Protein AF-A0A518BRF0-F1 (afdb_monomer)

Foldseek 3Di:
DDDDDDDDDDDDDPDDDDDPVVVVLVVVVCCVVCVQFDWDDDAPDDDDDDDDPLVNVVVVVVPDDDDDDDPVVLVVVVVVVVVVLVVQQVPVDWDDDPDDTWHFDAFPDQDPQATWTRTHPFKIKGKGRFCVPDDVLSSLLVSVQQVLCSQLCVAQAQWNGWTDGPGIIMTIGTDFPFFQVVDLVPDLDFPLRLLVLLLLVLRRQLSCCPGPQRKAQLPDDRRQWTATPVGGIHGHDSSQIDGAQDFAQAGDDDQLQFALQNVDGRRGDAQLRNLLSSLQVLLCSQQVAGLDNDDPDGRNSCCVPCNVVSLVCSLVSNCVSFVLDDPVLSVLSSVLSCQSNPNPSVSHDRHSVSSSVSSVVSSVVLVPDDPCSSCNRRVNPPPPCDLQNVLVLVLLCVQLQADDLFQFDVQVVLPDRDGLVLQDFWFKWWFQCVLVPVVDDDDPDPLVQRVADPPPTDDIDTQLQVVVVCCVPPHFQEAEEAEAPQQCLVSVLSVVQNCQSDPDACVSSVADRNEHEDEAECLPVLPDPDAQLVSRQVRCCVRVNCVNRVSNDHSSSVVDLVVARYEYEYEELLSNLDLVSSLVVLLSVVVNCVVRVNYGYYYYYYSQSCDPVSCVSSVNSVRHRYIYIFFDDLVSLLSNLLSLQLSVQVSVVHHSCPCVVLSVLVSVQCDQQDPPNNLVSVVQSRGNSSSVLQSSLCVVVVDQDLFLLQNLVSSLLSLQVVQVVPPDDDQRDDSVLLLLLLLQVLQLQLVDPPSQKDFLVRVVVCCVVVVGDRDPPQDDVHNSVSVVVSCVCCQVRRQQWHDSYSGIIGGNDNSNSLSSPLVNVVCVQCVVPVLDHDALVVCLVVLLCQLPLSNLSNVLSNLADYDPPVPPRDDSVVRNLSSLLSNLVHFLHDPPPPDDDPVSSLSSLQSNLVSQVVSCVSVVHDDLVSLVVLLVDDQPPDVRSVSSNLSSLVVCVVHPVVPCDPVSLVRQLVHPPPSSVVSSPDDPDPDPDDDDDDPDFQQPFDWFKDAWDKDWFFDPPDDQQRDDTDIFTGHIWIWGLWFAFLLSVVSVCVVPVDRAAPCCSPSLAPDRQFHDFNDFLVRVQSSQVNRVFGFFALLRLLCLQCVPHPEQGVQHPDPVSCVQAEAAQVHPVQGADGWPPHDDHPRNHGHLAASAWAFGPAARDSHCPQVVVCRNHSHHHDDPPGQKTKTAQHYNYHDRNRRTSSHIDIDGRGGGRRRYTHITIGGDDD

Structure (mmCIF, N/CA/C/O backbone):
data_AF-A0A518BRF0-F1
#
_entry.id   AF-A0A518BRF0-F1
#
loop_
_atom_site.group_PDB
_atom_site.id
_atom_site.type_symbol
_atom_site.label_atom_id
_atom_site.label_alt_id
_atom_site.label_comp_id
_atom_site.label_asym_id
_atom_site.label_entity_id
_atom_site.label_seq_id
_atom_site.pdbx_PDB_ins_code
_atom_site.Cartn_x
_atom_site.Cartn_y
_atom_site.Cartn_z
_atom_site.occupancy
_atom_site.B_iso_or_equiv
_atom_site.auth_seq_id
_atom_site.auth_comp_id
_atom_site.auth_asym_id
_atom_site.auth_atom_id
_atom_site.pdbx_PDB_model_num
ATOM 1 N N . MET A 1 1 ? -0.150 58.143 23.131 1.00 27.33 1 MET A N 1
ATOM 2 C CA . MET A 1 1 ? -0.705 57.928 24.489 1.00 27.33 1 MET A CA 1
ATOM 3 C C . MET A 1 1 ? -1.762 56.843 24.332 1.00 27.33 1 MET A C 1
ATOM 5 O O . MET A 1 1 ? -2.613 57.061 23.492 1.00 27.33 1 MET A O 1
ATOM 9 N N . THR A 1 2 ? -1.767 55.652 24.929 1.00 27.20 2 THR A N 1
ATOM 10 C CA . THR A 1 2 ? -0.980 54.938 25.958 1.00 27.20 2 THR A CA 1
ATOM 11 C C . THR A 1 2 ? -1.312 53.433 25.802 1.00 27.20 2 THR A C 1
ATOM 13 O O . THR A 1 2 ? -2.328 53.104 25.203 1.00 27.20 2 THR A O 1
ATOM 16 N N . LYS A 1 3 ? -0.432 52.550 26.299 1.00 34.50 3 LYS A N 1
ATOM 17 C CA . LYS A 1 3 ? -0.420 51.068 26.205 1.00 34.50 3 LYS A CA 1
ATOM 18 C C . LYS A 1 3 ? -1.584 50.318 26.899 1.00 34.50 3 LYS A C 1
ATOM 20 O O . LYS A 1 3 ? -2.077 50.806 27.909 1.00 34.50 3 LYS A O 1
ATOM 25 N N . GLY A 1 4 ? -1.806 49.068 26.455 1.00 26.31 4 GLY A N 1
ATOM 26 C CA . GLY A 1 4 ? -2.291 47.875 27.199 1.00 26.31 4 GLY A CA 1
ATOM 27 C C . GLY A 1 4 ? -2.538 46.712 26.207 1.00 26.31 4 GLY A C 1
ATOM 28 O O . GLY A 1 4 ? -3.300 46.921 25.274 1.00 26.31 4 GLY A O 1
ATOM 29 N N . THR A 1 5 ? -1.660 45.702 26.075 1.00 35.50 5 THR A N 1
ATOM 30 C CA . THR A 1 5 ? -1.704 44.332 26.670 1.00 35.50 5 THR A CA 1
ATOM 31 C C . THR A 1 5 ? -3.042 43.598 26.535 1.00 35.50 5 THR A C 1
ATOM 33 O O . THR A 1 5 ? -3.984 44.015 27.194 1.00 35.50 5 THR A O 1
ATOM 36 N N . ASP A 1 6 ? -3.090 42.527 25.722 1.00 26.38 6 ASP A N 1
ATOM 37 C CA . ASP A 1 6 ? -3.546 41.165 26.091 1.00 26.38 6 ASP A CA 1
ATOM 38 C C . ASP A 1 6 ? -3.378 40.154 24.924 1.00 26.38 6 ASP A C 1
ATOM 40 O O . ASP A 1 6 ? -3.003 40.538 23.818 1.00 26.38 6 ASP A O 1
ATOM 44 N N . GLN A 1 7 ? -3.500 38.868 25.269 1.00 29.22 7 GLN A N 1
ATOM 45 C CA . GLN A 1 7 ? -2.972 37.631 24.667 1.00 29.22 7 GLN A CA 1
ATOM 46 C C . GLN A 1 7 ? -3.822 37.008 23.525 1.00 29.22 7 GLN A C 1
ATOM 48 O O . GLN A 1 7 ? -4.872 37.537 23.188 1.00 29.22 7 GLN A O 1
ATOM 53 N N . GLU A 1 8 ? -3.359 35.830 23.054 1.00 27.55 8 GLU A N 1
ATOM 54 C CA . GLU A 1 8 ? -3.970 34.805 22.164 1.00 27.55 8 GLU A CA 1
ATOM 55 C C . GLU A 1 8 ? -3.624 34.963 20.662 1.00 27.55 8 GLU A C 1
ATOM 57 O O . GLU A 1 8 ? -3.762 36.036 20.095 1.00 27.55 8 GLU A O 1
ATOM 62 N N . GLY A 1 9 ? -3.068 33.990 19.927 1.00 28.09 9 GLY A N 1
ATOM 63 C CA . GLY A 1 9 ? -2.988 32.541 20.131 1.00 28.09 9 GLY A CA 1
ATOM 64 C C . GLY A 1 9 ? -3.926 31.774 19.189 1.00 28.09 9 GLY A C 1
ATOM 65 O O . GLY A 1 9 ? -4.620 30.888 19.664 1.00 28.09 9 GLY A O 1
ATOM 66 N N . ASP A 1 10 ? -3.986 32.114 17.893 1.00 24.77 10 ASP A N 1
ATOM 67 C CA . ASP A 1 10 ? -4.822 31.392 16.918 1.00 24.77 10 ASP A CA 1
ATOM 68 C C . ASP A 1 10 ? -4.105 30.104 16.469 1.00 24.77 10 ASP A C 1
ATOM 70 O O . ASP A 1 10 ? -3.231 30.117 15.602 1.00 24.77 10 ASP A O 1
ATOM 74 N N . ALA A 1 11 ? -4.483 28.989 17.097 1.00 28.25 11 ALA A N 1
ATOM 75 C CA . ALA A 1 11 ? -4.380 27.655 16.518 1.00 28.25 11 ALA A CA 1
ATOM 76 C C . ALA A 1 11 ? -5.379 27.539 15.350 1.00 28.25 11 ALA A C 1
ATOM 78 O O . ALA A 1 11 ? -6.515 28.008 15.456 1.00 28.25 11 ALA A O 1
ATOM 79 N N . GLU A 1 12 ? -4.986 26.911 14.240 1.00 30.19 12 GLU A N 1
ATOM 80 C CA . GLU A 1 12 ? -5.922 26.564 13.165 1.00 30.19 12 GLU A CA 1
ATOM 81 C C . GLU A 1 12 ? -6.895 25.472 13.647 1.00 30.19 12 GLU A C 1
ATOM 83 O O . GLU A 1 12 ? -6.606 24.277 13.614 1.00 30.19 12 GLU A O 1
ATOM 88 N N . GLU A 1 13 ? -8.070 25.889 14.119 1.00 27.25 13 GLU A N 1
ATOM 89 C CA . GLU A 1 13 ? -9.210 25.006 14.374 1.00 27.25 13 GLU A CA 1
ATOM 90 C C . GLU A 1 13 ? -9.812 24.475 13.054 1.00 27.25 13 GLU A C 1
ATOM 92 O O . GLU A 1 13 ? -10.137 25.267 12.158 1.00 27.25 13 GLU A O 1
ATOM 97 N N . PRO A 1 14 ? -10.097 23.164 12.932 1.00 30.14 14 PRO A N 1
ATOM 98 C CA . PRO A 1 14 ? -10.887 22.618 11.835 1.00 30.14 14 PRO A CA 1
ATOM 99 C C . PRO A 1 14 ? -12.373 22.903 12.096 1.00 30.14 14 PRO A C 1
ATOM 101 O O . PRO A 1 14 ? -13.123 22.029 12.520 1.00 30.14 14 PRO A O 1
ATOM 104 N N . GLY A 1 15 ? -12.806 24.149 11.894 1.00 30.83 15 GLY A N 1
ATOM 105 C CA . GLY A 1 15 ? -14.187 24.518 12.222 1.00 30.83 15 GLY A CA 1
ATOM 106 C C . GLY A 1 15 ? -14.668 25.919 11.856 1.00 30.83 15 GLY A C 1
ATOM 107 O O . GLY A 1 15 ? -15.851 26.200 12.046 1.00 30.83 15 GLY A O 1
ATOM 108 N N . ARG A 1 16 ? -13.837 26.817 11.304 1.00 32.75 16 ARG A N 1
ATOM 109 C CA . ARG A 1 16 ? -14.364 28.118 10.857 1.00 32.75 16 ARG A CA 1
ATOM 110 C C . ARG A 1 16 ? -15.291 27.915 9.652 1.00 32.75 16 ARG A C 1
ATOM 112 O O . ARG A 1 16 ? -14.845 27.529 8.572 1.00 32.75 16 ARG A O 1
ATOM 119 N N . ALA A 1 17 ? -16.581 28.208 9.849 1.00 38.59 17 ALA A N 1
ATOM 120 C CA . ALA A 1 17 ? -17.529 28.463 8.769 1.00 38.59 17 ALA A CA 1
ATOM 121 C C . ALA A 1 17 ? -16.858 29.371 7.730 1.00 38.59 17 ALA A C 1
ATOM 123 O O . ALA A 1 17 ? -16.147 30.305 8.112 1.00 38.59 17 ALA A O 1
ATOM 124 N N . LEU A 1 18 ? -17.048 29.064 6.440 1.00 36.03 18 LEU A N 1
ATOM 125 C CA . LEU A 1 18 ? -16.508 29.836 5.319 1.00 36.03 18 LEU A CA 1
ATOM 126 C C . LEU A 1 18 ? -16.595 31.331 5.637 1.00 36.03 18 LEU A C 1
ATOM 128 O O . LEU A 1 18 ? -17.690 31.887 5.735 1.00 36.03 18 LEU A O 1
ATOM 132 N N . SER A 1 19 ? -15.447 31.987 5.817 1.00 37.00 19 SER A N 1
ATOM 133 C CA . SER A 1 19 ? -15.447 33.441 5.886 1.00 37.00 19 SER A CA 1
ATOM 134 C C . SER A 1 19 ? -16.000 33.952 4.552 1.00 37.00 19 SER A C 1
ATOM 136 O O . SER A 1 19 ? -15.703 33.389 3.493 1.00 37.00 19 SER A O 1
ATOM 138 N N . ALA A 1 20 ? -16.819 35.007 4.593 1.00 35.19 20 ALA A N 1
ATOM 139 C CA . ALA A 1 20 ? -17.456 35.593 3.409 1.00 35.19 20 ALA A CA 1
ATOM 140 C C . ALA A 1 20 ? -16.531 35.726 2.163 1.00 35.19 20 ALA A C 1
ATOM 142 O O . ALA A 1 20 ? -17.027 35.526 1.054 1.00 35.19 20 ALA A O 1
ATOM 143 N N . PRO A 1 21 ? -15.206 35.985 2.292 1.00 35.38 21 PRO A N 1
ATOM 144 C CA . PRO A 1 21 ? -14.269 36.010 1.164 1.00 35.38 21 PRO A CA 1
ATOM 145 C C . PRO A 1 21 ? -14.135 34.695 0.374 1.00 35.38 21 PRO A C 1
ATOM 147 O O . PRO A 1 21 ? -14.236 34.725 -0.848 1.00 35.38 21 PRO A O 1
ATOM 150 N N . GLY A 1 22 ? -13.979 33.535 1.028 1.00 38.38 22 GLY A N 1
ATOM 151 C CA . GLY A 1 22 ? -13.739 32.262 0.320 1.00 38.38 22 GLY A CA 1
ATOM 152 C C . GLY A 1 22 ? -14.947 31.780 -0.495 1.00 38.38 22 GLY A C 1
ATOM 153 O O . GLY A 1 22 ? -14.805 31.131 -1.531 1.00 38.38 22 GLY A O 1
ATOM 154 N N . LEU A 1 23 ? -16.152 32.156 -0.059 1.00 41.41 23 LEU A N 1
ATOM 155 C CA . LEU A 1 23 ? -17.404 31.896 -0.769 1.00 41.41 23 LEU A CA 1
ATOM 156 C C . LEU A 1 23 ? -17.554 32.800 -2.010 1.00 41.41 23 LEU A C 1
ATOM 158 O O . LEU A 1 23 ? -18.009 32.348 -3.063 1.00 41.41 23 LEU A O 1
ATOM 162 N N . LEU A 1 24 ? -17.141 34.069 -1.901 1.00 43.09 24 LEU A N 1
ATOM 163 C CA . LEU A 1 24 ? -17.157 35.042 -2.998 1.00 43.09 24 LEU A CA 1
ATOM 164 C C . LEU A 1 24 ? -16.180 34.668 -4.119 1.00 43.09 24 LEU A C 1
ATOM 166 O O . LEU A 1 24 ? -16.481 34.921 -5.284 1.00 43.09 24 LEU A O 1
ATOM 170 N N . ASP A 1 25 ? -15.066 34.011 -3.800 1.00 45.97 25 ASP A N 1
ATOM 171 C CA . ASP A 1 25 ? -14.087 33.567 -4.795 1.00 45.97 25 ASP A CA 1
ATOM 172 C C . ASP A 1 25 ? -14.629 32.433 -5.684 1.00 45.97 25 ASP A C 1
ATOM 174 O O . ASP A 1 25 ? -14.468 32.469 -6.908 1.00 45.97 25 ASP A O 1
ATOM 178 N N . VAL A 1 26 ? -15.330 31.450 -5.099 1.00 45.53 26 VAL A N 1
ATOM 179 C CA . VAL A 1 26 ? -15.979 30.358 -5.855 1.00 45.53 26 VAL A CA 1
ATOM 180 C C . VAL A 1 26 ? -17.077 30.915 -6.765 1.00 45.53 26 VAL A C 1
ATOM 182 O O . VAL A 1 26 ? -17.177 30.553 -7.939 1.00 45.53 26 VAL A O 1
ATOM 185 N N . LEU A 1 27 ? -17.881 31.845 -6.247 1.00 44.94 27 LEU A N 1
ATOM 186 C CA . LEU A 1 27 ? -18.963 32.484 -6.994 1.00 44.94 27 LEU A CA 1
ATOM 187 C C . LEU A 1 27 ? -18.439 33.422 -8.096 1.00 44.94 27 LEU A C 1
ATOM 189 O O . LEU A 1 27 ? -18.964 33.424 -9.212 1.00 44.94 27 LEU A O 1
ATOM 193 N N . GLY A 1 28 ? -17.365 34.165 -7.822 1.00 48.50 28 GLY A N 1
ATOM 194 C CA . GLY A 1 28 ? -16.681 35.021 -8.791 1.00 48.50 28 GLY A CA 1
ATOM 195 C C . GLY A 1 28 ? -16.044 34.226 -9.930 1.00 48.50 28 GLY A C 1
ATOM 196 O O . GLY A 1 28 ? -16.094 34.651 -11.087 1.00 48.50 28 GLY A O 1
ATOM 197 N N . TRP A 1 29 ? -15.512 33.036 -9.640 1.00 48.91 29 TRP A N 1
ATOM 198 C CA . TRP A 1 29 ? -14.983 32.131 -10.659 1.00 48.91 29 TRP A CA 1
ATOM 199 C C . TRP A 1 29 ? -16.083 31.607 -11.598 1.00 48.91 29 TRP A C 1
ATOM 201 O O . TRP A 1 29 ? -15.895 31.647 -12.818 1.00 48.91 29 TRP A O 1
ATOM 211 N N . ILE A 1 30 ? -17.244 31.198 -11.062 1.00 46.19 30 ILE A N 1
ATOM 212 C CA . ILE A 1 30 ? -18.398 30.739 -11.862 1.00 46.19 30 ILE A CA 1
ATOM 213 C C . ILE A 1 30 ? -18.908 31.871 -12.764 1.00 46.19 30 ILE A C 1
ATOM 215 O O . ILE A 1 30 ? -19.097 31.661 -13.961 1.00 46.19 30 ILE A O 1
ATOM 219 N N . HIS A 1 31 ? -19.056 33.086 -12.224 1.00 47.38 31 HIS A N 1
ATOM 220 C CA . HIS A 1 31 ? -19.475 34.253 -13.007 1.00 47.38 31 HIS A CA 1
ATOM 221 C C . HIS A 1 31 ? -18.496 34.582 -14.146 1.00 47.38 31 HIS A C 1
ATOM 223 O O . HIS A 1 31 ? -18.908 34.898 -15.261 1.00 47.38 31 HIS A O 1
ATOM 229 N N . LYS A 1 32 ? -17.187 34.486 -13.875 1.00 44.91 32 LYS A N 1
ATOM 230 C CA . LYS A 1 32 ? -16.119 34.818 -14.828 1.00 44.91 32 LYS A CA 1
ATOM 231 C C . LYS A 1 32 ? -16.044 33.847 -16.009 1.00 44.91 32 LYS A C 1
ATOM 233 O O . LYS A 1 32 ? -15.735 34.278 -17.117 1.00 44.91 32 LYS A O 1
ATOM 238 N N . HIS A 1 33 ? -16.301 32.559 -15.785 1.00 43.31 33 HIS A N 1
ATOM 239 C CA . HIS A 1 33 ? -16.144 31.521 -16.813 1.00 43.31 33 HIS A CA 1
ATOM 240 C C . HIS A 1 33 ? -17.464 31.101 -17.469 1.00 43.31 33 HIS A C 1
ATOM 242 O O . HIS A 1 33 ? -17.439 30.439 -18.504 1.00 43.31 33 HIS A O 1
ATOM 248 N N . GLN A 1 34 ? -18.605 31.494 -16.900 1.00 43.12 34 GLN A N 1
ATOM 249 C CA . GLN A 1 34 ? -19.939 31.296 -17.466 1.00 43.12 34 GLN A CA 1
ATOM 250 C C . GLN A 1 34 ? -20.763 32.587 -17.283 1.00 43.12 34 GLN A C 1
ATOM 252 O O . GLN A 1 34 ? -21.649 32.642 -16.437 1.00 43.12 34 GLN A O 1
ATOM 257 N N . PRO A 1 35 ? -20.506 33.657 -18.056 1.00 39.62 35 PRO A N 1
ATOM 258 C CA . PRO A 1 35 ? -21.166 34.958 -17.871 1.00 39.62 35 PRO A CA 1
ATOM 259 C C . PRO A 1 35 ? -22.683 34.928 -18.130 1.00 39.62 35 PRO A C 1
ATOM 261 O O . PRO A 1 35 ? -23.415 35.814 -17.690 1.00 39.62 35 PRO A O 1
ATOM 264 N N . ASP A 1 36 ? -23.176 33.889 -18.810 1.00 34.88 36 ASP A N 1
ATOM 265 C CA . ASP A 1 36 ? -24.604 33.631 -18.977 1.00 34.88 36 ASP A CA 1
ATOM 266 C C . ASP A 1 36 ? -25.290 33.088 -17.716 1.00 34.88 36 ASP A C 1
ATOM 268 O O . ASP A 1 36 ? -26.521 33.110 -17.643 1.00 34.88 36 ASP A O 1
ATOM 272 N N . LEU A 1 37 ? -24.529 32.664 -16.704 1.00 36.19 37 LEU A N 1
ATOM 273 C CA . LEU A 1 37 ? -25.015 32.430 -15.351 1.00 36.19 37 LEU A CA 1
ATOM 274 C C . LEU A 1 37 ? -25.111 33.764 -14.600 1.00 36.19 37 LEU A C 1
ATOM 276 O O . LEU A 1 37 ? -24.129 34.303 -14.087 1.00 36.19 37 LEU A O 1
ATOM 280 N N . VAL A 1 38 ? -26.325 34.306 -14.517 1.00 33.59 38 VAL A N 1
ATOM 281 C CA . VAL A 1 38 ? -26.604 35.466 -13.664 1.00 33.59 38 VAL A CA 1
ATOM 282 C C . VAL A 1 38 ? -26.714 34.981 -12.219 1.00 33.59 38 VAL A C 1
ATOM 284 O O . VAL A 1 38 ? -27.715 34.372 -11.846 1.00 33.59 38 VAL A O 1
ATOM 287 N N . LEU A 1 39 ? -25.674 35.238 -11.426 1.00 35.78 39 LEU A N 1
ATOM 288 C CA . LEU A 1 39 ? -25.627 34.957 -9.993 1.00 35.78 39 LEU A CA 1
ATOM 289 C C . LEU A 1 39 ? -26.186 36.164 -9.226 1.00 35.78 39 LEU A C 1
ATOM 291 O O . LEU A 1 39 ? -25.548 37.211 -9.160 1.00 35.78 39 LEU A O 1
ATOM 295 N N . GLU A 1 40 ? -27.375 36.029 -8.641 1.00 39.50 40 GLU A N 1
ATOM 296 C CA . GLU A 1 40 ? -27.877 36.973 -7.634 1.00 39.50 40 GLU A CA 1
ATOM 297 C C . GLU A 1 40 ? -27.513 36.419 -6.245 1.00 39.50 40 GLU A C 1
ATOM 299 O O . GLU A 1 40 ? -27.917 35.313 -5.892 1.00 39.50 40 GLU A O 1
ATOM 304 N N . HIS A 1 41 ? -26.692 37.142 -5.477 1.00 40.28 41 HIS A N 1
ATOM 305 C CA . HIS A 1 41 ? -26.280 36.739 -4.128 1.00 40.28 41 HIS A CA 1
ATOM 306 C C . HIS A 1 41 ? -27.348 37.086 -3.089 1.00 40.28 41 HIS A C 1
ATOM 308 O O . HIS A 1 41 ? -27.747 38.242 -2.969 1.00 40.28 41 HIS A O 1
ATOM 314 N N . LEU A 1 42 ? -27.733 36.103 -2.276 1.00 37.94 42 LEU A N 1
ATOM 315 C CA . LEU A 1 42 ? -28.400 36.310 -0.993 1.00 37.94 42 LEU A CA 1
ATOM 316 C C . LEU A 1 42 ? -27.466 35.782 0.097 1.00 37.94 42 LEU A C 1
ATOM 318 O O . LEU A 1 42 ? -27.512 34.613 0.461 1.00 37.94 42 LEU A O 1
ATOM 322 N N . VAL A 1 43 ? -26.558 36.641 0.561 1.00 37.03 43 VAL A N 1
ATOM 323 C CA . VAL A 1 43 ? -25.741 36.366 1.748 1.00 37.03 43 VAL A CA 1
ATOM 324 C C . VAL A 1 43 ? -26.506 36.900 2.956 1.00 37.03 43 VAL A C 1
ATOM 326 O O . VAL A 1 43 ? -26.813 38.092 3.021 1.00 37.03 43 VAL A O 1
ATOM 329 N N . ALA A 1 44 ? -26.833 36.021 3.902 1.00 38.53 44 ALA A N 1
ATOM 330 C CA . ALA A 1 44 ? -27.367 36.412 5.200 1.00 38.53 44 ALA A CA 1
ATOM 331 C C . ALA A 1 44 ? -26.219 36.980 6.056 1.00 38.53 44 ALA A C 1
ATOM 333 O O . ALA A 1 44 ? -25.501 36.243 6.721 1.00 38.53 44 ALA A O 1
ATOM 334 N N . GLY A 1 45 ? -26.005 38.296 5.968 1.00 35.66 45 GLY A N 1
ATOM 335 C CA . GLY A 1 45 ? -25.006 39.037 6.746 1.00 35.66 45 GLY A CA 1
ATOM 336 C C . GLY A 1 45 ? -24.411 40.196 5.942 1.00 35.66 45 GLY A C 1
ATOM 337 O O . GLY A 1 45 ? -23.687 39.966 4.980 1.00 35.66 45 GLY A O 1
ATOM 338 N N . ASP A 1 46 ? -24.759 41.436 6.307 1.00 27.98 46 ASP A N 1
ATOM 339 C CA . ASP A 1 46 ? -24.447 42.702 5.608 1.00 27.98 46 ASP A CA 1
ATOM 340 C C . ASP A 1 46 ? -23.005 42.790 5.045 1.00 27.98 46 ASP A C 1
ATOM 342 O O . ASP A 1 46 ? -22.023 42.557 5.743 1.00 27.98 46 ASP A O 1
ATOM 346 N N . THR A 1 47 ? -22.793 43.202 3.787 1.00 28.83 47 THR A N 1
ATOM 347 C CA . THR A 1 47 ? -22.768 44.628 3.405 1.00 28.83 47 THR A CA 1
ATOM 348 C C . THR A 1 47 ? -22.952 44.826 1.879 1.00 28.83 47 THR A C 1
ATOM 350 O O . THR A 1 47 ? -22.000 44.767 1.114 1.00 28.83 47 THR A O 1
ATOM 353 N N . LYS A 1 48 ? -24.200 45.117 1.459 1.00 31.28 48 LYS A N 1
ATOM 354 C CA . LYS A 1 48 ? -24.692 45.688 0.165 1.00 31.28 48 LYS A CA 1
ATOM 355 C C . LYS A 1 48 ? -24.108 45.157 -1.172 1.00 31.28 48 LYS A C 1
ATOM 357 O O . LYS A 1 48 ? -22.975 45.469 -1.523 1.00 31.28 48 LYS A O 1
ATOM 362 N N . PRO A 1 49 ? -24.980 44.631 -2.060 1.00 29.20 49 PRO A N 1
ATOM 363 C CA . PRO A 1 49 ? -25.701 45.506 -3.002 1.00 29.20 49 PRO A CA 1
ATOM 364 C C . PRO A 1 49 ? -27.221 45.240 -3.061 1.00 29.20 49 PRO A C 1
ATOM 366 O O . PRO A 1 49 ? -27.673 44.120 -2.891 1.00 29.20 49 PRO A O 1
ATOM 369 N N . SER A 1 50 ? -27.995 46.318 -3.263 1.00 31.78 50 SER A N 1
ATOM 370 C CA . SER A 1 50 ? -29.462 46.403 -3.456 1.00 31.78 50 SER A CA 1
ATOM 371 C C . SER A 1 50 ? -30.321 45.257 -2.896 1.00 31.78 50 SER A C 1
ATOM 373 O O . SER A 1 50 ? -30.522 44.245 -3.559 1.00 31.78 50 SER A O 1
ATOM 375 N N . ARG A 1 51 ? -30.919 45.504 -1.719 1.00 33.34 51 ARG A N 1
ATOM 376 C CA . ARG A 1 51 ? -32.003 44.716 -1.108 1.00 33.34 51 ARG A CA 1
ATOM 377 C C . ARG A 1 51 ? -33.027 44.268 -2.154 1.00 33.34 51 ARG A C 1
ATOM 379 O O . ARG A 1 51 ? -33.907 45.040 -2.535 1.00 33.34 51 ARG A O 1
ATOM 386 N N . ILE A 1 52 ? -32.939 43.011 -2.551 1.00 36.75 52 ILE A N 1
ATOM 387 C CA . ILE A 1 52 ? -34.112 42.251 -2.934 1.00 36.75 52 ILE A CA 1
ATOM 388 C C . ILE A 1 52 ? -34.439 41.411 -1.706 1.00 36.75 52 ILE A C 1
ATOM 390 O O . ILE A 1 52 ? -33.654 40.562 -1.299 1.00 36.75 52 ILE A O 1
ATOM 394 N N . ASP A 1 53 ? -35.561 41.724 -1.073 1.00 40.34 53 ASP A N 1
ATOM 395 C CA . ASP A 1 53 ? -36.148 40.879 -0.040 1.00 40.34 53 ASP A CA 1
ATOM 396 C C . ASP A 1 53 ? -36.456 39.503 -0.672 1.00 40.34 53 ASP A C 1
ATOM 398 O O . ASP A 1 53 ? -37.194 39.470 -1.668 1.00 40.34 53 ASP A O 1
ATOM 402 N N . PRO A 1 54 ? -35.875 38.392 -0.168 1.00 39.12 54 PRO A N 1
ATOM 403 C CA . PRO A 1 54 ? -36.116 37.051 -0.697 1.00 39.12 54 PRO A CA 1
ATOM 404 C C . PRO A 1 54 ? -37.609 36.753 -0.854 1.00 39.12 54 PRO A C 1
ATOM 406 O O . PRO A 1 54 ? -38.010 36.199 -1.877 1.00 39.12 54 PRO A O 1
ATOM 409 N N . ALA A 1 55 ? -38.444 37.196 0.093 1.00 41.12 55 ALA A N 1
ATOM 410 C CA . ALA A 1 55 ? -39.891 37.016 0.038 1.00 41.12 55 ALA A CA 1
ATOM 411 C C . ALA A 1 55 ? -40.517 37.775 -1.150 1.00 41.12 55 ALA A C 1
ATOM 413 O O . ALA A 1 55 ? -41.184 37.172 -1.989 1.00 41.12 55 ALA A O 1
ATOM 414 N N . GLN A 1 56 ? -40.188 39.063 -1.327 1.00 42.16 56 GLN A N 1
ATOM 415 C CA . GLN A 1 56 ? -40.683 39.881 -2.453 1.00 42.16 56 GLN A CA 1
ATOM 416 C C . GLN A 1 56 ? -40.193 39.417 -3.833 1.00 42.16 56 GLN A C 1
ATOM 418 O O . GLN A 1 56 ? -40.713 39.857 -4.866 1.00 42.16 56 GLN A O 1
ATOM 423 N N . TRP A 1 57 ? -39.135 38.612 -3.881 1.00 43.69 57 TRP A N 1
ATOM 424 C CA . TRP A 1 57 ? -38.621 38.017 -5.109 1.00 43.69 57 TRP A CA 1
ATOM 425 C C . TRP A 1 57 ? -39.357 36.729 -5.473 1.00 43.69 57 TRP A C 1
ATOM 427 O O . TRP A 1 57 ? -39.719 36.549 -6.638 1.00 43.69 57 TRP A O 1
ATOM 437 N N . PHE A 1 58 ? -39.649 35.880 -4.483 1.00 45.88 58 PHE A N 1
ATOM 438 C CA . PHE A 1 58 ? -40.469 34.684 -4.682 1.00 45.88 58 PHE A CA 1
ATOM 439 C C . PHE A 1 58 ? -41.897 35.041 -5.136 1.00 45.88 58 PHE A C 1
ATOM 441 O O . PHE A 1 58 ? -42.382 34.446 -6.101 1.00 45.88 58 PHE A O 1
ATOM 448 N N . ASP A 1 59 ? -42.502 36.094 -4.579 1.00 44.72 59 ASP A N 1
ATOM 449 C CA . ASP A 1 59 ? -43.828 36.590 -4.997 1.00 44.72 59 ASP A CA 1
ATOM 450 C C . ASP A 1 59 ? -43.856 37.077 -6.463 1.00 44.72 59 ASP A C 1
ATOM 452 O O . ASP A 1 59 ? -44.852 36.944 -7.185 1.00 44.72 59 ASP A O 1
ATOM 456 N N . ARG A 1 60 ? -42.732 37.614 -6.962 1.00 44.94 60 ARG A N 1
ATOM 457 C CA . ARG A 1 60 ? -42.575 38.021 -8.372 1.00 44.94 60 ARG A CA 1
ATOM 458 C C . ARG A 1 60 ? -42.426 36.831 -9.326 1.00 44.94 60 ARG A C 1
ATOM 460 O O . ARG A 1 60 ? -42.782 36.939 -10.497 1.00 44.94 60 ARG A O 1
ATOM 467 N N . MET A 1 61 ? -41.906 35.704 -8.842 1.00 41.62 61 MET A N 1
ATOM 468 C CA . MET A 1 61 ? -41.735 34.461 -9.605 1.00 41.62 61 MET A CA 1
ATOM 469 C C . MET A 1 61 ? -43.054 33.699 -9.782 1.00 41.62 61 MET A C 1
ATOM 471 O O . MET A 1 61 ? -43.303 33.166 -10.865 1.00 41.62 61 MET A O 1
ATOM 475 N N . GLU A 1 62 ? -43.912 33.664 -8.758 1.00 42.09 62 GLU A N 1
ATOM 476 C CA . GLU A 1 62 ? -45.256 33.078 -8.876 1.00 42.09 62 GLU A CA 1
ATOM 477 C C . GLU A 1 62 ? -46.172 33.874 -9.815 1.00 42.09 62 GLU A C 1
ATOM 479 O O . GLU A 1 62 ? -47.013 33.291 -10.501 1.00 42.09 62 GLU A O 1
ATOM 484 N N . SER A 1 63 ? -45.983 35.194 -9.893 1.00 38.56 63 SER A N 1
ATOM 485 C CA . SER A 1 63 ? -46.825 36.104 -10.680 1.00 38.56 63 SER A CA 1
ATOM 486 C C . SER A 1 63 ? -46.390 36.290 -12.146 1.00 38.56 63 SER A C 1
ATOM 488 O O . SER A 1 63 ? -47.156 36.834 -12.947 1.00 38.56 63 SER A O 1
ATOM 490 N N . ALA A 1 64 ? -45.204 35.817 -12.553 1.00 41.03 64 ALA A N 1
ATOM 491 C CA . ALA A 1 64 ? -44.703 35.966 -13.923 1.00 41.03 64 ALA A CA 1
ATOM 492 C C . ALA A 1 64 ? -45.243 34.884 -14.888 1.00 41.03 64 ALA A C 1
ATOM 494 O O . ALA A 1 64 ? -45.011 33.686 -14.711 1.00 41.03 64 ALA A O 1
ATOM 495 N N . HIS A 1 65 ? -45.918 35.300 -15.970 1.00 39.50 65 HIS A N 1
ATOM 496 C CA . HIS A 1 65 ? -46.332 34.416 -17.071 1.00 39.50 65 HIS A CA 1
ATOM 497 C C . HIS A 1 65 ? -45.115 33.735 -17.730 1.00 39.50 65 HIS A C 1
ATOM 499 O O . HIS A 1 65 ? -44.222 34.399 -18.257 1.00 39.50 65 HIS A O 1
ATOM 505 N N . ARG A 1 66 ? -45.078 32.395 -17.705 1.00 40.56 66 ARG A N 1
ATOM 506 C CA . ARG A 1 66 ? -43.936 31.585 -18.165 1.00 40.56 66 ARG A CA 1
ATOM 507 C C . ARG A 1 66 ? -44.009 31.305 -19.683 1.00 40.56 66 ARG A C 1
ATOM 509 O O . ARG A 1 66 ? -45.005 30.734 -20.121 1.00 40.56 66 ARG A O 1
ATOM 516 N N . PRO A 1 67 ? -42.971 31.601 -20.493 1.00 38.84 67 PRO A N 1
ATOM 517 C CA . PRO A 1 67 ? -42.879 31.094 -21.868 1.00 38.84 67 PRO A CA 1
ATOM 518 C C . PRO A 1 67 ? -42.512 29.596 -21.891 1.00 38.84 67 PRO A C 1
ATOM 520 O O . PRO A 1 67 ? -41.844 29.115 -20.970 1.00 38.84 67 PRO A O 1
ATOM 523 N N . ALA A 1 68 ? -42.937 28.870 -22.936 1.00 37.59 68 ALA A N 1
ATOM 524 C CA . ALA A 1 68 ? -42.755 27.419 -23.112 1.00 37.59 68 ALA A CA 1
ATOM 525 C C . ALA A 1 68 ? -41.283 26.967 -22.984 1.00 37.59 68 ALA A C 1
ATOM 527 O O . ALA A 1 68 ? -40.368 27.682 -23.387 1.00 37.59 68 ALA A O 1
ATOM 528 N N . TRP A 1 69 ? -41.055 25.804 -22.366 1.00 40.81 69 TRP A N 1
ATOM 529 C CA . TRP A 1 69 ? -39.725 25.223 -22.140 1.00 40.81 69 TRP A CA 1
ATOM 530 C C . TRP A 1 69 ? -39.232 24.443 -23.360 1.00 40.81 69 TRP A C 1
ATOM 532 O O . TRP A 1 69 ? -40.016 23.723 -23.972 1.00 40.81 69 TRP A O 1
ATOM 542 N N . ASP A 1 70 ? -37.937 24.551 -23.656 1.00 45.62 70 ASP A N 1
ATOM 543 C CA . ASP A 1 70 ? -37.227 23.700 -24.610 1.00 45.62 70 ASP A CA 1
ATOM 544 C C . ASP A 1 70 ? -36.356 22.683 -23.835 1.00 45.62 70 ASP A C 1
ATOM 546 O O . ASP A 1 70 ? -35.332 23.071 -23.258 1.00 45.62 70 ASP A O 1
ATOM 550 N N . PRO A 1 71 ? -36.741 21.391 -23.796 1.00 40.31 71 PRO A N 1
ATOM 551 C CA . PRO A 1 71 ? -36.019 20.347 -23.068 1.00 40.31 71 PRO A CA 1
ATOM 552 C C . PRO A 1 71 ? -34.565 20.173 -23.513 1.00 40.31 71 PRO A C 1
ATOM 554 O O . PRO A 1 71 ? -33.721 19.771 -22.712 1.00 40.31 71 PRO A O 1
ATOM 557 N N . GLN A 1 72 ? -34.252 20.487 -24.775 1.00 43.41 72 GLN A N 1
ATOM 558 C CA . GLN A 1 72 ? -32.901 20.329 -25.311 1.00 43.41 72 GLN A CA 1
ATOM 559 C C . GLN A 1 72 ? -31.953 21.400 -24.764 1.00 43.41 72 GLN A C 1
ATOM 561 O O . GLN A 1 72 ? -30.796 21.099 -24.482 1.00 43.41 72 GLN A O 1
ATOM 566 N N . ARG A 1 73 ? -32.446 22.622 -24.519 1.00 41.34 73 ARG A N 1
ATOM 567 C CA . ARG A 1 73 ? -31.646 23.713 -23.935 1.00 41.34 73 ARG A CA 1
ATOM 568 C C . ARG A 1 73 ? -31.341 23.522 -22.451 1.00 41.34 73 ARG A C 1
ATOM 570 O O . ARG A 1 73 ? -30.211 23.778 -22.040 1.00 41.34 73 ARG A O 1
ATOM 577 N N . GLY A 1 74 ? -32.294 23.018 -21.664 1.00 40.06 74 GLY A N 1
ATOM 578 C CA . GLY A 1 74 ? -32.056 22.753 -20.238 1.00 40.06 74 GLY A CA 1
ATOM 579 C C . GLY A 1 74 ? -31.055 21.617 -20.023 1.00 40.06 74 GLY A C 1
ATOM 580 O O . GLY A 1 74 ? -30.150 21.723 -19.196 1.00 40.06 74 GLY A O 1
ATOM 581 N N . ARG A 1 75 ? -31.164 20.559 -20.837 1.00 44.94 75 ARG A N 1
ATOM 582 C CA . ARG A 1 75 ? -30.231 19.428 -20.824 1.00 44.94 75 ARG A CA 1
ATOM 583 C C . ARG A 1 75 ? -28.833 19.846 -21.284 1.00 44.94 75 ARG A C 1
ATOM 585 O O . ARG A 1 75 ? -27.872 19.553 -20.586 1.00 44.94 75 ARG A O 1
ATOM 592 N N . ALA A 1 76 ? -28.738 20.642 -22.351 1.00 45.16 76 ALA A N 1
ATOM 593 C CA . ALA A 1 76 ? -27.478 21.225 -22.808 1.00 45.16 76 ALA A CA 1
ATOM 594 C C . ALA A 1 76 ? -26.830 22.153 -21.765 1.00 45.16 76 ALA A C 1
ATOM 596 O O . ALA A 1 76 ? -25.612 22.156 -21.639 1.00 45.16 76 ALA A O 1
ATOM 597 N N . SER A 1 77 ? -27.609 22.908 -20.982 1.00 42.34 77 SER A N 1
ATOM 598 C CA . SER A 1 77 ? -27.064 23.775 -19.924 1.00 42.34 77 SER A CA 1
ATOM 599 C C . SER A 1 77 ? -26.485 22.971 -18.753 1.00 42.34 77 SER A C 1
ATOM 601 O O . SER A 1 77 ? -25.442 23.333 -18.213 1.00 42.34 77 SER A O 1
ATOM 603 N N . ILE A 1 78 ? -27.127 21.857 -18.381 1.00 43.66 78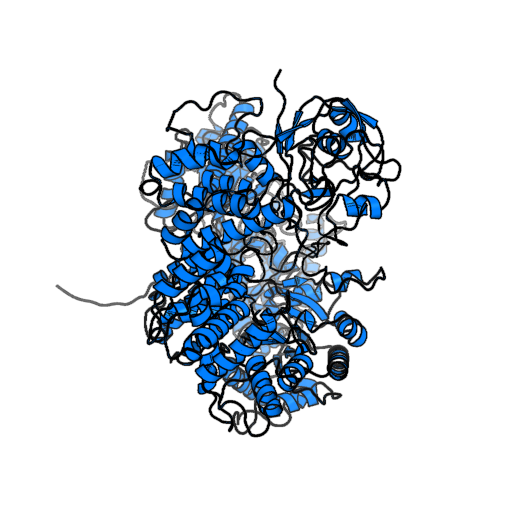 ILE A N 1
ATOM 604 C CA . ILE A 1 78 ? -26.628 20.938 -17.346 1.00 43.66 78 ILE A CA 1
ATOM 605 C C . ILE A 1 78 ? -25.425 20.150 -17.859 1.00 43.66 78 ILE A C 1
ATOM 607 O O . ILE A 1 78 ? -24.451 20.010 -17.133 1.00 43.66 78 ILE A O 1
ATOM 611 N N . GLU A 1 79 ? -25.451 19.684 -19.107 1.00 47.59 79 GLU A N 1
ATOM 612 C CA . GLU A 1 79 ? -24.321 19.002 -19.747 1.00 47.59 79 GLU A CA 1
ATOM 613 C C . GLU A 1 79 ? -23.130 19.945 -19.949 1.00 47.59 79 GLU A C 1
ATOM 615 O O . GLU A 1 79 ? -21.996 19.518 -19.766 1.00 47.59 79 GLU A O 1
ATOM 620 N N . ALA A 1 80 ? -23.366 21.228 -20.242 1.00 44.41 80 ALA A N 1
ATOM 621 C CA . ALA A 1 80 ? -22.330 22.256 -20.304 1.00 44.41 80 ALA A CA 1
ATOM 622 C C . ALA A 1 80 ? -21.743 22.564 -18.922 1.00 44.41 80 ALA A C 1
ATOM 624 O O . ALA A 1 80 ? -20.528 22.701 -18.801 1.00 44.41 80 ALA A O 1
ATOM 625 N N . LEU A 1 81 ? -22.571 22.617 -17.871 1.00 42.19 81 LEU A N 1
ATOM 626 C CA . LEU A 1 81 ? -22.092 22.739 -16.494 1.00 42.19 81 LEU A CA 1
ATOM 627 C C . LEU A 1 81 ? -21.290 21.492 -16.089 1.00 42.19 81 LEU A C 1
ATOM 629 O O . LEU A 1 81 ? -20.180 21.621 -15.598 1.00 42.19 81 LEU A O 1
ATOM 633 N N . ASP A 1 82 ? -21.791 20.289 -16.362 1.00 42.69 82 ASP A N 1
ATOM 634 C CA . ASP A 1 82 ? -21.132 19.004 -16.087 1.00 42.69 82 ASP A CA 1
ATOM 635 C C . ASP A 1 82 ? -19.815 18.861 -16.886 1.00 42.69 82 ASP A C 1
ATOM 637 O O . ASP A 1 82 ? -18.801 18.420 -16.352 1.00 42.69 82 ASP A O 1
ATOM 641 N N . ALA A 1 83 ? -19.772 19.320 -18.142 1.00 43.91 83 ALA A N 1
ATOM 642 C CA . ALA A 1 83 ? -18.563 19.379 -18.969 1.00 43.91 83 ALA A CA 1
ATOM 643 C C . ALA A 1 83 ? -17.558 20.437 -18.483 1.00 43.91 83 ALA A C 1
ATOM 645 O O . ALA A 1 83 ? -16.358 20.166 -18.461 1.00 43.91 83 ALA A O 1
ATOM 646 N N . ALA A 1 84 ? -18.021 21.609 -18.039 1.00 40.72 84 ALA A N 1
ATOM 647 C CA . ALA A 1 84 ? -17.170 22.636 -17.441 1.00 40.72 84 ALA A CA 1
ATOM 648 C C . ALA A 1 84 ? -16.586 22.170 -16.095 1.00 40.72 84 ALA A C 1
ATOM 650 O O . ALA A 1 84 ? -15.394 22.337 -15.851 1.00 40.72 84 ALA A O 1
ATOM 651 N N . LEU A 1 85 ? -17.389 21.514 -15.250 1.00 41.59 85 LEU A N 1
ATOM 652 C CA . LEU A 1 85 ? -16.952 20.938 -13.974 1.00 41.59 85 LEU A CA 1
ATOM 653 C C . LEU A 1 85 ? -15.952 19.783 -14.190 1.00 41.59 85 LEU A C 1
ATOM 655 O O . LEU A 1 85 ? -14.952 19.705 -13.476 1.00 41.59 85 LEU A O 1
ATOM 659 N N . ARG A 1 86 ? -16.159 18.938 -15.214 1.00 41.69 86 ARG A N 1
ATOM 660 C CA . ARG A 1 86 ? -15.196 17.903 -15.642 1.00 41.69 86 ARG A CA 1
ATOM 661 C C . ARG A 1 86 ? -13.897 18.493 -16.195 1.00 41.69 86 ARG A C 1
ATOM 663 O O . ARG A 1 86 ? -12.824 17.999 -15.866 1.00 41.69 86 ARG A O 1
ATOM 670 N N . SER A 1 87 ? -13.976 19.571 -16.976 1.00 39.31 87 SER A N 1
ATOM 671 C CA . SER A 1 87 ? -12.803 20.277 -17.511 1.00 39.31 87 SER A CA 1
ATOM 672 C C . SER A 1 87 ? -11.938 20.900 -16.405 1.00 39.31 87 SER A C 1
ATOM 674 O O . SER A 1 87 ? -10.713 20.873 -16.496 1.00 39.31 87 SER A O 1
ATOM 676 N N . VAL A 1 88 ? -12.547 21.396 -15.324 1.00 36.81 88 VAL A N 1
ATOM 677 C CA . VAL A 1 88 ? -11.823 21.918 -14.150 1.00 36.81 88 VAL A CA 1
ATOM 678 C C . VAL A 1 88 ? -11.174 20.801 -13.332 1.00 36.81 88 VAL A C 1
ATOM 680 O O . VAL A 1 88 ? -10.037 20.956 -12.889 1.00 36.81 88 VAL A O 1
ATOM 683 N N . ALA A 1 89 ? -11.864 19.668 -13.156 1.00 35.94 89 ALA A N 1
ATOM 684 C CA . ALA A 1 89 ? -11.319 18.497 -12.469 1.00 35.94 89 ALA A CA 1
ATOM 685 C C . ALA A 1 89 ? -10.124 17.878 -13.222 1.00 35.94 89 ALA A C 1
ATOM 687 O O . ALA A 1 89 ? -9.179 17.421 -12.584 1.00 35.94 89 ALA A O 1
ATOM 688 N N . ALA A 1 90 ? -10.143 17.917 -14.559 1.00 35.59 90 ALA A N 1
ATOM 689 C CA . ALA A 1 90 ? -9.077 17.394 -15.414 1.00 35.59 90 ALA A CA 1
ATOM 690 C C . ALA A 1 90 ? -7.838 18.309 -15.499 1.00 35.59 90 ALA A C 1
ATOM 692 O O . ALA A 1 90 ? -6.724 17.813 -15.613 1.00 35.59 90 ALA A O 1
ATOM 693 N N . ASN A 1 91 ? -8.006 19.634 -15.408 1.00 33.62 91 ASN A N 1
ATOM 694 C CA . ASN A 1 91 ? -6.918 20.592 -15.660 1.00 33.62 91 ASN A CA 1
ATOM 695 C C . ASN A 1 91 ? -6.175 21.083 -14.405 1.00 33.62 91 ASN A C 1
ATOM 697 O O . ASN A 1 91 ? -5.268 21.904 -14.523 1.00 33.62 91 ASN A O 1
ATOM 701 N N . GLY A 1 92 ? -6.557 20.642 -13.200 1.00 34.25 92 GLY A N 1
ATOM 702 C CA . GLY A 1 92 ? -5.790 20.882 -11.970 1.00 34.25 92 GLY A CA 1
ATOM 703 C C . GLY A 1 92 ? -5.536 22.349 -11.585 1.00 34.25 92 GLY A C 1
ATOM 704 O O . GLY A 1 92 ? -4.757 22.591 -10.664 1.00 34.25 92 GLY A O 1
ATOM 705 N N . GLN A 1 93 ? -6.170 23.335 -12.235 1.00 33.00 93 GLN A N 1
ATOM 706 C CA . GLN A 1 93 ? -5.978 24.746 -11.902 1.00 33.00 93 GLN A CA 1
ATOM 707 C C . GLN A 1 93 ? -6.518 25.026 -10.499 1.00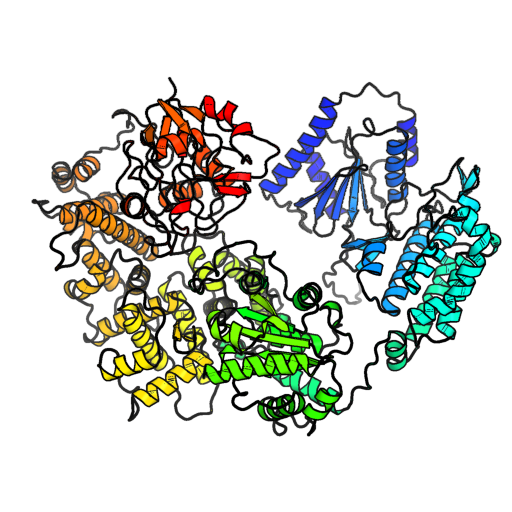 33.00 93 GLN A C 1
ATOM 709 O O . GLN A 1 93 ? -7.719 25.175 -10.279 1.00 33.00 93 GLN A O 1
ATOM 714 N N . ALA A 1 94 ? -5.599 25.100 -9.537 1.00 28.17 94 ALA A N 1
ATOM 715 C CA . ALA A 1 94 ? -5.865 25.667 -8.233 1.00 28.17 94 ALA A CA 1
ATOM 716 C C . ALA A 1 94 ? -6.326 27.117 -8.425 1.00 28.17 94 ALA A C 1
ATOM 718 O O . ALA A 1 94 ? -5.629 27.934 -9.030 1.00 28.17 94 ALA A O 1
ATOM 719 N N . MET A 1 95 ? -7.498 27.450 -7.888 1.00 32.78 95 MET A N 1
ATOM 720 C CA . MET A 1 95 ? -7.762 28.836 -7.542 1.00 32.78 95 MET A CA 1
ATOM 721 C C . MET A 1 95 ? -6.727 29.237 -6.490 1.00 32.78 95 MET A C 1
ATOM 723 O O . MET A 1 95 ? -6.690 28.644 -5.415 1.00 32.78 95 MET A O 1
ATOM 727 N N . ALA A 1 96 ? -5.908 30.240 -6.787 1.00 28.95 96 ALA A N 1
ATOM 728 C CA . ALA A 1 96 ? -5.203 30.984 -5.758 1.00 28.95 96 ALA A CA 1
ATOM 729 C C . ALA A 1 96 ? -5.993 32.264 -5.456 1.00 28.95 96 ALA A C 1
ATOM 731 O O . ALA A 1 96 ? -5.906 33.234 -6.212 1.00 28.95 96 ALA A O 1
ATOM 732 N N . PRO A 1 97 ? -6.750 32.287 -4.352 1.00 32.81 97 PRO A N 1
ATOM 733 C CA . PRO A 1 97 ? -6.922 33.474 -3.545 1.00 32.81 97 PRO A CA 1
ATOM 734 C C . PRO A 1 97 ? -6.313 33.233 -2.161 1.00 32.81 97 PRO A C 1
ATOM 736 O O . PRO A 1 97 ? -6.019 32.112 -1.753 1.00 32.81 97 PRO A O 1
ATOM 739 N N . SER A 1 98 ? -6.087 34.318 -1.440 1.00 30.05 98 SER A N 1
ATOM 740 C CA . SER A 1 98 ? -5.225 34.413 -0.265 1.00 30.05 98 SER A CA 1
ATOM 741 C C . SER A 1 98 ? -5.633 33.601 0.975 1.00 30.05 98 SER A C 1
ATOM 743 O O . SER A 1 98 ? -4.977 33.795 1.985 1.00 30.05 98 SER A O 1
ATOM 745 N N . ASN A 1 99 ? -6.645 32.717 0.938 1.00 35.56 99 ASN A N 1
ATOM 746 C CA . ASN A 1 99 ? -7.046 31.840 2.055 1.00 35.56 99 ASN A CA 1
ATOM 747 C C . ASN A 1 99 ? -7.898 30.622 1.587 1.00 35.56 99 ASN A C 1
ATOM 749 O O . ASN A 1 99 ? -9.107 30.754 1.401 1.00 35.56 99 ASN A O 1
ATOM 753 N N . GLY A 1 100 ? -7.298 29.425 1.473 1.00 35.34 100 GLY A N 1
ATOM 754 C CA . GLY A 1 100 ? -7.993 28.117 1.397 1.00 35.34 100 GLY A CA 1
ATOM 755 C C . GLY A 1 100 ? -8.306 27.559 -0.009 1.00 35.34 100 GLY A C 1
ATOM 756 O O . GLY A 1 100 ? -8.906 28.226 -0.846 1.00 35.34 100 GLY A O 1
ATOM 757 N N . THR A 1 101 ? -7.924 26.301 -0.278 1.00 33.47 101 THR A N 1
ATOM 758 C CA . THR A 1 101 ? -8.102 25.611 -1.576 1.00 33.47 101 THR A CA 1
ATOM 759 C C . THR A 1 101 ? -9.387 24.767 -1.631 1.00 33.47 101 THR A C 1
ATOM 761 O O . THR A 1 101 ? -9.565 23.831 -0.856 1.00 33.47 101 THR A O 1
ATOM 764 N N . TYR A 1 102 ? -10.263 25.019 -2.613 1.00 40.00 102 TYR A N 1
ATOM 765 C CA . TYR A 1 102 ? -11.471 24.217 -2.886 1.00 40.00 102 TYR A CA 1
ATOM 766 C C . TYR A 1 102 ? -11.351 23.520 -4.255 1.00 40.00 102 TYR A C 1
ATOM 768 O O . TYR A 1 102 ? -10.990 24.158 -5.243 1.00 40.00 102 TYR A O 1
ATOM 776 N N . ARG A 1 103 ? -11.631 22.208 -4.335 1.00 42.59 103 ARG A N 1
ATOM 777 C CA . ARG A 1 103 ? -11.602 21.413 -5.584 1.00 42.59 103 ARG A CA 1
ATOM 778 C C . ARG A 1 103 ? -12.887 20.602 -5.729 1.00 42.59 103 ARG A C 1
ATOM 780 O O . ARG A 1 103 ? -13.220 19.814 -4.848 1.00 42.59 103 ARG A O 1
ATOM 787 N N . LEU A 1 104 ? -13.546 20.731 -6.877 1.00 45.62 104 LEU A N 1
ATOM 788 C CA . LEU A 1 104 ? -14.646 19.866 -7.309 1.00 45.62 104 LEU A CA 1
ATOM 789 C C . LEU A 1 104 ? -14.114 18.443 -7.523 1.00 45.62 104 LEU A C 1
ATOM 791 O O . LEU A 1 104 ? -13.202 18.255 -8.322 1.00 45.62 104 LEU A O 1
ATOM 795 N N . ARG A 1 105 ? -14.622 17.460 -6.766 1.00 48.84 105 ARG A N 1
ATOM 796 C CA . ARG A 1 105 ? -14.026 16.111 -6.683 1.00 48.84 105 ARG A CA 1
ATOM 797 C C . ARG A 1 105 ? -14.801 15.039 -7.450 1.00 48.84 105 ARG A C 1
ATOM 799 O O . ARG A 1 105 ? -14.195 14.349 -8.255 1.00 48.84 105 ARG A O 1
ATOM 806 N N . GLN A 1 106 ? -16.103 14.861 -7.195 1.00 50.28 106 GLN A N 1
ATOM 807 C CA . GLN A 1 106 ? -16.909 13.797 -7.826 1.00 50.28 106 GLN A CA 1
ATOM 808 C C . GLN A 1 106 ? -18.421 13.995 -7.633 1.00 50.28 106 GLN A C 1
ATOM 810 O O . GLN A 1 106 ? -18.842 14.612 -6.655 1.00 50.28 106 GLN A O 1
ATOM 815 N N . VAL A 1 107 ? -19.252 13.415 -8.507 1.00 55.72 107 VAL A N 1
ATOM 816 C CA . VAL A 1 107 ? -20.703 13.276 -8.272 1.00 55.72 107 VAL A CA 1
ATOM 817 C C . VAL A 1 107 ? -20.921 12.195 -7.209 1.00 55.72 107 VAL A C 1
ATO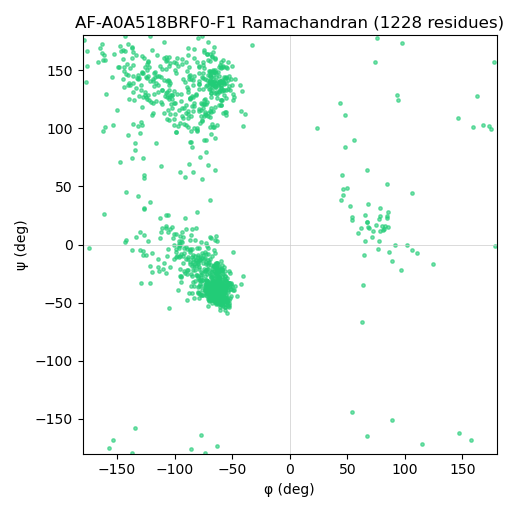M 819 O O . VAL A 1 107 ? -20.494 11.060 -7.387 1.00 55.72 107 VAL A O 1
ATOM 822 N N . LEU A 1 108 ? -21.558 12.550 -6.093 1.00 58.81 108 LEU A N 1
ATOM 823 C CA . LEU A 1 108 ? -21.782 11.662 -4.946 1.00 58.81 108 LEU A CA 1
ATOM 824 C C . LEU A 1 108 ? -23.091 10.870 -5.050 1.00 58.81 108 LEU A C 1
ATOM 826 O O . LEU A 1 108 ? -23.220 9.826 -4.422 1.00 58.81 108 LEU A O 1
ATOM 830 N N . GLY A 1 109 ? -24.056 11.351 -5.836 1.00 52.78 109 GLY A N 1
ATOM 831 C CA . GLY A 1 109 ? -25.311 10.643 -6.076 1.00 52.78 109 GLY A CA 1
ATOM 832 C C . GLY A 1 109 ? -26.278 11.426 -6.961 1.00 52.78 109 GLY A C 1
ATOM 833 O O . GLY A 1 109 ? -26.198 12.652 -7.054 1.00 52.78 109 GLY A O 1
ATOM 834 N N . ARG A 1 110 ? -27.200 10.709 -7.611 1.00 54.22 110 ARG A N 1
ATOM 835 C CA . ARG A 1 110 ? -28.320 11.266 -8.387 1.00 54.22 110 ARG A CA 1
ATOM 836 C C . ARG A 1 110 ? -29.623 10.672 -7.851 1.00 54.22 110 ARG A C 1
ATOM 838 O O . ARG A 1 110 ? -29.721 9.452 -7.744 1.00 54.22 110 ARG A O 1
ATOM 845 N N . GLY A 1 111 ? -30.592 11.511 -7.488 1.00 53.62 111 GLY A N 1
ATOM 846 C CA . GLY A 1 111 ? -31.884 11.082 -6.943 1.00 53.62 111 GLY A CA 1
ATOM 847 C C . GLY A 1 111 ? -33.042 11.964 -7.414 1.00 53.62 111 GLY A C 1
ATOM 848 O O . GLY A 1 111 ? -32.833 12.934 -8.134 1.00 53.62 111 GLY A O 1
ATOM 849 N N . GLY A 1 112 ? -34.268 11.651 -6.977 1.00 46.66 112 GLY A N 1
ATOM 850 C CA . GLY A 1 112 ? -35.490 12.362 -7.397 1.00 46.66 112 GLY A CA 1
ATOM 851 C C . GLY A 1 112 ? -35.585 13.839 -6.981 1.00 46.66 112 GLY A C 1
ATOM 852 O O . GLY A 1 112 ? -36.497 14.520 -7.426 1.00 46.66 112 GLY A O 1
ATOM 853 N N . GLN A 1 113 ? -34.650 14.320 -6.155 1.00 51.22 113 GLN A N 1
ATOM 854 C CA . GLN A 1 113 ? -34.522 15.714 -5.703 1.00 51.22 113 GLN A CA 1
ATOM 855 C C . GLN A 1 113 ? -33.267 16.415 -6.281 1.00 51.22 113 GLN A C 1
ATOM 857 O O . GLN A 1 113 ? -32.809 17.429 -5.750 1.00 51.22 113 GLN A O 1
ATOM 862 N N . GLY A 1 114 ? -32.623 15.828 -7.302 1.00 61.12 114 GLY A N 1
ATOM 863 C CA . GLY A 1 114 ? -31.453 16.399 -7.979 1.00 61.12 114 GLY A CA 1
ATOM 864 C C . GLY A 1 114 ? -30.134 15.620 -7.837 1.00 61.12 114 GLY A C 1
ATOM 865 O O . GLY A 1 114 ? -30.076 14.490 -7.345 1.00 61.12 114 GLY A O 1
ATOM 866 N N . THR A 1 115 ? -29.047 16.235 -8.313 1.00 62.44 115 THR A N 1
ATOM 867 C CA . THR A 1 115 ? -27.684 15.675 -8.377 1.00 62.44 115 THR A CA 1
ATOM 868 C C . THR A 1 115 ? -26.788 16.280 -7.298 1.00 62.44 115 THR A C 1
ATOM 870 O O . THR A 1 115 ? -26.637 17.493 -7.235 1.00 62.44 115 THR A O 1
ATOM 873 N N . VAL A 1 116 ? -26.134 15.457 -6.476 1.00 66.56 116 VAL A N 1
ATOM 874 C CA . VAL A 1 116 ? -25.226 15.910 -5.407 1.00 66.56 116 VAL A CA 1
ATOM 875 C C . VAL A 1 116 ? -23.770 15.741 -5.836 1.00 66.56 116 VAL A C 1
ATOM 877 O O . VAL A 1 116 ? -23.359 14.660 -6.251 1.00 66.56 116 VAL A O 1
ATOM 880 N N . ILE A 1 117 ? -22.969 16.797 -5.708 1.00 63.84 117 ILE A N 1
ATOM 881 C CA . ILE A 1 117 ? -21.574 16.873 -6.155 1.00 63.84 117 ILE A CA 1
ATOM 882 C C . ILE A 1 117 ? -20.677 17.228 -4.971 1.00 63.84 117 ILE A C 1
ATOM 884 O O . ILE A 1 117 ? -20.924 18.201 -4.276 1.00 63.84 117 ILE A O 1
ATOM 888 N N . GLY A 1 118 ? -19.610 16.474 -4.731 1.00 64.00 118 GLY A N 1
ATOM 889 C CA . GLY A 1 118 ? -18.598 16.825 -3.736 1.00 64.00 118 GLY A CA 1
ATOM 890 C C . GLY A 1 118 ? -17.713 17.964 -4.236 1.00 64.00 118 GLY A C 1
ATOM 891 O O . GLY A 1 118 ? -17.052 17.818 -5.266 1.00 64.00 118 GLY A O 1
ATOM 892 N N . VAL A 1 119 ? -17.676 19.080 -3.504 1.00 56.66 119 VAL A N 1
ATOM 893 C CA . VAL A 1 119 ? -16.940 20.298 -3.906 1.00 56.66 119 VAL A CA 1
ATOM 894 C C . VAL A 1 119 ? -15.770 20.646 -2.977 1.00 56.66 119 VAL A C 1
ATOM 896 O O . VAL A 1 119 ? -14.923 21.470 -3.310 1.00 56.66 119 VAL A O 1
ATOM 899 N N . HIS A 1 120 ? -15.715 19.997 -1.812 1.00 59.66 120 HIS A N 1
ATOM 900 C CA . HIS A 1 120 ? -14.648 20.052 -0.812 1.00 59.66 120 HIS A CA 1
ATOM 901 C C . HIS A 1 120 ? -14.773 18.804 0.089 1.00 59.66 120 HIS A C 1
ATOM 903 O O . HIS A 1 120 ? -15.871 18.245 0.169 1.00 59.66 120 HIS A O 1
ATOM 909 N N . PRO A 1 121 ? -13.729 18.347 0.811 1.00 57.91 121 PRO A N 1
ATOM 910 C CA . PRO A 1 121 ? -13.876 17.288 1.817 1.00 57.91 121 PRO A CA 1
ATOM 911 C C . PRO A 1 121 ? -15.050 17.493 2.788 1.00 57.91 121 PRO A C 1
ATOM 913 O O . PRO A 1 121 ? -15.723 16.525 3.128 1.00 57.91 121 PRO A O 1
ATOM 916 N N . ALA A 1 122 ? -15.332 18.748 3.148 1.00 56.09 122 ALA A N 1
ATOM 917 C CA . ALA A 1 122 ? -16.401 19.143 4.069 1.00 56.09 122 ALA A CA 1
ATOM 918 C C . ALA A 1 122 ? -17.704 19.643 3.402 1.00 56.09 122 ALA A C 1
ATOM 920 O O . ALA A 1 122 ? -18.665 19.907 4.113 1.00 56.09 122 ALA A O 1
ATOM 921 N N . TRP A 1 123 ? -17.778 19.776 2.068 1.00 63.44 123 TRP A N 1
ATOM 922 C CA . TRP A 1 123 ? -18.913 20.438 1.394 1.00 63.44 123 TRP A CA 1
ATOM 923 C C . TRP A 1 123 ? -19.408 19.689 0.155 1.00 63.44 123 TRP A C 1
ATOM 925 O O . TRP A 1 123 ? -18.620 19.139 -0.625 1.00 63.44 123 TRP A O 1
ATOM 935 N N . VAL A 1 124 ? -20.722 19.730 -0.064 1.00 71.12 124 VAL A N 1
ATOM 936 C CA . VAL A 1 124 ? -21.403 19.192 -1.246 1.00 71.12 124 VAL A CA 1
ATOM 937 C C . VAL A 1 124 ? -22.317 20.234 -1.883 1.00 71.12 124 VAL A C 1
ATOM 939 O O . VAL A 1 124 ? -22.907 21.068 -1.211 1.00 71.12 124 VAL A O 1
ATOM 942 N N . LEU A 1 125 ? -22.459 20.174 -3.199 1.00 67.75 125 LEU A N 1
ATOM 943 C CA . LEU A 1 125 ? -23.357 20.990 -3.997 1.00 67.75 125 LEU A CA 1
ATOM 944 C C . LEU A 1 125 ? -24.494 20.104 -4.516 1.00 67.75 125 LEU A C 1
ATOM 946 O O . LEU A 1 125 ? -24.258 19.216 -5.330 1.00 67.75 125 LEU A O 1
ATOM 950 N N . LYS A 1 126 ? -25.724 20.328 -4.056 1.00 70.38 126 LYS A N 1
ATOM 951 C CA . LYS A 1 126 ? -26.942 19.679 -4.560 1.00 70.38 126 LYS A CA 1
ATOM 952 C C . LYS A 1 126 ? -27.523 20.535 -5.687 1.00 70.38 126 LYS A C 1
ATOM 954 O O . LYS A 1 126 ? -28.115 21.577 -5.432 1.00 70.38 126 LYS A O 1
ATOM 959 N N . LEU A 1 127 ? -27.320 20.113 -6.930 1.00 64.69 127 LEU A N 1
ATOM 960 C CA . LEU A 1 127 ? -27.945 20.668 -8.128 1.00 64.69 127 LEU A CA 1
ATOM 961 C C . LEU A 1 127 ? -29.385 20.163 -8.232 1.00 64.69 127 LEU A C 1
ATOM 963 O O . LEU A 1 127 ? -29.610 18.969 -8.422 1.00 64.69 127 LEU A O 1
ATOM 967 N N . ILE A 1 128 ? -30.346 21.068 -8.144 1.00 62.25 128 ILE A N 1
ATOM 968 C CA . ILE A 1 128 ? -31.763 20.783 -8.343 1.00 62.25 128 ILE A CA 1
ATOM 969 C C . ILE A 1 128 ? -32.052 20.899 -9.845 1.00 62.25 128 ILE A C 1
ATOM 971 O O . ILE A 1 128 ? -31.711 21.906 -10.477 1.00 62.25 128 ILE A O 1
ATOM 975 N N . GLU A 1 129 ? -32.639 19.852 -10.429 1.00 55.50 129 GLU A N 1
ATOM 976 C CA . GLU A 1 129 ? -33.006 19.811 -11.851 1.00 55.50 129 GLU A CA 1
ATOM 977 C C . GLU A 1 129 ? -33.973 20.958 -12.221 1.00 55.50 129 GLU A C 1
ATOM 979 O O . GLU A 1 129 ? -34.625 21.536 -11.348 1.00 55.50 129 GLU A O 1
ATOM 984 N N . PRO A 1 130 ? -34.092 21.352 -13.505 1.00 54.56 130 PRO A N 1
ATOM 985 C CA . PRO A 1 130 ? -34.874 22.523 -13.876 1.00 54.56 130 PRO A CA 1
ATOM 986 C C . PRO A 1 130 ? -36.332 22.335 -13.442 1.00 54.56 130 PRO A C 1
ATOM 988 O O . PRO A 1 130 ? -36.990 21.392 -13.893 1.00 54.56 130 PRO A O 1
ATOM 991 N N . LEU A 1 131 ? -36.855 23.283 -12.646 1.00 46.69 131 LEU A N 1
ATOM 992 C CA . LEU A 1 131 ? -38.219 23.354 -12.069 1.00 46.69 131 LEU A CA 1
ATOM 993 C C . LEU A 1 131 ? -39.388 23.124 -13.061 1.00 46.69 131 LEU A C 1
ATOM 995 O O . LEU A 1 131 ? -40.551 23.131 -12.672 1.00 46.69 131 LEU A O 1
ATOM 999 N N . ARG A 1 132 ? -39.107 23.004 -14.364 1.00 47.47 132 ARG A N 1
ATOM 1000 C CA . ARG A 1 132 ? -40.069 22.762 -15.452 1.00 47.47 132 ARG A CA 1
ATOM 1001 C C . ARG A 1 132 ? -40.256 21.275 -15.786 1.00 47.47 132 ARG A C 1
ATOM 1003 O O . ARG A 1 132 ? -41.221 20.951 -16.469 1.00 47.47 132 ARG A O 1
ATOM 1010 N N . SER A 1 133 ? -39.349 20.408 -15.329 1.00 43.81 133 SER A N 1
ATOM 1011 C CA . SER A 1 133 ? -39.406 18.946 -15.505 1.00 43.81 133 SER A CA 1
ATOM 1012 C C . SER A 1 133 ? -40.024 18.212 -14.309 1.00 43.81 133 SER A C 1
ATOM 1014 O O . SER A 1 133 ? -40.539 17.106 -14.464 1.00 43.81 133 SER A O 1
ATOM 1016 N N . LEU A 1 134 ? -40.028 18.854 -13.139 1.00 45.75 134 LEU A N 1
ATOM 1017 C CA . LEU A 1 134 ? -40.648 18.356 -11.917 1.00 45.75 134 LEU A CA 1
ATOM 1018 C C . LEU A 1 134 ? -42.131 18.779 -11.856 1.00 45.75 134 LEU A C 1
ATOM 1020 O O . LEU A 1 134 ? -42.467 19.885 -12.295 1.00 45.75 134 LEU A O 1
ATOM 1024 N N . PRO A 1 135 ? -43.035 17.942 -11.309 1.00 47.62 135 PRO A N 1
ATOM 1025 C CA . PRO A 1 135 ? -44.395 18.348 -10.957 1.00 47.62 135 PRO A CA 1
ATOM 1026 C C . PRO A 1 135 ? -44.395 19.670 -10.179 1.00 47.62 135 PRO A C 1
ATOM 1028 O O . PRO A 1 135 ? -43.502 19.917 -9.363 1.00 47.62 135 PRO A O 1
ATOM 1031 N N . ARG A 1 136 ? -45.391 20.533 -10.428 1.00 47.12 136 ARG A N 1
ATOM 1032 C CA . ARG A 1 136 ? -45.473 21.885 -9.841 1.00 47.12 136 ARG A CA 1
ATOM 1033 C C . ARG A 1 136 ? -45.353 21.853 -8.315 1.00 47.12 136 ARG A C 1
ATOM 1035 O O . ARG A 1 136 ? -44.762 22.768 -7.753 1.00 47.12 136 ARG A O 1
ATOM 1042 N N . GLU A 1 137 ? -45.859 20.803 -7.668 1.00 48.59 137 GLU A N 1
ATOM 1043 C CA . GLU A 1 137 ? -45.770 20.632 -6.217 1.00 48.59 137 GLU A CA 1
ATOM 1044 C C . GLU A 1 137 ? -44.321 20.442 -5.723 1.00 48.59 137 GLU A C 1
ATOM 1046 O O . GLU A 1 137 ? -43.934 21.052 -4.729 1.00 48.59 137 GLU A O 1
ATOM 1051 N N . ILE A 1 138 ? -43.489 19.673 -6.438 1.00 49.06 138 ILE A N 1
ATOM 1052 C CA . ILE A 1 138 ? -42.084 19.412 -6.058 1.00 49.06 138 ILE A CA 1
ATOM 1053 C C . ILE A 1 138 ? -41.235 20.677 -6.233 1.00 49.06 138 ILE A C 1
ATOM 1055 O O . ILE A 1 138 ? -40.473 21.051 -5.345 1.00 49.06 138 ILE A O 1
ATOM 1059 N N . SER A 1 139 ? -41.450 21.404 -7.334 1.00 52.34 139 SER A N 1
ATOM 1060 C CA . SER A 1 139 ? -40.792 22.691 -7.596 1.00 52.34 139 SER A CA 1
ATOM 1061 C C . SER A 1 139 ? -41.085 23.745 -6.520 1.00 52.34 139 SER A C 1
ATOM 1063 O O . SER A 1 139 ? -40.250 24.621 -6.299 1.00 52.34 139 SER A O 1
ATOM 1065 N N . ILE A 1 140 ? -42.272 23.719 -5.908 1.00 57.06 140 ILE A N 1
ATOM 1066 C CA . ILE A 1 140 ? -42.646 24.648 -4.836 1.00 57.06 140 ILE A CA 1
ATOM 1067 C C . ILE A 1 140 ? -42.000 24.212 -3.517 1.00 57.06 140 ILE A C 1
ATOM 1069 O O . ILE A 1 140 ? -41.448 25.061 -2.823 1.00 57.06 140 ILE A O 1
ATOM 1073 N N . ALA A 1 141 ? -41.997 22.911 -3.209 1.00 55.88 141 ALA A N 1
ATOM 1074 C CA . ALA A 1 141 ? -41.393 22.365 -1.992 1.00 55.88 141 ALA A CA 1
ATOM 1075 C C . ALA A 1 141 ? -39.870 22.602 -1.917 1.00 55.88 141 ALA A C 1
ATOM 1077 O O . ALA A 1 141 ? -39.364 23.038 -0.887 1.00 55.88 141 ALA A O 1
ATOM 1078 N N . GLU A 1 142 ? -39.136 22.402 -3.013 1.00 57.16 142 GLU A N 1
ATOM 1079 C CA . GLU A 1 142 ? -37.678 22.620 -3.052 1.00 57.16 142 GLU A CA 1
ATOM 1080 C C . GLU A 1 142 ? -37.306 24.115 -3.037 1.00 57.16 142 GLU A C 1
ATOM 1082 O O . GLU A 1 142 ? -36.318 24.527 -2.424 1.00 57.16 142 GLU A O 1
ATOM 1087 N N . ALA A 1 143 ? -38.125 24.964 -3.670 1.00 56.69 143 ALA A N 1
ATOM 1088 C CA . ALA A 1 143 ? -37.979 26.418 -3.583 1.00 56.69 143 ALA A CA 1
ATOM 1089 C C . ALA A 1 143 ? -38.285 26.945 -2.170 1.00 56.69 143 ALA A C 1
ATOM 1091 O O . ALA A 1 143 ? -37.658 27.900 -1.706 1.00 56.69 143 ALA A O 1
ATOM 1092 N N . HIS A 1 144 ? -39.242 26.315 -1.489 1.00 67.38 144 HIS A N 1
ATOM 1093 C CA . HIS A 1 144 ? -39.590 26.586 -0.100 1.00 67.38 144 HIS A CA 1
ATOM 1094 C C . HIS A 1 144 ? -38.472 26.159 0.857 1.00 67.38 144 HIS A C 1
ATOM 1096 O O . HIS A 1 144 ? -38.069 26.967 1.690 1.00 67.38 144 HIS A O 1
ATOM 1102 N N . GLU A 1 145 ? -37.875 24.978 0.663 1.00 67.00 145 GLU A N 1
ATOM 1103 C CA . GLU A 1 145 ? -36.705 24.511 1.425 1.00 67.00 145 GLU A CA 1
ATOM 1104 C C . GLU A 1 145 ? -35.555 25.530 1.372 1.00 67.00 145 GLU A C 1
ATOM 1106 O O . GLU A 1 145 ? -35.040 25.948 2.410 1.00 67.00 145 GLU A O 1
ATOM 1111 N N . GLY A 1 146 ? -35.196 26.000 0.170 1.00 61.06 146 GLY A N 1
ATOM 1112 C CA . GLY A 1 146 ? -34.149 27.010 -0.003 1.00 61.06 146 GLY A CA 1
ATOM 1113 C C . GLY A 1 146 ? -34.475 28.350 0.671 1.00 61.06 146 GLY A C 1
ATOM 1114 O O . GLY A 1 146 ? -33.581 28.991 1.225 1.00 61.06 146 GLY A O 1
ATOM 1115 N N . ARG A 1 147 ? -35.748 28.771 0.665 1.00 62.56 147 ARG A N 1
ATOM 1116 C CA . ARG A 1 147 ? -36.207 30.006 1.324 1.00 62.56 147 ARG A CA 1
ATOM 1117 C C . ARG A 1 147 ? -36.111 29.905 2.843 1.00 62.56 147 ARG A C 1
ATOM 1119 O O . ARG A 1 147 ? -35.552 30.800 3.472 1.00 62.56 147 ARG A O 1
ATOM 1126 N N . VAL A 1 148 ? -36.651 28.828 3.413 1.00 67.50 148 VAL A N 1
ATOM 1127 C CA . VAL A 1 148 ? -36.654 28.593 4.861 1.00 67.50 148 VAL A CA 1
ATOM 1128 C C . VAL A 1 148 ? -35.224 28.516 5.372 1.00 67.50 148 VAL A C 1
ATOM 1130 O O . VAL A 1 148 ? -34.867 29.207 6.320 1.00 67.50 148 VAL A O 1
ATOM 1133 N N . ALA A 1 149 ? -34.387 27.732 4.699 1.00 63.62 149 ALA A N 1
ATOM 1134 C CA . ALA A 1 149 ? -33.019 27.497 5.115 1.00 63.62 149 ALA A CA 1
ATOM 1135 C C . ALA A 1 149 ? -32.129 28.757 5.020 1.00 63.62 149 ALA A C 1
ATOM 1137 O O . ALA A 1 149 ? -31.294 28.980 5.895 1.00 63.62 149 ALA A O 1
ATOM 1138 N N . ALA A 1 150 ? -32.357 29.642 4.040 1.00 58.53 150 ALA A N 1
ATOM 1139 C CA . ALA A 1 150 ? -31.687 30.947 3.973 1.00 58.53 150 ALA A CA 1
ATOM 1140 C C . ALA A 1 150 ? -32.070 31.890 5.135 1.00 58.53 150 ALA A C 1
ATOM 1142 O O . ALA A 1 150 ? -31.265 32.730 5.537 1.00 58.53 150 ALA A O 1
ATOM 1143 N N . GLY A 1 151 ? -33.281 31.749 5.685 1.00 58.00 151 GLY A N 1
ATOM 1144 C CA . GLY A 1 151 ? -33.773 32.533 6.823 1.00 58.00 151 GLY A CA 1
ATOM 1145 C C . GLY A 1 151 ? -33.268 32.067 8.196 1.00 58.00 151 GLY A C 1
ATOM 1146 O O . GLY A 1 151 ? -33.477 32.769 9.183 1.00 58.00 151 GLY A O 1
ATOM 1147 N N . VAL A 1 152 ? -32.599 30.908 8.277 1.00 62.72 152 VAL A N 1
ATOM 1148 C CA . VAL A 1 152 ? -32.163 30.272 9.539 1.00 62.72 152 VAL A CA 1
ATOM 1149 C C . VAL A 1 152 ? -30.667 29.943 9.574 1.00 62.72 152 VAL A C 1
ATOM 1151 O O . VAL A 1 152 ? -30.257 28.996 10.238 1.00 62.72 152 VAL A O 1
ATOM 1154 N N . ALA A 1 153 ? -29.832 30.733 8.894 1.00 54.69 153 ALA A N 1
ATOM 1155 C CA . ALA A 1 153 ? -28.388 30.493 8.765 1.00 54.69 153 ALA A CA 1
ATOM 1156 C C . ALA A 1 153 ? -27.617 30.376 10.105 1.00 54.69 153 ALA A C 1
ATOM 1158 O O . ALA A 1 153 ? -26.561 29.755 10.151 1.00 54.69 153 ALA A O 1
ATOM 1159 N N . GLU A 1 154 ? -28.140 30.931 11.205 1.00 56.44 154 GLU A N 1
ATOM 1160 C CA . GLU A 1 154 ? -27.550 30.817 12.555 1.00 56.44 154 GLU A CA 1
ATOM 1161 C C . GLU A 1 154 ? -27.965 29.534 13.312 1.00 56.44 154 GLU A C 1
ATOM 1163 O O . GLU A 1 154 ? -27.502 29.273 14.424 1.00 56.44 154 GLU A O 1
ATOM 1168 N N . VAL A 1 155 ? -28.849 28.718 12.736 1.00 64.88 155 VAL A N 1
ATOM 1169 C CA . VAL A 1 155 ? -29.319 27.450 13.312 1.00 64.88 155 VAL A CA 1
ATOM 1170 C C . VAL A 1 155 ? -28.394 26.308 12.878 1.00 64.88 155 VAL A C 1
ATOM 1172 O O . VAL A 1 155 ? -27.854 26.339 11.777 1.00 64.88 155 VAL A O 1
ATOM 1175 N N . LYS A 1 156 ? -28.229 25.264 13.714 1.00 69.44 156 LYS A N 1
ATOM 1176 C CA . LYS A 1 156 ? -27.486 24.019 13.400 1.00 69.44 156 LYS A CA 1
ATOM 1177 C C . LYS A 1 156 ? -28.160 23.216 12.260 1.00 69.44 156 LYS A C 1
ATOM 1179 O O . LYS A 1 156 ? -28.634 22.099 12.458 1.00 69.44 156 LYS A O 1
ATOM 1184 N N . THR A 1 157 ? -28.217 23.783 11.062 1.00 67.12 157 THR A N 1
ATOM 1185 C CA . THR A 1 157 ? -28.690 23.146 9.828 1.00 67.12 157 THR A CA 1
ATOM 1186 C C . THR A 1 157 ? -27.502 22.842 8.920 1.00 67.12 157 THR A C 1
ATOM 1188 O O . THR A 1 157 ? -26.422 23.407 9.080 1.00 67.12 157 THR A O 1
ATOM 1191 N N . SER A 1 158 ? -27.677 21.903 7.995 1.00 63.25 158 SER A N 1
ATOM 1192 C CA . SER A 1 158 ? -26.625 21.526 7.041 1.00 63.25 158 SER A CA 1
ATOM 1193 C C . SER A 1 158 ? -26.518 22.476 5.838 1.00 63.25 158 SER A C 1
ATOM 1195 O O . SER A 1 158 ? -25.522 22.426 5.114 1.00 63.25 158 SER A O 1
ATOM 1197 N N . LEU A 1 159 ? -27.502 23.352 5.597 1.00 57.94 159 LEU A N 1
ATOM 1198 C CA . LEU A 1 159 ? -27.499 24.246 4.437 1.00 57.94 159 LEU A CA 1
ATOM 1199 C C . LEU A 1 159 ? -26.771 25.558 4.738 1.00 57.94 159 LEU A C 1
ATOM 1201 O O . LEU A 1 159 ? -27.086 26.229 5.712 1.00 57.94 159 LEU A O 1
ATOM 1205 N N . ASN A 1 160 ? -25.855 25.954 3.850 1.00 54.84 160 ASN A N 1
ATOM 1206 C CA . ASN A 1 160 ? -25.089 27.191 4.008 1.00 54.84 160 ASN A CA 1
ATOM 1207 C C . ASN A 1 160 ? -25.289 28.213 2.870 1.00 54.84 160 ASN A C 1
ATOM 1209 O O . ASN A 1 160 ? -25.088 29.402 3.100 1.00 54.84 160 ASN A O 1
ATOM 1213 N N . LEU A 1 161 ? -25.698 27.809 1.655 1.00 55.31 161 LEU A N 1
ATOM 1214 C CA . LEU A 1 161 ? -25.935 28.756 0.549 1.00 55.31 161 LEU A CA 1
ATOM 1215 C C . LEU A 1 161 ? -26.950 28.242 -0.487 1.00 55.31 161 LEU A C 1
ATOM 1217 O O . LEU A 1 161 ? -26.927 27.068 -0.855 1.00 55.31 161 LEU A O 1
ATOM 1221 N N . VAL A 1 162 ? -27.761 29.154 -1.037 1.00 53.69 162 VAL A N 1
ATOM 1222 C CA . VAL A 1 162 ? -28.596 28.932 -2.232 1.00 53.69 162 VAL A CA 1
ATOM 1223 C C . VAL A 1 162 ? -27.995 29.682 -3.426 1.00 53.69 162 VAL A C 1
ATOM 1225 O O . VAL A 1 162 ? -27.748 30.884 -3.353 1.00 53.69 162 VAL A O 1
ATOM 1228 N N . VAL A 1 163 ? -27.772 28.984 -4.539 1.00 51.47 163 VAL A N 1
ATOM 1229 C CA . VAL A 1 163 ? -27.183 29.514 -5.777 1.00 51.47 163 VAL A CA 1
ATOM 1230 C C . VAL A 1 163 ? -28.190 29.394 -6.925 1.00 51.47 163 VAL A C 1
ATOM 1232 O O . VAL A 1 163 ? -28.745 28.323 -7.173 1.00 51.47 163 VAL A O 1
ATOM 1235 N N . ARG A 1 164 ? -28.418 30.497 -7.649 1.00 45.25 164 ARG A N 1
ATOM 1236 C CA . ARG A 1 164 ? -29.357 30.582 -8.780 1.00 45.25 164 ARG A CA 1
ATOM 1237 C C . ARG A 1 164 ? -28.623 30.617 -10.125 1.00 45.25 164 ARG A C 1
ATOM 1239 O O . ARG A 1 164 ? -27.724 31.431 -10.308 1.00 45.25 164 ARG A O 1
ATOM 1246 N N . GLY A 1 165 ? -29.072 29.801 -11.083 1.00 49.06 165 GLY A N 1
ATOM 1247 C CA . GLY A 1 165 ? -28.766 29.933 -12.515 1.00 49.06 165 GLY A CA 1
ATOM 1248 C C . GLY A 1 165 ? -29.983 30.395 -13.335 1.00 49.06 165 GLY A C 1
ATOM 1249 O O . GLY A 1 165 ? -31.098 30.490 -12.818 1.00 49.06 165 GLY A O 1
ATOM 1250 N N . LYS A 1 166 ? -29.804 30.662 -14.642 1.00 47.38 166 LYS A N 1
ATOM 1251 C CA . LYS A 1 166 ? -30.916 31.031 -15.551 1.00 47.38 166 LYS A CA 1
ATOM 1252 C C . LYS A 1 166 ? -31.999 29.937 -15.649 1.00 47.38 166 LYS A C 1
ATOM 1254 O O . LYS A 1 166 ? -33.163 30.278 -15.843 1.00 47.38 166 LYS A O 1
ATOM 1259 N N . GLU A 1 167 ? -31.633 28.659 -15.488 1.00 48.00 167 GLU A N 1
ATOM 1260 C CA . GLU A 1 167 ? -32.542 27.507 -15.655 1.00 48.00 167 GLU A CA 1
ATOM 1261 C C . GLU A 1 167 ? -32.468 26.442 -14.534 1.00 48.00 167 GLU A C 1
ATOM 1263 O O . GLU A 1 167 ? -33.118 25.407 -14.648 1.00 48.00 167 GLU A O 1
ATOM 1268 N N . TYR A 1 168 ? -31.722 26.665 -13.445 1.00 51.47 168 TYR A N 1
ATOM 1269 C CA . TYR A 1 168 ? -31.533 25.678 -12.367 1.00 51.47 168 TYR A CA 1
ATOM 1270 C C . TYR A 1 168 ? -31.248 26.328 -11.003 1.00 51.47 168 TYR A C 1
ATOM 1272 O O . TYR A 1 168 ? -30.886 27.507 -10.931 1.00 51.47 168 TYR A O 1
ATOM 1280 N N . PHE A 1 169 ? -31.386 25.539 -9.932 1.00 58.00 169 PHE A N 1
ATOM 1281 C CA . PHE A 1 169 ? -31.039 25.908 -8.555 1.00 58.00 169 PHE A CA 1
ATOM 1282 C C . PHE A 1 169 ? -29.945 24.983 -8.028 1.00 58.00 169 PHE A C 1
ATOM 1284 O O . PHE A 1 169 ? -29.889 23.812 -8.393 1.00 58.00 169 PHE A O 1
ATOM 1291 N N . ALA A 1 170 ? -29.070 25.494 -7.170 1.00 60.91 170 ALA A N 1
ATOM 1292 C CA . ALA A 1 170 ? -28.078 24.682 -6.486 1.00 60.91 170 ALA A CA 1
ATOM 1293 C C . ALA A 1 170 ? -27.991 25.062 -5.007 1.00 60.91 170 ALA A C 1
ATOM 1295 O O . ALA A 1 170 ? -28.026 26.237 -4.655 1.00 60.91 170 ALA A O 1
ATOM 1296 N N . LEU A 1 171 ? -27.867 24.062 -4.147 1.00 64.94 171 LEU A N 1
ATOM 1297 C CA . LEU A 1 171 ? -27.732 24.211 -2.705 1.00 64.94 171 LEU A CA 1
ATOM 1298 C C . LEU A 1 171 ? -26.323 23.784 -2.299 1.00 64.94 171 LEU A C 1
ATOM 1300 O O . LEU A 1 171 ? -25.926 22.654 -2.576 1.00 64.94 171 LEU A O 1
ATOM 1304 N N . LEU A 1 172 ? -25.559 24.666 -1.655 1.00 65.00 172 LEU A N 1
ATOM 1305 C CA . LEU A 1 172 ? -24.294 24.289 -1.027 1.00 65.00 172 LEU A CA 1
ATOM 1306 C C . LEU A 1 172 ? -24.584 23.830 0.404 1.00 65.00 172 LEU A C 1
ATOM 1308 O O . LEU A 1 172 ? -24.997 24.619 1.260 1.00 65.00 172 LEU A O 1
ATOM 1312 N N . VAL A 1 173 ? -24.381 22.541 0.637 1.00 70.62 173 VAL A N 1
ATOM 1313 C CA . VAL A 1 173 ? -24.697 21.835 1.876 1.00 70.62 173 VAL A CA 1
ATOM 1314 C C . VAL A 1 173 ? -23.400 21.308 2.482 1.00 70.62 173 VAL A C 1
ATOM 1316 O O . VAL A 1 173 ? -22.480 20.889 1.776 1.00 70.62 173 VAL A O 1
ATOM 1319 N N . GLU A 1 174 ? -23.307 21.321 3.801 1.00 71.50 174 GLU A N 1
ATOM 1320 C CA . GLU A 1 174 ? -22.238 20.649 4.525 1.00 71.50 174 GLU A CA 1
ATOM 1321 C C . GLU A 1 174 ? -22.292 19.138 4.258 1.00 71.50 174 GLU A C 1
ATOM 1323 O O . GLU A 1 174 ? -23.360 18.520 4.220 1.00 71.50 174 GLU A O 1
ATOM 1328 N N . ARG A 1 175 ? -21.132 18.516 4.038 1.00 75.69 175 ARG A N 1
ATOM 1329 C CA . ARG A 1 175 ? -21.065 17.078 3.786 1.00 75.69 175 ARG A CA 1
ATOM 1330 C C . ARG A 1 175 ? -21.292 16.320 5.092 1.00 75.69 175 ARG A C 1
ATOM 1332 O O . ARG A 1 175 ? -20.509 16.433 6.032 1.00 75.69 175 ARG A O 1
ATOM 1339 N N . LEU A 1 176 ? -22.323 15.482 5.111 1.00 76.94 176 LEU A N 1
ATOM 1340 C CA . LEU A 1 176 ? -22.621 14.611 6.244 1.00 76.94 176 LEU A CA 1
ATOM 1341 C C . LEU A 1 176 ? -21.796 13.319 6.167 1.00 76.94 176 LEU A C 1
ATOM 1343 O O . LEU A 1 176 ? -21.648 12.723 5.098 1.00 76.94 176 LEU A O 1
ATOM 1347 N N . ARG A 1 177 ? -21.262 12.897 7.314 1.00 78.75 177 ARG A N 1
ATOM 1348 C CA . ARG A 1 177 ? -20.540 11.637 7.511 1.00 78.75 177 ARG A CA 1
ATOM 1349 C C . ARG A 1 177 ? -21.505 10.457 7.634 1.00 78.75 177 ARG A C 1
ATOM 1351 O O . ARG A 1 177 ? -21.218 9.399 7.087 1.00 78.75 177 ARG A O 1
ATOM 1358 N N . ALA A 1 178 ? -22.609 10.630 8.362 1.00 79.81 178 ALA A N 1
ATOM 1359 C CA . ALA A 1 178 ? -23.616 9.593 8.594 1.00 79.81 178 ALA A CA 1
ATOM 1360 C C . ALA A 1 178 ? -24.954 10.192 9.061 1.00 79.81 178 ALA A C 1
ATOM 1362 O O . ALA A 1 178 ? -24.992 11.337 9.521 1.00 79.81 178 ALA A O 1
ATOM 1363 N N . LYS A 1 179 ? -26.047 9.423 8.976 1.00 85.56 179 LYS A N 1
ATOM 1364 C CA . LYS A 1 179 ? -27.357 9.812 9.525 1.00 85.56 179 LYS A CA 1
ATOM 1365 C C . LYS A 1 179 ? -27.541 9.263 10.936 1.00 85.56 179 LYS A C 1
ATOM 1367 O O . LYS A 1 179 ? -26.959 8.241 11.293 1.00 85.56 179 LYS A O 1
ATOM 1372 N N . LEU A 1 180 ? -28.387 9.921 11.730 1.00 86.50 180 LEU A N 1
ATOM 1373 C CA . LEU A 1 180 ? -28.708 9.482 13.089 1.00 86.50 180 LEU A CA 1
ATOM 1374 C C . LEU A 1 180 ? -29.311 8.071 13.081 1.00 86.50 180 LEU A C 1
ATOM 1376 O O . LEU A 1 180 ? -28.987 7.277 13.958 1.00 86.50 180 LEU A O 1
ATOM 1380 N N . ALA A 1 181 ? -30.122 7.757 12.064 1.00 80.44 181 ALA A N 1
ATOM 1381 C CA . ALA A 1 181 ? -30.697 6.430 11.882 1.00 80.44 181 ALA A CA 1
ATOM 1382 C C . ALA A 1 181 ? -29.642 5.325 11.720 1.00 80.44 181 ALA A C 1
ATOM 1384 O O . ALA A 1 181 ? -29.652 4.361 12.477 1.00 80.44 181 ALA A O 1
ATOM 1385 N N . ASP A 1 182 ? -28.692 5.515 10.805 1.00 79.94 182 ASP A N 1
ATOM 1386 C CA . ASP A 1 182 ? -27.661 4.515 10.504 1.00 79.94 182 ASP A CA 1
ATOM 1387 C C . ASP A 1 182 ? -26.727 4.312 11.713 1.00 79.94 182 ASP A C 1
ATOM 1389 O O . ASP A 1 182 ? -26.415 3.194 12.118 1.00 79.94 182 ASP A O 1
ATOM 1393 N N . ARG A 1 183 ? -26.341 5.411 12.375 1.00 73.75 183 ARG A N 1
ATOM 1394 C CA . ARG A 1 183 ? -25.394 5.381 13.502 1.00 73.75 183 ARG A CA 1
ATOM 1395 C C . ARG A 1 183 ? -25.956 4.698 14.746 1.00 73.75 183 ARG A C 1
ATOM 1397 O O . ARG A 1 183 ? -25.231 3.968 15.421 1.00 73.75 183 ARG A O 1
ATOM 1404 N N . LEU A 1 184 ? -27.229 4.942 15.062 1.00 68.25 184 LEU A N 1
ATOM 1405 C CA . LEU A 1 184 ? -27.882 4.340 16.225 1.00 68.25 184 LEU A CA 1
ATOM 1406 C C . LEU A 1 184 ? -28.136 2.848 16.061 1.00 68.25 184 LEU A C 1
ATOM 1408 O O . LEU A 1 184 ? -28.275 2.187 17.088 1.00 68.25 184 LEU A O 1
ATOM 1412 N N . ASP A 1 185 ? -28.173 2.314 14.840 1.00 61.03 185 ASP A N 1
ATOM 1413 C CA . ASP A 1 185 ? -28.376 0.886 14.570 1.00 61.03 185 ASP A CA 1
ATOM 1414 C C . ASP A 1 185 ? -27.039 0.132 14.400 1.00 61.03 185 ASP A C 1
ATOM 1416 O O . ASP A 1 185 ? -26.914 -1.002 14.867 1.00 61.03 185 ASP A O 1
ATOM 1420 N N . GLU A 1 186 ? -25.995 0.782 13.873 1.00 56.47 186 GLU A N 1
ATOM 1421 C CA . GLU A 1 186 ? -24.674 0.176 13.627 1.00 56.47 186 GLU A CA 1
ATOM 1422 C C . GLU A 1 186 ? -23.725 0.179 14.846 1.00 56.47 186 GLU A C 1
ATOM 1424 O O . GLU A 1 186 ? -22.884 -0.713 14.966 1.00 56.47 186 GLU A O 1
ATOM 1429 N N . GLU A 1 187 ? -23.854 1.122 15.793 1.00 55.16 187 GLU A N 1
ATOM 1430 C CA . GLU A 1 187 ? -22.888 1.291 16.895 1.00 55.16 187 GLU A CA 1
ATOM 1431 C C . GLU A 1 187 ? -23.468 1.110 18.307 1.00 55.16 187 GLU A C 1
ATOM 1433 O O . GLU A 1 187 ? -24.570 1.542 18.641 1.00 55.16 187 GLU A O 1
ATOM 1438 N N . GLY A 1 188 ? -22.681 0.503 19.202 1.00 61.38 188 GLY A N 1
ATOM 1439 C CA . GLY A 1 188 ? -23.004 0.339 20.624 1.00 61.38 188 GLY A CA 1
ATOM 1440 C C . GLY A 1 188 ? -22.820 1.614 21.456 1.00 61.38 188 GLY A C 1
ATOM 1441 O O . GLY A 1 188 ? -22.070 1.583 22.428 1.00 61.38 188 GLY A O 1
ATOM 1442 N N . TRP A 1 189 ? -23.479 2.723 21.095 1.00 75.12 189 TRP A N 1
ATOM 1443 C CA . TRP A 1 189 ? -23.316 4.014 21.783 1.00 75.12 189 TRP A CA 1
ATOM 1444 C C . TRP A 1 189 ? -23.548 3.929 23.291 1.00 75.12 189 TRP A C 1
ATOM 1446 O O . TRP A 1 189 ? -24.579 3.405 23.747 1.00 75.12 189 TRP A O 1
ATOM 1456 N N . SER A 1 190 ? -22.634 4.542 24.046 1.00 82.00 190 SER A N 1
ATOM 1457 C CA . SER A 1 190 ? -22.755 4.732 25.489 1.00 82.00 190 SER A CA 1
ATOM 1458 C C . SER A 1 190 ? -23.930 5.657 25.830 1.00 82.00 190 SER A C 1
ATOM 1460 O O . SER A 1 190 ? -24.415 6.431 24.996 1.00 82.00 190 SER A O 1
ATOM 1462 N N . LEU A 1 191 ? -24.399 5.609 27.082 1.00 85.88 191 LEU A N 1
ATOM 1463 C CA . LEU A 1 191 ? -25.447 6.523 27.547 1.00 85.88 191 LEU A CA 1
ATOM 1464 C C . LEU A 1 191 ? -25.020 7.997 27.416 1.00 85.88 191 LEU A C 1
ATOM 1466 O O . LEU A 1 191 ? -25.842 8.845 27.084 1.00 85.88 191 LEU A O 1
ATOM 1470 N N . GLU A 1 192 ? -23.736 8.305 27.608 1.00 86.94 192 GLU A N 1
ATOM 1471 C CA . GLU A 1 192 ? -23.232 9.676 27.478 1.00 86.94 192 GLU A CA 1
ATOM 1472 C C . GLU A 1 192 ? -23.283 10.181 26.036 1.00 86.94 192 GLU A C 1
ATOM 1474 O O . GLU A 1 192 ? -23.718 11.308 25.791 1.00 86.94 192 GLU A O 1
ATOM 1479 N N . GLN A 1 193 ? -22.891 9.337 25.078 1.00 85.44 193 GLN A N 1
ATOM 1480 C CA . GLN A 1 193 ? -22.958 9.663 23.654 1.00 85.44 193 GLN A CA 1
ATOM 1481 C C . GLN A 1 193 ? -24.408 9.896 23.220 1.00 85.44 193 GLN A C 1
ATOM 1483 O O . GLN A 1 193 ? -24.703 10.880 22.545 1.00 85.44 193 GLN A O 1
ATOM 1488 N N . ARG A 1 194 ? -25.340 9.058 23.691 1.00 89.56 194 ARG A N 1
ATOM 1489 C CA . ARG A 1 194 ? -26.779 9.208 23.424 1.00 89.56 194 ARG A CA 1
ATOM 1490 C C . ARG A 1 194 ? -27.361 10.491 24.007 1.00 89.56 194 ARG A C 1
ATOM 1492 O O . ARG A 1 194 ? -28.097 11.188 23.317 1.00 89.56 194 ARG A O 1
ATOM 1499 N N . LEU A 1 195 ? -27.026 10.823 25.254 1.00 91.94 195 LEU A N 1
ATOM 1500 C CA . LEU A 1 195 ? -27.489 12.060 25.891 1.00 91.94 195 LEU A CA 1
ATOM 1501 C C . LEU A 1 195 ? -26.875 13.297 25.234 1.00 91.94 195 LEU A C 1
ATOM 1503 O O . LEU A 1 195 ? -27.548 14.315 25.106 1.00 91.94 195 LEU A O 1
ATOM 1507 N N . THR A 1 196 ? -25.624 13.214 24.787 1.00 89.88 196 THR A N 1
ATOM 1508 C CA . THR A 1 196 ? -24.965 14.299 24.049 1.00 89.88 196 THR A CA 1
ATOM 1509 C C . THR A 1 196 ? -25.628 14.521 22.693 1.00 89.88 196 THR A C 1
ATOM 1511 O O . THR A 1 196 ? -26.034 15.646 22.411 1.00 89.88 196 THR A O 1
ATOM 1514 N N . ALA A 1 197 ? -25.865 13.453 21.925 1.00 89.69 197 ALA A N 1
ATOM 1515 C CA . ALA A 1 197 ? -26.613 13.532 20.674 1.00 89.69 197 ALA A CA 1
ATOM 1516 C C . ALA A 1 197 ? -28.020 14.111 20.892 1.00 89.69 197 ALA A C 1
ATOM 1518 O O . ALA A 1 197 ? -28.421 15.031 20.186 1.00 89.69 197 ALA A O 1
ATOM 1519 N N . LEU A 1 198 ? -28.755 13.647 21.911 1.00 94.25 198 LEU A N 1
ATOM 1520 C CA . LEU A 1 198 ? -30.090 14.166 22.219 1.00 94.25 198 LEU A CA 1
ATOM 1521 C C . LEU A 1 198 ? -30.072 15.664 22.570 1.00 94.25 198 LEU A C 1
ATOM 1523 O O . LEU A 1 198 ? -30.932 16.402 22.095 1.00 94.25 198 LEU A O 1
ATOM 1527 N N . VAL A 1 199 ? -29.092 16.133 23.355 1.00 94.25 199 VAL A N 1
ATOM 1528 C CA . VAL A 1 199 ? -28.917 17.570 23.644 1.00 94.25 199 VAL A CA 1
ATOM 1529 C C . VAL A 1 199 ? -28.716 18.359 22.354 1.00 94.25 199 VAL A C 1
ATOM 1531 O O . VAL A 1 199 ? -29.386 19.367 22.152 1.00 94.25 199 VAL A O 1
ATOM 1534 N N . GLU A 1 200 ? -27.824 17.906 21.476 1.00 91.69 200 GLU A N 1
ATOM 1535 C CA . GLU A 1 200 ? -27.501 18.623 20.241 1.00 91.69 200 GLU A CA 1
ATOM 1536 C C . GLU A 1 200 ? -28.667 18.654 19.249 1.00 91.69 200 GLU A C 1
ATOM 1538 O O . GLU A 1 200 ? -28.914 19.688 18.629 1.00 91.69 200 GLU A O 1
ATOM 1543 N N . VAL A 1 201 ? -29.429 17.561 19.151 1.00 92.94 201 VAL A N 1
ATOM 1544 C CA . VAL A 1 201 ? -30.651 17.486 18.336 1.00 92.94 201 VAL A CA 1
ATOM 1545 C C . VAL A 1 201 ? -31.698 18.478 18.838 1.00 92.94 201 VAL A C 1
ATOM 1547 O O . VAL A 1 201 ? -32.239 19.259 18.056 1.00 92.94 201 VAL A O 1
ATOM 1550 N N . VAL A 1 202 ? -31.967 18.492 20.147 1.00 94.81 202 VAL A N 1
ATOM 1551 C CA . VAL A 1 202 ? -32.947 19.413 20.744 1.00 94.81 202 VAL A CA 1
ATOM 1552 C C . VAL A 1 202 ? -32.472 20.867 20.622 1.00 94.81 202 VAL A C 1
ATOM 1554 O O . VAL A 1 202 ? -33.283 21.753 20.357 1.00 94.81 202 VAL A O 1
ATOM 1557 N N . GLU A 1 203 ? -31.166 21.130 20.740 1.00 90.62 203 GLU A N 1
ATOM 1558 C CA . GLU A 1 203 ? -30.573 22.449 20.472 1.00 90.62 203 GLU A CA 1
ATOM 1559 C C . GLU A 1 203 ? -30.779 22.908 19.028 1.00 90.62 203 GLU A C 1
ATOM 1561 O O . GLU A 1 203 ? -31.094 24.078 18.800 1.00 90.62 203 GLU A O 1
ATOM 1566 N N . ALA A 1 204 ? -30.621 22.008 18.057 1.00 87.75 204 ALA A N 1
ATOM 1567 C CA . ALA A 1 204 ? -30.812 22.337 16.652 1.00 87.75 204 ALA A CA 1
ATOM 1568 C C . ALA A 1 204 ? -32.276 22.708 16.356 1.00 87.75 204 ALA A C 1
ATOM 1570 O O . ALA A 1 204 ? -32.534 23.738 15.734 1.00 87.75 204 ALA A O 1
ATOM 1571 N N . VAL A 1 205 ? -33.237 21.938 16.881 1.00 91.94 205 VAL A N 1
ATOM 1572 C CA . VAL A 1 205 ? -34.678 22.231 16.730 1.00 91.94 205 VAL A CA 1
ATOM 1573 C C . VAL A 1 205 ? -35.070 23.505 17.477 1.00 91.94 205 VAL A C 1
ATOM 1575 O O . VAL A 1 205 ? -35.818 24.333 16.961 1.00 91.94 205 VAL A O 1
ATOM 1578 N N . GLN A 1 206 ? -34.507 23.734 18.666 1.00 90.12 206 GLN A N 1
ATOM 1579 C CA . GLN A 1 206 ? -34.682 24.998 19.376 1.00 90.12 206 GLN A CA 1
ATOM 1580 C C . GLN A 1 206 ? -34.242 26.195 18.526 1.00 90.12 206 GLN A C 1
ATOM 1582 O O . GLN A 1 206 ? -34.879 27.245 18.600 1.00 90.12 206 GLN A O 1
ATOM 1587 N N . GLY A 1 207 ? -33.153 26.069 17.765 1.00 84.94 207 GLY A N 1
ATOM 1588 C CA . GLY A 1 207 ? -32.710 27.129 16.867 1.00 84.94 207 GLY A CA 1
ATOM 1589 C C . GLY A 1 207 ? -33.787 27.501 15.845 1.00 84.94 207 GLY A C 1
ATOM 1590 O O . GLY A 1 207 ? -34.049 28.688 15.668 1.00 84.94 207 GLY A O 1
ATOM 1591 N N . LEU A 1 208 ? -34.486 26.515 15.265 1.00 86.50 208 LEU A N 1
ATOM 1592 C CA . LEU A 1 208 ? -35.623 26.761 14.366 1.00 86.50 208 LEU A CA 1
ATOM 1593 C C . LEU A 1 208 ? -36.772 27.477 15.084 1.00 86.50 208 LEU A C 1
ATOM 1595 O O . LEU A 1 208 ? -37.250 28.501 14.606 1.00 86.50 208 LEU A O 1
ATOM 1599 N N . HIS A 1 209 ? -37.148 27.016 16.278 1.00 90.75 209 HIS A N 1
ATOM 1600 C CA . HIS A 1 209 ? -38.239 27.623 17.052 1.00 90.75 209 HIS A CA 1
ATOM 1601 C C . HIS A 1 209 ? -37.926 29.052 17.531 1.00 90.75 209 HIS A C 1
ATOM 1603 O O . HIS A 1 209 ? -38.830 29.777 17.939 1.00 90.75 209 HIS A O 1
ATOM 1609 N N . ARG A 1 210 ? -36.648 29.445 17.558 1.00 85.50 210 ARG A N 1
ATOM 1610 C CA . ARG A 1 210 ? -36.194 30.792 17.932 1.00 85.50 210 ARG A CA 1
ATOM 1611 C C . ARG A 1 210 ? -35.959 31.706 16.736 1.00 85.50 210 ARG A C 1
ATOM 1613 O O . ARG A 1 210 ? -35.615 32.868 16.951 1.00 85.50 210 ARG A O 1
ATOM 1620 N N . SER A 1 211 ? -36.110 31.204 15.513 1.00 82.19 211 SER A N 1
ATOM 1621 C CA . SER A 1 211 ? -36.022 32.049 14.328 1.00 82.19 211 SER A CA 1
ATOM 1622 C C . SER A 1 211 ? -37.090 33.155 14.379 1.00 82.19 211 SER A C 1
ATOM 1624 O O . SER A 1 211 ? -38.105 32.994 15.066 1.00 82.19 211 SER A O 1
ATOM 1626 N N . PRO A 1 212 ? -36.894 34.280 13.665 1.00 76.38 212 PRO A N 1
ATOM 1627 C CA . PRO A 1 212 ? -37.861 35.380 13.644 1.00 76.38 212 PRO A CA 1
ATOM 1628 C C . PRO A 1 212 ? -39.290 34.942 13.289 1.00 76.38 212 PRO A C 1
ATOM 1630 O O . PRO A 1 212 ? -40.246 35.489 13.832 1.00 76.38 212 PRO A O 1
ATOM 1633 N N . ASP A 1 213 ? -39.415 33.920 12.438 1.00 77.50 213 ASP A N 1
ATOM 1634 C CA . ASP A 1 213 ? -40.690 33.383 11.955 1.00 77.50 213 ASP A CA 1
ATOM 1635 C C . ASP A 1 213 ? -41.194 32.166 12.758 1.00 77.50 213 ASP A C 1
ATOM 1637 O O . ASP A 1 213 ? -42.170 31.532 12.356 1.00 77.50 213 ASP A O 1
ATOM 1641 N N . GLN A 1 214 ? -40.528 31.820 13.871 1.00 87.06 214 GLN A N 1
ATOM 1642 C CA . GLN A 1 214 ? -40.842 30.682 14.747 1.00 87.06 214 GLN A CA 1
ATOM 1643 C C . GLN A 1 214 ? -41.126 29.396 13.951 1.00 87.06 214 GLN A C 1
ATOM 1645 O O . GLN A 1 214 ? -42.220 28.827 13.983 1.00 87.06 214 GLN A O 1
ATOM 1650 N N . LEU A 1 215 ? -40.132 28.966 13.179 1.00 89.44 215 LEU A N 1
ATOM 1651 C CA . LEU A 1 215 ? -40.281 27.858 12.239 1.00 89.44 215 LEU A CA 1
ATOM 1652 C C . LEU A 1 215 ? -40.392 26.511 12.963 1.00 89.44 215 LEU A C 1
ATOM 1654 O O . LEU A 1 215 ? -39.628 26.227 13.885 1.00 89.44 215 LEU A O 1
ATOM 1658 N N . CYS A 1 216 ? -41.313 25.676 12.488 1.00 91.81 216 CYS A N 1
ATOM 1659 C CA . CYS A 1 216 ? -41.489 24.276 12.868 1.00 91.81 216 CYS A CA 1
ATOM 1660 C C . CYS A 1 216 ? -41.088 23.402 11.674 1.00 91.81 216 CYS A C 1
ATOM 1662 O O . CYS A 1 216 ? -41.503 23.677 10.553 1.00 91.81 216 CYS A O 1
ATOM 1664 N N . HIS A 1 217 ? -40.295 22.360 11.887 1.00 92.50 217 HIS A N 1
ATOM 1665 C CA . HIS A 1 217 ? -39.780 21.463 10.855 1.00 92.50 217 HIS A CA 1
ATOM 1666 C C . HIS A 1 217 ? -40.848 20.501 10.309 1.00 92.50 217 HIS A C 1
ATOM 1668 O O . HIS A 1 217 ? -40.820 20.187 9.119 1.00 92.50 217 HIS A O 1
ATOM 1674 N N . LEU A 1 218 ? -41.768 20.013 11.150 1.00 92.75 218 LEU A N 1
ATOM 1675 C CA . LEU A 1 218 ? -42.943 19.182 10.813 1.00 92.75 218 LEU A CA 1
ATOM 1676 C C . LEU A 1 218 ? -42.680 17.779 10.232 1.00 92.75 218 LEU A C 1
ATOM 1678 O O . LEU A 1 218 ? -43.606 16.968 10.147 1.00 92.75 218 LEU A O 1
ATOM 1682 N N . ASP A 1 219 ? -41.428 17.467 9.902 1.00 92.88 219 ASP A N 1
ATOM 1683 C CA . ASP A 1 219 ? -40.946 16.154 9.453 1.00 92.88 219 ASP A CA 1
ATOM 1684 C C . ASP A 1 219 ? -39.674 15.728 10.212 1.00 92.88 219 ASP A C 1
ATOM 1686 O O . ASP A 1 219 ? -38.699 15.231 9.641 1.00 92.88 219 ASP A O 1
ATOM 1690 N N . LEU A 1 220 ? -39.647 15.967 11.528 1.00 93.38 220 LEU A N 1
ATOM 1691 C CA . LEU A 1 220 ? -38.535 15.532 12.369 1.00 93.38 220 LEU A CA 1
ATOM 1692 C C . LEU A 1 220 ? -38.552 14.017 12.526 1.00 93.38 220 LEU A C 1
ATOM 1694 O O . LEU A 1 220 ? -39.380 13.440 13.228 1.00 93.38 220 LEU A O 1
ATOM 1698 N N . LYS A 1 221 ? -37.564 13.380 11.910 1.00 91.50 221 LYS A N 1
ATOM 1699 C CA . LYS A 1 221 ? -37.281 11.959 12.058 1.00 91.50 221 LYS A CA 1
ATOM 1700 C C . LYS A 1 221 ? -35.775 11.727 12.012 1.00 91.50 221 LYS A C 1
ATOM 1702 O O . LYS A 1 221 ? -35.039 12.543 11.459 1.00 91.50 221 LYS A O 1
ATOM 1707 N N . PRO A 1 222 ? -35.284 10.598 12.527 1.00 90.06 222 PRO A N 1
ATOM 1708 C CA . PRO A 1 222 ? -33.850 10.341 12.574 1.00 90.06 222 PRO A CA 1
ATOM 1709 C C . PRO A 1 222 ? -33.165 10.255 11.206 1.00 90.06 222 PRO A C 1
ATOM 1711 O O . PRO A 1 222 ? -31.965 10.487 11.096 1.00 90.06 222 PRO A O 1
ATOM 1714 N N . ALA A 1 223 ? -33.924 9.955 10.151 1.00 85.94 223 ALA A N 1
ATOM 1715 C CA . ALA A 1 223 ? -33.431 9.987 8.780 1.00 85.94 223 ALA A CA 1
ATOM 171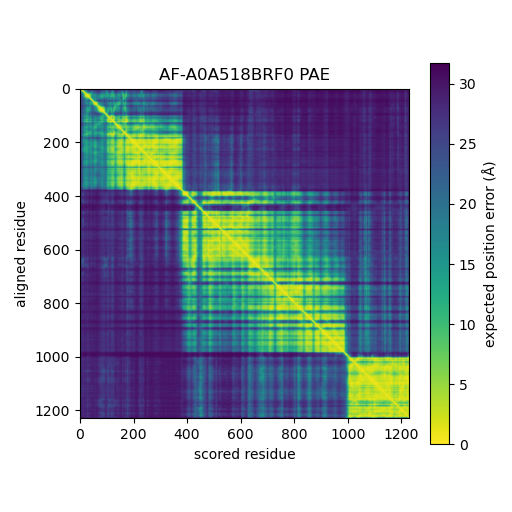6 C C . ALA A 1 223 ? -33.156 11.409 8.254 1.00 85.94 223 ALA A C 1
ATOM 1718 O O . ALA A 1 223 ? -32.471 11.505 7.243 1.00 85.94 223 ALA A O 1
ATOM 1719 N N . ASN A 1 224 ? -33.650 12.456 8.931 1.00 89.69 224 ASN A N 1
ATOM 1720 C CA . ASN A 1 224 ? -33.497 13.883 8.597 1.00 89.69 224 ASN A CA 1
ATOM 1721 C C . ASN A 1 224 ? -32.529 14.606 9.564 1.00 89.69 224 ASN A C 1
ATOM 1723 O O . ASN A 1 224 ? -32.468 15.833 9.630 1.00 89.69 224 ASN A O 1
ATOM 1727 N N . ILE A 1 225 ? -31.762 13.834 10.344 1.00 90.00 225 ILE A N 1
ATOM 1728 C CA . ILE A 1 225 ? -30.744 14.328 11.274 1.00 90.00 225 ILE A CA 1
ATOM 1729 C C . ILE A 1 225 ? -29.404 13.696 10.899 1.00 90.00 225 ILE A C 1
ATOM 1731 O O . ILE A 1 225 ? -29.287 12.471 10.814 1.00 90.00 225 ILE A O 1
ATOM 1735 N N . GLY A 1 226 ? -28.389 14.520 10.648 1.00 86.12 226 GLY A N 1
ATOM 1736 C CA . GLY A 1 226 ? -27.097 14.078 10.125 1.00 86.12 226 GLY A CA 1
ATOM 1737 C C . GLY A 1 226 ? -25.925 14.563 10.959 1.00 86.12 226 GLY A C 1
ATOM 1738 O O . GLY A 1 226 ? -25.980 15.654 11.517 1.00 86.12 226 GLY A O 1
ATOM 1739 N N . GLN A 1 227 ? -24.862 13.766 11.018 1.00 84.88 227 GLN A N 1
ATOM 1740 C CA . GLN A 1 227 ? -23.603 14.147 11.651 1.00 84.88 227 GLN A CA 1
ATOM 1741 C C . GLN A 1 227 ? -22.616 14.621 10.585 1.00 84.88 227 GLN A C 1
ATOM 1743 O O . GLN A 1 227 ? -22.410 13.918 9.591 1.00 84.88 227 GLN A O 1
ATOM 1748 N N . ASN A 1 228 ? -21.997 15.786 10.767 1.00 77.62 228 ASN A N 1
ATOM 1749 C CA . ASN A 1 228 ? -20.917 16.244 9.887 1.00 77.62 228 ASN A CA 1
ATOM 1750 C C . ASN A 1 228 ? -19.588 15.511 10.193 1.00 77.62 228 ASN A C 1
ATOM 1752 O O . ASN A 1 228 ? -19.507 14.655 11.077 1.00 77.62 228 ASN A O 1
ATOM 1756 N N . TYR A 1 229 ? -18.525 15.826 9.449 1.00 70.75 229 TYR A N 1
ATOM 1757 C CA . TYR A 1 229 ? -17.195 15.246 9.690 1.00 70.75 229 TYR A CA 1
ATOM 1758 C C . TYR A 1 229 ? -16.500 15.782 10.953 1.00 70.75 229 TYR A C 1
ATOM 1760 O O . TYR A 1 229 ? -15.579 15.126 11.434 1.00 70.75 229 TYR A O 1
ATOM 1768 N N . ALA A 1 230 ? -16.952 16.915 11.502 1.00 67.62 230 ALA A N 1
ATOM 1769 C CA . ALA A 1 230 ? -16.485 17.451 12.783 1.00 67.62 230 ALA A CA 1
ATOM 1770 C C . ALA A 1 230 ? -17.144 16.762 13.997 1.00 67.62 230 ALA A C 1
ATOM 1772 O O . ALA A 1 230 ? -16.636 16.856 15.108 1.00 67.62 230 ALA A O 1
ATOM 1773 N N . GLY A 1 231 ? -18.238 16.022 13.783 1.00 72.50 231 GLY A N 1
ATOM 1774 C CA . GLY A 1 231 ? -18.964 15.298 14.825 1.00 72.50 231 GLY A CA 1
ATOM 1775 C C . GLY A 1 231 ? -20.253 15.971 15.309 1.00 72.50 231 GLY A C 1
ATOM 1776 O O . GLY A 1 231 ? -20.946 15.369 16.126 1.00 72.50 231 GLY A O 1
ATOM 1777 N N . ASP A 1 232 ? -20.624 17.139 14.783 1.00 79.62 232 ASP A N 1
ATOM 1778 C CA . ASP A 1 232 ? -21.839 17.862 15.176 1.00 79.62 232 ASP A CA 1
ATOM 1779 C C . ASP A 1 232 ? -23.101 17.287 14.524 1.00 79.62 232 ASP A C 1
ATOM 1781 O O . ASP A 1 232 ? -23.117 16.999 13.320 1.00 79.62 232 ASP A O 1
ATOM 1785 N N . TRP A 1 233 ? -24.199 17.237 15.284 1.00 85.56 233 TRP A N 1
ATOM 1786 C CA . TRP A 1 233 ? -25.530 16.935 14.747 1.00 85.56 233 TRP A CA 1
ATOM 1787 C C . TRP A 1 233 ? -26.205 18.161 14.116 1.00 85.56 233 TRP A C 1
ATOM 1789 O O . TRP A 1 233 ? -26.310 19.229 14.727 1.00 85.56 233 TRP A O 1
ATOM 1799 N N . LYS A 1 234 ? -26.700 17.990 12.885 1.00 84.62 234 LYS A N 1
ATOM 1800 C CA . LYS A 1 234 ? -27.354 19.018 12.063 1.00 84.62 234 LYS A CA 1
ATOM 1801 C C . LYS A 1 234 ? -28.710 18.535 11.543 1.00 84.62 234 LYS A C 1
ATOM 1803 O O . LYS A 1 234 ? -28.882 17.354 11.234 1.00 84.62 234 LYS A O 1
ATOM 1808 N N . LEU A 1 235 ? -29.647 19.470 11.384 1.00 86.50 235 LEU A N 1
ATOM 1809 C CA . LEU A 1 235 ? -30.928 19.233 10.704 1.00 86.50 235 LEU A CA 1
ATOM 1810 C C . LEU A 1 235 ? -30.780 19.364 9.180 1.00 86.50 235 LEU A C 1
ATOM 1812 O O . LEU A 1 235 ? -30.009 20.199 8.687 1.00 86.50 235 LEU A O 1
ATOM 1816 N N . PHE A 1 236 ? -31.527 18.556 8.431 1.00 78.94 236 PHE A N 1
ATOM 1817 C CA . PHE A 1 236 ? -31.633 18.647 6.973 1.00 78.94 236 PHE A CA 1
ATOM 1818 C C . PHE A 1 236 ? -33.037 18.244 6.492 1.00 78.94 236 PHE A C 1
ATOM 1820 O O . PHE A 1 236 ? -33.787 17.663 7.264 1.00 78.94 236 PHE A O 1
ATOM 1827 N N . ASP A 1 237 ? -33.373 18.538 5.230 1.00 78.88 237 ASP A N 1
ATOM 1828 C CA . ASP A 1 237 ? -34.716 18.346 4.644 1.00 78.88 237 ASP A CA 1
ATOM 1829 C C . ASP A 1 237 ? -35.789 19.280 5.245 1.00 78.88 237 ASP A C 1
ATOM 1831 O O . ASP A 1 237 ? -36.754 18.869 5.889 1.00 78.88 237 ASP A O 1
ATOM 1835 N N . LEU A 1 238 ? -35.608 20.590 5.031 1.00 79.12 238 LEU A N 1
ATOM 1836 C CA . LEU A 1 238 ? -36.516 21.637 5.529 1.00 79.12 238 LEU A CA 1
ATOM 1837 C C . LEU A 1 238 ? -37.716 21.893 4.597 1.00 79.12 238 LEU A C 1
ATOM 1839 O O . LEU A 1 238 ? -38.425 22.884 4.762 1.00 79.12 238 LEU A O 1
ATOM 1843 N N . GLY A 1 239 ? -37.975 21.014 3.624 1.00 75.62 239 GLY A N 1
ATOM 1844 C CA . GLY A 1 239 ? -39.036 21.205 2.627 1.00 75.62 239 GLY A CA 1
ATOM 1845 C C . GLY A 1 239 ? -40.457 21.225 3.199 1.00 75.62 239 GLY A C 1
ATOM 1846 O O . GLY A 1 239 ? -41.359 21.767 2.566 1.00 75.62 239 GLY A O 1
ATOM 1847 N N . SER A 1 240 ? -40.660 20.683 4.404 1.00 83.25 240 SER A N 1
ATOM 1848 C CA . SER A 1 240 ? -41.956 20.691 5.105 1.00 83.25 240 SER A CA 1
ATOM 1849 C C . SER A 1 240 ? -42.064 21.769 6.186 1.00 83.25 240 SER A C 1
ATOM 1851 O O . SER A 1 240 ? -43.092 21.850 6.853 1.00 83.25 240 SER A O 1
ATOM 1853 N N . ALA A 1 241 ? -41.020 22.573 6.396 1.00 87.38 241 ALA A N 1
ATOM 1854 C CA . ALA A 1 241 ? -40.959 23.481 7.531 1.00 87.38 241 ALA A CA 1
ATOM 1855 C C . ALA A 1 241 ? -41.868 24.706 7.340 1.00 87.38 241 ALA A C 1
ATOM 1857 O O . ALA A 1 241 ? -41.845 25.334 6.287 1.00 87.38 241 ALA A O 1
ATOM 1858 N N . LEU A 1 242 ? -42.648 25.087 8.349 1.00 88.12 242 LEU A N 1
ATOM 1859 C CA . LEU A 1 242 ? -43.613 26.191 8.274 1.00 88.12 242 LEU A CA 1
ATOM 1860 C C . LEU A 1 242 ? -43.558 27.069 9.524 1.00 88.12 242 LEU A C 1
ATOM 1862 O O . LEU A 1 242 ? -43.184 26.612 10.603 1.00 88.12 242 LEU A O 1
ATOM 1866 N N . SER A 1 243 ? -43.952 28.333 9.389 1.00 87.44 243 SER A N 1
ATOM 1867 C CA . SER A 1 243 ? -44.039 29.269 10.513 1.00 87.44 243 SER A CA 1
ATOM 1868 C C . SER A 1 243 ? -45.168 28.884 11.464 1.00 87.44 243 SER A C 1
ATOM 1870 O O . SER A 1 243 ? -46.260 28.508 11.022 1.00 87.44 243 SER A O 1
ATOM 1872 N N . ALA A 1 244 ? -44.939 29.020 12.768 1.00 87.75 244 ALA A N 1
ATOM 1873 C CA . ALA A 1 244 ? -45.991 28.841 13.763 1.00 87.75 244 ALA A CA 1
ATOM 1874 C C . ALA A 1 244 ? -47.192 29.763 13.476 1.00 87.75 244 ALA A C 1
ATOM 1876 O O . ALA A 1 244 ? -47.034 30.925 13.104 1.00 87.75 244 ALA A O 1
ATOM 1877 N N . GLY A 1 245 ? -48.407 29.239 13.636 1.00 84.50 245 GLY A N 1
ATOM 1878 C CA . GLY A 1 245 ? -49.644 29.955 13.310 1.00 84.50 245 GLY A CA 1
ATOM 1879 C C . GLY A 1 245 ? -50.099 29.831 11.851 1.00 84.50 245 GLY A C 1
ATOM 1880 O O . GLY A 1 245 ? -51.208 30.265 11.538 1.00 84.50 245 GLY A O 1
ATOM 1881 N N . THR A 1 246 ? -49.302 29.217 10.968 1.00 85.62 246 THR A N 1
ATOM 1882 C CA . THR A 1 246 ? -49.715 28.925 9.583 1.00 85.62 246 THR A CA 1
ATOM 1883 C C . THR A 1 246 ? -50.806 27.855 9.582 1.00 85.62 246 THR A C 1
ATOM 1885 O O . THR A 1 246 ? -50.658 26.824 10.236 1.00 85.62 246 THR A O 1
ATOM 1888 N N . GLY A 1 247 ? -51.908 28.095 8.870 1.00 79.38 247 GLY A N 1
ATOM 1889 C CA . GLY A 1 247 ? -52.955 27.099 8.645 1.00 79.38 247 GLY A CA 1
ATOM 1890 C C . GLY A 1 247 ? -52.790 26.468 7.269 1.00 79.38 247 GLY A C 1
ATOM 1891 O O . GLY A 1 247 ? -52.835 27.181 6.272 1.00 79.38 247 GLY A O 1
ATOM 1892 N N . GLU A 1 248 ? -52.626 25.150 7.221 1.00 76.75 248 GLU A N 1
ATOM 1893 C CA . GLU A 1 248 ? -52.501 24.385 5.977 1.00 76.75 248 GLU A CA 1
ATOM 1894 C C . GLU A 1 248 ? -53.634 23.369 5.872 1.00 76.75 248 GLU A C 1
ATOM 1896 O O . GLU A 1 248 ? -53.980 22.716 6.859 1.00 76.75 248 GLU A O 1
ATOM 1901 N N . GLU A 1 249 ? -54.192 23.182 4.671 1.00 72.38 249 GLU A N 1
ATOM 1902 C CA . GLU A 1 249 ? -55.223 22.156 4.453 1.00 72.38 249 GLU A CA 1
ATOM 1903 C C . GLU A 1 249 ? -54.700 20.764 4.823 1.00 72.38 249 GLU A C 1
ATOM 1905 O O . GLU A 1 249 ? -55.454 19.947 5.349 1.00 72.38 249 GLU A O 1
ATOM 1910 N N . LYS A 1 250 ? -53.403 20.505 4.601 1.00 80.44 250 LYS A N 1
ATOM 1911 C CA . LYS A 1 250 ? -52.776 19.222 4.911 1.00 80.44 250 LYS A CA 1
ATOM 1912 C C . LYS A 1 250 ? -51.296 19.366 5.267 1.00 80.44 250 LYS A C 1
ATOM 1914 O O . LYS A 1 250 ? -50.478 19.683 4.411 1.00 80.44 250 LYS A O 1
ATOM 1919 N N . LEU A 1 251 ? -50.943 19.031 6.508 1.00 85.75 251 LEU A N 1
ATOM 1920 C CA . LEU A 1 251 ? -49.551 18.981 6.968 1.00 85.75 251 LEU A CA 1
ATOM 1921 C C . LEU A 1 251 ? -48.845 17.674 6.561 1.00 85.75 251 LEU A C 1
ATOM 1923 O O . LEU A 1 251 ? -49.490 16.642 6.331 1.00 85.75 251 LEU A O 1
ATOM 1927 N N . HIS A 1 252 ? -47.506 17.721 6.493 1.00 83.31 252 HIS A N 1
ATOM 1928 C CA . HIS A 1 252 ? -46.654 16.548 6.269 1.00 83.31 252 HIS A CA 1
ATOM 1929 C C . HIS A 1 252 ? -46.827 15.515 7.395 1.00 83.31 252 HIS A C 1
ATOM 1931 O O . HIS A 1 252 ? -47.042 15.882 8.552 1.00 83.31 252 HIS A O 1
ATOM 1937 N N . ARG A 1 253 ? -46.742 14.218 7.060 1.00 84.31 253 ARG A N 1
ATOM 1938 C CA . ARG A 1 253 ? -46.934 13.109 8.010 1.00 84.31 253 ARG A CA 1
ATOM 1939 C C . ARG A 1 253 ? -45.862 12.038 7.824 1.00 84.31 253 ARG A C 1
ATOM 1941 O O . ARG A 1 253 ? -45.764 11.439 6.756 1.00 84.31 253 ARG A O 1
ATOM 1948 N N . SER A 1 254 ? -45.159 11.732 8.906 1.00 85.56 254 SER A N 1
ATOM 1949 C CA . SER A 1 254 ? -44.191 10.647 9.027 1.00 85.56 254 SER A CA 1
ATOM 1950 C C . SER A 1 254 ? -44.651 9.667 10.101 1.00 85.56 254 SER A C 1
ATOM 1952 O O . SER A 1 254 ? -44.714 9.991 11.291 1.00 85.56 254 SER A O 1
ATOM 1954 N N . ALA A 1 255 ? -44.992 8.448 9.674 1.00 83.62 255 ALA A N 1
ATOM 1955 C CA . ALA A 1 255 ? -45.425 7.387 10.576 1.00 83.62 255 ALA A CA 1
ATOM 1956 C C . ALA A 1 255 ? -44.351 7.116 11.643 1.00 83.62 255 ALA A C 1
ATOM 1958 O O . ALA A 1 255 ? -43.166 7.009 11.333 1.00 83.62 255 ALA A O 1
ATOM 1959 N N . GLY A 1 256 ? -44.773 7.025 12.904 1.00 87.00 256 GLY A N 1
ATOM 1960 C CA . GLY A 1 256 ? -43.885 6.823 14.051 1.00 87.00 256 GLY A CA 1
ATOM 1961 C C . GLY A 1 256 ? -43.331 8.093 14.699 1.00 87.00 256 GLY A C 1
ATOM 1962 O O . GLY A 1 256 ? -42.841 7.996 15.823 1.00 87.00 256 GLY A O 1
ATOM 1963 N N . PHE A 1 257 ? -43.438 9.255 14.044 1.00 93.25 257 PHE A N 1
ATOM 1964 C CA . PHE A 1 257 ? -42.860 10.511 14.540 1.00 93.25 257 PHE A CA 1
ATOM 1965 C C . PHE A 1 257 ? -43.853 11.681 14.577 1.00 93.25 257 PHE A C 1
ATOM 1967 O O . PHE A 1 257 ? -43.780 12.486 15.497 1.00 93.25 257 PHE A O 1
ATOM 1974 N N . SER A 1 258 ? -44.812 11.766 13.646 1.00 93.81 258 SER A N 1
ATOM 1975 C CA . SER A 1 258 ? -45.761 12.890 13.596 1.00 93.81 258 SER A CA 1
ATOM 1976 C C . SER A 1 258 ? -46.741 12.926 14.769 1.00 93.81 258 SER A C 1
ATOM 1978 O O . SER A 1 258 ? -47.234 11.887 15.216 1.00 93.81 258 SER A O 1
ATOM 1980 N N . ALA A 1 259 ? -47.065 14.138 15.216 1.00 93.94 259 ALA A N 1
ATOM 1981 C CA . ALA A 1 259 ? -48.042 14.413 16.262 1.00 93.94 259 ALA A CA 1
ATOM 1982 C C . ALA A 1 259 ? -49.485 14.122 15.794 1.00 93.94 259 ALA A C 1
ATOM 1984 O O . ALA A 1 259 ? -49.781 14.295 14.609 1.00 93.94 259 ALA A O 1
ATOM 1985 N N . PRO A 1 260 ? -50.407 13.719 16.693 1.00 91.38 260 PRO A N 1
ATOM 1986 C CA . PRO A 1 260 ? -51.787 13.378 16.330 1.00 91.38 260 PRO A CA 1
ATOM 1987 C C . PRO A 1 260 ? -52.538 14.529 15.646 1.00 91.38 260 PRO A C 1
ATOM 1989 O O . PRO A 1 260 ? -53.300 14.307 14.712 1.00 91.38 260 PRO A O 1
ATOM 1992 N N . GLU A 1 261 ? -52.295 15.773 16.054 1.00 89.69 261 GLU A N 1
ATOM 1993 C CA . GLU A 1 261 ? -52.938 16.945 15.462 1.00 89.69 261 GLU A CA 1
ATOM 1994 C C . GLU A 1 261 ? -52.503 17.234 14.014 1.00 89.69 261 GLU A C 1
ATOM 1996 O O . GLU A 1 261 ? -53.241 17.906 13.300 1.00 89.69 261 GLU A O 1
ATOM 2001 N N . GLN A 1 262 ? -51.374 16.686 13.538 1.00 90.31 262 GLN A N 1
ATOM 2002 C CA . GLN A 1 262 ? -50.972 16.792 12.124 1.00 90.31 262 GLN A CA 1
ATOM 2003 C C . GLN A 1 262 ? -51.885 15.975 11.191 1.00 90.31 262 GLN A C 1
ATOM 2005 O O . GLN A 1 262 ? -51.817 16.122 9.969 1.00 90.31 262 GLN A O 1
ATOM 2010 N N . GLU A 1 263 ? -52.728 15.092 11.740 1.00 85.06 263 GLU A N 1
ATOM 2011 C CA . GLU A 1 263 ? -53.720 14.342 10.967 1.00 85.06 263 GLU A CA 1
ATOM 2012 C C . GLU A 1 263 ? -54.949 15.184 10.600 1.00 85.06 263 GLU A C 1
ATOM 2014 O O . GLU A 1 263 ? -55.626 14.871 9.619 1.00 85.06 263 GLU A O 1
ATOM 2019 N N . ILE A 1 264 ? -55.219 16.240 11.372 1.00 84.38 264 ILE A N 1
ATOM 2020 C CA . ILE A 1 264 ? -56.407 17.080 11.237 1.00 84.38 264 ILE A CA 1
ATOM 2021 C C . ILE A 1 264 ? -56.225 18.015 10.038 1.00 84.38 264 ILE A C 1
ATOM 2023 O O . ILE A 1 264 ? -55.291 18.815 9.995 1.00 84.38 264 ILE A O 1
ATOM 2027 N N . ASP A 1 265 ? -57.138 17.935 9.072 1.00 79.56 265 ASP A N 1
ATOM 2028 C CA . ASP A 1 265 ? -57.142 18.850 7.931 1.00 79.56 265 ASP A CA 1
ATOM 2029 C C . ASP A 1 265 ? -57.422 20.287 8.415 1.00 79.56 265 ASP A C 1
ATOM 2031 O O . ASP A 1 265 ? -58.361 20.528 9.180 1.00 79.56 265 ASP A O 1
ATOM 2035 N N . GLY A 1 266 ? -56.593 21.248 7.996 1.00 80.00 266 GLY A N 1
ATOM 2036 C CA . GLY A 1 266 ? -56.660 22.633 8.478 1.00 80.00 266 GLY A CA 1
ATOM 2037 C C . GLY A 1 266 ? -55.966 22.888 9.823 1.00 80.00 266 GLY A C 1
ATOM 2038 O O . GLY A 1 266 ? -56.214 23.928 10.439 1.00 80.00 266 GLY A O 1
ATOM 2039 N N . ALA A 1 267 ? -55.139 21.958 10.316 1.00 85.94 267 ALA A N 1
ATOM 2040 C CA . ALA A 1 267 ? -54.376 22.152 11.547 1.00 85.94 267 ALA A CA 1
ATOM 2041 C C . ALA A 1 267 ? -53.477 23.399 11.478 1.00 85.94 267 ALA A C 1
ATOM 2043 O O . ALA A 1 267 ? -52.810 23.666 10.476 1.00 85.94 267 ALA A O 1
ATOM 2044 N N . ILE A 1 268 ? -53.445 24.148 12.581 1.00 90.69 268 ILE A N 1
ATOM 2045 C CA . ILE A 1 268 ? -52.555 25.297 12.748 1.00 90.69 268 ILE A CA 1
ATOM 2046 C C . ILE A 1 268 ? -51.199 24.781 13.222 1.00 90.69 268 ILE A C 1
ATOM 2048 O O . ILE A 1 268 ? -51.127 24.070 14.225 1.00 90.69 268 ILE A O 1
ATOM 2052 N N . VAL A 1 269 ? -50.137 25.158 12.515 1.00 92.44 269 VAL A N 1
ATOM 2053 C CA . VAL A 1 269 ? -48.755 24.802 12.845 1.00 92.44 269 VAL A CA 1
ATOM 2054 C C . VAL A 1 269 ? -48.396 25.320 14.238 1.00 92.44 269 VAL A C 1
ATOM 2056 O O . VAL A 1 269 ? -48.504 26.518 14.513 1.00 92.44 269 VAL A O 1
ATOM 2059 N N . ASP A 1 270 ? -47.943 24.417 15.107 1.00 93.38 270 ASP A N 1
ATOM 2060 C CA . ASP A 1 270 ? -47.548 24.708 16.487 1.00 93.38 270 ASP A CA 1
ATOM 2061 C C . ASP A 1 270 ? -46.198 24.023 16.801 1.00 93.38 270 ASP A C 1
ATOM 2063 O O . ASP A 1 270 ? -46.044 22.834 16.497 1.00 93.38 270 ASP A O 1
ATOM 2067 N N . PRO A 1 271 ? -45.230 24.708 17.447 1.00 95.06 271 PRO A N 1
ATOM 2068 C CA . PRO A 1 271 ? -43.945 24.121 17.850 1.00 95.06 271 PRO A CA 1
ATOM 2069 C C . PRO A 1 271 ? -44.055 22.828 18.673 1.00 95.06 271 PRO A C 1
ATOM 2071 O O . PRO A 1 271 ? -43.128 22.016 18.712 1.00 95.06 271 PRO A O 1
ATOM 2074 N N . ARG A 1 272 ? -45.192 22.598 19.336 1.00 96.38 272 ARG A N 1
ATOM 2075 C CA . ARG A 1 272 ? -45.489 21.373 20.090 1.00 96.38 272 ARG A CA 1
ATOM 2076 C C . ARG A 1 272 ? -45.612 20.132 19.202 1.00 96.38 272 ARG A C 1
ATOM 2078 O O . ARG A 1 272 ? -45.510 19.017 19.723 1.00 96.38 272 ARG A O 1
ATOM 2085 N N . MET A 1 273 ? -45.818 20.293 17.895 1.00 96.75 273 MET A N 1
ATOM 2086 C CA . MET A 1 273 ? -45.793 19.195 16.920 1.00 96.75 273 MET A CA 1
ATOM 2087 C C . MET A 1 273 ? -44.367 18.637 16.761 1.00 96.75 273 MET A C 1
ATOM 2089 O O . MET A 1 273 ? -44.153 17.425 16.836 1.00 96.75 273 MET A O 1
ATOM 2093 N N . ASP A 1 274 ? -43.369 19.518 16.662 1.00 96.50 274 ASP A N 1
ATOM 2094 C CA . ASP A 1 274 ? -41.952 19.137 16.640 1.00 96.50 274 ASP A CA 1
ATOM 2095 C C . ASP A 1 274 ? -41.501 18.555 17.986 1.00 96.50 274 ASP A C 1
ATOM 2097 O O . ASP A 1 274 ? -40.733 17.596 18.024 1.00 96.50 274 ASP A O 1
ATOM 2101 N N . VAL A 1 275 ? -42.019 19.076 19.104 1.00 97.31 275 VAL A N 1
ATOM 2102 C CA . VAL A 1 275 ? -41.754 18.526 20.448 1.00 97.31 275 VAL A CA 1
ATOM 2103 C C . VAL A 1 275 ? -42.249 17.083 20.580 1.00 97.31 275 VAL A C 1
ATOM 2105 O O . VAL A 1 275 ? -41.563 16.262 21.187 1.00 97.31 275 VAL A O 1
ATOM 2108 N N . PHE A 1 276 ? -43.398 16.739 19.992 1.00 97.44 276 PHE A N 1
ATOM 2109 C CA . PHE A 1 276 ? -43.860 15.348 19.964 1.00 97.44 276 PHE A CA 1
ATOM 2110 C C . PHE A 1 276 ? -42.891 14.452 19.190 1.00 97.44 276 PHE A C 1
ATOM 2112 O O . PHE A 1 276 ? -42.495 13.395 19.687 1.00 97.44 276 PHE A O 1
ATOM 2119 N N . SER A 1 277 ? -42.440 14.923 18.025 1.00 97.12 277 SER A N 1
ATOM 2120 C CA . SER A 1 277 ? -41.443 14.228 17.207 1.00 97.12 277 SER A CA 1
ATOM 2121 C C . SER A 1 277 ? -40.123 14.037 17.970 1.00 97.12 277 SER A C 1
ATOM 2123 O O . SER A 1 277 ? -39.559 12.942 17.977 1.00 97.12 277 SER A O 1
ATOM 2125 N N . LEU A 1 278 ? -39.667 15.057 18.708 1.00 97.31 278 LEU A N 1
ATOM 2126 C CA . LEU A 1 278 ? -38.513 14.970 19.612 1.00 97.31 278 LEU A CA 1
ATOM 2127 C C . LEU A 1 278 ? -38.725 13.956 20.743 1.00 97.31 278 LEU A C 1
ATOM 2129 O O . LEU A 1 278 ? -37.778 13.271 21.119 1.00 97.31 278 LEU A O 1
ATOM 2133 N N . GLY A 1 279 ? -39.945 13.818 21.266 1.00 96.75 279 GLY A N 1
ATOM 2134 C CA . GLY A 1 279 ? -40.294 12.783 22.241 1.00 96.75 279 GLY A CA 1
ATOM 2135 C C . GLY A 1 279 ? -40.133 11.367 21.678 1.00 96.75 279 GLY A C 1
ATOM 2136 O O . GLY A 1 279 ? -39.532 10.509 22.328 1.00 96.75 279 GLY A O 1
ATOM 2137 N N . ALA A 1 280 ? -40.589 11.136 20.444 1.00 95.50 280 ALA A N 1
ATOM 2138 C CA . ALA A 1 280 ? -40.404 9.866 19.739 1.00 95.50 280 ALA A CA 1
ATOM 2139 C C . ALA A 1 280 ? -38.920 9.585 19.415 1.00 95.50 280 ALA A C 1
ATOM 2141 O O . ALA A 1 280 ? -38.444 8.462 19.597 1.00 95.50 280 ALA A O 1
ATOM 2142 N N . ILE A 1 281 ? -38.157 10.607 19.009 1.00 95.62 281 ILE A N 1
ATOM 2143 C CA . ILE A 1 281 ? -36.707 10.503 18.768 1.00 95.62 281 ILE A CA 1
ATOM 2144 C C . ILE A 1 281 ? -35.950 10.219 20.074 1.00 95.62 281 ILE A C 1
ATOM 2146 O O . ILE A 1 281 ? -35.077 9.354 20.096 1.00 95.62 281 ILE A O 1
ATOM 2150 N N . ALA A 1 282 ? -36.300 10.887 21.176 1.00 96.12 282 ALA A N 1
ATOM 2151 C CA . ALA A 1 282 ? -35.707 10.649 22.491 1.00 96.12 282 ALA A CA 1
ATOM 2152 C C . ALA A 1 282 ? -35.973 9.220 22.981 1.00 96.12 282 ALA A C 1
ATOM 2154 O O . ALA A 1 282 ? -35.054 8.560 23.473 1.00 96.12 282 ALA A O 1
ATOM 2155 N N . TYR A 1 283 ? -37.197 8.711 22.781 1.00 95.00 283 TYR A N 1
ATOM 2156 C CA . TYR A 1 283 ? -37.524 7.308 23.039 1.00 95.00 283 TYR A CA 1
ATOM 2157 C C . TYR A 1 283 ? -36.568 6.385 22.280 1.00 95.00 283 TYR A C 1
ATOM 2159 O O . TYR A 1 283 ? -35.990 5.466 22.867 1.00 95.00 283 TYR A O 1
ATOM 2167 N N . TRP A 1 284 ? -36.361 6.653 20.988 1.00 91.75 284 TRP A N 1
ATOM 2168 C CA . TRP A 1 284 ? -35.518 5.820 20.140 1.00 91.75 284 TRP A CA 1
ATOM 2169 C C . TRP A 1 284 ? -34.040 5.871 20.529 1.00 91.75 284 TRP A C 1
ATOM 2171 O O . TRP A 1 284 ? -33.432 4.822 20.729 1.00 91.75 284 TRP A O 1
ATOM 2181 N N . ILE A 1 285 ? -33.480 7.067 20.733 1.00 92.38 285 ILE A N 1
ATOM 2182 C CA . ILE A 1 285 ? -32.086 7.264 21.164 1.00 92.38 285 ILE A CA 1
ATOM 2183 C C . ILE A 1 285 ? -31.805 6.507 22.469 1.00 92.38 285 ILE A C 1
ATOM 2185 O O . ILE A 1 285 ? -30.772 5.844 22.608 1.00 92.38 285 ILE A O 1
ATOM 2189 N N . LEU A 1 286 ? -32.722 6.573 23.437 1.00 92.31 286 LEU A N 1
ATOM 2190 C CA . LEU A 1 286 ? -32.518 5.982 24.760 1.00 92.31 286 LEU A CA 1
ATOM 2191 C C . LEU A 1 286 ? -32.744 4.463 24.774 1.00 92.31 286 LEU A C 1
ATOM 2193 O O . LEU A 1 286 ? -32.065 3.760 25.516 1.00 92.31 286 LEU A O 1
ATOM 2197 N N . THR A 1 287 ? -33.622 3.919 23.930 1.00 89.38 287 THR A N 1
ATOM 2198 C CA . THR A 1 287 ? -33.990 2.486 23.982 1.00 89.38 287 THR A CA 1
ATOM 2199 C C . THR A 1 287 ? -33.456 1.643 22.820 1.00 89.38 287 THR A C 1
ATOM 2201 O O . THR A 1 287 ? -33.456 0.417 22.917 1.00 89.38 287 THR A O 1
ATOM 2204 N N . ARG A 1 288 ? -33.002 2.272 21.725 1.00 85.56 288 ARG A N 1
ATOM 2205 C CA . ARG A 1 288 ? -32.793 1.665 20.388 1.00 85.56 288 ARG A CA 1
ATOM 2206 C C . ARG A 1 288 ? -34.030 0.955 19.829 1.00 85.56 288 ARG A C 1
ATOM 2208 O O . ARG A 1 288 ? -33.922 0.079 18.979 1.00 85.56 288 ARG A O 1
ATOM 2215 N N . ARG A 1 289 ? -35.224 1.290 20.317 1.00 86.81 289 ARG A N 1
ATOM 2216 C CA . ARG A 1 289 ? -36.491 0.743 19.823 1.00 86.81 289 ARG A CA 1
ATOM 2217 C C . ARG A 1 289 ? -37.350 1.856 19.268 1.00 86.81 289 ARG A C 1
ATOM 2219 O O . ARG A 1 289 ? -37.452 2.917 19.878 1.00 86.81 289 ARG A O 1
ATOM 2226 N N . SER A 1 290 ? -37.969 1.611 18.118 1.00 86.38 290 SER A N 1
ATOM 2227 C CA . SER A 1 290 ? -38.888 2.581 17.532 1.00 86.38 290 SER A CA 1
ATOM 2228 C C . SER A 1 290 ? -40.013 2.906 18.519 1.00 86.38 290 SER A C 1
ATOM 2230 O O . SER A 1 290 ? -40.535 2.013 19.200 1.00 86.38 290 SER A O 1
ATOM 2232 N N . PHE A 1 291 ? -40.384 4.185 18.605 1.00 89.50 291 PHE A N 1
ATOM 2233 C CA . PHE A 1 291 ? -41.506 4.631 19.427 1.00 89.50 291 PHE A CA 1
ATOM 2234 C C . PHE A 1 291 ? -42.795 3.921 18.995 1.00 89.50 291 PHE A C 1
ATOM 2236 O O . PHE A 1 291 ? -43.463 3.289 19.815 1.00 89.50 291 PHE A O 1
ATOM 2243 N N . TRP A 1 292 ? -43.063 3.915 17.688 1.00 91.12 292 TRP A N 1
ATOM 2244 C CA . TRP A 1 292 ? -44.093 3.089 17.070 1.00 91.12 292 TRP A CA 1
ATOM 2245 C C . TRP A 1 292 ? -43.497 1.746 16.614 1.00 91.12 292 TRP A C 1
ATOM 2247 O O . TRP A 1 292 ? -42.614 1.740 15.754 1.00 91.12 292 TRP A O 1
ATOM 2257 N N . PRO A 1 293 ? -43.947 0.602 17.155 1.00 81.88 293 PRO A N 1
ATOM 2258 C CA . PRO A 1 293 ? -43.337 -0.699 16.871 1.00 81.88 293 PRO A CA 1
ATOM 2259 C C . PRO A 1 293 ? -43.622 -1.254 15.459 1.00 81.88 293 PRO A C 1
ATOM 2261 O O . PRO A 1 293 ? -43.011 -2.253 15.089 1.00 81.88 293 PRO A O 1
ATOM 2264 N N . GLY A 1 294 ? -44.506 -0.622 14.672 1.00 73.81 294 GLY A N 1
ATOM 2265 C CA . GLY A 1 294 ? -45.005 -1.160 13.396 1.00 73.81 294 GLY A CA 1
ATOM 2266 C C . GLY A 1 294 ? -46.007 -2.315 13.585 1.00 73.81 294 GLY A C 1
ATOM 2267 O O . GLY A 1 294 ? -46.028 -2.948 14.640 1.00 73.81 294 GLY A O 1
ATOM 2268 N N . GLY A 1 295 ? -46.875 -2.578 12.596 1.00 65.75 295 GLY A N 1
ATOM 2269 C CA . GLY A 1 295 ? -47.890 -3.648 12.664 1.00 65.75 295 GLY A CA 1
ATOM 2270 C C . GLY A 1 295 ? -49.093 -3.455 11.727 1.00 65.75 295 GLY A C 1
ATOM 2271 O O . GLY A 1 295 ? -49.054 -2.586 10.858 1.00 65.75 295 GLY A O 1
ATOM 2272 N N . ASP A 1 296 ? -50.146 -4.265 11.924 1.00 56.06 296 ASP A N 1
ATOM 2273 C CA . ASP A 1 296 ? -51.406 -4.234 11.148 1.00 56.06 296 ASP A CA 1
ATOM 2274 C C . ASP A 1 296 ? -52.247 -2.961 11.400 1.00 56.06 296 ASP A C 1
ATOM 2276 O O . ASP A 1 296 ? -53.039 -2.559 10.545 1.00 56.06 296 ASP A O 1
ATOM 2280 N N . ASP A 1 297 ? -52.060 -2.304 12.550 1.00 62.78 297 ASP A N 1
ATOM 2281 C CA . ASP A 1 297 ? -52.762 -1.070 12.921 1.00 62.78 297 ASP A CA 1
ATOM 2282 C C . ASP A 1 297 ? -52.152 0.163 12.231 1.00 62.78 297 ASP A C 1
ATOM 2284 O O . ASP A 1 297 ? -50.928 0.346 12.193 1.00 62.78 297 ASP A O 1
ATOM 2288 N N . ARG A 1 298 ? -52.996 1.085 11.744 1.00 81.06 298 ARG A N 1
ATOM 2289 C CA . ARG A 1 298 ? -52.516 2.366 11.197 1.00 81.06 298 ARG A CA 1
ATOM 2290 C C . ARG A 1 298 ? -51.959 3.242 12.326 1.00 81.06 298 ARG A C 1
ATOM 2292 O O . ARG A 1 298 ? -52.543 3.318 13.401 1.00 81.06 298 ARG A O 1
ATOM 2299 N N . TYR A 1 299 ? -50.850 3.948 12.078 1.00 87.38 299 TYR A N 1
ATOM 2300 C CA . TYR A 1 299 ? -50.105 4.728 13.089 1.00 87.38 299 TYR A CA 1
ATOM 2301 C C . TYR A 1 299 ? -50.984 5.606 14.007 1.00 87.38 299 TYR A C 1
ATOM 2303 O O . TYR A 1 299 ? -50.808 5.586 15.224 1.00 87.38 299 TYR A O 1
ATOM 2311 N N . PHE A 1 300 ? -51.962 6.331 13.458 1.00 84.94 300 PHE A N 1
ATOM 2312 C CA . PHE A 1 300 ? -52.843 7.197 14.251 1.00 84.94 300 PHE A CA 1
ATOM 2313 C C . PHE A 1 300 ? -53.930 6.440 15.033 1.00 84.94 300 PHE A C 1
ATOM 2315 O O . PHE A 1 300 ? -54.289 6.851 16.135 1.00 84.94 300 PHE A O 1
ATOM 2322 N N . GLU A 1 301 ? -54.403 5.296 14.532 1.00 86.25 301 GLU A N 1
ATOM 2323 C CA . GLU A 1 301 ? -55.293 4.400 15.288 1.00 86.25 301 GLU A CA 1
ATOM 2324 C C . GLU A 1 301 ? -54.538 3.803 16.488 1.00 86.25 301 GLU A C 1
ATOM 2326 O O . GLU A 1 301 ? -55.047 3.782 17.611 1.00 86.25 301 GLU A O 1
ATOM 2331 N N . TRP A 1 302 ? -53.270 3.429 16.279 1.00 91.94 302 TRP A N 1
ATOM 2332 C CA . TRP A 1 302 ? -52.375 2.980 17.344 1.00 91.94 302 TRP A CA 1
ATOM 2333 C C . TRP A 1 302 ? -52.132 4.063 18.405 1.00 91.94 302 TRP A C 1
ATOM 2335 O O . TRP A 1 302 ? -52.117 3.752 19.600 1.00 91.94 302 TRP A O 1
ATOM 2345 N N . LEU A 1 303 ? -52.002 5.337 18.003 1.00 89.50 303 LEU A N 1
ATOM 2346 C CA . LEU A 1 303 ? -51.865 6.443 18.956 1.00 89.50 303 LEU A CA 1
ATOM 2347 C C . LEU A 1 303 ? -53.057 6.515 19.923 1.00 89.50 303 LEU A C 1
ATOM 2349 O O . LEU A 1 303 ? -52.859 6.785 21.102 1.00 89.50 303 LEU A O 1
ATOM 2353 N N . GLN A 1 304 ? -54.276 6.218 19.468 1.00 84.69 304 GLN A N 1
ATOM 2354 C CA . GLN A 1 304 ? -55.472 6.246 20.321 1.00 84.69 304 GLN A CA 1
ATOM 2355 C C . GLN A 1 304 ? -55.602 5.012 21.231 1.00 84.69 304 GLN A C 1
ATOM 2357 O O . GLN A 1 304 ? -56.163 5.111 22.321 1.00 84.69 304 GLN A O 1
ATOM 2362 N N . GLY A 1 305 ? -55.102 3.849 20.798 1.00 83.94 305 GLY A N 1
ATOM 2363 C CA . GLY A 1 305 ? -55.288 2.576 21.509 1.00 83.94 305 GLY A CA 1
ATOM 2364 C C . GLY A 1 305 ? -54.130 2.146 22.416 1.00 83.94 305 GLY A C 1
ATOM 2365 O O . GLY A 1 305 ? -54.363 1.618 23.503 1.00 83.94 305 GLY A O 1
ATOM 2366 N N . SER A 1 306 ? -52.881 2.355 21.990 1.00 89.75 306 SER A N 1
ATOM 2367 C CA . SER A 1 306 ? -51.702 1.697 22.588 1.00 89.75 306 SER A CA 1
ATOM 2368 C C . SER A 1 306 ? -50.557 2.645 22.964 1.00 89.75 306 SER A C 1
ATOM 2370 O O . SER A 1 306 ? -49.597 2.217 23.608 1.00 89.75 306 SER A O 1
ATOM 2372 N N . HIS A 1 307 ? -50.657 3.939 22.645 1.00 93.00 307 HIS A N 1
ATOM 2373 C CA . HIS A 1 307 ? -49.664 4.962 23.012 1.00 93.00 307 HIS A CA 1
ATOM 2374 C C . HIS A 1 307 ? -49.371 5.019 24.518 1.00 93.00 307 HIS A C 1
ATOM 2376 O O . HIS A 1 307 ? -48.211 4.966 24.934 1.00 93.00 307 HIS A O 1
ATOM 2382 N N . ALA A 1 308 ? -50.418 5.060 25.348 1.00 90.75 308 ALA A N 1
ATOM 2383 C CA . ALA A 1 308 ? -50.270 5.154 26.800 1.00 90.75 308 ALA A CA 1
ATOM 2384 C C . ALA A 1 308 ? -49.550 3.927 27.385 1.00 90.75 308 ALA A C 1
ATOM 2386 O O . ALA A 1 308 ? -48.713 4.067 28.280 1.00 90.75 308 ALA A O 1
ATOM 2387 N N . GLN A 1 309 ? -49.824 2.737 26.839 1.00 90.69 309 GLN A N 1
ATOM 2388 C CA . GLN A 1 309 ? -49.113 1.511 27.194 1.00 90.69 309 GLN A CA 1
ATOM 2389 C C . GLN A 1 309 ? -47.636 1.595 26.785 1.00 90.69 309 GLN A C 1
ATOM 2391 O O . GLN A 1 309 ? -46.764 1.295 27.599 1.00 90.69 309 GLN A O 1
ATOM 2396 N N . ARG A 1 310 ? -47.337 2.071 25.568 1.00 92.31 310 ARG A N 1
ATOM 2397 C CA . ARG A 1 310 ? -45.961 2.215 25.066 1.00 92.31 310 ARG A CA 1
ATOM 2398 C C . ARG A 1 310 ? -45.112 3.142 25.938 1.00 92.31 310 ARG A C 1
ATOM 2400 O O . ARG A 1 310 ? -43.963 2.820 26.243 1.00 92.31 310 ARG A O 1
ATOM 2407 N N . LEU A 1 311 ? -45.685 4.260 26.388 1.00 92.56 311 LEU A N 1
ATOM 2408 C CA . LEU A 1 311 ? -45.050 5.142 27.371 1.00 92.56 311 LEU A CA 1
ATOM 2409 C C . LEU A 1 311 ? -44.952 4.484 28.757 1.00 92.56 311 LEU A C 1
ATOM 2411 O O . LEU A 1 311 ? -43.975 4.697 29.467 1.00 92.56 311 LEU A O 1
ATOM 2415 N N . GLY A 1 312 ? -45.936 3.670 29.153 1.00 90.69 312 GLY A N 1
ATOM 2416 C CA . GLY A 1 312 ? -45.913 2.799 30.341 1.00 90.69 312 GLY A CA 1
ATOM 2417 C C . GLY A 1 312 ? -44.696 1.873 30.413 1.00 90.69 312 GLY A C 1
ATOM 2418 O O . GLY A 1 312 ? -44.117 1.676 31.478 1.00 90.69 312 GLY A O 1
ATOM 2419 N N . GLU A 1 313 ? -44.281 1.336 29.270 1.00 91.81 313 GLU A N 1
ATOM 2420 C CA . GLU A 1 313 ? -43.182 0.374 29.165 1.00 91.81 313 GLU A CA 1
ATOM 2421 C C . GLU A 1 313 ? -41.794 1.032 29.107 1.00 91.81 313 GLU A C 1
ATOM 2423 O O . GLU A 1 313 ? -40.789 0.352 29.335 1.00 91.81 313 GLU A O 1
ATOM 2428 N N . PHE A 1 314 ? -41.720 2.342 28.845 1.00 93.69 314 PHE A N 1
ATOM 2429 C CA . PHE A 1 314 ? -40.472 3.061 28.573 1.00 93.69 314 PHE A CA 1
ATOM 2430 C C . PHE A 1 314 ? -39.415 2.887 29.670 1.00 93.69 314 PHE A C 1
ATOM 2432 O O . PHE A 1 314 ? -38.282 2.515 29.375 1.00 93.69 314 PHE A O 1
ATOM 2439 N N . GLY A 1 315 ? -39.777 3.065 30.944 1.00 90.38 315 GLY A N 1
ATOM 2440 C CA . GLY A 1 315 ? -38.831 2.904 32.050 1.00 90.38 315 GLY A CA 1
ATOM 2441 C C . GLY A 1 315 ? -38.260 1.482 32.154 1.00 90.38 315 GLY A C 1
ATOM 2442 O O . GLY A 1 315 ? -37.103 1.293 32.535 1.00 90.38 315 GLY A O 1
ATOM 2443 N N . ALA A 1 316 ? -39.036 0.458 31.781 1.00 88.38 316 ALA A N 1
ATOM 2444 C CA . ALA A 1 316 ? -38.540 -0.914 31.694 1.00 88.38 316 ALA A CA 1
ATOM 2445 C C . ALA A 1 316 ? -37.638 -1.114 30.465 1.00 88.38 316 ALA A C 1
ATOM 2447 O O . ALA A 1 316 ? -36.637 -1.820 30.562 1.00 88.38 316 ALA A O 1
ATOM 2448 N N . GLU A 1 317 ? -37.949 -0.484 29.327 1.00 90.12 317 GLU A N 1
ATOM 2449 C CA . GLU A 1 317 ? -37.092 -0.517 28.135 1.00 90.12 317 GLU A CA 1
ATOM 2450 C C . GLU A 1 317 ? -35.739 0.166 28.387 1.00 90.12 317 GLU A C 1
ATOM 2452 O O . GLU A 1 317 ? -34.704 -0.398 28.037 1.00 90.12 317 GLU A O 1
ATOM 2457 N N . CYS A 1 318 ? -35.723 1.307 29.082 1.00 88.25 318 CYS A N 1
ATOM 2458 C CA . CYS A 1 318 ? -34.499 1.992 29.503 1.00 88.25 318 CYS A CA 1
ATOM 2459 C C . CYS A 1 318 ? -33.621 1.105 30.389 1.00 88.25 318 CYS A C 1
ATOM 2461 O O . CYS A 1 318 ? -32.421 1.014 30.159 1.00 88.25 318 CYS A O 1
ATOM 2463 N N . ARG A 1 319 ? -34.209 0.391 31.358 1.00 86.88 319 ARG A N 1
ATOM 2464 C CA . ARG A 1 319 ? -33.463 -0.564 32.197 1.00 86.88 319 ARG A CA 1
ATOM 2465 C C . ARG A 1 319 ? -32.979 -1.788 31.418 1.00 86.88 319 ARG A C 1
ATOM 2467 O O . ARG A 1 319 ? -31.975 -2.376 31.789 1.00 86.88 319 ARG A O 1
ATOM 2474 N N . ARG A 1 320 ? -33.647 -2.181 30.329 1.00 82.81 320 ARG A N 1
ATOM 2475 C CA . ARG A 1 320 ? -33.120 -3.224 29.427 1.00 82.81 320 ARG A CA 1
ATOM 2476 C C . ARG A 1 320 ? -31.942 -2.712 28.601 1.00 82.81 320 ARG A C 1
ATOM 2478 O O . ARG A 1 320 ? -30.986 -3.454 28.412 1.00 82.81 320 ARG A O 1
ATOM 2485 N N . ALA A 1 321 ? -32.015 -1.472 28.118 1.00 79.94 321 ALA A N 1
ATOM 2486 C CA . ALA A 1 321 ? -30.929 -0.837 27.375 1.00 79.94 321 ALA A CA 1
ATOM 2487 C C . ALA A 1 321 ? -29.714 -0.536 28.273 1.00 79.94 321 ALA A C 1
ATOM 2489 O O . ALA A 1 321 ? -28.578 -0.666 27.826 1.00 79.94 321 ALA A O 1
ATOM 2490 N N . PHE A 1 322 ? -29.956 -0.193 29.542 1.00 83.81 322 PHE A N 1
ATOM 2491 C CA . PHE A 1 322 ? -28.945 0.150 30.542 1.00 83.81 322 PHE A CA 1
ATOM 2492 C C . PHE A 1 322 ? -29.250 -0.560 31.875 1.00 83.81 322 PHE A C 1
ATOM 2494 O O . PHE A 1 322 ? -29.907 0.018 32.740 1.00 83.81 322 PHE A O 1
ATOM 2501 N N . PRO A 1 323 ? -28.783 -1.805 32.081 1.00 75.94 323 PRO A N 1
ATOM 2502 C CA . PRO A 1 323 ? -29.145 -2.623 33.248 1.00 75.94 323 PRO A CA 1
ATOM 2503 C C . PRO A 1 323 ? -28.888 -1.982 34.616 1.00 75.94 323 PRO A C 1
ATOM 2505 O O . PRO A 1 323 ? -29.641 -2.232 35.554 1.00 75.94 323 PRO A O 1
ATOM 2508 N N . ASN A 1 324 ? -27.861 -1.134 34.723 1.00 80.38 324 ASN A N 1
ATOM 2509 C CA . ASN A 1 324 ? -27.466 -0.488 35.979 1.00 80.38 324 ASN A CA 1
ATOM 2510 C C . ASN A 1 324 ? -27.813 1.008 36.025 1.00 80.38 324 ASN A C 1
ATOM 2512 O O . ASN A 1 324 ? -27.257 1.736 36.844 1.00 80.38 324 ASN A O 1
ATOM 2516 N N . VAL A 1 325 ? -28.688 1.497 35.138 1.00 85.31 325 VAL A N 1
ATOM 2517 C CA . VAL A 1 325 ? -29.137 2.896 35.172 1.00 85.31 325 VAL A CA 1
ATOM 2518 C C . VAL A 1 325 ? -29.812 3.218 36.506 1.00 85.31 325 VAL A C 1
ATOM 2520 O O . VAL A 1 325 ? -30.623 2.444 37.019 1.00 85.31 325 VAL A O 1
ATOM 2523 N N . THR A 1 326 ? -29.479 4.372 37.084 1.00 87.69 326 THR A N 1
ATOM 2524 C CA . THR A 1 326 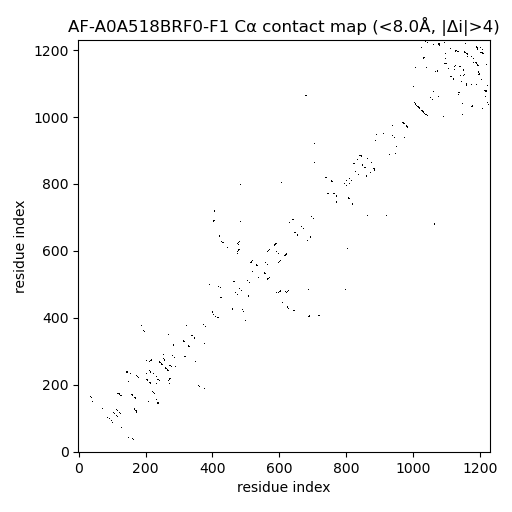? -30.062 4.796 38.358 1.00 87.69 326 THR A CA 1
ATOM 2525 C C . THR A 1 326 ? -31.540 5.142 38.187 1.00 87.69 326 THR A C 1
ATOM 2527 O O . THR A 1 326 ? -31.965 5.631 37.138 1.00 87.69 326 THR A O 1
ATOM 2530 N N . THR A 1 327 ? -32.339 4.933 39.235 1.00 88.31 327 THR A N 1
ATOM 2531 C CA . THR A 1 327 ? -33.767 5.286 39.217 1.00 88.31 327 THR A CA 1
ATOM 2532 C C . THR A 1 327 ? -33.978 6.765 38.894 1.00 88.31 327 THR A C 1
ATOM 2534 O O . THR A 1 327 ? -34.812 7.075 38.059 1.00 88.31 327 THR A O 1
ATOM 2537 N N . ALA A 1 328 ? -33.152 7.663 39.445 1.00 89.00 328 ALA A N 1
ATOM 2538 C CA . ALA A 1 328 ? -33.240 9.099 39.175 1.00 89.00 328 ALA A CA 1
ATOM 2539 C C . ALA A 1 328 ? -33.055 9.454 37.686 1.00 89.00 328 ALA A C 1
ATOM 2541 O O . ALA A 1 328 ? -33.741 10.336 37.173 1.00 89.00 328 ALA A O 1
ATOM 2542 N N . LEU A 1 329 ? -32.158 8.757 36.976 1.00 92.50 329 LEU A N 1
ATOM 2543 C CA . LEU A 1 329 ? -31.984 8.942 35.534 1.00 92.50 329 LEU A CA 1
ATOM 2544 C C . LEU A 1 329 ? -33.182 8.407 34.748 1.00 92.50 329 LEU A C 1
ATOM 2546 O O . LEU A 1 329 ? -33.660 9.088 33.847 1.00 92.50 329 LEU A O 1
ATOM 2550 N N . VAL A 1 330 ? -33.695 7.226 35.108 1.00 93.62 330 VAL A N 1
ATOM 2551 C CA . VAL A 1 330 ? -34.892 6.661 34.462 1.00 93.62 330 VAL A CA 1
ATOM 2552 C C . VAL A 1 330 ? -36.100 7.567 34.658 1.00 93.62 330 VAL A C 1
ATOM 2554 O O . VAL A 1 330 ? -36.790 7.847 33.685 1.00 93.62 330 VAL A O 1
ATOM 2557 N N . ASP A 1 331 ? -36.319 8.068 35.873 1.00 93.50 331 ASP A N 1
ATOM 2558 C CA . ASP A 1 331 ? -37.425 8.972 36.193 1.00 93.50 331 ASP A CA 1
ATOM 2559 C C . ASP A 1 331 ? -37.308 10.283 35.401 1.00 93.50 331 ASP A C 1
ATOM 2561 O O . ASP A 1 331 ? -38.301 10.790 34.875 1.00 93.50 331 ASP A O 1
ATOM 2565 N N . SER A 1 332 ? -36.085 10.805 35.250 1.00 95.12 332 SER A N 1
ATOM 2566 C CA . SER A 1 332 ? -35.808 11.986 34.428 1.00 95.12 332 SER A CA 1
ATOM 2567 C C . SER A 1 332 ? -36.110 11.732 32.946 1.00 95.12 332 SER A C 1
ATOM 2569 O O . SER A 1 332 ? -36.859 12.490 32.327 1.00 95.12 332 SER A O 1
ATOM 2571 N N . PHE A 1 333 ? -35.620 10.623 32.379 1.00 96.06 333 PHE A N 1
ATOM 2572 C CA . PHE A 1 333 ? -35.906 10.243 30.991 1.00 96.06 333 PHE A CA 1
ATOM 2573 C C . PHE A 1 333 ? -37.405 10.041 30.758 1.00 96.06 333 PHE A C 1
ATOM 2575 O O . PHE A 1 333 ? -37.944 10.475 29.741 1.00 96.06 333 PHE A O 1
ATOM 2582 N N . GLU A 1 334 ? -38.081 9.378 31.694 1.00 95.06 334 GLU A N 1
ATOM 2583 C CA . GLU A 1 334 ? -39.502 9.072 31.602 1.00 95.06 334 GLU A CA 1
ATOM 2584 C C . GLU A 1 334 ? -40.348 10.344 31.681 1.00 95.06 334 GLU A C 1
ATOM 2586 O O . GLU A 1 334 ? -41.270 10.504 30.883 1.00 95.06 334 GLU A O 1
ATOM 2591 N N . SER A 1 335 ? -39.989 11.283 32.561 1.00 94.88 335 SER A N 1
ATOM 2592 C CA . SER A 1 335 ? -40.604 12.612 32.623 1.00 94.88 335 SER A CA 1
ATOM 2593 C C . SER A 1 335 ? -40.490 13.350 31.284 1.00 94.88 335 SER A C 1
ATOM 2595 O O . SER A 1 335 ? -41.502 13.804 30.742 1.00 94.88 335 SER A O 1
ATOM 2597 N N . ILE A 1 336 ? -39.284 13.392 30.703 1.00 96.75 336 ILE A N 1
ATOM 2598 C CA . ILE A 1 336 ? -39.014 14.067 29.425 1.00 96.75 336 ILE A CA 1
ATOM 2599 C C . ILE A 1 336 ? -39.843 13.450 28.295 1.00 96.75 336 ILE A C 1
ATOM 2601 O O . ILE A 1 336 ? -40.575 14.159 27.604 1.00 96.75 336 ILE A O 1
ATOM 2605 N N . VAL A 1 337 ? -39.759 12.128 28.112 1.00 97.12 337 VAL A N 1
ATOM 2606 C CA . VAL A 1 337 ? -40.415 11.433 26.994 1.00 97.12 337 VAL A CA 1
ATOM 2607 C C . VAL A 1 337 ? -41.936 11.459 27.136 1.00 97.12 337 VAL A C 1
ATOM 2609 O O . VAL A 1 337 ? -42.625 11.736 26.155 1.00 97.12 337 VAL A O 1
ATOM 2612 N N . ARG A 1 338 ? -42.485 11.245 28.342 1.00 95.31 338 ARG A N 1
ATOM 2613 C CA . ARG A 1 338 ? -43.941 11.310 28.571 1.00 95.31 338 ARG A CA 1
ATOM 2614 C C . ARG A 1 338 ? -44.503 12.697 28.305 1.00 95.31 338 ARG A C 1
ATOM 2616 O O . ARG A 1 338 ? -45.578 12.810 27.720 1.00 95.31 338 ARG A O 1
ATOM 2623 N N . ARG A 1 339 ? -43.795 13.740 28.743 1.00 96.31 339 ARG A N 1
ATOM 2624 C CA . ARG A 1 339 ? -44.230 15.120 28.544 1.00 96.31 339 ARG A CA 1
ATOM 2625 C C . ARG A 1 339 ? -44.124 15.521 27.078 1.00 96.31 339 ARG A C 1
ATOM 2627 O O . ARG A 1 339 ? -45.086 16.048 26.534 1.00 96.31 339 ARG A O 1
ATOM 2634 N N . ALA A 1 340 ? -43.000 15.234 26.421 1.00 96.88 340 ALA A N 1
ATOM 2635 C CA . ALA A 1 340 ? -42.790 15.574 25.016 1.00 96.88 340 ALA A CA 1
ATOM 2636 C C . ALA A 1 340 ? -43.761 14.830 24.082 1.00 96.88 340 ALA A C 1
ATOM 2638 O O . ALA A 1 340 ? -44.397 15.458 23.242 1.00 96.88 340 ALA A O 1
ATOM 2639 N N . ALA A 1 341 ? -43.953 13.523 24.278 1.00 95.38 341 ALA A N 1
ATOM 2640 C CA . ALA A 1 341 ? -44.813 12.684 23.443 1.00 95.38 341 ALA A CA 1
ATOM 2641 C C . ALA A 1 341 ? -46.272 12.585 23.943 1.00 95.38 341 ALA A C 1
ATOM 2643 O O . ALA A 1 341 ? -46.954 11.612 23.633 1.00 95.38 341 ALA A O 1
ATOM 2644 N N . SER A 1 342 ? -46.777 13.541 24.732 1.00 94.50 342 SER A N 1
ATOM 2645 C CA . SER A 1 342 ? -48.177 13.550 25.203 1.00 94.50 342 SER A CA 1
ATOM 2646 C C . SER A 1 342 ? -49.172 13.670 24.036 1.00 94.50 342 SER A C 1
ATOM 2648 O O . SER A 1 342 ? -48.944 14.452 23.120 1.00 94.50 342 SER A O 1
ATOM 2650 N N . LEU A 1 343 ? -50.308 12.960 24.053 1.00 93.19 343 LEU A N 1
ATOM 2651 C CA . LEU A 1 343 ? -51.360 13.181 23.041 1.00 93.19 343 LEU A CA 1
ATOM 2652 C C . LEU A 1 343 ? -52.056 14.534 23.224 1.00 93.19 343 LEU A C 1
ATOM 2654 O O . LEU A 1 343 ? -52.406 15.173 22.238 1.00 93.19 343 LEU A O 1
ATOM 2658 N N . ASP A 1 344 ? -52.197 14.996 24.469 1.00 90.94 344 ASP A N 1
ATOM 2659 C CA . ASP A 1 344 ? -52.629 16.361 24.759 1.00 90.94 344 ASP A CA 1
ATOM 2660 C C . ASP A 1 344 ? -51.472 17.324 24.477 1.00 90.94 344 ASP A C 1
ATOM 2662 O O . ASP A 1 344 ? -50.470 17.330 25.205 1.00 90.94 344 ASP A O 1
ATOM 2666 N N . SER A 1 345 ? -51.612 18.135 23.425 1.00 90.06 345 SER A N 1
ATOM 2667 C CA . SER A 1 345 ? -50.643 19.176 23.078 1.00 90.06 345 SER A CA 1
ATOM 2668 C C . SER A 1 345 ? -50.517 20.215 24.198 1.00 90.06 345 SER A C 1
ATOM 2670 O O . SER A 1 345 ? -49.432 20.761 24.401 1.00 90.06 345 SER A O 1
ATOM 2672 N N . GLY A 1 346 ? -51.573 20.437 24.993 1.00 88.31 346 GLY A N 1
ATOM 2673 C CA . GLY A 1 346 ? -51.589 21.290 26.183 1.00 88.31 346 GLY A CA 1
ATOM 2674 C C . GLY A 1 346 ? -50.533 20.904 27.222 1.00 88.31 346 GLY A C 1
ATOM 2675 O O . GLY A 1 346 ? -49.886 21.786 27.791 1.00 88.31 346 GLY A O 1
ATOM 2676 N N . GLY A 1 347 ? -50.329 19.598 27.411 1.00 87.31 347 GLY A N 1
ATOM 2677 C CA . GLY A 1 347 ? -49.376 19.014 28.355 1.00 87.31 347 GLY A CA 1
ATOM 2678 C C . GLY A 1 347 ? -47.924 18.921 27.869 1.00 87.31 347 GLY A C 1
ATOM 2679 O O . GLY A 1 347 ? -47.046 18.619 28.680 1.00 87.31 347 GLY A O 1
ATOM 2680 N N . ARG A 1 348 ? -47.641 19.182 26.583 1.00 97.12 348 ARG A N 1
ATOM 2681 C CA . ARG A 1 348 ? -46.272 19.134 26.032 1.00 97.12 348 ARG A CA 1
ATOM 2682 C C . ARG A 1 348 ? -45.425 20.331 26.462 1.00 97.12 348 ARG A C 1
ATOM 2684 O O . ARG A 1 348 ? -45.928 21.341 26.956 1.00 97.12 348 ARG A O 1
ATOM 2691 N N . TYR A 1 349 ? -44.112 20.229 26.259 1.00 96.81 349 TYR A N 1
ATOM 2692 C CA . TYR A 1 349 ? -43.240 21.403 26.315 1.00 96.81 349 TYR A CA 1
ATOM 2693 C C . TYR A 1 349 ? -43.698 22.427 25.262 1.00 96.81 349 TYR A C 1
ATOM 2695 O O . TYR A 1 349 ? -43.917 22.026 24.119 1.00 96.81 349 TYR A O 1
ATOM 2703 N N . PRO A 1 350 ? -43.846 23.722 25.607 1.00 93.44 350 PRO A N 1
ATOM 2704 C CA . PRO A 1 350 ? -44.275 24.736 24.644 1.00 93.44 350 PRO A CA 1
ATOM 2705 C C . PRO A 1 350 ? -43.339 24.849 23.438 1.00 93.44 350 PRO A C 1
ATOM 2707 O O . PRO A 1 350 ? -43.802 25.083 22.328 1.00 93.44 350 PRO A O 1
ATOM 2710 N N . THR A 1 351 ? -42.033 24.668 23.647 1.00 94.00 351 THR A N 1
ATOM 2711 C CA . THR A 1 351 ? -41.014 24.660 22.594 1.00 94.00 351 THR A CA 1
ATOM 2712 C C . THR A 1 351 ? -39.892 23.662 22.908 1.00 94.00 351 THR A C 1
ATOM 2714 O O . THR A 1 351 ? -39.730 23.219 24.047 1.00 94.00 351 THR A O 1
ATOM 2717 N N . ALA A 1 352 ? -39.036 23.365 21.922 1.00 94.12 352 ALA A N 1
ATOM 2718 C CA . ALA A 1 352 ? -37.810 22.593 22.136 1.00 94.12 352 ALA A CA 1
ATOM 2719 C C . ALA A 1 352 ? -36.856 23.245 23.157 1.00 94.12 352 ALA A C 1
ATOM 2721 O O . ALA A 1 352 ? -36.105 22.536 23.822 1.00 94.12 352 ALA A O 1
ATOM 2722 N N . ARG A 1 353 ? -36.921 24.575 23.359 1.00 92.00 353 ARG A N 1
ATOM 2723 C CA . ARG A 1 353 ? -36.140 25.248 24.410 1.00 92.00 353 ARG A CA 1
ATOM 2724 C C . ARG A 1 353 ? -36.498 24.736 25.797 1.00 92.00 353 ARG A C 1
ATOM 2726 O O . ARG A 1 353 ? -35.602 24.505 26.605 1.00 92.00 353 ARG A O 1
ATOM 2733 N N . ASP A 1 354 ? -37.791 24.583 26.052 1.00 92.69 354 ASP A N 1
ATOM 2734 C CA . ASP A 1 354 ? -38.302 24.169 27.355 1.00 92.69 354 ASP A CA 1
ATOM 2735 C C . ASP A 1 354 ? -37.975 22.694 27.628 1.00 92.69 354 ASP A C 1
ATOM 2737 O O . ASP A 1 354 ? -37.724 22.316 28.767 1.00 92.69 354 ASP A O 1
ATOM 2741 N N . MET A 1 355 ? -37.914 21.869 26.576 1.00 96.06 355 MET A N 1
ATOM 2742 C CA . MET A 1 355 ? -37.427 20.488 26.660 1.00 96.06 355 MET A CA 1
ATOM 2743 C C . MET A 1 355 ? -35.909 20.425 26.892 1.00 96.06 355 MET A C 1
ATOM 2745 O O . MET A 1 355 ? -35.429 19.539 27.599 1.00 96.06 355 MET A O 1
ATOM 2749 N N . LEU A 1 356 ? -35.141 21.357 26.313 1.00 94.31 356 LEU A N 1
ATOM 2750 C CA . LEU A 1 356 ? -33.681 21.326 26.367 1.00 94.31 356 LEU A CA 1
ATOM 2751 C C . LEU A 1 356 ? -33.136 21.396 27.795 1.00 94.31 356 LEU A C 1
ATOM 2753 O O . LEU A 1 356 ? -32.133 20.747 28.087 1.00 94.31 356 LEU A O 1
ATOM 2757 N N . ASP A 1 357 ? -33.763 22.183 28.671 1.00 90.69 357 ASP A N 1
ATOM 2758 C CA . ASP A 1 357 ? -33.312 22.316 30.059 1.00 90.69 357 ASP A CA 1
ATOM 2759 C C . ASP A 1 357 ? -33.412 20.984 30.815 1.00 90.69 357 ASP A C 1
ATOM 2761 O O . ASP A 1 357 ? -32.447 20.586 31.471 1.00 90.69 357 ASP A O 1
ATOM 2765 N N . ASP A 1 358 ? -34.502 20.236 30.632 1.00 94.12 358 ASP A N 1
ATOM 2766 C CA . ASP A 1 358 ? -34.680 18.922 31.259 1.00 94.12 358 ASP A CA 1
ATOM 2767 C C . ASP A 1 358 ? -33.721 17.876 30.662 1.00 94.12 358 ASP A C 1
ATOM 2769 O O . ASP A 1 358 ? -33.121 17.089 31.394 1.00 94.12 358 ASP A O 1
ATOM 2773 N N . VAL A 1 359 ? -33.486 17.902 29.344 1.00 94.88 359 VAL A N 1
ATOM 2774 C CA . VAL A 1 359 ? -32.509 17.011 28.686 1.00 94.88 359 VAL A CA 1
ATOM 2775 C C . VAL A 1 359 ? -31.077 17.310 29.157 1.00 94.88 359 VAL A C 1
ATOM 2777 O O . VAL A 1 359 ? -30.312 16.387 29.454 1.00 94.88 359 VAL A O 1
ATOM 2780 N N . LYS A 1 360 ? -30.703 18.592 29.281 1.00 93.44 360 LYS A N 1
ATOM 2781 C CA . LYS A 1 360 ? -29.404 19.005 29.839 1.00 93.44 360 LYS A CA 1
ATOM 2782 C C . LYS A 1 360 ? -29.271 18.587 31.298 1.00 93.44 360 LYS A C 1
ATOM 2784 O O . LYS A 1 360 ? -28.207 18.104 31.681 1.00 93.44 360 LYS A O 1
ATOM 2789 N N . HIS A 1 361 ? -30.339 18.717 32.082 1.00 92.44 361 HIS A N 1
ATOM 2790 C CA . HIS A 1 361 ? -30.369 18.249 33.461 1.00 92.44 361 HIS A CA 1
ATOM 2791 C C . HIS A 1 361 ? -30.175 16.732 33.547 1.00 92.44 361 HIS A C 1
ATOM 2793 O O . HIS A 1 361 ? -29.361 16.275 34.341 1.00 92.44 361 HIS A O 1
ATOM 2799 N N . ALA A 1 362 ? -30.828 15.943 32.691 1.00 92.25 362 ALA A N 1
ATOM 2800 C CA . ALA A 1 362 ? -30.645 14.493 32.649 1.00 92.25 362 ALA A CA 1
ATOM 2801 C C . ALA A 1 362 ? -29.199 14.088 32.297 1.00 92.25 362 ALA A C 1
ATOM 2803 O O . ALA A 1 362 ? -28.642 13.169 32.901 1.00 92.25 362 ALA A O 1
ATOM 2804 N N . ARG A 1 363 ? -28.551 14.809 31.371 1.00 94.25 363 ARG A N 1
ATOM 2805 C CA . ARG A 1 363 ? -27.119 14.629 31.076 1.00 94.25 363 ARG A CA 1
ATOM 2806 C C . ARG A 1 363 ? -26.235 14.988 32.268 1.00 94.25 363 ARG A C 1
ATOM 2808 O O . ARG A 1 363 ? -25.277 14.274 32.550 1.00 94.25 363 ARG A O 1
ATOM 2815 N N . GLU A 1 364 ? -26.555 16.060 32.981 1.00 91.25 364 GLU A N 1
ATOM 2816 C CA . GLU A 1 364 ? -25.805 16.462 34.172 1.00 91.25 364 GLU A CA 1
ATOM 2817 C C . GLU A 1 364 ? -25.987 15.472 35.332 1.00 91.25 364 GLU A C 1
ATOM 2819 O O . GLU A 1 364 ? -25.018 15.095 35.986 1.00 91.25 364 GLU A O 1
ATOM 2824 N N . LEU A 1 365 ? -27.197 14.942 35.531 1.00 89.94 365 LEU A N 1
ATOM 2825 C CA . LEU A 1 365 ? -27.448 13.856 36.483 1.00 89.94 365 LEU A CA 1
ATOM 2826 C C . LEU A 1 365 ? -26.561 12.638 36.197 1.00 89.94 365 LEU A C 1
ATOM 2828 O O . LEU A 1 365 ? -26.070 12.014 37.129 1.00 89.94 365 LEU A O 1
ATOM 2832 N N . PHE A 1 366 ? -26.301 12.322 34.926 1.00 89.94 366 PHE A N 1
ATOM 2833 C CA . PHE A 1 366 ? -25.357 11.265 34.564 1.00 89.94 366 PHE A CA 1
ATOM 2834 C C . PHE A 1 366 ? -23.903 11.671 34.864 1.00 89.94 366 PHE A C 1
ATOM 2836 O O . PHE A 1 366 ? -23.140 10.880 35.417 1.00 89.94 366 PHE A O 1
ATOM 2843 N N . ARG A 1 367 ? -23.519 12.916 34.560 1.00 86.00 367 ARG A N 1
ATOM 2844 C CA . ARG A 1 367 ? -22.159 13.435 34.796 1.00 86.00 367 ARG A CA 1
ATOM 2845 C C . ARG A 1 367 ? -21.785 13.581 36.269 1.00 86.00 367 ARG A C 1
ATOM 2847 O O . ARG A 1 367 ? -20.609 13.473 36.598 1.00 86.00 367 ARG A O 1
ATOM 2854 N N . THR A 1 368 ? -22.764 13.781 37.145 1.00 86.44 368 THR A N 1
ATOM 2855 C CA . THR A 1 368 ? -22.545 13.858 38.599 1.00 86.44 368 THR A CA 1
ATOM 2856 C C . THR A 1 368 ? -22.361 12.493 39.271 1.00 86.44 368 THR A C 1
ATOM 2858 O O . THR A 1 368 ? -21.902 12.443 40.412 1.00 86.44 368 THR A O 1
ATOM 2861 N N . LEU A 1 369 ? -22.663 11.386 38.580 1.00 80.38 369 LEU A N 1
ATOM 2862 C CA . LEU A 1 369 ? -22.313 10.043 39.046 1.00 80.38 369 LEU A CA 1
ATOM 2863 C C . LEU A 1 369 ? -20.788 9.889 39.146 1.00 80.38 369 LEU A C 1
ATOM 2865 O O . LEU A 1 369 ? -20.038 10.455 38.350 1.00 80.38 369 LEU A O 1
ATOM 2869 N N . SER A 1 370 ? -20.308 9.081 40.093 1.00 73.88 370 SER A N 1
ATOM 2870 C CA . SER A 1 370 ? -18.887 8.730 40.136 1.00 73.88 370 SER A CA 1
ATOM 2871 C C . SER A 1 370 ? -18.472 8.009 38.849 1.00 73.88 370 SER A C 1
ATOM 2873 O O . SER A 1 370 ? -19.280 7.328 38.216 1.00 73.88 370 SER A O 1
ATOM 2875 N N . ARG A 1 371 ? -17.185 8.080 38.477 1.00 66.12 371 ARG A N 1
ATOM 2876 C CA . ARG A 1 371 ? -16.665 7.345 37.306 1.00 66.12 371 ARG A CA 1
ATOM 2877 C C . ARG A 1 371 ? -17.021 5.855 37.352 1.00 66.12 371 ARG A C 1
ATOM 2879 O O . ARG A 1 371 ? -17.294 5.262 36.317 1.00 66.12 371 ARG A O 1
ATOM 2886 N N . THR A 1 372 ? -17.041 5.244 38.535 1.00 57.00 372 THR A N 1
ATOM 2887 C CA . THR A 1 372 ? -17.425 3.836 38.711 1.00 57.00 372 THR A CA 1
ATOM 2888 C C . THR A 1 372 ? -18.899 3.603 38.380 1.00 57.00 372 THR A C 1
ATOM 2890 O O . THR A 1 372 ? -19.223 2.660 37.665 1.00 57.00 372 THR A O 1
ATOM 2893 N N . GLU A 1 373 ? -19.791 4.472 38.853 1.00 69.00 373 GLU A N 1
ATOM 2894 C CA . GLU A 1 373 ? -21.227 4.397 38.564 1.00 69.00 373 GLU A CA 1
ATOM 2895 C C . GLU A 1 373 ? -21.519 4.679 37.085 1.00 69.00 373 GLU A C 1
ATOM 2897 O O . GLU A 1 373 ? -22.310 3.965 36.479 1.00 69.00 373 GLU A O 1
ATOM 2902 N N . GLN A 1 374 ? -20.834 5.644 36.463 1.00 72.88 374 GLN A N 1
ATOM 2903 C CA . GLN A 1 374 ? -20.955 5.919 35.024 1.00 72.88 374 GLN A CA 1
ATOM 2904 C C . GLN A 1 374 ? -20.592 4.691 34.183 1.00 72.88 374 GLN A C 1
ATOM 2906 O O . GLN A 1 374 ? -21.351 4.309 33.291 1.00 72.88 374 GLN A O 1
ATOM 2911 N N . HIS A 1 375 ? -19.479 4.029 34.507 1.00 63.56 375 HIS A N 1
ATOM 2912 C CA . HIS A 1 375 ? -19.065 2.792 33.848 1.00 63.56 375 HIS A CA 1
ATOM 2913 C C . HIS A 1 375 ? -20.079 1.657 34.069 1.00 63.56 375 HIS A C 1
ATOM 2915 O O . HIS A 1 375 ? -20.495 1.013 33.104 1.00 63.56 375 HIS A O 1
ATOM 2921 N N . GLN A 1 376 ? -20.566 1.466 35.301 1.00 64.88 376 GLN A N 1
ATOM 2922 C CA . GLN A 1 376 ? -21.601 0.470 35.606 1.00 64.88 376 GLN A CA 1
ATOM 2923 C C . GLN A 1 376 ? -22.884 0.706 34.799 1.00 64.88 376 GLN A C 1
ATOM 2925 O O . GLN A 1 376 ? -23.394 -0.236 34.188 1.00 64.88 376 GLN A O 1
ATOM 2930 N N . VAL A 1 377 ? -23.384 1.947 34.758 1.00 70.56 377 VAL A N 1
ATOM 2931 C CA . VAL A 1 377 ? -24.582 2.358 34.000 1.00 70.56 377 VAL A CA 1
ATOM 2932 C C . VAL A 1 377 ? -24.414 2.091 32.503 1.00 70.56 377 VAL A C 1
ATOM 2934 O O . VAL A 1 377 ? -25.353 1.646 31.846 1.00 70.56 377 VAL A O 1
ATOM 2937 N N . GLN A 1 378 ? -23.210 2.301 31.969 1.00 64.94 378 GLN A N 1
ATOM 2938 C CA . GLN A 1 378 ? -22.870 2.030 30.571 1.00 64.94 378 GLN A CA 1
ATOM 2939 C C . GLN A 1 378 ? -22.657 0.534 30.263 1.00 64.94 378 GLN A C 1
ATOM 2941 O O . GLN A 1 378 ? -22.314 0.193 29.134 1.00 64.94 378 GLN A O 1
ATOM 2946 N N . GLY A 1 379 ? -22.834 -0.369 31.237 1.00 51.94 379 GLY A N 1
ATOM 2947 C CA . GLY A 1 379 ? -22.553 -1.801 31.075 1.00 51.94 379 GLY A CA 1
ATOM 2948 C C . GLY A 1 379 ? -21.057 -2.129 30.998 1.00 51.94 379 GLY A C 1
ATOM 2949 O O . GLY A 1 379 ? -20.690 -3.281 30.776 1.00 51.94 379 GLY A O 1
ATOM 2950 N N . ARG A 1 380 ? -20.190 -1.134 31.222 1.00 45.38 380 ARG A N 1
ATOM 2951 C CA . ARG A 1 380 ? -18.741 -1.279 31.322 1.00 45.38 380 ARG A CA 1
ATOM 2952 C C . ARG A 1 380 ? -18.423 -1.654 32.768 1.00 45.38 380 ARG A C 1
ATOM 2954 O O . ARG A 1 380 ? -18.192 -0.799 33.615 1.00 45.38 380 ARG A O 1
ATOM 2961 N N . LEU A 1 381 ? -18.415 -2.942 33.097 1.00 38.53 381 LEU A N 1
ATOM 2962 C CA . LEU A 1 381 ? -17.620 -3.378 34.244 1.00 38.53 381 LEU A CA 1
ATOM 2963 C C . LEU A 1 381 ? -16.157 -3.114 33.874 1.00 38.53 381 LEU A C 1
ATOM 2965 O O . LEU A 1 381 ? -15.520 -3.963 33.270 1.00 38.53 381 LEU A O 1
ATOM 2969 N N . ALA A 1 382 ? -15.618 -1.943 34.210 1.00 40.94 382 ALA A N 1
ATOM 2970 C CA . ALA A 1 382 ? -14.200 -1.880 34.513 1.00 40.94 382 ALA A CA 1
ATOM 2971 C C . ALA A 1 382 ? -14.068 -2.545 35.891 1.00 40.94 382 ALA A C 1
ATOM 2973 O O . ALA A 1 382 ? -14.597 -2.002 36.870 1.00 40.94 382 ALA A O 1
ATOM 2974 N N . PRO A 1 383 ? -13.423 -3.722 36.015 1.00 43.62 383 PRO A N 1
ATOM 2975 C CA . PRO A 1 383 ? -12.924 -4.132 37.318 1.00 43.62 383 PRO A CA 1
ATOM 2976 C C . PRO A 1 383 ? -12.094 -2.955 37.828 1.00 43.62 383 PRO A C 1
ATOM 2978 O O . PRO A 1 383 ? -11.323 -2.392 37.049 1.00 43.62 383 PRO A O 1
ATOM 2981 N N . SER A 1 384 ? -12.277 -2.543 39.084 1.00 49.44 384 SER A N 1
ATOM 2982 C CA . SER A 1 384 ? -11.430 -1.520 39.704 1.00 49.44 384 SER A CA 1
ATOM 2983 C C . SER A 1 384 ? -9.976 -1.797 39.322 1.00 49.44 384 SER A C 1
ATOM 2985 O O . SER A 1 384 ? -9.479 -2.871 39.668 1.00 49.44 384 SER A O 1
ATOM 2987 N N . GLU A 1 385 ? -9.330 -0.904 38.561 1.00 59.47 385 GLU A N 1
ATOM 2988 C CA . GLU A 1 385 ? -7.946 -1.123 38.135 1.00 59.47 385 GLU A CA 1
ATOM 2989 C C . GLU A 1 385 ? -7.101 -1.364 39.385 1.00 59.47 385 GLU A C 1
ATOM 2991 O O . GLU A 1 385 ? -6.918 -0.463 40.215 1.00 59.47 385 GLU A O 1
ATOM 2996 N N . THR A 1 386 ? -6.624 -2.598 39.536 1.00 71.88 386 THR A N 1
ATOM 2997 C CA . THR A 1 386 ? -5.735 -2.981 40.624 1.00 71.88 386 THR A CA 1
ATOM 2998 C C . THR A 1 386 ? -4.452 -2.159 40.500 1.00 71.88 386 THR A C 1
ATOM 3000 O O . THR A 1 386 ? -4.062 -1.734 39.406 1.00 71.88 386 THR A O 1
ATOM 3003 N N . ASP A 1 387 ? -3.769 -1.916 41.621 1.00 75.69 387 ASP A N 1
ATOM 3004 C CA . ASP A 1 387 ? -2.461 -1.247 41.588 1.00 75.69 387 ASP A CA 1
ATOM 3005 C C . ASP A 1 387 ? -1.482 -2.008 40.673 1.00 75.69 387 ASP A C 1
ATOM 3007 O O . ASP A 1 387 ? -0.623 -1.393 40.039 1.00 75.69 387 ASP A O 1
ATOM 3011 N N . SER A 1 388 ? -1.694 -3.321 40.522 1.00 82.06 388 SER A N 1
ATOM 3012 C CA . SER A 1 388 ? -0.986 -4.204 39.602 1.00 82.06 388 SER A CA 1
ATOM 3013 C C . SER A 1 388 ? -1.118 -3.791 38.132 1.00 82.06 388 SER A C 1
ATOM 3015 O O . SER A 1 388 ? -0.108 -3.605 37.451 1.00 82.06 388 SER A O 1
ATOM 3017 N N . ILE A 1 389 ? -2.346 -3.587 37.639 1.00 84.62 389 ILE A N 1
ATOM 3018 C CA . ILE A 1 389 ? -2.613 -3.165 36.254 1.00 84.62 389 ILE A CA 1
ATOM 3019 C C . ILE A 1 389 ? -2.063 -1.754 36.017 1.00 84.62 389 ILE A C 1
ATOM 3021 O O . ILE A 1 389 ? -1.418 -1.505 34.998 1.00 84.62 389 ILE A O 1
ATOM 3025 N N . ARG A 1 390 ? -2.208 -0.842 36.989 1.00 84.69 390 ARG A N 1
ATOM 3026 C CA . ARG A 1 390 ? -1.595 0.502 36.921 1.00 84.69 390 ARG A CA 1
ATOM 3027 C C . ARG A 1 390 ? -0.062 0.460 36.908 1.00 84.69 390 ARG A C 1
ATOM 3029 O O . ARG A 1 390 ? 0.570 1.341 36.319 1.00 84.69 390 ARG A O 1
ATOM 3036 N N . GLY A 1 391 ? 0.548 -0.522 37.570 1.00 84.38 391 GLY A N 1
ATOM 3037 C CA . GLY A 1 391 ? 1.983 -0.806 37.488 1.00 84.38 391 GLY A CA 1
ATOM 3038 C C . GLY A 1 391 ? 2.389 -1.250 36.084 1.00 84.38 391 GLY A C 1
ATOM 3039 O O . GLY A 1 391 ? 3.294 -0.661 35.494 1.00 84.38 391 GLY A O 1
ATOM 3040 N N . TYR A 1 392 ? 1.649 -2.204 35.514 1.00 89.81 392 TYR A N 1
ATOM 3041 C CA . TYR A 1 392 ? 1.851 -2.692 34.150 1.00 89.81 392 TYR A CA 1
ATOM 3042 C C . TYR A 1 392 ? 1.745 -1.591 33.091 1.00 89.81 392 TYR A C 1
ATOM 3044 O O . TYR A 1 392 ? 2.692 -1.417 32.325 1.00 89.81 392 TYR A O 1
ATOM 3052 N N . ARG A 1 393 ? 0.645 -0.816 33.070 1.00 89.12 393 ARG A N 1
ATOM 3053 C CA . ARG A 1 393 ? 0.426 0.249 32.068 1.00 89.12 393 ARG A CA 1
ATOM 3054 C C . ARG A 1 393 ? 1.616 1.209 32.021 1.00 89.12 393 ARG A C 1
ATOM 3056 O O . ARG A 1 393 ? 2.167 1.446 30.951 1.00 89.12 393 ARG A O 1
ATOM 3063 N N . ARG A 1 394 ? 2.078 1.670 33.191 1.00 85.81 394 ARG A N 1
ATOM 3064 C CA . ARG A 1 394 ? 3.238 2.569 33.313 1.00 85.81 394 ARG A CA 1
ATOM 3065 C C . ARG A 1 394 ? 4.534 1.933 32.815 1.00 85.81 394 ARG A C 1
ATOM 3067 O O . ARG A 1 394 ? 5.286 2.589 32.102 1.00 85.81 394 ARG A O 1
ATOM 3074 N N . SER A 1 395 ? 4.805 0.675 33.166 1.00 89.00 395 SER A N 1
ATOM 3075 C CA . SER A 1 395 ? 6.005 -0.040 32.700 1.00 89.00 395 SER A CA 1
ATOM 3076 C C . SER A 1 395 ? 5.999 -0.266 31.192 1.00 89.00 395 SER A C 1
ATOM 3078 O O . SER A 1 395 ? 7.007 -0.021 30.533 1.00 89.00 395 SER A O 1
ATOM 3080 N N . ALA A 1 396 ? 4.864 -0.701 30.641 1.00 88.06 396 ALA A N 1
ATOM 3081 C CA . ALA A 1 396 ? 4.704 -0.946 29.215 1.00 88.06 396 ALA A CA 1
ATOM 3082 C C . ALA A 1 396 ? 4.817 0.358 28.412 1.00 88.06 396 ALA A C 1
ATOM 3084 O O . ALA A 1 396 ? 5.585 0.409 27.455 1.00 88.06 396 ALA A O 1
ATOM 3085 N N . GLN A 1 397 ? 4.158 1.438 28.845 1.00 86.19 397 GLN A N 1
ATOM 3086 C CA . GLN A 1 397 ? 4.334 2.767 28.252 1.00 86.19 397 GLN A CA 1
ATOM 3087 C C . GLN A 1 397 ? 5.799 3.215 28.323 1.00 86.19 397 GLN A C 1
ATOM 3089 O O . GLN A 1 397 ? 6.376 3.579 27.306 1.00 86.19 397 GLN A O 1
ATOM 3094 N N . ALA A 1 398 ? 6.453 3.108 29.484 1.00 83.62 398 ALA A N 1
ATOM 3095 C CA . ALA A 1 398 ? 7.856 3.500 29.628 1.00 83.62 398 ALA A CA 1
ATOM 3096 C C . ALA A 1 398 ? 8.810 2.690 28.731 1.00 83.62 398 ALA A C 1
ATOM 3098 O O . ALA A 1 398 ? 9.821 3.222 28.272 1.00 83.62 398 ALA A O 1
ATOM 3099 N N . LYS A 1 399 ? 8.508 1.409 28.482 1.00 84.44 399 LYS A N 1
ATOM 3100 C CA . LYS A 1 399 ? 9.324 0.544 27.626 1.00 84.44 399 LYS A CA 1
ATOM 3101 C C . LYS A 1 399 ? 9.090 0.788 26.135 1.00 84.44 399 LYS A C 1
ATOM 3103 O O . LYS A 1 399 ? 10.062 0.832 25.382 1.00 84.44 399 LYS A O 1
ATOM 3108 N N . TYR A 1 400 ? 7.829 0.884 25.719 1.00 84.94 400 TYR A N 1
ATOM 3109 C CA . TYR A 1 400 ? 7.432 0.790 24.312 1.00 84.94 400 TYR A CA 1
ATOM 3110 C C . TYR A 1 400 ? 7.030 2.129 23.680 1.00 84.94 400 TYR A C 1
ATOM 3112 O O . TYR A 1 400 ? 6.905 2.175 22.462 1.00 84.94 400 TYR A O 1
ATOM 3120 N N . ALA A 1 401 ? 6.868 3.217 24.453 1.00 74.31 401 ALA A N 1
ATOM 3121 C CA . ALA A 1 401 ? 6.441 4.529 23.933 1.00 74.31 401 ALA A CA 1
ATOM 3122 C C . ALA A 1 401 ? 7.375 5.121 22.870 1.00 74.31 401 ALA A C 1
ATOM 3124 O O . ALA A 1 401 ? 6.982 6.000 22.105 1.00 74.31 401 ALA A O 1
ATOM 3125 N N . GLN A 1 402 ? 8.618 4.649 22.843 1.00 67.88 402 GLN A N 1
ATOM 3126 C CA . GLN A 1 402 ? 9.670 5.181 21.997 1.00 67.88 402 GLN A CA 1
ATOM 3127 C C . GLN A 1 402 ? 9.881 4.250 20.814 1.00 67.88 402 GLN A C 1
ATOM 3129 O O . GLN A 1 402 ? 10.221 3.074 20.982 1.00 67.88 402 GLN A O 1
ATOM 3134 N N . LEU A 1 403 ? 9.696 4.793 19.612 1.00 61.19 403 LEU A N 1
ATOM 3135 C CA . LEU A 1 403 ? 9.999 4.077 18.386 1.00 61.19 403 LEU A CA 1
ATOM 3136 C C . LEU A 1 403 ? 11.514 3.857 18.303 1.00 61.19 403 LEU A C 1
ATOM 3138 O O . LEU A 1 403 ? 12.284 4.803 18.163 1.00 61.19 403 LEU A O 1
ATOM 3142 N N . ARG A 1 404 ? 11.942 2.595 18.354 1.00 55.06 404 ARG A N 1
ATOM 3143 C CA . ARG A 1 404 ? 13.291 2.216 17.929 1.00 55.06 404 ARG A CA 1
ATOM 3144 C C . ARG A 1 404 ? 13.265 2.045 16.419 1.00 55.06 404 ARG A C 1
ATOM 3146 O O . ARG A 1 404 ? 12.790 1.025 15.923 1.00 55.06 404 ARG A O 1
ATOM 3153 N N . LEU A 1 405 ? 13.734 3.053 15.695 1.00 51.78 405 LEU A N 1
ATOM 3154 C CA . LEU A 1 405 ? 14.015 2.932 14.267 1.00 51.78 405 LEU A CA 1
ATOM 3155 C C . LEU A 1 405 ? 15.275 2.078 14.102 1.00 51.78 405 LEU A C 1
ATOM 3157 O O . LEU A 1 405 ? 16.367 2.612 13.959 1.00 51.78 405 LEU A O 1
ATOM 3161 N N . LEU A 1 406 ? 15.102 0.756 14.202 1.00 45.38 406 LEU A N 1
ATOM 3162 C CA . LEU A 1 406 ? 16.174 -0.228 14.046 1.00 45.38 406 LEU A CA 1
ATOM 3163 C C . LEU A 1 406 ? 16.982 0.074 12.776 1.00 45.38 406 LEU A C 1
ATOM 3165 O O . LEU A 1 406 ? 16.416 0.201 11.690 1.00 45.38 406 LEU A O 1
ATOM 3169 N N . GLY A 1 407 ? 18.296 0.185 12.938 1.00 44.00 407 GLY A N 1
ATOM 3170 C CA . GLY A 1 407 ? 19.250 0.481 11.882 1.00 44.00 407 GLY A CA 1
ATOM 3171 C C . GLY A 1 407 ? 19.447 1.966 11.577 1.00 44.00 407 GLY A C 1
ATOM 3172 O O . GLY A 1 407 ? 19.977 2.262 10.522 1.00 44.00 407 GLY A O 1
ATOM 3173 N N . ILE A 1 408 ? 19.032 2.937 12.400 1.00 44.91 408 ILE A N 1
ATOM 3174 C CA . ILE A 1 408 ? 19.236 4.354 12.052 1.00 44.91 408 ILE A CA 1
ATOM 3175 C C . ILE A 1 408 ? 19.836 5.178 13.213 1.00 44.91 408 ILE A C 1
ATOM 3177 O O . ILE A 1 408 ? 19.111 5.638 14.098 1.00 44.91 408 ILE A O 1
ATOM 3181 N N . PRO A 1 409 ? 21.149 5.489 13.189 1.00 40.38 409 PRO A N 1
ATOM 3182 C CA . PRO A 1 409 ? 21.880 6.079 14.318 1.00 40.38 409 PRO A CA 1
ATOM 3183 C C . PRO A 1 409 ? 21.329 7.436 14.786 1.00 40.38 409 PRO A C 1
ATOM 3185 O O . PRO A 1 409 ? 21.195 7.658 15.987 1.00 40.38 409 PRO A O 1
ATOM 3188 N N . ARG A 1 410 ? 20.958 8.343 13.869 1.00 46.69 410 ARG A N 1
ATOM 3189 C CA . ARG A 1 410 ? 20.535 9.711 14.234 1.00 46.69 410 ARG A CA 1
ATOM 3190 C C . ARG A 1 410 ? 19.070 9.841 14.640 1.00 46.69 410 ARG A C 1
ATOM 3192 O O . ARG A 1 410 ? 18.708 10.853 15.225 1.00 46.69 410 ARG A O 1
ATOM 3199 N N . ALA A 1 411 ? 18.246 8.821 14.400 1.00 42.19 411 ALA A N 1
ATOM 3200 C CA . ALA A 1 411 ? 16.893 8.770 14.952 1.00 42.19 411 ALA A CA 1
ATOM 3201 C C . ALA A 1 411 ? 16.911 8.615 16.483 1.00 42.19 411 ALA A C 1
ATOM 3203 O O . ALA A 1 411 ? 16.037 9.125 17.176 1.00 42.19 411 ALA A O 1
ATOM 3204 N N . ASN A 1 412 ? 17.938 7.936 17.006 1.00 40.41 412 ASN A N 1
ATOM 3205 C CA . ASN A 1 412 ? 18.158 7.735 18.437 1.00 40.41 412 ASN A CA 1
ATOM 3206 C C . ASN A 1 412 ? 19.013 8.844 19.091 1.00 40.41 412 ASN A C 1
ATOM 3208 O O . ASN A 1 412 ? 19.063 8.913 20.320 1.00 40.41 412 ASN A O 1
ATOM 3212 N N . GLU A 1 413 ? 19.667 9.703 18.297 1.00 41.78 413 GLU A N 1
ATOM 3213 C CA . GLU A 1 413 ? 20.354 10.929 18.752 1.00 41.78 413 GLU A CA 1
ATOM 3214 C C . GLU A 1 413 ? 19.427 12.151 18.822 1.00 41.78 413 GLU A C 1
ATOM 3216 O O . GLU A 1 413 ? 19.859 13.198 19.303 1.00 41.78 413 GLU A O 1
ATOM 3221 N N . LEU A 1 414 ? 18.164 12.020 18.392 1.00 45.59 414 LEU A N 1
ATOM 3222 C CA . LEU A 1 414 ? 17.134 13.005 18.708 1.00 45.59 414 LEU A CA 1
ATOM 3223 C C . LEU A 1 414 ? 17.043 13.117 20.243 1.00 45.59 414 LEU A C 1
ATOM 3225 O O . LEU A 1 414 ? 16.682 12.171 20.950 1.00 45.59 414 LEU A O 1
ATOM 3229 N N . THR A 1 415 ? 17.431 14.274 20.766 1.00 40.44 415 THR A N 1
ATOM 3230 C CA . THR A 1 415 ? 17.285 14.691 22.168 1.00 40.44 415 THR A CA 1
ATOM 3231 C C . THR A 1 415 ? 15.853 14.500 22.687 1.00 40.44 415 THR A C 1
ATOM 3233 O O . THR A 1 415 ? 15.648 14.120 23.842 1.00 40.44 415 THR A O 1
ATOM 3236 N N . VAL A 1 416 ? 14.867 14.726 21.822 1.00 42.44 416 VAL A N 1
ATOM 3237 C CA . VAL A 1 416 ? 13.448 14.430 21.976 1.00 42.44 416 VAL A CA 1
ATOM 3238 C C . VAL A 1 416 ? 13.200 13.077 21.328 1.00 42.44 416 VAL A C 1
ATOM 3240 O O . VAL A 1 416 ? 13.148 12.950 20.111 1.00 42.44 416 VAL A O 1
ATOM 3243 N N . ARG A 1 417 ? 13.030 12.042 22.149 1.00 52.41 417 ARG A N 1
ATOM 3244 C CA . ARG A 1 417 ? 12.622 10.724 21.656 1.00 52.41 417 ARG A CA 1
ATOM 3245 C C . ARG A 1 417 ? 11.172 10.825 21.168 1.00 52.41 417 ARG A C 1
ATOM 3247 O O . ARG A 1 417 ? 10.302 10.989 22.027 1.00 52.41 417 ARG A O 1
ATOM 3254 N N . PRO A 1 418 ? 10.892 10.751 19.854 1.00 56.22 418 PRO A N 1
ATOM 3255 C CA . PRO A 1 418 ? 9.535 10.922 19.360 1.00 56.22 418 PRO A CA 1
ATOM 3256 C C . PRO A 1 418 ? 8.624 9.830 19.899 1.00 56.22 418 PRO A C 1
ATOM 3258 O O . PRO A 1 418 ? 9.007 8.653 19.955 1.00 56.22 418 PRO A O 1
ATOM 3261 N N . ALA A 1 419 ? 7.411 10.219 20.289 1.00 65.94 419 ALA A N 1
ATOM 3262 C CA . ALA A 1 419 ? 6.391 9.243 20.609 1.00 65.94 419 ALA A CA 1
ATOM 3263 C C . ALA A 1 419 ? 6.070 8.455 19.335 1.00 65.94 419 ALA A C 1
ATOM 3265 O O . ALA A 1 419 ? 5.970 9.018 18.245 1.00 65.94 419 ALA A O 1
ATOM 3266 N N . LEU A 1 420 ? 5.898 7.139 19.463 1.00 70.62 420 LEU A N 1
ATOM 3267 C CA . LEU A 1 420 ? 5.512 6.285 18.336 1.00 70.62 420 LEU A CA 1
ATOM 3268 C C . LEU A 1 420 ? 4.270 6.821 17.594 1.00 70.62 420 LEU A C 1
ATOM 3270 O O . LEU A 1 420 ? 4.181 6.708 16.374 1.00 70.62 420 LEU A O 1
ATOM 3274 N N . GLU A 1 421 ? 3.342 7.431 18.328 1.00 69.50 421 GLU A N 1
ATOM 3275 C CA . GLU A 1 421 ? 2.106 8.028 17.811 1.00 69.50 421 GLU A CA 1
ATOM 3276 C C . GLU A 1 421 ? 2.356 9.203 16.850 1.00 69.50 421 GLU A C 1
ATOM 3278 O O . GLU A 1 421 ? 1.613 9.366 15.886 1.00 69.50 421 GLU A O 1
ATOM 3283 N N . ASP A 1 422 ? 3.440 9.963 17.040 1.00 67.00 422 ASP A N 1
ATOM 3284 C CA . ASP A 1 422 ? 3.797 11.095 16.173 1.00 67.00 422 ASP A CA 1
ATOM 3285 C C . ASP A 1 422 ? 4.343 10.657 14.814 1.00 67.00 422 ASP A C 1
ATOM 3287 O O . ASP A 1 422 ? 4.324 11.419 13.846 1.00 67.00 422 ASP A O 1
ATOM 3291 N N . PHE A 1 423 ? 4.859 9.432 14.751 1.00 69.12 423 PHE A N 1
ATOM 3292 C CA . PHE A 1 423 ? 5.557 8.904 13.588 1.00 69.12 423 PHE A CA 1
ATOM 3293 C C . PHE A 1 423 ? 4.742 7.851 12.834 1.00 69.12 423 PHE A C 1
ATOM 3295 O O . PHE A 1 423 ? 4.939 7.638 11.637 1.00 69.12 423 PHE A O 1
ATOM 3302 N N . TYR A 1 424 ? 3.816 7.183 13.522 1.00 78.56 424 TYR A N 1
ATOM 3303 C CA . TYR A 1 424 ? 3.058 6.084 12.953 1.00 78.56 424 TYR A CA 1
ATOM 3304 C C . TYR A 1 424 ? 2.195 6.535 11.770 1.00 78.56 424 TYR A C 1
ATOM 3306 O O . TYR A 1 424 ? 1.356 7.432 11.863 1.00 78.56 424 TYR A O 1
ATOM 3314 N N . VAL A 1 425 ? 2.369 5.842 10.646 1.00 81.38 425 VAL A N 1
ATOM 3315 C CA . VAL A 1 425 ? 1.477 5.940 9.496 1.00 81.38 425 VAL A CA 1
ATOM 3316 C C . VAL A 1 425 ? 0.618 4.679 9.466 1.00 81.38 425 VAL A C 1
ATOM 3318 O O . VAL A 1 425 ? 1.177 3.577 9.467 1.00 81.38 425 VAL A O 1
ATOM 3321 N N . PRO A 1 426 ? -0.725 4.805 9.436 1.00 82.12 426 PRO A N 1
ATOM 3322 C CA . PRO A 1 426 ? -1.611 3.656 9.327 1.00 82.12 426 PRO A CA 1
ATOM 3323 C C . PRO A 1 426 ? -1.184 2.744 8.181 1.00 82.12 426 PRO A C 1
ATOM 3325 O O . PRO A 1 426 ? -0.856 3.222 7.095 1.00 82.12 426 PRO A O 1
ATOM 3328 N N . LEU A 1 427 ? -1.202 1.433 8.404 1.00 85.69 427 LEU A N 1
ATOM 3329 C CA . LEU A 1 427 ? -0.919 0.446 7.363 1.00 85.69 427 LEU A CA 1
ATOM 3330 C C . LEU A 1 427 ? -2.226 -0.073 6.760 1.00 85.69 427 LEU A C 1
ATOM 3332 O O . LEU A 1 427 ? -3.281 -0.067 7.404 1.00 85.69 427 LEU A O 1
ATOM 3336 N N . THR A 1 428 ? -2.140 -0.521 5.514 1.00 86.94 428 THR A N 1
ATOM 3337 C CA . THR A 1 428 ? -3.224 -1.198 4.804 1.00 86.94 428 THR A CA 1
ATOM 3338 C C . THR A 1 428 ? -2.910 -2.674 4.662 1.00 86.94 428 THR A C 1
ATOM 3340 O O . THR A 1 428 ? -1.748 -3.084 4.622 1.00 86.94 428 THR A O 1
ATOM 3343 N N . ALA A 1 429 ? -3.963 -3.478 4.606 1.00 87.12 429 ALA A N 1
ATOM 3344 C CA . ALA A 1 429 ? -3.862 -4.900 4.352 1.00 87.12 429 ALA A CA 1
ATOM 3345 C C . ALA A 1 429 ? -4.936 -5.351 3.367 1.00 87.12 429 ALA A C 1
ATOM 3347 O O . ALA A 1 429 ? -5.961 -4.693 3.182 1.00 87.12 429 ALA A O 1
ATOM 3348 N N . ARG A 1 430 ? -4.711 -6.503 2.746 1.00 84.31 430 ARG A N 1
ATOM 3349 C CA . ARG A 1 430 ? -5.710 -7.228 1.963 1.00 84.31 430 ARG A CA 1
ATOM 3350 C C . ARG A 1 430 ? -6.006 -8.561 2.638 1.00 84.31 430 ARG A C 1
ATOM 3352 O O . ARG A 1 430 ? -5.093 -9.147 3.218 1.00 84.31 430 ARG A O 1
ATOM 3359 N N . PRO A 1 431 ? -7.254 -9.056 2.590 1.00 79.62 431 PRO A N 1
ATOM 3360 C CA . PRO A 1 431 ? -7.536 -10.418 3.021 1.00 79.62 431 PRO A CA 1
ATOM 3361 C C . PRO A 1 431 ? -6.691 -11.395 2.199 1.00 79.62 431 PRO A C 1
ATOM 3363 O O . PRO A 1 431 ? -6.654 -11.270 0.974 1.00 79.62 431 PRO A O 1
ATOM 3366 N N . ASP A 1 432 ? -6.032 -12.348 2.853 1.00 68.06 432 ASP A N 1
ATOM 3367 C CA . ASP A 1 432 ? -5.301 -13.397 2.142 1.00 68.06 432 ASP A CA 1
ATOM 3368 C C . ASP A 1 432 ? -6.318 -14.415 1.595 1.00 68.06 432 ASP A C 1
ATOM 3370 O O . ASP A 1 432 ? -6.991 -15.115 2.356 1.00 68.06 432 ASP A O 1
ATOM 3374 N N . VAL A 1 433 ? -6.534 -14.406 0.275 1.00 47.31 433 VAL A N 1
ATOM 3375 C CA . VAL A 1 433 ? -7.598 -15.195 -0.373 1.00 47.31 433 VAL A CA 1
ATOM 3376 C C . VAL A 1 433 ? -7.182 -16.637 -0.637 1.00 47.31 433 VAL A C 1
ATOM 3378 O O . VAL A 1 433 ? -8.057 -17.496 -0.699 1.00 47.31 433 VAL A O 1
ATOM 3381 N N . GLU A 1 434 ? -5.885 -16.954 -0.634 1.00 44.59 434 GLU A N 1
ATOM 3382 C CA . GLU A 1 434 ? -5.424 -18.351 -0.645 1.00 44.59 434 GLU A CA 1
ATOM 3383 C C . GLU A 1 434 ? -6.014 -19.160 0.516 1.00 44.59 434 GLU A C 1
ATOM 3385 O O . GLU A 1 434 ? -6.585 -20.229 0.302 1.00 44.59 434 GLU A O 1
ATOM 3390 N N . ALA A 1 435 ? -5.981 -18.591 1.725 1.00 38.50 435 ALA A N 1
ATOM 3391 C CA . ALA A 1 435 ? -6.528 -19.190 2.945 1.00 38.50 435 ALA A CA 1
ATOM 3392 C C . ALA A 1 435 ? -8.065 -19.363 2.910 1.00 38.50 435 ALA A C 1
ATOM 3394 O O . ALA A 1 435 ? -8.646 -20.121 3.688 1.00 38.50 435 ALA A O 1
ATOM 3395 N N . LEU A 1 436 ? -8.761 -18.650 2.015 1.00 35.62 436 LEU A N 1
ATOM 3396 C CA . LEU A 1 436 ? -10.218 -18.731 1.841 1.00 35.62 436 LEU A CA 1
ATOM 3397 C C . LEU A 1 436 ? -10.633 -19.720 0.743 1.00 35.62 436 LEU A C 1
ATOM 3399 O O . LEU A 1 436 ? -11.731 -20.277 0.816 1.00 35.62 436 LEU A O 1
ATOM 3403 N N . VAL A 1 437 ? -9.769 -19.956 -0.248 1.00 34.34 437 VAL A N 1
ATOM 3404 C CA . VAL A 1 437 ? -10.056 -20.787 -1.428 1.00 34.34 437 VAL A CA 1
ATOM 3405 C C . VAL A 1 437 ? -9.837 -22.286 -1.161 1.00 34.34 437 VAL A C 1
ATOM 3407 O O . VAL A 1 437 ? -10.502 -23.121 -1.776 1.00 34.34 437 VAL A O 1
ATOM 3410 N N . GLU A 1 438 ? -9.037 -22.677 -0.162 1.00 34.38 438 GLU A N 1
ATOM 3411 C CA . GLU A 1 438 ? -8.799 -24.099 0.165 1.00 34.38 438 GLU A CA 1
ATOM 3412 C C . GLU A 1 438 ? -10.005 -24.864 0.762 1.00 34.38 438 GLU A C 1
ATOM 3414 O O . GLU A 1 438 ? -9.905 -26.056 1.063 1.00 34.38 438 GLU A O 1
ATOM 3419 N N . ARG A 1 439 ? -11.207 -24.264 0.825 1.00 30.31 439 ARG A N 1
ATOM 3420 C CA . ARG A 1 439 ? -12.460 -25.031 1.006 1.00 30.31 439 ARG A CA 1
ATOM 3421 C C . ARG A 1 439 ? -12.899 -25.821 -0.236 1.00 30.31 439 ARG A C 1
ATOM 3423 O O . ARG A 1 439 ? -13.894 -26.541 -0.163 1.00 30.31 439 ARG A O 1
ATOM 3430 N N . GLY A 1 440 ? -12.136 -25.789 -1.328 1.00 31.05 440 GLY A N 1
ATOM 3431 C CA . GLY A 1 440 ? -12.262 -26.786 -2.385 1.00 31.05 440 GLY A CA 1
ATOM 3432 C C . GLY A 1 440 ? -11.387 -26.514 -3.599 1.00 31.05 440 GLY A C 1
ATOM 3433 O O . GLY A 1 440 ? -11.791 -25.746 -4.456 1.00 31.05 440 GLY A O 1
ATOM 3434 N N . VAL A 1 441 ? -10.233 -27.188 -3.680 1.00 26.14 441 VAL A N 1
ATOM 3435 C CA . VAL A 1 441 ? -9.608 -27.828 -4.866 1.00 26.14 441 VAL A CA 1
ATOM 3436 C C . VAL A 1 441 ? -8.127 -28.083 -4.541 1.00 26.14 441 VAL A C 1
ATOM 3438 O O . VAL A 1 441 ? -7.406 -27.210 -4.078 1.00 26.14 441 VAL A O 1
ATOM 3441 N N . ARG A 1 442 ? -7.689 -29.331 -4.739 1.00 26.23 442 ARG A N 1
ATOM 3442 C CA . ARG A 1 442 ? -6.333 -29.827 -4.457 1.00 26.23 442 ARG A CA 1
ATOM 3443 C C . ARG A 1 442 ? -5.353 -29.411 -5.559 1.00 26.23 442 ARG A C 1
ATOM 3445 O O . ARG A 1 442 ? -5.659 -29.639 -6.726 1.00 26.23 442 ARG A O 1
ATOM 3452 N N . GLY A 1 443 ? -4.137 -28.991 -5.200 1.00 25.98 443 GLY A N 1
ATOM 3453 C CA . GLY A 1 443 ? -3.006 -28.981 -6.138 1.00 25.98 443 GLY A CA 1
ATOM 3454 C C . GLY A 1 443 ? -1.774 -28.214 -5.658 1.00 25.98 443 GLY A C 1
ATOM 3455 O O . GLY A 1 443 ? -1.723 -26.995 -5.745 1.00 25.98 443 GLY A O 1
ATOM 3456 N N . ALA A 1 444 ? -0.756 -28.943 -5.201 1.00 24.67 444 ALA A N 1
ATOM 3457 C CA . ALA A 1 444 ? 0.525 -28.424 -4.728 1.00 24.67 444 ALA A CA 1
ATOM 3458 C C . ALA A 1 444 ? 1.407 -27.914 -5.886 1.00 24.67 444 ALA A C 1
ATOM 3460 O O . ALA A 1 444 ? 2.178 -28.678 -6.459 1.00 24.67 444 ALA A O 1
ATOM 3461 N N . ALA A 1 445 ? 1.284 -26.633 -6.243 1.00 24.64 445 ALA A N 1
ATOM 3462 C CA . ALA A 1 445 ? 2.258 -25.919 -7.085 1.00 24.64 445 ALA A CA 1
ATOM 3463 C C . ALA A 1 445 ? 2.147 -24.381 -6.974 1.00 24.64 445 ALA A C 1
ATOM 3465 O O . ALA A 1 445 ? 2.479 -23.681 -7.933 1.00 24.64 445 ALA A O 1
ATOM 3466 N N . MET A 1 446 ? 1.652 -23.835 -5.850 1.00 26.98 446 MET A N 1
ATOM 3467 C CA . MET A 1 446 ? 1.186 -22.438 -5.822 1.00 26.98 446 MET A CA 1
ATOM 3468 C C . MET A 1 446 ? 1.814 -21.476 -4.808 1.00 26.98 446 MET A C 1
ATOM 3470 O O . MET A 1 446 ? 1.541 -20.285 -4.887 1.00 26.98 446 MET A O 1
ATOM 3474 N N . GLY A 1 447 ? 2.809 -21.899 -4.024 1.00 26.81 447 GLY A N 1
ATOM 3475 C CA . GLY A 1 447 ? 3.527 -21.019 -3.081 1.00 26.81 447 GLY A CA 1
ATOM 3476 C C . GLY A 1 447 ? 4.425 -19.922 -3.692 1.00 26.81 447 GLY A C 1
ATOM 3477 O O . GLY A 1 447 ? 5.141 -19.240 -2.967 1.00 26.81 447 GLY A O 1
ATOM 3478 N N . ARG A 1 448 ? 4.440 -19.735 -5.022 1.00 25.34 448 ARG A N 1
ATOM 3479 C CA . ARG A 1 448 ? 5.154 -18.624 -5.697 1.00 25.34 448 ARG A CA 1
ATOM 3480 C C . ARG A 1 448 ? 4.297 -17.801 -6.668 1.00 25.34 448 ARG A C 1
ATOM 3482 O O . ARG A 1 448 ? 4.753 -16.755 -7.117 1.00 25.34 448 ARG A O 1
ATOM 3489 N N . LYS A 1 449 ? 3.068 -18.229 -6.983 1.00 28.22 449 LYS A N 1
ATOM 3490 C CA . LYS A 1 449 ? 2.217 -17.587 -8.009 1.00 28.22 449 LYS A CA 1
ATOM 3491 C C . LYS A 1 449 ? 1.170 -16.610 -7.452 1.00 28.22 449 LYS A C 1
ATOM 3493 O O . LYS A 1 449 ? 0.590 -15.861 -8.230 1.00 28.22 449 LYS A O 1
ATOM 3498 N N . LEU A 1 450 ? 0.956 -16.563 -6.138 1.00 29.92 450 LEU A N 1
ATOM 3499 C CA . LEU A 1 450 ? -0.209 -15.889 -5.545 1.00 29.92 450 LEU A CA 1
ATOM 3500 C C . LEU A 1 450 ? 0.065 -14.544 -4.856 1.00 29.92 450 LEU A C 1
ATOM 3502 O O . LEU A 1 450 ? -0.879 -13.825 -4.548 1.00 29.92 450 LEU A O 1
ATOM 3506 N N . ALA A 1 451 ? 1.322 -14.094 -4.765 1.00 28.08 451 ALA A N 1
ATOM 3507 C CA . ALA A 1 451 ? 1.622 -12.709 -4.364 1.00 28.08 451 ALA A CA 1
ATOM 3508 C C . ALA A 1 451 ? 1.168 -11.662 -5.410 1.00 28.08 451 ALA A C 1
ATOM 3510 O O . ALA A 1 451 ? 1.215 -10.461 -5.162 1.00 28.08 451 ALA A O 1
ATOM 3511 N N . THR A 1 452 ? 0.757 -12.102 -6.604 1.00 27.62 452 THR A N 1
ATOM 3512 C CA . THR A 1 452 ? 0.609 -11.239 -7.787 1.00 27.62 452 THR A CA 1
ATOM 3513 C C . THR A 1 452 ? -0.582 -11.573 -8.689 1.00 27.62 452 THR A C 1
ATOM 3515 O O . THR A 1 452 ? -0.792 -10.902 -9.701 1.00 27.62 452 THR A O 1
ATOM 3518 N N . SER A 1 453 ? -1.404 -12.560 -8.331 1.00 26.33 453 SER A N 1
ATOM 3519 C CA . SER A 1 453 ? -2.657 -12.842 -9.028 1.00 26.33 453 SER A CA 1
ATOM 3520 C C . SER A 1 453 ? -3.825 -12.264 -8.233 1.00 26.33 453 SER A C 1
ATOM 3522 O O . SER A 1 453 ? -4.205 -12.802 -7.196 1.00 26.33 453 SER A O 1
ATOM 3524 N N . ALA A 1 454 ? -4.425 -11.182 -8.731 1.00 29.77 454 ALA A N 1
ATOM 3525 C CA . ALA A 1 454 ? -5.743 -10.736 -8.294 1.00 29.77 454 ALA A CA 1
ATOM 3526 C C . ALA A 1 454 ? -6.823 -11.701 -8.809 1.00 29.77 454 ALA A C 1
ATOM 3528 O O . ALA A 1 454 ? -7.622 -11.374 -9.682 1.00 29.77 454 ALA A O 1
ATOM 3529 N N . VAL A 1 455 ? -6.824 -12.916 -8.273 1.00 30.31 455 VAL A N 1
ATOM 3530 C CA . VAL A 1 455 ? -7.995 -13.784 -8.297 1.00 30.31 455 VAL A CA 1
ATOM 3531 C C . VAL A 1 455 ? -8.778 -13.430 -7.035 1.00 30.31 455 VAL A C 1
ATOM 3533 O O . VAL A 1 455 ? -8.359 -13.760 -5.933 1.00 30.31 455 VAL A O 1
ATOM 3536 N N . GLU A 1 456 ? -9.836 -12.633 -7.209 1.00 34.31 456 GLU A N 1
ATOM 3537 C CA . GLU A 1 456 ? -10.890 -12.327 -6.219 1.00 34.31 456 GLU A CA 1
ATOM 3538 C C . GLU A 1 456 ? -10.419 -12.000 -4.780 1.00 34.31 456 GLU A C 1
ATOM 3540 O O . GLU A 1 456 ? -11.064 -12.332 -3.786 1.00 34.31 456 GLU A O 1
ATOM 3545 N N . GLY A 1 457 ? -9.300 -11.277 -4.672 1.00 34.84 457 GLY A N 1
ATOM 3546 C CA . GLY A 1 457 ? -8.766 -10.682 -3.445 1.00 34.84 457 GLY A CA 1
ATOM 3547 C C . GLY A 1 457 ? -9.582 -9.483 -2.975 1.00 34.84 457 GLY A C 1
ATOM 3548 O O . GLY A 1 457 ? -9.553 -8.457 -3.645 1.00 34.84 457 GLY A O 1
ATOM 3549 N N . GLY A 1 458 ? -10.293 -9.575 -1.846 1.00 48.66 458 GLY A N 1
ATOM 3550 C CA . GLY A 1 458 ? -11.114 -8.474 -1.315 1.00 48.66 458 GLY A CA 1
ATOM 3551 C C . GLY A 1 458 ? -10.384 -7.121 -1.219 1.00 48.66 458 GLY A C 1
ATOM 3552 O O . GLY A 1 458 ? -9.164 -7.063 -1.069 1.00 48.66 458 GLY A O 1
ATOM 3553 N N . GLU A 1 459 ? -11.150 -6.029 -1.289 1.00 60.91 459 GLU A N 1
ATOM 3554 C CA . GLU A 1 459 ? -10.641 -4.652 -1.292 1.00 60.91 459 GLU A CA 1
ATOM 3555 C C . GLU A 1 459 ? -9.692 -4.381 -0.108 1.00 60.91 459 GLU A C 1
ATOM 3557 O O . GLU A 1 459 ? -9.968 -4.797 1.031 1.00 60.91 459 GLU A O 1
ATOM 3562 N N . ALA A 1 460 ? -8.572 -3.698 -0.392 1.00 73.50 460 ALA A N 1
ATOM 3563 C CA . ALA A 1 460 ? -7.608 -3.282 0.624 1.00 73.50 460 ALA A CA 1
ATOM 3564 C C . ALA A 1 460 ? -8.306 -2.451 1.703 1.00 73.50 460 ALA A C 1
ATOM 3566 O O . ALA A 1 460 ? -9.214 -1.675 1.413 1.00 73.50 460 ALA A O 1
ATOM 3567 N N . PHE A 1 461 ? -7.887 -2.619 2.950 1.00 80.56 461 PHE A N 1
ATOM 3568 C CA . PHE A 1 461 ? -8.529 -1.979 4.086 1.00 80.56 461 PHE A CA 1
ATOM 3569 C C . PHE A 1 461 ? -7.510 -1.462 5.088 1.00 80.56 461 PHE A C 1
ATOM 3571 O O . PHE A 1 461 ? -6.412 -2.003 5.228 1.00 80.56 461 PHE A O 1
ATOM 3578 N N . ASP A 1 462 ? -7.897 -0.411 5.803 1.00 83.88 462 ASP A N 1
ATOM 3579 C CA . ASP A 1 462 ? -7.117 0.115 6.913 1.00 83.88 462 ASP A CA 1
ATOM 3580 C C . ASP A 1 462 ? -7.141 -0.848 8.090 1.00 83.88 462 ASP A C 1
ATOM 3582 O O . ASP A 1 462 ? -8.215 -1.284 8.516 1.00 83.88 462 ASP A O 1
ATOM 3586 N N . LEU A 1 463 ? -5.972 -1.113 8.679 1.00 85.19 463 LEU A N 1
ATOM 3587 C CA . LEU A 1 463 ? -5.861 -1.991 9.848 1.00 85.19 463 LEU A CA 1
ATOM 3588 C C . LEU A 1 463 ? -6.680 -1.515 11.057 1.00 85.19 463 LEU A C 1
ATOM 3590 O O . LEU A 1 463 ? -7.017 -2.321 11.916 1.00 85.19 463 LEU A O 1
ATOM 3594 N N . VAL A 1 464 ? -7.097 -0.247 11.101 1.00 79.38 464 VAL A N 1
ATOM 3595 C CA . VAL A 1 464 ? -8.078 0.252 12.086 1.00 79.38 464 VAL A CA 1
ATOM 3596 C C . VAL A 1 464 ? -9.402 -0.531 12.044 1.00 79.38 464 VAL A C 1
ATOM 3598 O O . VAL A 1 464 ? -10.092 -0.650 13.050 1.00 79.38 464 VAL A O 1
ATOM 3601 N N . THR A 1 465 ? -9.752 -1.102 10.888 1.00 81.00 465 THR A N 1
ATOM 3602 C CA . THR A 1 465 ? -10.962 -1.918 10.693 1.00 81.00 465 THR A CA 1
ATOM 3603 C C . THR A 1 465 ? -10.717 -3.421 10.864 1.00 81.00 465 THR A C 1
ATOM 3605 O O . THR A 1 465 ? -11.644 -4.212 10.685 1.00 81.00 465 THR A O 1
ATOM 3608 N N . LEU A 1 466 ? -9.495 -3.835 11.229 1.00 84.62 466 LEU A N 1
ATOM 3609 C CA . LEU A 1 466 ? -9.065 -5.236 11.254 1.00 84.62 466 LEU A CA 1
ATOM 3610 C C . LEU A 1 466 ? -9.983 -6.127 12.095 1.00 84.62 466 LEU A C 1
ATOM 3612 O O . LEU A 1 466 ? -10.440 -7.159 11.606 1.00 84.62 466 LEU A O 1
ATOM 3616 N N . PHE A 1 467 ? -10.290 -5.734 13.335 1.00 81.75 467 PHE A N 1
ATOM 3617 C CA . PHE A 1 467 ? -11.120 -6.565 14.212 1.00 81.75 467 PHE A CA 1
ATOM 3618 C C . PHE A 1 467 ? -12.592 -6.571 13.806 1.00 81.75 467 PHE A C 1
ATOM 3620 O O . PHE A 1 467 ? -13.243 -7.602 13.957 1.00 81.75 467 PHE A O 1
ATOM 3627 N N . ARG A 1 468 ? -13.107 -5.479 13.221 1.00 78.56 468 ARG A N 1
ATOM 3628 C CA . ARG A 1 468 ? -14.461 -5.470 12.642 1.00 78.56 468 ARG A CA 1
ATOM 3629 C C . ARG A 1 468 ? -14.557 -6.475 11.497 1.00 78.56 468 ARG A C 1
ATOM 3631 O O . ARG A 1 468 ? -15.430 -7.337 11.511 1.00 78.56 468 ARG A O 1
ATOM 3638 N N . ARG A 1 469 ? -13.575 -6.471 10.588 1.00 77.12 469 ARG A N 1
ATOM 3639 C CA . ARG A 1 469 ? -13.502 -7.450 9.492 1.00 77.12 469 ARG A CA 1
ATOM 3640 C C . ARG A 1 469 ? -13.310 -8.887 9.984 1.00 77.12 469 ARG A C 1
ATOM 3642 O O . ARG A 1 469 ? -13.910 -9.808 9.430 1.00 77.12 469 ARG A O 1
ATOM 3649 N N . ALA A 1 470 ? -12.512 -9.094 11.033 1.00 77.00 470 ALA A N 1
ATOM 3650 C CA . ALA A 1 470 ? -12.345 -10.407 11.657 1.00 77.00 470 ALA A CA 1
ATOM 3651 C C . ALA A 1 470 ? -13.655 -10.923 12.290 1.00 77.00 470 ALA A C 1
ATOM 3653 O O . ALA A 1 470 ? -13.956 -12.117 12.198 1.00 77.00 470 ALA A O 1
ATOM 3654 N N . ALA A 1 471 ? -14.457 -10.028 12.879 1.00 71.44 471 ALA A N 1
ATOM 3655 C CA . ALA A 1 471 ? -15.759 -10.354 13.454 1.00 71.44 471 ALA A CA 1
ATOM 3656 C C . ALA A 1 471 ? -16.808 -10.693 12.378 1.00 71.44 471 ALA A C 1
ATOM 3658 O O . ALA A 1 471 ? -17.495 -11.708 12.499 1.00 71.44 471 ALA A O 1
ATOM 3659 N N . GLU A 1 472 ? -16.886 -9.900 11.302 1.00 70.06 472 GLU A N 1
ATOM 3660 C CA . GLU A 1 472 ? -17.811 -10.102 10.172 1.00 70.06 472 GLU A CA 1
ATOM 3661 C C . GLU A 1 472 ? -17.592 -11.449 9.461 1.00 70.06 472 GLU A C 1
ATOM 3663 O O . GLU A 1 472 ? -18.545 -12.111 9.047 1.00 70.06 472 GLU A O 1
ATOM 3668 N N . ARG A 1 473 ? -16.337 -11.907 9.351 1.00 63.06 473 ARG A N 1
ATOM 3669 C CA . ARG A 1 473 ? -15.971 -13.164 8.674 1.00 63.06 473 ARG A CA 1
ATOM 3670 C C . ARG A 1 473 ? -15.954 -14.376 9.608 1.00 63.06 473 ARG A C 1
ATOM 3672 O O . ARG A 1 473 ? -14.958 -15.095 9.708 1.00 63.06 473 ARG A O 1
ATOM 3679 N N . GLY A 1 474 ? -17.093 -14.639 10.243 1.00 56.28 474 GLY A N 1
ATOM 3680 C CA . GLY A 1 474 ? -17.333 -15.885 10.977 1.00 56.28 474 GLY A CA 1
ATOM 3681 C C . GLY A 1 474 ? -16.829 -15.893 12.421 1.00 56.28 474 GLY A C 1
ATOM 3682 O O . GLY A 1 474 ? -16.507 -16.963 12.930 1.00 56.28 474 GLY A O 1
ATOM 3683 N N . GLY A 1 475 ? -16.756 -14.729 13.078 1.00 63.44 475 GLY A N 1
ATOM 3684 C CA . GLY A 1 475 ? -16.477 -14.644 14.516 1.00 63.44 475 GLY A CA 1
ATOM 3685 C C . GLY A 1 475 ? -15.059 -15.063 14.912 1.00 63.44 475 GLY A C 1
ATOM 3686 O O . GLY A 1 475 ? -14.874 -15.661 15.973 1.00 63.44 475 GLY A O 1
ATOM 3687 N N . ARG A 1 476 ? -14.061 -14.778 14.063 1.00 79.00 476 ARG A N 1
ATOM 3688 C CA . ARG A 1 476 ? -12.651 -15.085 14.353 1.00 79.00 476 ARG A CA 1
ATOM 3689 C C . ARG A 1 476 ? -12.209 -14.372 15.633 1.00 79.00 476 ARG A C 1
ATOM 3691 O O . ARG A 1 476 ? -12.594 -13.231 15.889 1.00 79.00 476 ARG A O 1
ATOM 3698 N N . ARG A 1 477 ? -11.385 -15.041 16.442 1.00 78.88 477 ARG A N 1
ATOM 3699 C CA . ARG A 1 477 ? -10.903 -14.517 17.732 1.00 78.88 477 ARG A CA 1
ATOM 3700 C C . ARG A 1 477 ? -9.700 -13.593 17.589 1.00 78.88 477 ARG A C 1
ATOM 3702 O O . ARG A 1 477 ? -9.388 -12.850 18.519 1.00 78.88 477 ARG A O 1
ATOM 3709 N N . GLY A 1 478 ? -9.032 -13.625 16.444 1.00 84.25 478 GLY A N 1
ATOM 3710 C CA . GLY A 1 478 ? -7.875 -12.787 16.191 1.00 84.25 478 GLY A CA 1
ATOM 3711 C C . GLY A 1 478 ? -7.595 -12.543 14.719 1.00 84.25 478 GLY A C 1
ATOM 3712 O O . GLY A 1 478 ? -8.361 -12.960 13.850 1.00 84.25 478 GLY A O 1
ATOM 3713 N N . ALA A 1 479 ? -6.481 -11.871 14.446 1.00 90.75 479 ALA A N 1
ATOM 3714 C CA . ALA A 1 479 ? -5.981 -11.626 13.100 1.00 90.75 479 ALA A CA 1
ATOM 3715 C C . ALA A 1 479 ? -4.504 -12.019 12.969 1.00 90.75 479 ALA A C 1
ATOM 3717 O O . ALA A 1 479 ? -3.709 -11.755 13.869 1.00 90.75 479 ALA A O 1
ATOM 3718 N N . LEU A 1 480 ? -4.146 -12.665 11.863 1.00 92.00 480 LEU A N 1
ATOM 3719 C CA . LEU A 1 480 ? -2.766 -12.983 11.508 1.00 92.00 480 LEU A CA 1
ATOM 3720 C C . LEU A 1 480 ? -2.324 -12.012 10.413 1.00 92.00 480 LEU A C 1
ATOM 3722 O O . LEU A 1 480 ? -2.848 -12.051 9.301 1.00 92.00 480 LEU A O 1
ATOM 3726 N N . LEU A 1 481 ? -1.380 -11.133 10.741 1.00 92.19 481 LEU A N 1
ATOM 3727 C CA . LEU A 1 481 ? -0.829 -10.137 9.832 1.00 92.19 481 LEU A CA 1
ATOM 3728 C C . LEU A 1 481 ? 0.432 -10.677 9.159 1.00 92.19 481 LEU A C 1
ATOM 3730 O O . LEU A 1 481 ? 1.481 -10.826 9.794 1.00 92.19 481 LEU A O 1
ATOM 3734 N N . LEU A 1 482 ? 0.325 -10.938 7.860 1.00 86.38 482 LEU A N 1
ATOM 3735 C CA . LEU A 1 482 ? 1.434 -11.336 7.008 1.00 86.38 482 LEU A CA 1
ATOM 3736 C C . LEU A 1 482 ? 2.081 -10.105 6.380 1.00 86.38 482 LEU A C 1
ATOM 3738 O O . LEU A 1 482 ? 1.400 -9.182 5.950 1.00 86.38 482 LEU A O 1
ATOM 3742 N N . GLY A 1 483 ? 3.403 -10.071 6.293 1.00 76.75 483 GLY A N 1
ATOM 3743 C CA . GLY A 1 483 ? 4.082 -9.004 5.562 1.00 76.75 483 GLY A CA 1
ATOM 3744 C C . GLY A 1 483 ? 5.583 -9.199 5.511 1.00 76.75 483 GLY A C 1
ATOM 3745 O O . GLY A 1 483 ? 6.169 -9.801 6.413 1.00 76.75 483 GLY A O 1
ATOM 3746 N N . ASP A 1 484 ? 6.219 -8.661 4.483 1.00 69.00 484 ASP A N 1
ATOM 3747 C CA . ASP A 1 484 ? 7.665 -8.765 4.306 1.00 69.00 484 ASP A CA 1
ATOM 3748 C C . ASP A 1 484 ? 8.456 -8.008 5.396 1.00 69.00 484 ASP A C 1
ATOM 3750 O O . ASP A 1 484 ? 7.883 -7.243 6.195 1.00 69.00 484 ASP A O 1
ATOM 3754 N N . PRO A 1 485 ? 9.770 -8.265 5.525 1.00 67.69 485 PRO A N 1
ATOM 3755 C CA . PRO A 1 485 ? 10.645 -7.490 6.401 1.00 67.69 485 PRO A CA 1
ATOM 3756 C C . PRO A 1 485 ? 10.518 -5.978 6.151 1.00 67.69 485 PRO A C 1
ATOM 3758 O O . PRO A 1 485 ? 10.327 -5.536 5.024 1.00 67.69 485 PRO A O 1
ATOM 3761 N N . GLY A 1 486 ? 10.580 -5.172 7.214 1.00 70.44 486 GLY A N 1
ATOM 3762 C CA . GLY A 1 486 ? 10.507 -3.708 7.102 1.00 70.44 486 GLY A CA 1
ATOM 3763 C C . GLY A 1 486 ? 9.111 -3.113 6.856 1.00 70.44 486 GLY A C 1
ATOM 3764 O O . GLY A 1 486 ? 8.976 -1.895 6.906 1.00 70.44 486 GLY A O 1
ATOM 3765 N N . MET A 1 487 ? 8.059 -3.928 6.680 1.00 76.62 487 MET A N 1
ATOM 3766 C CA . MET A 1 487 ? 6.673 -3.461 6.450 1.00 76.62 487 MET A CA 1
ATOM 3767 C C . MET A 1 487 ? 5.983 -2.818 7.671 1.00 76.62 487 MET A C 1
ATOM 3769 O O . MET A 1 487 ? 4.848 -2.371 7.565 1.00 76.62 487 MET A O 1
ATOM 3773 N N . GLY A 1 488 ? 6.629 -2.780 8.843 1.00 79.62 488 GLY A N 1
ATOM 3774 C CA . GLY A 1 488 ? 6.075 -2.135 10.043 1.00 79.62 488 GLY A CA 1
ATOM 3775 C C . GLY A 1 488 ? 5.119 -2.995 10.884 1.00 79.62 488 GLY A C 1
ATOM 3776 O O . GLY A 1 488 ? 4.328 -2.443 11.643 1.00 79.62 488 GLY A O 1
ATOM 3777 N N . LYS A 1 489 ? 5.190 -4.334 10.789 1.00 86.38 489 LYS A N 1
ATOM 3778 C CA . LYS A 1 489 ? 4.370 -5.279 11.584 1.00 86.38 489 LYS A CA 1
ATOM 3779 C C . LYS A 1 489 ? 4.482 -5.028 13.097 1.00 86.38 489 LYS A C 1
ATOM 3781 O O . LYS A 1 489 ? 3.489 -4.686 13.735 1.00 86.38 489 LYS A O 1
ATOM 3786 N N . THR A 1 490 ? 5.695 -5.113 13.643 1.00 84.88 490 THR A N 1
ATOM 3787 C CA . THR A 1 490 ? 5.985 -4.832 15.058 1.00 84.88 490 THR A CA 1
ATOM 3788 C C . THR A 1 490 ? 5.587 -3.408 15.435 1.00 84.88 490 THR A C 1
ATOM 3790 O O . THR A 1 490 ? 4.929 -3.194 16.447 1.00 84.88 490 THR A O 1
ATOM 3793 N N . THR A 1 491 ? 5.908 -2.427 14.584 1.00 84.00 491 THR A N 1
ATOM 3794 C CA . THR A 1 491 ? 5.540 -1.016 14.779 1.00 84.00 491 THR A CA 1
ATOM 3795 C C . THR A 1 491 ? 4.030 -0.834 14.924 1.00 84.00 491 THR A C 1
ATOM 3797 O O . THR A 1 491 ? 3.584 -0.095 15.796 1.00 84.00 491 THR A O 1
ATOM 3800 N N . HIS A 1 492 ? 3.234 -1.537 14.116 1.00 88.44 492 HIS A N 1
ATOM 3801 C CA . HIS A 1 492 ? 1.780 -1.512 14.215 1.00 88.44 492 HIS A CA 1
ATOM 3802 C C . HIS A 1 492 ? 1.270 -2.150 15.514 1.00 88.44 492 HIS A C 1
ATOM 3804 O O . HIS A 1 492 ? 0.400 -1.569 16.161 1.00 88.44 492 HIS A O 1
ATOM 3810 N N . LEU A 1 493 ? 1.821 -3.296 15.937 1.00 91.38 493 LEU A N 1
ATOM 3811 C CA . LEU A 1 493 ? 1.449 -3.905 17.221 1.00 91.38 493 LEU A CA 1
ATOM 3812 C C . LEU A 1 493 ? 1.787 -2.992 18.403 1.00 91.38 493 LEU A C 1
ATOM 3814 O O . LEU A 1 493 ? 0.959 -2.811 19.291 1.00 91.38 493 LEU A O 1
ATOM 3818 N N . LEU A 1 494 ? 2.971 -2.379 18.406 1.00 89.75 494 LEU A N 1
ATOM 3819 C CA . LEU A 1 494 ? 3.366 -1.439 19.455 1.00 89.75 494 LEU A CA 1
ATOM 3820 C C . LEU A 1 494 ? 2.506 -0.171 19.438 1.00 89.75 494 LEU A C 1
ATOM 3822 O O . LEU A 1 494 ? 2.147 0.328 20.500 1.00 89.75 494 LEU A O 1
ATOM 3826 N N . HIS A 1 495 ? 2.112 0.317 18.260 1.00 88.06 495 HIS A N 1
ATOM 3827 C CA . HIS A 1 495 ? 1.167 1.427 18.162 1.00 88.06 495 HIS A CA 1
ATOM 3828 C C . HIS A 1 495 ? -0.186 1.043 18.770 1.00 88.06 495 HIS A C 1
ATOM 3830 O O . HIS A 1 495 ? -0.712 1.783 19.594 1.00 88.06 495 HIS A O 1
ATOM 3836 N N . LEU A 1 496 ? -0.735 -0.128 18.421 1.00 88.75 496 LEU A N 1
ATOM 3837 C CA . LEU A 1 496 ? -1.976 -0.635 19.019 1.00 88.75 496 LEU A CA 1
ATOM 3838 C C . LEU A 1 496 ? -1.865 -0.774 20.543 1.00 88.75 496 LEU A C 1
ATOM 3840 O O . LEU A 1 496 ? -2.790 -0.388 21.254 1.00 88.75 496 LEU A O 1
ATOM 3844 N N . LEU A 1 497 ? -0.737 -1.295 21.041 1.00 92.25 497 LEU A N 1
ATOM 3845 C CA . LEU A 1 497 ? -0.448 -1.401 22.469 1.00 92.25 497 LEU A CA 1
ATOM 3846 C C . LEU A 1 497 ? -0.532 -0.029 23.143 1.00 92.25 497 LEU A C 1
ATOM 3848 O O . LEU A 1 497 ? -1.294 0.131 24.089 1.00 92.25 497 LEU A O 1
ATOM 3852 N N . LEU A 1 498 ? 0.235 0.955 22.671 1.00 89.19 498 LEU A N 1
ATOM 3853 C CA . LEU A 1 498 ? 0.299 2.279 23.294 1.00 89.19 498 LEU A CA 1
ATOM 3854 C C . LEU A 1 498 ? -1.028 3.024 23.206 1.00 89.19 498 LEU A C 1
ATOM 3856 O O . LEU A 1 498 ? -1.482 3.553 24.217 1.00 89.19 498 LEU A O 1
ATOM 3860 N N . TRP A 1 499 ? -1.675 2.975 22.043 1.00 86.25 499 TRP A N 1
ATOM 3861 C CA . TRP A 1 499 ? -2.961 3.617 21.811 1.00 86.25 499 TRP A CA 1
ATOM 3862 C C . TRP A 1 499 ? -4.018 3.109 22.804 1.00 86.25 499 TRP A C 1
ATOM 3864 O O . TRP A 1 499 ? -4.710 3.908 23.431 1.00 86.25 499 TRP A O 1
ATOM 3874 N N . LEU A 1 500 ? -4.077 1.791 23.041 1.00 87.69 500 LEU A N 1
ATOM 3875 C CA . LEU A 1 500 ? -4.982 1.161 24.017 1.00 87.69 500 LEU A CA 1
ATOM 3876 C C . LEU A 1 500 ? -4.536 1.333 25.486 1.00 87.69 500 LEU A C 1
ATOM 3878 O O . LEU A 1 500 ? -5.356 1.258 26.404 1.00 87.69 500 LEU A O 1
ATOM 3882 N N . LEU A 1 501 ? -3.239 1.540 25.735 1.00 87.44 501 LEU A N 1
ATOM 3883 C CA . LEU A 1 501 ? -2.722 1.921 27.055 1.00 87.44 501 LEU A CA 1
ATOM 3884 C C . LEU A 1 501 ? -2.932 3.416 27.362 1.00 87.44 501 LEU A C 1
ATOM 3886 O O . LEU A 1 501 ? -2.799 3.814 28.524 1.00 87.44 501 LEU A O 1
ATOM 3890 N N . GLY A 1 502 ? -3.270 4.233 26.364 1.00 80.62 502 GLY A N 1
ATOM 3891 C CA . GLY A 1 502 ? -3.753 5.604 26.527 1.00 80.62 502 GLY A CA 1
ATOM 3892 C C . GLY A 1 502 ? -5.221 5.675 26.964 1.00 80.62 502 GLY A C 1
ATOM 3893 O O . GLY A 1 502 ? -5.797 4.685 27.417 1.00 80.62 502 GLY A O 1
ATOM 3894 N N . ASP A 1 503 ? -5.821 6.857 26.810 1.00 71.94 503 ASP A N 1
ATOM 3895 C CA . ASP A 1 503 ? -7.230 7.138 27.145 1.00 71.94 503 ASP A CA 1
ATOM 3896 C C . ASP A 1 503 ? -8.192 6.889 25.961 1.00 71.94 503 ASP A C 1
ATOM 3898 O O . ASP A 1 503 ? -9.346 7.318 25.983 1.00 71.94 503 ASP A O 1
ATOM 3902 N N . ASN A 1 504 ? -7.725 6.212 24.908 1.00 77.81 504 ASN A N 1
ATOM 3903 C CA . ASN A 1 504 ? -8.523 5.940 23.715 1.00 77.81 504 ASN A CA 1
ATOM 3904 C C . ASN A 1 504 ? -9.553 4.819 23.951 1.00 77.81 504 ASN A C 1
ATOM 3906 O O . ASN A 1 504 ? -9.290 3.877 24.700 1.00 77.81 504 ASN A O 1
ATOM 3910 N N . ASP A 1 505 ? -10.714 4.887 23.287 1.00 77.62 505 ASP A N 1
ATOM 3911 C CA . ASP A 1 505 ? -11.796 3.908 23.459 1.00 77.62 505 ASP A CA 1
ATOM 3912 C C . ASP A 1 505 ? -11.573 2.666 22.567 1.00 77.62 505 ASP A C 1
ATOM 3914 O O . ASP A 1 505 ? -11.668 2.763 21.341 1.00 77.62 505 ASP A O 1
ATOM 3918 N N . PRO A 1 506 ? -11.343 1.461 23.129 1.00 81.12 506 PRO A N 1
ATOM 3919 C CA . PRO A 1 506 ? -11.113 0.254 22.331 1.00 81.12 506 PRO A CA 1
ATOM 3920 C C . PRO A 1 506 ? -12.258 -0.104 21.373 1.00 81.12 506 PRO A C 1
ATOM 3922 O O . PRO A 1 506 ? -12.046 -0.823 20.389 1.00 81.12 506 PRO A O 1
ATOM 3925 N N . THR A 1 507 ? -13.472 0.390 21.636 1.00 79.69 507 THR A N 1
ATOM 3926 C CA . THR A 1 507 ? -14.632 0.152 20.772 1.00 79.69 507 THR A CA 1
ATOM 3927 C C . THR A 1 507 ? -14.487 0.800 19.395 1.00 79.69 507 THR A C 1
ATOM 3929 O O . THR A 1 507 ? -15.028 0.259 18.428 1.00 79.69 507 THR A O 1
ATOM 3932 N N . ASP A 1 508 ? -13.655 1.839 19.251 1.00 77.19 508 ASP A N 1
ATOM 3933 C CA . ASP A 1 508 ? -13.325 2.426 17.946 1.00 77.19 508 ASP A CA 1
ATOM 3934 C C . ASP A 1 508 ? -12.623 1.413 17.029 1.00 77.19 508 ASP A C 1
ATOM 3936 O O . ASP A 1 508 ? -12.774 1.462 15.808 1.00 77.19 508 ASP A O 1
ATOM 3940 N N . LEU A 1 509 ? -11.910 0.436 17.596 1.00 79.38 509 LEU A N 1
ATOM 3941 C CA . LEU A 1 509 ? -11.281 -0.660 16.853 1.00 79.38 509 LEU A CA 1
ATOM 3942 C C . LEU A 1 509 ? -12.196 -1.883 16.700 1.00 79.38 509 LEU A C 1
ATOM 3944 O O . LEU A 1 509 ? -11.809 -2.853 16.056 1.00 79.38 509 LEU A O 1
ATOM 3948 N N . GLY A 1 510 ? -13.410 -1.861 17.260 1.00 78.19 510 GLY A N 1
ATOM 3949 C CA . GLY A 1 510 ? -14.298 -3.025 17.335 1.00 78.19 510 GLY A CA 1
ATOM 3950 C C . GLY A 1 510 ? -13.906 -4.031 18.425 1.00 78.19 510 GLY A C 1
ATOM 3951 O O . GLY A 1 510 ? -14.266 -5.205 18.334 1.00 78.19 510 GLY A O 1
ATOM 3952 N N . LEU A 1 511 ? -13.150 -3.598 19.439 1.00 84.00 511 LEU A N 1
ATOM 3953 C CA . LEU A 1 511 ? -12.765 -4.416 20.591 1.00 84.00 511 LEU A CA 1
ATOM 3954 C C . LEU A 1 511 ? -13.689 -4.163 21.801 1.00 84.00 511 LEU A C 1
ATOM 3956 O O . LEU A 1 511 ? -14.355 -3.129 21.861 1.00 84.00 511 LEU A O 1
ATOM 3960 N N . PRO A 1 512 ? -13.739 -5.083 22.787 1.00 81.00 512 PRO A N 1
ATOM 3961 C CA . PRO A 1 512 ? -14.440 -4.842 24.049 1.00 81.00 512 PRO A CA 1
ATOM 3962 C C . PRO A 1 512 ? -13.902 -3.602 24.774 1.00 81.00 512 PRO A C 1
ATOM 3964 O O . PRO A 1 512 ? -12.693 -3.391 24.826 1.00 81.00 512 PRO A O 1
ATOM 3967 N N . SER A 1 513 ? -14.785 -2.805 25.379 1.00 77.44 513 SER A N 1
ATOM 3968 C CA . SER A 1 513 ? -14.420 -1.536 26.035 1.00 77.44 513 SER A CA 1
ATOM 3969 C C . SER A 1 513 ? -13.466 -1.685 27.224 1.00 77.44 513 SER A C 1
ATOM 3971 O O . SER A 1 513 ? -12.820 -0.722 27.613 1.00 77.44 513 SER A O 1
ATOM 3973 N N . ASP A 1 514 ? -13.411 -2.865 27.842 1.00 78.69 514 ASP A N 1
ATOM 3974 C CA . ASP A 1 514 ? -12.535 -3.184 28.971 1.00 78.69 514 ASP A CA 1
ATOM 3975 C C . ASP A 1 514 ? -11.302 -4.002 28.545 1.00 78.69 514 ASP A C 1
ATOM 3977 O O . ASP A 1 514 ? -10.632 -4.597 29.395 1.00 78.69 514 ASP A O 1
ATOM 3981 N N . VAL A 1 515 ? -10.989 -4.070 27.247 1.00 87.44 515 VAL A N 1
ATOM 3982 C CA . VAL A 1 515 ? -9.845 -4.848 26.766 1.00 87.44 515 VAL A CA 1
ATOM 3983 C C . VAL A 1 515 ? -8.524 -4.261 27.276 1.00 87.44 515 VAL A C 1
ATOM 3985 O O . VAL A 1 515 ? -8.309 -3.051 27.230 1.00 87.44 515 VAL A O 1
ATOM 3988 N N . LEU A 1 516 ? -7.618 -5.118 27.754 1.00 90.88 516 LEU A N 1
ATOM 3989 C CA . LEU A 1 516 ? -6.259 -4.715 28.133 1.00 90.88 516 LEU A CA 1
ATOM 3990 C C . LEU A 1 516 ? -5.248 -5.313 27.142 1.00 90.88 516 LEU A C 1
ATOM 3992 O O . LEU A 1 516 ? -5.197 -6.540 27.016 1.00 90.88 516 LEU A O 1
ATOM 3996 N N . PRO A 1 517 ? -4.444 -4.501 26.435 1.00 94.56 517 PRO A N 1
ATOM 3997 C CA . PRO A 1 517 ? -3.443 -5.016 25.511 1.00 94.56 517 PRO A CA 1
ATOM 3998 C C . PRO A 1 517 ? -2.224 -5.573 26.257 1.00 94.56 517 PRO A C 1
ATOM 4000 O O . PRO A 1 517 ? -1.796 -5.012 27.264 1.00 94.56 517 PRO A O 1
ATOM 4003 N N . VAL A 1 518 ? -1.644 -6.656 25.738 1.00 93.88 518 VAL A N 1
ATOM 4004 C CA . VAL A 1 518 ? -0.380 -7.241 26.205 1.00 93.88 518 VAL A CA 1
ATOM 4005 C C . VAL A 1 518 ? 0.491 -7.620 25.013 1.00 93.88 518 VAL A C 1
ATOM 4007 O O . VAL A 1 518 ? 0.017 -8.255 24.076 1.00 93.88 518 VAL A O 1
ATOM 4010 N N . PHE A 1 519 ? 1.761 -7.219 25.034 1.00 93.88 519 PHE A N 1
ATOM 4011 C CA . PHE A 1 519 ? 2.722 -7.494 23.963 1.00 93.88 519 PHE A CA 1
ATOM 4012 C C . PHE A 1 519 ? 3.633 -8.664 24.323 1.00 93.88 519 PHE A C 1
ATOM 4014 O O . PHE A 1 519 ? 4.173 -8.699 25.428 1.00 93.88 519 PHE A O 1
ATOM 4021 N N . VAL A 1 520 ? 3.786 -9.606 23.392 1.00 91.19 520 VAL A N 1
ATOM 4022 C CA . VAL A 1 520 ? 4.484 -10.880 23.578 1.00 91.19 520 VAL A CA 1
ATOM 4023 C C . VAL A 1 520 ? 5.377 -11.159 22.358 1.00 91.19 520 VAL A C 1
ATOM 4025 O O . VAL A 1 520 ? 4.869 -11.574 21.314 1.00 91.19 520 VAL A O 1
ATOM 4028 N N . PRO A 1 521 ? 6.703 -10.969 22.462 1.00 87.50 521 PRO A N 1
ATOM 4029 C CA . PRO A 1 521 ? 7.646 -11.432 21.444 1.00 87.50 521 PRO A CA 1
ATOM 4030 C C . PRO A 1 521 ? 7.713 -12.965 21.406 1.00 87.50 521 PRO A C 1
ATOM 4032 O O . PRO A 1 521 ? 7.903 -13.612 22.437 1.00 87.50 521 PRO A O 1
ATOM 4035 N N . LEU A 1 522 ? 7.600 -13.563 20.219 1.00 84.38 522 LEU A N 1
ATOM 4036 C CA . LEU A 1 522 ? 7.593 -15.020 20.044 1.00 84.38 522 LEU A CA 1
ATOM 4037 C C . LEU A 1 522 ? 8.989 -15.643 19.910 1.00 84.38 522 LEU A C 1
ATOM 4039 O O . LEU A 1 522 ? 9.125 -16.849 20.114 1.00 84.38 522 LEU A O 1
ATOM 4043 N N . LYS A 1 523 ? 10.032 -14.855 19.622 1.00 72.31 523 LYS A N 1
ATOM 4044 C CA . LYS A 1 523 ? 11.419 -15.346 19.485 1.00 72.31 523 LYS A CA 1
ATOM 4045 C C . LYS A 1 523 ? 11.936 -16.124 20.700 1.00 72.31 523 LYS A C 1
ATOM 4047 O O . LYS A 1 523 ? 12.692 -17.077 20.541 1.00 72.31 523 LYS A O 1
ATOM 4052 N N . ASP A 1 524 ? 11.472 -15.761 21.895 1.00 64.06 524 ASP A N 1
ATOM 4053 C CA . ASP A 1 524 ? 11.887 -16.364 23.166 1.00 64.06 524 ASP A CA 1
ATOM 4054 C C . ASP A 1 524 ? 10.918 -17.467 23.639 1.00 64.06 524 ASP A C 1
ATOM 4056 O O . ASP A 1 524 ? 11.140 -18.115 24.663 1.00 64.06 524 ASP A O 1
ATOM 4060 N N . CYS A 1 525 ? 9.861 -17.754 22.869 1.00 66.94 525 CYS A N 1
ATOM 4061 C CA . CYS A 1 525 ? 8.848 -18.768 23.185 1.00 66.94 525 CYS A CA 1
ATOM 4062 C C . CYS A 1 525 ? 9.295 -20.205 22.838 1.00 66.94 525 CYS A C 1
ATOM 4064 O O . CYS A 1 525 ? 8.479 -21.090 22.587 1.00 66.94 525 CYS A O 1
ATOM 4066 N N . ALA A 1 526 ? 10.603 -20.477 22.860 1.00 53.16 526 ALA A N 1
ATOM 4067 C CA . ALA A 1 526 ? 11.196 -21.756 22.462 1.00 53.16 526 ALA A CA 1
ATOM 4068 C C . ALA A 1 526 ? 10.706 -22.976 23.288 1.00 53.16 526 ALA A C 1
ATOM 4070 O O . ALA A 1 526 ? 10.905 -24.128 22.901 1.00 53.16 526 ALA A O 1
ATOM 4071 N N . HIS A 1 527 ? 10.046 -22.766 24.427 1.00 52.50 527 HIS A N 1
ATOM 4072 C CA . HIS A 1 527 ? 9.674 -23.844 25.351 1.00 52.50 527 HIS A CA 1
ATOM 4073 C C . HIS A 1 527 ? 8.185 -23.880 25.725 1.00 52.50 527 HIS A C 1
ATOM 4075 O O . HIS A 1 527 ? 7.797 -24.640 26.612 1.00 52.50 527 HIS A O 1
ATOM 4081 N N . THR A 1 528 ? 7.330 -23.076 25.090 1.00 53.72 528 THR A N 1
ATOM 4082 C CA . THR A 1 528 ? 5.963 -22.866 25.582 1.00 53.72 528 THR A CA 1
ATOM 4083 C C . THR A 1 528 ? 4.981 -23.934 25.093 1.00 53.72 528 THR A C 1
ATOM 4085 O O . THR A 1 528 ? 4.410 -23.843 24.012 1.00 53.72 528 THR A O 1
ATOM 4088 N N . THR A 1 529 ? 4.730 -24.929 25.947 1.00 54.91 529 THR A N 1
ATOM 4089 C CA . THR A 1 529 ? 3.513 -25.770 25.948 1.00 54.91 529 THR A CA 1
ATOM 4090 C C . THR A 1 529 ? 2.578 -25.400 27.111 1.00 54.91 529 THR A C 1
ATOM 4092 O O . THR A 1 529 ? 1.855 -26.250 27.627 1.00 54.91 529 THR A O 1
ATOM 4095 N N . GLN A 1 530 ? 2.657 -24.161 27.600 1.00 68.19 530 GLN A N 1
ATOM 4096 C CA . GLN A 1 530 ? 2.009 -23.705 28.834 1.00 68.19 530 GLN A CA 1
ATOM 4097 C C . GLN A 1 530 ? 0.812 -22.781 28.554 1.00 68.19 530 GLN A C 1
ATOM 4099 O O . GLN A 1 530 ? 0.673 -22.261 27.451 1.00 68.19 530 GLN A O 1
ATOM 4104 N N . GLY A 1 531 ? -0.083 -22.594 29.528 1.00 83.81 531 GLY A N 1
ATOM 4105 C CA . GLY A 1 531 ? -1.276 -21.753 29.360 1.00 83.81 531 GLY A CA 1
ATOM 4106 C C . GLY A 1 531 ? -0.956 -20.252 29.293 1.00 83.81 531 GLY A C 1
ATOM 4107 O O . GLY A 1 531 ? 0.174 -19.830 29.537 1.00 83.81 531 GLY A O 1
ATOM 4108 N N . LEU A 1 532 ? -1.972 -19.422 29.020 1.00 87.62 532 LEU A N 1
ATOM 4109 C CA . LEU A 1 532 ? -1.828 -17.960 28.890 1.00 87.62 532 LEU A CA 1
ATOM 4110 C C . LEU A 1 532 ? -1.167 -17.304 30.117 1.00 87.62 532 LEU A C 1
ATOM 4112 O O . LEU A 1 532 ? -0.393 -16.367 29.968 1.00 87.62 532 LEU A O 1
ATOM 4116 N N . SER A 1 533 ? -1.444 -17.814 31.321 1.00 89.38 533 SER A N 1
ATOM 4117 C CA . SER A 1 533 ? -0.830 -17.340 32.568 1.00 89.38 533 SER A CA 1
ATOM 4118 C C . SER A 1 533 ? 0.695 -17.413 32.520 1.00 89.38 533 SER A C 1
ATOM 4120 O O . SER A 1 533 ? 1.365 -16.410 32.743 1.00 89.38 533 SER A O 1
ATOM 4122 N N . ASP A 1 534 ? 1.240 -18.588 32.209 1.00 85.75 534 ASP A N 1
ATOM 4123 C CA . ASP A 1 534 ? 2.683 -18.817 32.261 1.00 85.75 534 ASP A CA 1
ATOM 4124 C C . ASP A 1 534 ? 3.408 -18.067 31.142 1.00 85.75 534 ASP A C 1
ATOM 4126 O O . ASP A 1 534 ? 4.487 -17.521 31.367 1.00 85.75 534 ASP A O 1
ATOM 4130 N N . LEU A 1 535 ? 2.779 -17.967 29.962 1.00 87.12 535 LEU A N 1
ATOM 4131 C CA . LEU A 1 535 ? 3.272 -17.127 28.873 1.00 87.12 535 LEU A CA 1
ATOM 4132 C C . LEU A 1 535 ? 3.495 -15.693 29.354 1.00 87.12 535 LEU A C 1
ATOM 4134 O O . LEU A 1 535 ? 4.588 -15.158 29.199 1.00 87.12 535 LEU A O 1
ATOM 4138 N N . LEU A 1 536 ? 2.476 -15.088 29.967 1.00 89.50 536 LEU A N 1
ATOM 4139 C CA . LEU A 1 536 ? 2.558 -13.708 30.432 1.00 89.50 536 LEU A CA 1
ATOM 4140 C C . LEU A 1 536 ? 3.594 -13.536 31.547 1.00 89.50 536 LEU A C 1
ATOM 4142 O O . LEU A 1 536 ? 4.297 -12.532 31.549 1.00 89.50 536 LEU A O 1
ATOM 4146 N N . GLU A 1 537 ? 3.746 -14.505 32.455 1.00 88.25 537 GLU A N 1
ATOM 4147 C CA . GLU A 1 537 ? 4.796 -14.449 33.485 1.00 88.25 537 GLU A CA 1
ATOM 4148 C C . GLU A 1 537 ? 6.199 -14.468 32.870 1.00 88.25 537 GLU A C 1
ATOM 4150 O O . GLU A 1 537 ? 7.041 -13.638 33.221 1.00 88.25 537 GLU A O 1
ATOM 4155 N N . VAL A 1 538 ? 6.451 -15.371 31.918 1.00 85.25 538 VAL A N 1
ATOM 4156 C CA . VAL A 1 538 ? 7.740 -15.446 31.216 1.00 85.25 538 VAL A CA 1
ATOM 4157 C C . VAL A 1 538 ? 7.988 -14.166 30.424 1.00 85.25 538 VAL A C 1
ATOM 4159 O O . VAL A 1 538 ? 9.083 -13.603 30.491 1.00 85.25 538 VAL A O 1
ATOM 4162 N N . THR A 1 539 ? 6.974 -13.661 29.719 1.00 87.12 539 THR A N 1
ATOM 4163 C CA . THR A 1 539 ? 7.072 -12.401 28.983 1.00 87.12 539 THR A CA 1
ATOM 4164 C C . THR A 1 539 ? 7.374 -11.240 29.921 1.00 87.12 539 THR A C 1
ATOM 4166 O O . THR A 1 539 ? 8.297 -10.485 29.658 1.00 87.12 539 THR A O 1
ATOM 4169 N N . PHE A 1 540 ? 6.674 -11.079 31.042 1.00 89.12 540 PHE A N 1
ATOM 4170 C CA . PHE A 1 540 ? 6.947 -9.965 31.953 1.00 89.12 540 PHE A CA 1
ATOM 4171 C C . PHE A 1 540 ? 8.312 -10.088 32.630 1.00 89.12 540 PHE A C 1
ATOM 4173 O O . PHE A 1 540 ? 8.998 -9.080 32.767 1.00 89.12 540 PHE A O 1
ATOM 4180 N N . ALA A 1 541 ? 8.755 -11.297 32.976 1.00 84.94 541 ALA A N 1
ATOM 4181 C CA . ALA A 1 541 ? 10.080 -11.516 33.548 1.00 84.94 541 ALA A CA 1
ATOM 4182 C C . ALA A 1 541 ? 11.225 -11.193 32.572 1.00 84.94 541 ALA A C 1
ATOM 4184 O O . ALA A 1 541 ? 12.288 -10.759 33.008 1.00 84.94 541 ALA A O 1
ATOM 4185 N N . THR A 1 542 ? 11.020 -11.397 31.269 1.00 82.44 542 THR A N 1
ATOM 4186 C CA . THR A 1 542 ? 12.029 -11.145 30.223 1.00 82.44 542 THR A CA 1
ATOM 4187 C C . THR A 1 542 ? 11.960 -9.715 29.696 1.00 82.44 542 THR A C 1
ATOM 4189 O O . THR A 1 542 ? 12.967 -9.013 29.615 1.00 82.44 542 THR A O 1
ATOM 4192 N N . GLU A 1 543 ? 10.756 -9.249 29.380 1.00 84.31 543 GLU A N 1
ATOM 4193 C CA . GLU A 1 543 ? 10.525 -7.970 28.732 1.00 84.31 543 GLU A CA 1
ATOM 4194 C C . GLU A 1 543 ? 10.435 -6.808 29.732 1.00 84.31 543 GLU A C 1
ATOM 4196 O O . GLU A 1 543 ? 10.892 -5.703 29.432 1.00 84.31 543 GLU A O 1
ATOM 4201 N N . LEU A 1 544 ? 9.865 -7.023 30.914 1.00 86.31 544 LEU A N 1
ATOM 4202 C CA . LEU A 1 544 ? 9.642 -5.990 31.929 1.00 86.31 544 LEU A CA 1
ATOM 4203 C C . LEU A 1 544 ? 10.243 -6.416 33.280 1.00 86.31 544 LEU A C 1
ATOM 4205 O O . LEU A 1 544 ? 9.520 -6.472 34.279 1.00 86.31 544 LEU A O 1
ATOM 4209 N N . PRO A 1 545 ? 11.554 -6.721 33.339 1.00 84.56 545 PRO A N 1
ATOM 4210 C CA . PRO A 1 545 ? 12.150 -7.312 34.525 1.00 84.56 545 PRO A CA 1
ATOM 4211 C C . PRO A 1 545 ? 12.098 -6.330 35.705 1.00 84.56 545 PRO A C 1
ATOM 4213 O O . PRO A 1 545 ? 12.260 -5.115 35.550 1.00 84.56 545 PRO A O 1
ATOM 4216 N N . ALA A 1 546 ? 11.827 -6.861 36.899 1.00 79.81 546 ALA A N 1
ATOM 4217 C CA . ALA A 1 546 ? 11.523 -6.064 38.090 1.00 79.81 546 ALA A CA 1
ATOM 4218 C C . ALA A 1 546 ? 12.694 -5.182 38.568 1.00 79.81 546 ALA A C 1
ATOM 4220 O O . ALA A 1 546 ? 12.475 -4.182 39.246 1.00 79.81 546 ALA A O 1
ATOM 4221 N N . ASP A 1 547 ? 13.932 -5.522 38.202 1.00 82.56 547 ASP A N 1
ATOM 4222 C CA . ASP A 1 547 ? 15.127 -4.712 38.464 1.00 82.56 547 ASP A CA 1
ATOM 4223 C C . ASP A 1 547 ? 15.112 -3.384 37.689 1.00 82.56 547 ASP A C 1
ATOM 4225 O O . ASP A 1 547 ? 15.554 -2.356 38.203 1.00 82.56 547 ASP A O 1
ATOM 4229 N N . ARG A 1 548 ? 14.559 -3.390 36.471 1.00 80.12 548 ARG A N 1
ATOM 4230 C CA . ARG A 1 548 ? 14.411 -2.210 35.610 1.00 80.12 548 ARG A CA 1
ATOM 4231 C C . ARG A 1 548 ? 13.044 -1.537 35.753 1.00 80.12 548 ARG A C 1
ATOM 4233 O O . ARG A 1 548 ? 12.941 -0.329 35.540 1.00 80.12 548 ARG A O 1
ATOM 4240 N N . PHE A 1 549 ? 12.010 -2.295 36.117 1.00 84.56 549 PHE A N 1
ATOM 4241 C CA . PHE A 1 549 ? 10.627 -1.832 36.267 1.00 84.56 549 PHE A CA 1
ATOM 4242 C C . PHE A 1 549 ? 10.061 -2.221 37.648 1.00 84.56 549 PHE A C 1
ATOM 4244 O O . PHE A 1 549 ? 9.232 -3.127 37.746 1.00 84.56 549 PHE A O 1
ATOM 4251 N N . PRO A 1 550 ? 10.471 -1.539 38.734 1.00 77.31 550 PRO A N 1
ATOM 4252 C CA . PRO A 1 550 ? 10.154 -1.929 40.117 1.00 77.31 550 PRO A CA 1
ATOM 4253 C C . PRO A 1 550 ? 8.657 -1.902 40.470 1.00 77.31 550 PRO A C 1
ATOM 4255 O O . PRO A 1 550 ? 8.239 -2.478 41.470 1.00 77.31 550 PRO A O 1
ATOM 4258 N N . GLN A 1 551 ? 7.837 -1.238 39.659 1.00 77.38 551 GLN A N 1
ATOM 4259 C CA . GLN A 1 551 ? 6.380 -1.197 39.770 1.00 77.38 551 GLN A CA 1
ATOM 4260 C C . GLN A 1 551 ? 5.671 -2.448 39.215 1.00 77.38 551 GLN A C 1
ATOM 4262 O O . GLN A 1 551 ? 4.443 -2.511 39.276 1.00 77.38 551 GLN A O 1
ATOM 4267 N N . MET A 1 552 ? 6.404 -3.411 38.641 1.00 82.25 552 MET A N 1
ATOM 4268 C CA . MET A 1 552 ? 5.846 -4.673 38.147 1.00 82.25 552 MET A CA 1
ATOM 4269 C C . MET A 1 552 ? 5.591 -5.645 39.310 1.00 82.25 552 MET A C 1
ATOM 4271 O O . MET A 1 552 ? 6.541 -6.052 39.981 1.00 82.25 552 MET A O 1
ATOM 4275 N N . PRO A 1 553 ? 4.335 -6.041 39.575 1.00 76.94 553 PRO A N 1
ATOM 4276 C CA . PRO A 1 553 ? 4.030 -6.989 40.640 1.00 76.94 553 PRO A CA 1
ATOM 4277 C C . PRO A 1 553 ? 4.321 -8.432 40.200 1.00 76.94 553 PRO A C 1
ATOM 4279 O O . PRO A 1 553 ? 4.134 -8.799 39.040 1.00 76.94 553 PRO A O 1
ATOM 4282 N N . ALA A 1 554 ? 4.735 -9.273 41.148 1.00 81.38 554 ALA A N 1
ATOM 4283 C CA . ALA A 1 554 ? 4.856 -10.712 40.922 1.00 81.38 554 ALA A CA 1
ATOM 4284 C C . ALA A 1 554 ? 3.467 -11.357 40.764 1.00 81.38 554 ALA A C 1
ATOM 4286 O O . ALA A 1 554 ? 2.537 -10.998 41.489 1.00 81.38 554 ALA A O 1
ATOM 4287 N N . GLY A 1 555 ? 3.325 -12.336 39.863 1.00 84.56 555 GLY A N 1
ATOM 4288 C CA . GLY A 1 555 ? 2.051 -13.033 39.653 1.00 84.56 555 GLY A CA 1
ATOM 4289 C C . GLY A 1 555 ? 1.051 -12.275 38.768 1.00 84.56 555 GLY A C 1
ATOM 4290 O O . GLY A 1 555 ? -0.133 -12.630 38.739 1.00 84.56 555 GLY A O 1
ATOM 4291 N N . LEU A 1 556 ? 1.496 -11.214 38.080 1.00 87.75 556 LEU A N 1
ATOM 4292 C CA . LEU A 1 556 ? 0.655 -10.406 37.196 1.00 87.75 556 LEU A CA 1
ATOM 4293 C C . LEU A 1 556 ? 0.092 -11.220 36.027 1.00 87.75 556 LEU A C 1
ATOM 4295 O O . LEU A 1 556 ? -1.061 -11.026 35.653 1.00 87.75 556 LEU A O 1
ATOM 4299 N N . GLY A 1 557 ? 0.878 -12.124 35.443 1.00 87.62 557 GLY A N 1
ATOM 4300 C CA . GLY A 1 557 ? 0.429 -12.980 34.347 1.00 87.62 557 GLY A CA 1
ATOM 4301 C C . GLY A 1 557 ? -0.756 -13.849 34.767 1.00 87.62 557 GLY A C 1
ATOM 4302 O O . GLY A 1 557 ? -1.770 -13.898 34.068 1.00 87.62 557 GLY A O 1
ATOM 4303 N N . ALA A 1 558 ? -0.692 -14.429 35.968 1.00 87.06 558 ALA A N 1
ATOM 4304 C CA . ALA A 1 558 ? -1.799 -15.188 36.552 1.00 87.06 558 ALA A CA 1
ATOM 4305 C C . ALA A 1 558 ? -3.016 -14.318 36.925 1.00 87.06 558 ALA A C 1
ATOM 4307 O O . ALA A 1 558 ? -4.163 -14.774 36.862 1.00 87.06 558 ALA A O 1
ATOM 4308 N N . GLU A 1 559 ? -2.801 -13.068 37.345 1.00 88.38 559 GLU A N 1
ATOM 4309 C CA . GLU A 1 559 ? -3.876 -12.090 37.559 1.00 88.38 559 GLU A CA 1
ATOM 4310 C C . GLU A 1 559 ? -4.596 -11.761 36.241 1.00 88.38 559 GLU A C 1
ATOM 4312 O O . GLU A 1 559 ? -5.819 -11.900 36.157 1.00 88.38 559 GLU A O 1
ATOM 4317 N N . LEU A 1 560 ? -3.846 -11.405 35.195 1.00 89.06 560 LEU A N 1
ATOM 4318 C CA . LEU A 1 560 ? -4.389 -11.014 33.894 1.00 89.06 560 LEU A CA 1
ATOM 4319 C C . LEU A 1 560 ? -5.063 -12.179 33.160 1.00 89.06 560 LEU A C 1
ATOM 4321 O O . LEU A 1 560 ? -6.141 -11.999 32.595 1.00 89.06 560 LEU A O 1
ATOM 4325 N N . ALA A 1 561 ? -4.491 -13.383 33.214 1.00 86.44 561 ALA A N 1
ATOM 4326 C CA . ALA A 1 561 ? -5.105 -14.567 32.616 1.00 86.44 561 ALA A CA 1
ATOM 4327 C C . ALA A 1 561 ? -6.468 -14.898 33.254 1.00 86.44 561 ALA A C 1
ATOM 4329 O O . ALA A 1 561 ? -7.403 -15.262 32.547 1.00 86.44 561 ALA A O 1
ATOM 4330 N N . ARG A 1 562 ? -6.620 -14.715 34.578 1.00 83.94 562 ARG A N 1
ATOM 4331 C CA . ARG A 1 562 ? -7.915 -14.885 35.269 1.00 83.94 562 ARG A CA 1
ATOM 4332 C C . ARG A 1 562 ? -8.903 -13.762 34.975 1.00 83.94 562 ARG A C 1
ATOM 4334 O O . ARG A 1 562 ? -10.102 -14.021 34.937 1.00 83.94 562 ARG A O 1
ATOM 4341 N N . ARG A 1 563 ? -8.411 -12.532 34.795 1.00 85.62 563 ARG A N 1
ATOM 4342 C CA . ARG A 1 563 ? -9.233 -11.377 34.408 1.00 85.62 563 ARG A CA 1
ATOM 4343 C C . ARG A 1 563 ? -9.916 -11.613 33.058 1.00 85.62 563 ARG A C 1
ATOM 4345 O O . ARG A 1 563 ? -11.087 -11.277 32.913 1.00 85.62 563 ARG A O 1
ATOM 4352 N N . GLY A 1 564 ? -9.196 -12.181 32.089 1.00 84.25 564 GLY A N 1
ATOM 4353 C CA . GLY A 1 564 ? -9.669 -12.285 30.709 1.00 84.25 564 GLY A CA 1
ATOM 4354 C C . GLY A 1 564 ? -9.786 -10.913 30.032 1.00 84.25 564 GLY A C 1
ATOM 4355 O O . GLY A 1 564 ? -9.229 -9.921 30.517 1.00 84.25 564 GLY A O 1
ATOM 4356 N N . ASN A 1 565 ? -10.493 -10.857 28.896 1.00 88.62 565 ASN A N 1
ATOM 4357 C CA . ASN A 1 565 ? -10.636 -9.645 28.072 1.00 88.62 565 ASN A CA 1
ATOM 4358 C C . ASN A 1 565 ? -9.274 -8.984 27.785 1.00 88.62 565 ASN A C 1
ATOM 4360 O O . ASN A 1 565 ? -9.078 -7.788 28.001 1.00 88.62 565 ASN A O 1
ATOM 4364 N N . LEU A 1 566 ? -8.298 -9.785 27.352 1.00 92.88 566 LEU A N 1
ATOM 4365 C CA . LEU A 1 566 ? -6.988 -9.292 26.930 1.00 92.88 566 LEU A CA 1
ATOM 4366 C C . LEU A 1 566 ? -6.929 -9.182 25.407 1.00 92.88 566 LEU A C 1
ATOM 4368 O O . LEU A 1 566 ? -7.514 -10.013 24.712 1.00 92.88 566 LEU A O 1
ATOM 4372 N N . LEU A 1 567 ? -6.181 -8.206 24.897 1.00 94.75 567 LEU A N 1
ATOM 4373 C CA . LEU A 1 567 ? -5.704 -8.205 23.517 1.00 94.75 567 LEU A CA 1
ATOM 4374 C C . LEU A 1 567 ? -4.244 -8.663 23.511 1.00 94.75 567 LEU A C 1
ATOM 4376 O O . LEU A 1 567 ? -3.351 -7.897 23.858 1.00 94.75 567 LEU A O 1
ATOM 4380 N N . VAL A 1 568 ? -4.002 -9.912 23.126 1.00 94.69 568 VAL A N 1
ATOM 4381 C CA . VAL A 1 568 ? -2.661 -10.504 23.107 1.00 94.69 568 VAL A CA 1
ATOM 4382 C C . VAL A 1 568 ? -2.012 -10.257 21.744 1.00 94.69 568 VAL A C 1
ATOM 4384 O O . VAL A 1 568 ? -2.469 -10.771 20.722 1.00 94.69 568 VAL A O 1
ATOM 4387 N N . LEU A 1 569 ? -0.956 -9.447 21.735 1.00 95.56 569 LEU A N 1
ATOM 4388 C CA . LEU A 1 569 ? -0.196 -9.032 20.558 1.00 95.56 569 LEU A CA 1
ATOM 4389 C C . LEU A 1 569 ? 1.067 -9.900 20.456 1.00 95.56 569 LEU A C 1
ATOM 4391 O O . LEU A 1 569 ? 2.058 -9.645 21.137 1.00 95.56 569 LEU A O 1
ATOM 4395 N N . LEU A 1 570 ? 0.995 -10.949 19.643 1.00 93.94 570 LEU A N 1
ATOM 4396 C CA . LEU A 1 570 ? 2.030 -11.959 19.438 1.00 93.94 570 LEU A CA 1
ATOM 4397 C C . LEU A 1 570 ? 2.918 -11.550 18.255 1.00 93.94 570 LEU A C 1
ATOM 4399 O O . LEU A 1 570 ? 2.478 -11.592 17.105 1.00 93.94 570 LEU A O 1
ATOM 4403 N N . ASP A 1 571 ? 4.160 -11.154 18.519 1.00 91.38 571 ASP A N 1
ATOM 4404 C CA . ASP A 1 571 ? 5.053 -10.641 17.477 1.00 91.38 571 ASP A CA 1
ATOM 4405 C C . ASP A 1 571 ? 6.108 -11.665 17.048 1.00 91.38 571 ASP A C 1
ATOM 4407 O O . ASP A 1 571 ? 6.824 -12.205 17.888 1.00 91.38 571 ASP A O 1
ATOM 4411 N N . GLY A 1 572 ? 6.222 -11.909 15.740 1.00 86.06 572 GLY A N 1
ATOM 4412 C CA . GLY A 1 572 ? 7.353 -12.623 15.147 1.00 86.06 572 GLY A CA 1
ATOM 4413 C C . GLY A 1 572 ? 7.240 -14.147 15.159 1.00 86.06 572 GLY A C 1
ATOM 4414 O O . GLY A 1 572 ? 8.173 -14.832 15.571 1.00 86.06 572 GLY A O 1
ATOM 4415 N N . LEU A 1 573 ? 6.135 -14.727 14.669 1.00 85.94 573 LEU A N 1
ATOM 4416 C CA . LEU A 1 573 ? 6.020 -16.194 14.554 1.00 85.94 573 LEU A CA 1
ATOM 4417 C C . LEU A 1 573 ? 7.120 -16.795 13.658 1.00 85.94 573 LEU A C 1
ATOM 4419 O O . LEU A 1 573 ? 7.578 -17.914 13.882 1.00 85.94 573 LEU A O 1
ATOM 4423 N N . ASP A 1 574 ? 7.566 -16.050 12.648 1.00 75.69 574 ASP A N 1
ATOM 4424 C CA . ASP A 1 574 ? 8.678 -16.434 11.775 1.00 75.69 574 ASP A CA 1
ATOM 4425 C C . ASP A 1 574 ? 10.058 -16.392 12.453 1.00 75.69 574 ASP A C 1
ATOM 4427 O O . ASP A 1 574 ? 10.989 -17.012 11.939 1.00 75.69 574 ASP A O 1
ATOM 4431 N N . GLU A 1 575 ? 10.193 -15.728 13.606 1.00 75.31 575 GLU A N 1
ATOM 4432 C CA . GLU A 1 575 ? 11.456 -15.632 14.353 1.00 75.31 575 GLU A CA 1
ATOM 4433 C C . GLU A 1 575 ? 11.797 -16.934 15.096 1.00 75.31 575 GLU A C 1
ATOM 4435 O O . GLU A 1 575 ? 12.954 -17.167 15.453 1.00 75.31 575 GLU A O 1
ATOM 4440 N N . VAL A 1 576 ? 10.825 -17.842 15.256 1.00 75.88 576 VAL A N 1
ATOM 4441 C CA . VAL A 1 576 ? 11.074 -19.210 15.729 1.00 75.88 576 VAL A CA 1
ATOM 4442 C C . VAL A 1 576 ? 11.834 -19.967 14.639 1.00 75.88 576 VAL A C 1
ATOM 4444 O O . VAL A 1 576 ? 11.256 -20.376 13.627 1.00 75.88 576 VAL A O 1
ATOM 4447 N N . ARG A 1 577 ? 13.153 -20.106 14.818 1.00 65.25 577 ARG A N 1
ATOM 4448 C CA . ARG A 1 577 ? 14.076 -20.632 13.794 1.00 65.25 577 ARG A CA 1
ATOM 4449 C C . ARG A 1 577 ? 13.798 -22.095 13.436 1.00 65.25 577 ARG A C 1
ATOM 4451 O O . ARG A 1 577 ? 13.828 -22.432 12.255 1.00 65.25 577 ARG A O 1
ATOM 4458 N N . ASP A 1 578 ? 13.514 -22.948 14.423 1.00 71.75 578 ASP A N 1
ATOM 4459 C CA . ASP A 1 578 ? 13.241 -24.367 14.175 1.00 71.75 578 ASP A CA 1
ATOM 4460 C C . ASP A 1 578 ? 11.833 -24.570 13.568 1.00 71.75 578 ASP A C 1
ATOM 4462 O O . ASP A 1 578 ? 10.839 -24.138 14.158 1.00 71.75 578 ASP A O 1
ATOM 4466 N N . PRO A 1 579 ? 11.705 -25.225 12.399 1.00 72.12 579 PRO A N 1
ATOM 4467 C CA . PRO A 1 579 ? 10.423 -25.393 11.710 1.00 72.12 579 PRO A CA 1
ATOM 4468 C C . PRO A 1 579 ? 9.386 -26.194 12.500 1.00 72.12 579 PRO A C 1
ATOM 4470 O O . PRO A 1 579 ? 8.200 -25.859 12.497 1.00 72.12 579 PRO A O 1
ATOM 4473 N N . VAL A 1 580 ? 9.825 -27.257 13.176 1.00 80.31 580 VAL A N 1
ATOM 4474 C CA . VAL A 1 580 ? 8.949 -28.162 13.932 1.00 80.31 580 VAL A CA 1
ATOM 4475 C C . VAL A 1 580 ? 8.436 -27.452 15.179 1.00 80.31 580 VAL A C 1
ATOM 4477 O O . VAL A 1 580 ? 7.252 -27.519 15.515 1.00 80.31 580 VAL A O 1
ATOM 4480 N N . GLN A 1 581 ? 9.317 -26.707 15.833 1.00 80.94 581 GLN A N 1
ATOM 4481 C CA . GLN A 1 581 ? 9.000 -25.835 16.946 1.00 80.94 581 GLN A CA 1
ATOM 4482 C C . GLN A 1 581 ? 8.068 -24.706 16.515 1.00 80.94 581 GLN A C 1
ATOM 4484 O O . GLN A 1 581 ? 7.086 -24.456 17.201 1.00 80.94 581 GLN A O 1
ATOM 4489 N N . ARG A 1 582 ? 8.289 -24.072 15.358 1.00 84.31 582 ARG A N 1
ATOM 4490 C CA . ARG A 1 582 ? 7.389 -23.040 14.821 1.00 84.31 582 ARG A CA 1
ATOM 4491 C C . ARG A 1 582 ? 5.987 -23.588 14.575 1.00 84.31 582 ARG A C 1
ATOM 4493 O O . ARG A 1 582 ? 5.009 -22.932 14.921 1.00 84.31 582 ARG A O 1
ATOM 4500 N N . GLN A 1 583 ? 5.873 -24.803 14.038 1.00 86.00 583 GLN A N 1
ATOM 4501 C CA . GLN A 1 583 ? 4.587 -25.497 13.912 1.00 86.00 583 GLN A CA 1
ATOM 4502 C C . GLN A 1 583 ? 3.952 -25.767 15.280 1.00 86.00 583 GLN A C 1
ATOM 4504 O O . GLN A 1 583 ? 2.749 -25.573 15.446 1.00 86.00 583 GLN A O 1
ATOM 4509 N N . ALA A 1 584 ? 4.745 -26.187 16.270 1.00 85.62 584 ALA A N 1
ATOM 4510 C CA . ALA A 1 584 ? 4.267 -26.393 17.633 1.00 85.62 584 ALA A CA 1
ATOM 4511 C C . ALA A 1 584 ? 3.772 -25.086 18.276 1.00 85.62 584 ALA A C 1
ATOM 4513 O O . ALA A 1 584 ? 2.688 -25.082 18.851 1.00 85.62 584 ALA A O 1
ATOM 4514 N N . VAL A 1 585 ? 4.504 -23.982 18.107 1.00 87.56 585 VAL A N 1
ATOM 4515 C CA . VAL A 1 585 ? 4.111 -22.639 18.556 1.00 87.56 585 VAL A CA 1
ATOM 4516 C C . VAL A 1 585 ? 2.840 -22.188 17.835 1.00 87.56 585 VAL A C 1
ATOM 4518 O O . VAL A 1 585 ? 1.918 -21.715 18.485 1.00 87.56 585 VAL A O 1
ATOM 4521 N N . GLY A 1 586 ? 2.729 -22.406 16.522 1.00 89.62 586 GLY A N 1
ATOM 4522 C CA . GLY A 1 586 ? 1.514 -22.109 15.762 1.00 89.62 586 GLY A CA 1
ATOM 4523 C C . GLY A 1 586 ? 0.287 -22.867 16.283 1.00 89.62 586 GLY A C 1
ATOM 4524 O O . GLY A 1 586 ? -0.740 -22.250 16.548 1.00 89.62 586 GLY A O 1
ATOM 4525 N N . ARG A 1 587 ? 0.403 -24.187 16.505 1.00 89.12 587 ARG A N 1
ATOM 4526 C CA . ARG A 1 587 ? -0.663 -25.001 17.129 1.00 89.12 587 ARG A CA 1
ATOM 4527 C C . ARG A 1 587 ? -1.031 -24.495 18.516 1.00 89.12 587 ARG A C 1
ATOM 4529 O O . ARG A 1 587 ? -2.202 -24.445 18.877 1.00 89.12 587 ARG A O 1
ATOM 4536 N N . TRP A 1 588 ? -0.022 -24.140 19.297 1.00 89.06 588 TRP A N 1
ATOM 4537 C CA . TRP A 1 588 ? -0.204 -23.639 20.646 1.00 89.06 588 TRP A CA 1
ATOM 4538 C C . TRP A 1 588 ? -0.914 -22.279 20.669 1.00 89.06 588 TRP A C 1
ATOM 4540 O O . TRP A 1 588 ? -1.818 -22.101 21.476 1.00 89.06 588 TRP A O 1
ATOM 4550 N N . ILE A 1 589 ? -0.604 -21.362 19.747 1.00 91.06 589 ILE A N 1
ATOM 4551 C CA . ILE A 1 589 ? -1.327 -20.089 19.589 1.00 91.06 589 ILE A CA 1
ATOM 4552 C C . ILE A 1 589 ? -2.805 -20.338 19.255 1.00 91.06 589 ILE A C 1
ATOM 4554 O O . ILE A 1 589 ? -3.680 -19.692 19.834 1.00 91.06 589 ILE A O 1
ATOM 4558 N N . THR A 1 590 ? -3.096 -21.293 18.367 1.00 90.44 590 THR A N 1
ATOM 4559 C CA . THR A 1 590 ? -4.475 -21.705 18.059 1.00 90.44 590 THR A CA 1
ATOM 4560 C C . THR A 1 590 ? -5.192 -22.215 19.313 1.00 90.44 590 THR A C 1
ATOM 4562 O O . THR A 1 590 ? -6.274 -21.725 19.632 1.00 90.44 590 THR A O 1
ATOM 4565 N N . GLY A 1 591 ? -4.559 -23.114 20.078 1.00 89.62 591 GLY A N 1
ATOM 4566 C CA . GLY A 1 591 ? -5.109 -23.632 21.337 1.00 89.62 591 GLY A CA 1
ATOM 4567 C C . GLY A 1 591 ? -5.309 -22.548 22.403 1.00 89.62 591 GLY A C 1
ATOM 4568 O O . GLY A 1 591 ? -6.355 -22.486 23.039 1.00 89.62 591 GLY A O 1
ATOM 4569 N N . LEU A 1 592 ? -4.366 -21.611 22.540 1.00 88.94 592 LEU A N 1
ATOM 4570 C CA . LEU A 1 592 ? -4.511 -20.461 23.435 1.00 88.94 592 LEU A CA 1
ATOM 4571 C C . LEU A 1 592 ? -5.734 -19.612 23.086 1.00 88.94 592 LEU A C 1
ATOM 4573 O O . LEU A 1 592 ? -6.450 -19.177 23.992 1.00 88.94 592 LEU A O 1
ATOM 4577 N N . ALA A 1 593 ? -5.972 -19.365 21.797 1.00 89.62 593 ALA A N 1
ATOM 4578 C CA . ALA A 1 593 ? -7.137 -18.613 21.352 1.00 89.62 593 ALA A CA 1
ATOM 4579 C C . ALA A 1 593 ? -8.448 -19.359 21.646 1.00 89.62 593 ALA A C 1
ATOM 4581 O O . ALA A 1 593 ? -9.442 -18.729 22.013 1.00 89.62 593 ALA A O 1
ATOM 4582 N N . GLU A 1 594 ? -8.449 -20.687 21.535 1.00 88.69 594 GLU A N 1
ATOM 4583 C CA . GLU A 1 594 ? -9.594 -21.540 21.868 1.00 88.69 594 GLU A CA 1
ATOM 4584 C C . GLU A 1 594 ? -9.908 -21.539 23.368 1.00 88.69 594 GLU A C 1
ATOM 4586 O O . GLU A 1 594 ? -11.062 -21.312 23.748 1.00 88.69 594 GLU A O 1
ATOM 4591 N N . ASP A 1 595 ? -8.882 -21.706 24.205 1.00 88.38 595 ASP A N 1
ATOM 4592 C CA . ASP A 1 595 ? -9.007 -21.819 25.660 1.00 88.38 595 ASP A CA 1
ATOM 4593 C C . ASP A 1 595 ? -9.369 -20.487 26.341 1.00 88.38 595 ASP A C 1
ATOM 4595 O O . ASP A 1 595 ? -9.976 -20.469 27.412 1.00 88.38 595 ASP A O 1
ATOM 4599 N N . ASN A 1 596 ? -9.033 -19.347 25.725 1.00 87.56 596 ASN A N 1
ATOM 4600 C CA . ASN A 1 596 ? -9.200 -18.016 26.319 1.00 87.56 596 ASN A CA 1
ATOM 4601 C C . ASN A 1 596 ? -10.272 -17.213 25.586 1.00 87.56 596 ASN A C 1
ATOM 4603 O O . ASN A 1 596 ? -10.004 -16.206 24.929 1.00 87.56 596 ASN A O 1
ATOM 4607 N N . ALA A 1 597 ? -11.521 -17.663 25.712 1.00 83.75 597 ALA A N 1
ATOM 4608 C CA . ALA A 1 597 ? -12.597 -17.217 24.837 1.00 83.75 597 ALA A CA 1
ATOM 4609 C C . ALA A 1 597 ? -12.940 -15.711 24.900 1.00 83.75 597 ALA A C 1
ATOM 4611 O O . ALA A 1 597 ? -13.489 -15.149 23.944 1.00 83.75 597 ALA A O 1
ATOM 4612 N N . THR A 1 598 ? -12.636 -15.072 26.027 1.00 85.19 598 THR A N 1
ATOM 4613 C CA . THR A 1 598 ? -12.842 -13.639 26.270 1.00 85.19 598 THR A CA 1
ATOM 4614 C C . THR A 1 598 ? -11.725 -12.777 25.673 1.00 85.19 598 THR A C 1
ATOM 4616 O O . THR A 1 598 ? -11.921 -11.588 25.445 1.00 85.19 598 THR A O 1
ATOM 4619 N N . CYS A 1 599 ? -10.569 -13.365 25.363 1.00 90.56 599 CYS A N 1
ATOM 4620 C CA . CYS A 1 599 ? -9.428 -12.658 24.797 1.00 90.56 599 CYS A CA 1
ATOM 4621 C C . CYS A 1 599 ? -9.542 -12.496 23.270 1.00 90.56 599 CYS A C 1
ATOM 4623 O O . CYS A 1 599 ? -10.298 -13.191 22.577 1.00 90.56 599 CYS A O 1
ATOM 4625 N N . ARG A 1 600 ? -8.777 -11.540 22.745 1.00 92.25 600 ARG A N 1
ATOM 4626 C CA . ARG A 1 600 ? -8.544 -11.300 21.320 1.00 92.25 600 ARG A CA 1
ATOM 4627 C C . ARG A 1 600 ? -7.056 -11.382 21.034 1.00 92.25 600 ARG A C 1
ATOM 4629 O O . ARG A 1 600 ? -6.244 -11.130 21.918 1.00 92.25 600 ARG A O 1
ATOM 4636 N N . PHE A 1 601 ? -6.707 -11.740 19.806 1.00 93.12 601 PHE A N 1
ATOM 4637 C CA . PHE A 1 601 ? -5.321 -12.012 19.443 1.00 93.12 601 PHE A CA 1
ATOM 4638 C C . PHE A 1 601 ? -4.938 -11.291 18.153 1.00 93.12 601 PHE A C 1
ATOM 4640 O O . PHE A 1 601 ? -5.728 -11.220 17.213 1.00 93.12 601 PHE A O 1
ATOM 4647 N N . VAL A 1 602 ? -3.712 -10.790 18.078 1.00 94.69 602 VAL A N 1
ATOM 4648 C CA . VAL A 1 602 ? -3.082 -10.430 16.805 1.00 94.69 602 VAL A CA 1
ATOM 4649 C C . VAL A 1 602 ? -1.738 -11.117 16.760 1.00 94.69 602 VAL A C 1
ATOM 4651 O O . VAL A 1 602 ? -0.961 -10.971 17.694 1.00 94.69 602 VAL A O 1
ATOM 4654 N N . ALA A 1 603 ? -1.480 -11.865 15.697 1.00 93.81 603 ALA A N 1
ATOM 4655 C CA . ALA A 1 603 ? -0.190 -12.487 15.453 1.00 93.81 603 ALA A CA 1
ATOM 4656 C C . ALA A 1 603 ? 0.459 -11.867 14.215 1.00 93.81 603 ALA A C 1
ATOM 4658 O O . ALA A 1 603 ? -0.241 -11.538 13.258 1.00 93.81 603 ALA A O 1
ATOM 4659 N N . THR A 1 604 ? 1.781 -11.719 14.205 1.00 92.56 604 THR A N 1
ATOM 4660 C CA . THR A 1 604 ? 2.531 -11.301 13.012 1.00 92.56 604 THR A CA 1
ATOM 4661 C C . THR A 1 604 ? 3.400 -12.441 12.496 1.00 92.56 604 THR A C 1
ATOM 4663 O O . THR A 1 604 ? 3.945 -13.241 13.260 1.00 92.56 604 THR A O 1
ATOM 4666 N N . CYS A 1 605 ? 3.523 -12.530 11.173 1.00 85.12 605 CYS A N 1
ATOM 4667 C CA . CYS A 1 605 ? 4.432 -13.462 10.518 1.00 85.12 605 CYS A CA 1
ATOM 4668 C C . CYS A 1 605 ? 4.945 -12.866 9.199 1.00 85.12 605 CYS A C 1
ATOM 4670 O O . CYS A 1 605 ? 4.277 -12.048 8.560 1.00 85.12 605 CYS A O 1
ATOM 4672 N N . ARG A 1 606 ? 6.140 -13.256 8.755 1.00 75.94 606 ARG A N 1
ATOM 4673 C CA . ARG A 1 606 ? 6.568 -13.026 7.365 1.00 75.94 606 ARG A CA 1
ATOM 4674 C C . ARG A 1 606 ? 5.758 -13.896 6.410 1.00 75.94 606 ARG A C 1
ATOM 4676 O O . ARG A 1 606 ? 5.485 -15.049 6.727 1.00 75.94 606 ARG A O 1
ATOM 4683 N N . VAL A 1 607 ? 5.465 -13.382 5.212 1.00 67.94 607 VAL A N 1
ATOM 4684 C CA . VAL A 1 607 ? 4.746 -14.136 4.163 1.00 67.94 607 VAL A CA 1
ATOM 4685 C C . VAL A 1 607 ? 5.434 -15.478 3.905 1.00 67.94 607 VAL A C 1
ATOM 4687 O O . VAL A 1 607 ? 4.824 -16.533 4.015 1.00 67.94 607 VAL A O 1
ATOM 4690 N N . ALA A 1 608 ? 6.747 -15.459 3.689 1.00 60.31 608 ALA A N 1
ATOM 4691 C CA . ALA A 1 608 ? 7.524 -16.670 3.446 1.00 60.31 608 ALA A CA 1
ATOM 4692 C C . ALA A 1 608 ? 7.817 -17.510 4.711 1.00 60.31 608 ALA A C 1
ATOM 4694 O O . ALA A 1 608 ? 8.262 -18.653 4.615 1.00 60.31 608 ALA A O 1
ATOM 4695 N N . GLY A 1 609 ? 7.556 -16.965 5.905 1.00 63.91 609 GLY A N 1
ATOM 4696 C CA . GLY A 1 609 ? 7.579 -17.715 7.163 1.00 63.91 609 GLY A CA 1
ATOM 4697 C C . GLY A 1 609 ? 6.309 -18.543 7.391 1.00 63.91 609 GLY A C 1
ATOM 4698 O O . GLY A 1 609 ? 6.362 -19.520 8.144 1.00 63.91 609 GLY A O 1
ATOM 4699 N N . PHE A 1 610 ? 5.213 -18.180 6.716 1.00 78.06 610 PHE A N 1
ATOM 4700 C CA . PHE A 1 610 ? 3.895 -18.806 6.788 1.00 78.06 610 PHE A CA 1
ATOM 4701 C C . PHE A 1 610 ? 3.692 -19.833 5.665 1.00 78.06 610 PHE A C 1
ATOM 4703 O O . PHE A 1 610 ? 2.845 -19.676 4.791 1.00 78.06 610 PHE A O 1
ATOM 4710 N N . THR A 1 611 ? 4.526 -20.877 5.676 1.00 71.75 611 THR A N 1
ATOM 4711 C CA . THR A 1 611 ? 4.543 -21.920 4.637 1.00 71.75 611 THR A CA 1
ATOM 4712 C C . THR A 1 611 ? 3.274 -22.778 4.639 1.00 71.75 611 THR A C 1
ATOM 4714 O O . THR A 1 611 ? 2.577 -22.857 5.653 1.00 71.75 611 THR A O 1
ATOM 4717 N N . ASP A 1 612 ? 3.019 -23.499 3.543 1.00 70.38 612 ASP A N 1
ATOM 4718 C CA . ASP A 1 612 ? 1.897 -24.445 3.427 1.00 70.38 612 ASP A CA 1
ATOM 4719 C C . ASP A 1 612 ? 1.906 -25.500 4.548 1.00 70.38 612 ASP A C 1
ATOM 4721 O O . ASP A 1 612 ? 0.857 -25.914 5.047 1.00 70.38 612 ASP A O 1
ATOM 4725 N N . GLU A 1 613 ? 3.089 -25.939 4.990 1.00 75.31 613 GLU A N 1
ATOM 4726 C CA . GLU A 1 613 ? 3.226 -26.830 6.144 1.00 75.31 613 GLU A CA 1
ATOM 4727 C C . GLU A 1 613 ? 2.799 -26.155 7.440 1.00 75.31 613 GLU A C 1
ATOM 4729 O O . GLU A 1 613 ? 2.057 -26.757 8.212 1.00 75.31 613 GLU A O 1
ATOM 4734 N N . LEU A 1 614 ? 3.231 -24.914 7.687 1.00 81.19 614 LEU A N 1
ATOM 4735 C CA . LEU A 1 614 ? 2.818 -24.188 8.883 1.00 81.19 614 LEU A CA 1
ATOM 4736 C C . LEU A 1 614 ? 1.308 -23.927 8.876 1.00 81.19 614 LEU A C 1
ATOM 4738 O O . LEU A 1 614 ? 0.670 -24.144 9.905 1.00 81.19 614 LEU A O 1
ATOM 4742 N N . ARG A 1 615 ? 0.727 -23.527 7.736 1.00 83.19 615 ARG A N 1
ATOM 4743 C CA . ARG A 1 615 ? -0.725 -23.342 7.555 1.00 83.19 615 ARG A CA 1
ATOM 4744 C C . ARG A 1 615 ? -1.495 -24.597 7.973 1.00 83.19 615 ARG A C 1
ATOM 4746 O O . ARG A 1 615 ? -2.336 -24.545 8.873 1.00 83.19 615 ARG A O 1
ATOM 4753 N N . ARG A 1 616 ? -1.124 -25.744 7.398 1.00 81.81 616 ARG A N 1
ATOM 4754 C CA . ARG A 1 616 ? -1.777 -27.040 7.632 1.00 81.81 616 ARG A CA 1
ATOM 4755 C C . ARG A 1 616 ? -1.632 -27.540 9.067 1.00 81.81 616 ARG A C 1
ATOM 4757 O O . ARG A 1 616 ? -2.597 -28.025 9.650 1.00 81.81 616 ARG A O 1
ATOM 4764 N N . GLU A 1 617 ? -0.428 -27.439 9.624 1.00 84.12 617 GLU A N 1
ATOM 4765 C CA . GLU A 1 617 ? -0.106 -28.007 10.933 1.00 84.12 617 GLU A CA 1
ATOM 4766 C C . GLU A 1 617 ? -0.584 -27.136 12.096 1.00 84.12 617 GLU A C 1
ATOM 4768 O O . GLU A 1 617 ? -0.996 -27.676 13.118 1.00 84.12 617 GLU A O 1
ATOM 4773 N N . SER A 1 618 ? -0.523 -25.805 11.966 1.00 84.81 618 SER A N 1
ATOM 4774 C CA . SER A 1 618 ? -0.884 -24.868 13.042 1.00 84.81 618 SER A CA 1
ATOM 4775 C C . SER A 1 618 ? -2.384 -24.647 13.187 1.00 84.81 618 SER A C 1
ATOM 4777 O O . SER A 1 618 ? -2.844 -24.306 14.276 1.00 84.81 618 SER A O 1
ATOM 4779 N N . GLN A 1 619 ? -3.136 -24.807 12.093 1.00 85.25 619 GLN A N 1
ATOM 4780 C CA . GLN A 1 619 ? -4.557 -24.474 12.013 1.00 85.25 619 GLN A CA 1
ATOM 4781 C C . GLN A 1 619 ? -4.878 -23.031 12.440 1.00 85.25 619 GLN A C 1
ATOM 4783 O O . GLN A 1 619 ? -6.012 -22.750 12.807 1.00 85.25 619 GLN A O 1
ATOM 4788 N N . LEU A 1 620 ? -3.924 -22.094 12.378 1.00 86.75 620 LEU A N 1
ATOM 4789 C CA . LEU A 1 620 ? -4.143 -20.694 12.779 1.00 86.75 620 LEU A CA 1
ATOM 4790 C C . LEU A 1 620 ? -5.354 -20.071 12.071 1.00 86.75 620 LEU A C 1
ATOM 4792 O O . LEU A 1 620 ? -6.119 -19.313 12.662 1.00 86.75 620 LEU A O 1
ATOM 4796 N N . GLU A 1 621 ? -5.589 -20.466 10.825 1.00 84.56 621 GLU A N 1
ATOM 4797 C CA . GLU A 1 621 ? -6.700 -20.014 9.989 1.00 84.56 621 GLU A CA 1
ATOM 4798 C C . GLU A 1 621 ? -8.084 -20.447 10.496 1.00 84.56 621 GLU A C 1
ATOM 4800 O O . GLU A 1 621 ? -9.089 -20.050 9.907 1.00 84.56 621 GLU A O 1
ATOM 4805 N N . THR A 1 622 ? -8.187 -21.251 11.564 1.00 84.12 622 THR A N 1
ATOM 4806 C CA . THR A 1 622 ? -9.454 -21.592 12.241 1.00 84.12 622 THR A CA 1
ATOM 4807 C C . THR A 1 622 ? -9.864 -20.528 13.265 1.00 84.12 622 THR A C 1
ATOM 4809 O O . THR A 1 622 ? -11.055 -20.238 13.398 1.00 84.12 622 THR A O 1
ATOM 4812 N N . GLN A 1 623 ? -8.903 -19.868 13.913 1.00 85.75 623 GLN A N 1
ATOM 4813 C CA . GLN A 1 623 ? -9.159 -18.844 14.934 1.00 85.75 623 GLN A CA 1
ATOM 4814 C C . GLN A 1 623 ? -8.801 -17.427 14.468 1.00 85.75 623 GLN A C 1
ATOM 4816 O O . GLN A 1 623 ? -9.333 -16.457 15.014 1.00 85.75 623 GLN A O 1
ATOM 4821 N N . PHE A 1 624 ? -7.950 -17.294 13.447 1.00 90.00 624 PHE A N 1
ATOM 4822 C CA . PHE A 1 624 ? -7.403 -16.022 12.988 1.00 90.00 624 PHE A CA 1
ATOM 4823 C C . PHE A 1 624 ? -7.880 -15.655 11.580 1.00 90.00 624 PHE A C 1
ATOM 4825 O O . PHE A 1 624 ? -7.911 -16.476 10.665 1.00 90.00 624 PHE A O 1
ATOM 4832 N N . PHE A 1 625 ? -8.231 -14.383 11.401 1.00 88.06 625 PHE A N 1
ATOM 4833 C CA . PHE A 1 625 ? -8.412 -13.764 10.095 1.00 88.06 625 PHE A CA 1
ATOM 4834 C C . PHE A 1 625 ? -7.043 -13.414 9.499 1.00 88.06 625 PHE A C 1
ATOM 4836 O O . PHE A 1 625 ? -6.327 -12.581 10.052 1.00 88.06 625 PHE A O 1
ATOM 4843 N N . VAL A 1 626 ? -6.671 -14.053 8.390 1.00 87.12 626 VAL A N 1
ATOM 4844 C CA . VAL A 1 626 ? -5.378 -13.820 7.735 1.00 87.12 626 VAL A CA 1
ATOM 4845 C C . VAL A 1 626 ? -5.467 -12.618 6.798 1.00 87.12 626 VAL A C 1
ATOM 4847 O O . VAL A 1 626 ? -6.349 -12.546 5.936 1.00 87.12 626 VAL A O 1
ATOM 4850 N N . ALA A 1 627 ? -4.548 -11.670 6.967 1.00 87.50 627 ALA A N 1
ATOM 4851 C CA . ALA A 1 627 ? -4.442 -10.491 6.123 1.00 87.50 627 ALA A CA 1
ATOM 4852 C C . ALA A 1 627 ? -2.979 -10.168 5.812 1.00 87.50 627 ALA A C 1
ATOM 4854 O O . ALA A 1 627 ? -2.129 -10.187 6.699 1.00 87.50 627 ALA A O 1
ATOM 4855 N N . SER A 1 628 ? -2.706 -9.818 4.561 1.00 85.38 628 SER A N 1
ATOM 4856 C CA . SER A 1 628 ? -1.373 -9.471 4.074 1.00 85.38 628 SER A CA 1
ATOM 4857 C C . SER A 1 628 ? -1.234 -7.959 3.953 1.00 85.38 628 SER A C 1
ATOM 4859 O O . SER A 1 628 ? -2.055 -7.310 3.302 1.00 85.38 628 SER A O 1
ATOM 4861 N N . LEU A 1 629 ? -0.210 -7.390 4.588 1.00 84.62 629 LEU A N 1
ATOM 4862 C CA . LEU A 1 629 ? 0.119 -5.972 4.508 1.00 84.62 629 LEU A CA 1
ATOM 4863 C C . LEU A 1 629 ? 0.455 -5.578 3.072 1.00 84.62 629 LEU A C 1
ATOM 4865 O O . LEU A 1 629 ? 1.146 -6.304 2.358 1.00 84.62 629 LEU A O 1
ATOM 4869 N N . THR A 1 630 ? -0.007 -4.400 2.670 1.00 80.25 630 THR A N 1
ATOM 4870 C CA . THR A 1 630 ? 0.325 -3.807 1.376 1.00 80.25 630 THR A CA 1
ATOM 4871 C C . THR A 1 630 ? 1.426 -2.752 1.522 1.00 80.25 630 THR A C 1
ATOM 4873 O O . THR A 1 630 ? 1.508 -2.109 2.572 1.00 80.25 630 THR A O 1
ATOM 4876 N N . PRO A 1 631 ? 2.261 -2.542 0.485 1.00 73.88 631 PRO A N 1
ATOM 4877 C CA . PRO A 1 631 ? 3.234 -1.449 0.464 1.00 73.88 631 PRO A CA 1
ATOM 4878 C C . PRO A 1 631 ? 2.595 -0.079 0.729 1.00 73.88 631 PRO A C 1
ATOM 4880 O O . PRO A 1 631 ? 1.399 0.109 0.483 1.00 73.88 631 PRO A O 1
ATOM 4883 N N . LEU A 1 632 ? 3.390 0.890 1.196 1.00 77.50 632 LEU A N 1
ATOM 4884 C CA . LEU A 1 632 ? 2.898 2.253 1.427 1.00 77.50 632 LEU A CA 1
ATOM 4885 C C . LEU A 1 632 ? 2.401 2.882 0.114 1.00 77.50 632 LEU A C 1
ATOM 4887 O O . LEU A 1 632 ? 3.106 2.846 -0.894 1.00 77.50 632 LEU A O 1
ATOM 4891 N N . SER A 1 633 ? 1.206 3.483 0.145 1.00 77.81 633 SER A N 1
ATOM 4892 C CA . SER A 1 633 ? 0.718 4.338 -0.945 1.00 77.81 633 SER A CA 1
ATOM 4893 C C . SER A 1 633 ? 1.469 5.668 -0.971 1.00 77.81 633 SER A C 1
ATOM 4895 O O . SER A 1 633 ? 2.102 6.045 0.019 1.00 77.81 633 SER A O 1
ATOM 4897 N N . ASP A 1 634 ? 1.377 6.401 -2.075 1.00 75.81 634 ASP A N 1
ATOM 4898 C CA . ASP A 1 634 ? 2.072 7.681 -2.255 1.00 75.81 634 ASP A CA 1
ATOM 4899 C C . ASP A 1 634 ? 1.695 8.692 -1.171 1.00 75.81 634 ASP A C 1
ATOM 4901 O O . ASP A 1 634 ? 2.573 9.298 -0.560 1.00 75.81 634 ASP A O 1
ATOM 4905 N N . GLU A 1 635 ? 0.410 8.766 -0.818 1.00 80.44 635 GLU A N 1
ATOM 4906 C CA . GLU A 1 635 ? -0.078 9.654 0.242 1.00 80.44 635 GLU A CA 1
ATOM 4907 C C . GLU A 1 635 ? 0.489 9.270 1.615 1.00 80.44 635 GLU A C 1
ATOM 4909 O O . GLU A 1 635 ? 0.745 10.120 2.469 1.00 80.44 635 GLU A O 1
ATOM 4914 N N . ARG A 1 636 ? 0.694 7.969 1.856 1.00 83.81 636 ARG A N 1
ATOM 4915 C CA . ARG A 1 636 ? 1.256 7.463 3.115 1.00 83.81 636 ARG A CA 1
ATOM 4916 C C . ARG A 1 636 ? 2.765 7.661 3.182 1.00 83.81 636 ARG A C 1
ATOM 4918 O O . ARG A 1 636 ? 3.267 7.955 4.264 1.00 83.81 636 ARG A O 1
ATOM 4925 N N . ARG A 1 637 ? 3.474 7.539 2.054 1.00 82.88 637 ARG A N 1
ATOM 4926 C CA . ARG A 1 637 ? 4.900 7.886 1.947 1.00 82.88 637 ARG A CA 1
ATOM 4927 C C . ARG A 1 637 ? 5.105 9.373 2.219 1.00 82.88 637 ARG A C 1
ATOM 4929 O O . ARG A 1 637 ? 5.933 9.721 3.053 1.00 82.88 637 ARG A O 1
ATOM 4936 N N . GLU A 1 638 ? 4.291 10.231 1.606 1.00 86.12 638 GLU A N 1
ATOM 4937 C CA . GLU A 1 638 ? 4.312 11.671 1.865 1.00 86.12 638 GLU A CA 1
ATOM 4938 C C . GLU A 1 638 ? 4.064 11.977 3.344 1.00 86.12 638 GLU A C 1
ATOM 4940 O O . GLU A 1 638 ? 4.854 12.674 3.980 1.00 86.12 638 GLU A O 1
ATOM 4945 N N . ARG A 1 639 ? 3.014 11.392 3.930 1.00 86.38 639 ARG A N 1
ATOM 4946 C CA . ARG A 1 639 ? 2.713 11.572 5.355 1.00 86.38 639 ARG A CA 1
ATOM 4947 C C . ARG A 1 639 ? 3.867 11.133 6.254 1.00 86.38 639 ARG A C 1
ATOM 4949 O O . ARG A 1 639 ? 4.165 11.813 7.230 1.00 86.38 639 ARG A O 1
ATOM 4956 N N . PHE A 1 640 ? 4.520 10.020 5.930 1.00 85.94 640 PHE A N 1
ATOM 4957 C CA . PHE A 1 640 ? 5.680 9.535 6.671 1.00 85.94 640 PHE A CA 1
ATOM 4958 C C . PHE A 1 640 ? 6.840 10.540 6.628 1.00 85.94 640 PHE A C 1
ATOM 4960 O O . PHE A 1 640 ? 7.403 10.868 7.671 1.00 85.94 640 PHE A O 1
ATOM 4967 N N . VAL A 1 641 ? 7.168 11.063 5.441 1.00 85.94 641 VAL A N 1
ATOM 4968 C CA . VAL A 1 641 ? 8.223 12.075 5.261 1.00 85.94 641 VAL A CA 1
ATOM 4969 C C . VAL A 1 641 ? 7.893 13.348 6.038 1.00 85.94 641 VAL A C 1
ATOM 4971 O O . VAL A 1 641 ? 8.732 13.857 6.777 1.00 85.94 641 VAL A O 1
ATOM 4974 N N . ARG A 1 642 ? 6.655 13.838 5.948 1.00 87.31 642 ARG A N 1
ATOM 4975 C CA . ARG A 1 642 ? 6.230 15.037 6.683 1.00 87.31 642 ARG A CA 1
ATOM 4976 C C . ARG A 1 642 ? 6.313 14.837 8.197 1.00 87.31 642 ARG A C 1
ATOM 4978 O O . ARG A 1 642 ? 6.877 15.679 8.890 1.00 87.31 642 ARG A O 1
ATOM 4985 N N . ASN A 1 643 ? 5.839 13.698 8.706 1.00 84.25 643 ASN A N 1
ATOM 4986 C CA . ASN A 1 643 ? 5.945 13.355 10.127 1.00 84.25 643 ASN A CA 1
ATOM 4987 C C . ASN A 1 643 ? 7.408 13.289 10.596 1.00 84.25 643 ASN A C 1
ATOM 4989 O O . ASN A 1 643 ? 7.720 13.771 11.686 1.00 84.25 643 ASN A O 1
ATOM 4993 N N . TRP A 1 644 ? 8.307 12.734 9.772 1.00 81.31 644 TRP A N 1
ATOM 4994 C CA . TRP A 1 644 ? 9.746 12.698 10.050 1.00 81.31 644 TRP A CA 1
ATOM 4995 C C . TRP A 1 644 ? 10.315 14.101 10.276 1.00 81.31 644 TRP A C 1
ATOM 4997 O O . TRP A 1 644 ? 10.938 14.363 11.305 1.00 81.31 644 TRP A O 1
ATOM 5007 N N . TYR A 1 645 ? 10.079 15.011 9.332 1.00 81.94 645 TYR A N 1
ATOM 5008 C CA . TYR A 1 645 ? 10.631 16.364 9.388 1.00 81.94 645 TYR A CA 1
ATOM 5009 C C . TYR A 1 645 ? 10.014 17.218 10.492 1.00 81.94 645 TYR A C 1
ATOM 5011 O O . TYR A 1 645 ? 10.738 17.964 11.155 1.00 81.94 645 TYR A O 1
ATOM 5019 N N . ARG A 1 646 ? 8.720 17.027 10.770 1.00 84.38 646 ARG A N 1
ATOM 5020 C CA . ARG A 1 646 ? 8.033 17.632 11.917 1.00 84.38 646 ARG A CA 1
ATOM 5021 C C . ARG A 1 646 ? 8.725 17.270 13.231 1.00 84.38 646 ARG A C 1
ATOM 5023 O O . ARG A 1 646 ? 9.089 18.136 14.022 1.00 84.38 646 ARG A O 1
ATOM 5030 N N . VAL A 1 647 ? 8.959 15.975 13.443 1.00 76.62 647 VAL A N 1
ATOM 5031 C CA . VAL A 1 647 ? 9.661 15.458 14.626 1.00 76.62 647 VAL A CA 1
ATOM 5032 C C . VAL A 1 647 ? 11.094 15.988 14.701 1.00 76.62 647 VAL A C 1
ATOM 5034 O O . VAL A 1 647 ? 11.531 16.419 15.766 1.00 76.62 647 VAL A O 1
ATOM 5037 N N . ALA A 1 648 ? 11.819 15.998 13.580 1.00 74.25 648 ALA A N 1
ATOM 5038 C CA . ALA A 1 648 ? 13.189 16.501 13.528 1.00 74.25 648 ALA A CA 1
ATOM 5039 C C . ALA A 1 648 ? 13.289 18.002 13.867 1.00 74.25 648 ALA A C 1
ATOM 5041 O O . ALA A 1 648 ? 14.295 18.442 14.428 1.00 74.25 648 ALA A O 1
ATOM 5042 N N . ALA A 1 649 ? 12.265 18.798 13.544 1.00 74.88 649 ALA A N 1
ATOM 5043 C CA . ALA A 1 649 ? 12.181 20.203 13.937 1.00 74.88 649 ALA A CA 1
ATOM 5044 C C . ALA A 1 649 ? 11.938 20.362 15.443 1.00 74.88 649 ALA A C 1
ATOM 5046 O O . ALA A 1 649 ? 12.692 21.073 16.115 1.00 74.88 649 ALA A O 1
ATOM 5047 N N . LEU A 1 650 ? 10.954 19.635 15.982 1.00 72.19 650 LEU A N 1
ATOM 5048 C CA . LEU A 1 650 ? 10.630 19.648 17.410 1.00 72.19 650 LEU A CA 1
ATOM 5049 C C . LEU A 1 650 ? 11.818 19.211 18.276 1.00 72.19 650 LEU A C 1
ATOM 5051 O O . LEU A 1 650 ? 12.080 19.819 19.313 1.00 72.19 650 LEU A O 1
ATOM 5055 N N . ASP A 1 651 ? 12.581 18.216 17.821 1.00 67.44 651 ASP A N 1
ATOM 5056 C CA . ASP A 1 651 ? 13.801 17.763 18.491 1.00 67.44 651 ASP A CA 1
ATOM 5057 C C . ASP A 1 651 ? 14.845 18.873 18.673 1.00 67.44 651 ASP A C 1
ATOM 5059 O O . ASP A 1 651 ? 15.481 19.000 19.721 1.00 67.44 651 ASP A O 1
ATOM 5063 N N . ARG A 1 652 ? 14.980 19.730 17.661 1.00 70.31 652 ARG A N 1
ATOM 5064 C CA . ARG A 1 652 ? 15.921 20.854 17.662 1.00 70.31 652 ARG A CA 1
ATOM 5065 C C . ARG A 1 652 ? 15.373 22.083 18.394 1.00 70.31 652 ARG A C 1
ATOM 5067 O O . ARG A 1 652 ? 16.030 23.124 18.396 1.00 70.31 652 ARG A O 1
ATOM 5074 N N . GLY A 1 653 ? 14.186 21.985 19.001 1.00 73.38 653 GLY A N 1
ATOM 5075 C CA . GLY A 1 653 ? 13.484 23.111 19.618 1.00 73.38 653 GLY A CA 1
ATOM 5076 C C . GLY A 1 653 ? 13.039 24.167 18.602 1.00 73.38 653 GLY A C 1
ATOM 5077 O O . GLY A 1 653 ? 12.930 25.344 18.949 1.00 73.38 653 GLY A O 1
ATOM 5078 N N . LEU A 1 654 ? 12.838 23.762 17.346 1.00 76.38 654 LEU A N 1
ATOM 5079 C CA . LEU A 1 654 ? 12.417 24.621 16.244 1.00 76.38 654 LEU A CA 1
ATOM 5080 C C . LEU A 1 654 ? 10.899 24.479 16.009 1.00 76.38 654 LEU A C 1
ATOM 5082 O O . LEU A 1 654 ? 10.323 23.451 16.374 1.00 76.38 654 LEU A O 1
ATOM 5086 N N . PRO A 1 655 ? 10.234 25.484 15.403 1.00 82.62 655 PRO A N 1
ATOM 5087 C CA . PRO A 1 655 ? 8.844 25.364 14.955 1.00 82.62 655 PRO A CA 1
ATOM 5088 C C . PRO A 1 655 ? 8.631 24.136 14.065 1.00 82.62 655 PRO A C 1
ATOM 5090 O O . PRO A 1 655 ? 9.505 23.804 13.266 1.00 82.62 655 PRO A O 1
ATOM 5093 N N . GLU A 1 656 ? 7.472 23.487 14.159 1.00 79.00 656 GLU A N 1
ATOM 5094 C CA . GLU A 1 656 ? 7.228 22.188 13.515 1.00 79.00 656 GLU A CA 1
ATOM 5095 C C . GLU A 1 656 ? 7.338 22.216 11.976 1.00 79.00 656 GLU A C 1
ATOM 5097 O O . GLU A 1 656 ? 7.795 21.245 11.375 1.00 79.00 656 GLU A O 1
ATOM 5102 N N . ASP A 1 657 ? 7.055 23.367 11.360 1.00 81.50 657 ASP A N 1
ATOM 5103 C CA . ASP A 1 657 ? 7.129 23.585 9.908 1.00 81.50 657 ASP A CA 1
ATOM 5104 C C . ASP A 1 657 ? 8.519 24.005 9.404 1.00 81.50 657 ASP A C 1
ATOM 5106 O O . ASP A 1 657 ? 8.693 24.294 8.220 1.00 81.50 657 ASP A O 1
ATOM 5110 N N . THR A 1 658 ? 9.532 24.062 10.280 1.00 78.75 658 THR A N 1
ATOM 5111 C CA . THR A 1 658 ? 10.865 24.589 9.919 1.00 78.75 658 THR A CA 1
ATOM 5112 C C . THR A 1 658 ? 11.490 23.854 8.736 1.00 78.75 658 THR A C 1
ATOM 5114 O O . THR A 1 658 ? 12.172 24.487 7.938 1.00 78.75 658 THR A O 1
ATOM 5117 N N . PHE A 1 659 ? 11.242 22.547 8.619 1.00 80.12 659 PHE A N 1
ATOM 5118 C CA . PHE A 1 659 ? 11.774 21.709 7.542 1.00 80.12 659 PHE A CA 1
ATOM 5119 C C . PHE A 1 659 ? 10.711 21.300 6.508 1.00 80.12 659 PHE A C 1
ATOM 5121 O O . PHE A 1 659 ? 10.818 20.242 5.886 1.00 80.12 659 PHE A O 1
ATOM 5128 N N . ALA A 1 660 ? 9.636 22.084 6.356 1.00 82.88 660 ALA A N 1
ATOM 5129 C CA . ALA A 1 660 ? 8.569 21.780 5.400 1.00 82.88 660 ALA A CA 1
ATOM 5130 C C . ALA A 1 660 ? 9.066 21.793 3.942 1.00 82.88 660 ALA A C 1
ATOM 5132 O O . ALA A 1 660 ? 8.639 20.950 3.158 1.00 82.88 660 ALA A O 1
ATOM 5133 N N . GLY A 1 661 ? 10.005 22.687 3.604 1.00 80.94 661 GLY A N 1
ATOM 5134 C CA . GLY A 1 661 ? 10.622 22.742 2.274 1.00 80.94 661 GLY A CA 1
ATOM 5135 C C . GLY A 1 661 ? 11.449 21.493 1.968 1.00 80.94 661 GLY A C 1
ATOM 5136 O O . GLY A 1 661 ? 11.241 20.856 0.945 1.00 80.94 661 GLY A O 1
ATOM 5137 N N . GLU A 1 662 ? 12.301 21.066 2.900 1.00 80.75 662 GLU A N 1
ATOM 5138 C CA . GLU A 1 662 ? 13.087 19.835 2.773 1.00 80.75 662 GLU A CA 1
ATOM 5139 C C . GLU A 1 662 ? 12.193 18.586 2.714 1.00 80.75 662 GLU A C 1
ATOM 5141 O O . GLU A 1 662 ? 12.513 17.608 2.033 1.00 80.75 662 GLU A O 1
ATOM 5146 N N . ALA A 1 663 ? 11.054 18.604 3.412 1.00 83.94 663 ALA A N 1
ATOM 5147 C CA . ALA A 1 663 ? 10.049 17.557 3.285 1.00 83.94 663 ALA A CA 1
ATOM 5148 C C . ALA A 1 663 ? 9.427 17.548 1.878 1.00 83.94 663 ALA A C 1
ATOM 5150 O O . ALA A 1 663 ? 9.300 16.473 1.295 1.00 83.94 663 ALA A O 1
ATOM 5151 N N . ASP A 1 664 ? 9.076 18.712 1.322 1.00 83.31 664 ASP A N 1
ATOM 5152 C CA . ASP A 1 664 ? 8.539 18.838 -0.038 1.00 83.31 664 ASP A CA 1
ATOM 5153 C C . ASP A 1 664 ? 9.553 18.379 -1.098 1.00 83.31 664 ASP A C 1
ATOM 5155 O O . ASP A 1 664 ? 9.183 17.637 -2.011 1.00 83.31 664 ASP A O 1
ATOM 5159 N N . ASP A 1 665 ? 10.832 18.726 -0.941 1.00 79.81 665 ASP A N 1
ATOM 5160 C CA . ASP A 1 665 ? 11.915 18.312 -1.841 1.00 79.81 665 ASP A CA 1
ATOM 5161 C C . ASP A 1 665 ? 12.105 16.787 -1.836 1.00 79.81 665 ASP A C 1
ATOM 5163 O O . ASP A 1 665 ? 12.213 16.145 -2.892 1.00 79.81 665 ASP A O 1
ATOM 5167 N N . LEU A 1 666 ? 12.073 16.168 -0.650 1.00 80.12 666 LEU A N 1
ATOM 5168 C CA . LEU A 1 666 ? 12.158 14.715 -0.541 1.00 80.12 666 LEU A CA 1
ATOM 5169 C C . LEU A 1 666 ? 10.906 14.036 -1.111 1.00 80.12 666 LEU A C 1
ATOM 5171 O O . LEU A 1 666 ? 11.040 13.059 -1.847 1.00 80.12 666 LEU A O 1
ATOM 5175 N N . VAL A 1 667 ? 9.706 14.556 -0.832 1.00 81.19 667 VAL A N 1
ATOM 5176 C CA . VAL A 1 667 ? 8.435 14.049 -1.384 1.00 81.19 667 VAL A CA 1
ATOM 5177 C C . VAL A 1 667 ? 8.433 14.119 -2.910 1.00 81.19 667 VAL A C 1
ATOM 5179 O O . VAL A 1 667 ? 8.078 13.136 -3.561 1.00 81.19 667 VAL A O 1
ATOM 5182 N N . ALA A 1 668 ? 8.895 15.229 -3.487 1.00 74.25 668 ALA A N 1
ATOM 5183 C CA . ALA A 1 668 ? 9.044 15.382 -4.930 1.00 74.25 668 ALA A CA 1
ATOM 5184 C C . ALA A 1 668 ? 10.049 14.374 -5.513 1.00 74.25 668 ALA A C 1
ATOM 5186 O O . ALA A 1 668 ? 9.828 13.832 -6.595 1.00 74.25 668 ALA A O 1
ATOM 5187 N N . THR A 1 669 ? 11.121 14.070 -4.776 1.00 69.88 669 THR A N 1
ATOM 5188 C CA . THR A 1 669 ? 12.155 13.118 -5.208 1.00 69.88 669 THR A CA 1
ATOM 5189 C C . THR A 1 669 ? 11.680 11.661 -5.168 1.00 69.88 669 THR A C 1
ATOM 5191 O O . THR A 1 669 ? 12.045 10.881 -6.052 1.00 69.88 669 THR A O 1
ATOM 5194 N N . VAL A 1 670 ? 10.874 11.280 -4.169 1.00 68.00 670 VAL A N 1
ATOM 5195 C CA . VAL A 1 670 ? 10.370 9.901 -3.986 1.00 68.00 670 VAL A CA 1
ATOM 5196 C C . VAL A 1 670 ? 9.002 9.654 -4.637 1.00 68.00 670 VAL A C 1
ATOM 5198 O O . VAL A 1 670 ? 8.549 8.507 -4.684 1.00 68.00 670 VAL A O 1
ATOM 5201 N N . GLY A 1 671 ? 8.327 10.705 -5.106 1.00 59.50 671 GLY A N 1
ATOM 5202 C CA . GLY A 1 671 ? 6.987 10.661 -5.689 1.00 59.50 671 GLY A CA 1
ATOM 5203 C C . GLY A 1 671 ? 6.919 10.078 -7.112 1.00 59.50 671 GLY A C 1
ATOM 5204 O O . GLY A 1 671 ? 7.943 9.908 -7.772 1.00 59.50 671 GLY A O 1
ATOM 5205 N N . PRO A 1 672 ? 5.704 9.771 -7.606 1.00 48.00 672 PRO A N 1
ATOM 5206 C CA . PRO A 1 672 ? 5.470 9.085 -8.886 1.00 48.00 672 PRO A CA 1
ATOM 5207 C C . PRO A 1 672 ? 5.701 9.947 -10.142 1.00 48.00 672 PRO A C 1
ATOM 5209 O O . PRO A 1 672 ? 5.601 9.436 -11.248 1.00 48.00 672 PRO A O 1
ATOM 5212 N N . THR A 1 673 ? 5.958 11.252 -10.004 1.00 46.47 673 THR A N 1
ATOM 5213 C CA . THR A 1 673 ? 5.994 12.219 -11.123 1.00 46.47 673 THR A CA 1
ATOM 5214 C C . THR A 1 673 ? 7.393 12.679 -11.525 1.00 46.47 673 THR A C 1
ATOM 5216 O O . THR A 1 673 ? 7.528 13.661 -12.252 1.00 46.47 673 THR A O 1
ATOM 5219 N N . ALA A 1 674 ? 8.446 12.042 -11.030 1.00 40.97 674 ALA A N 1
ATOM 5220 C CA . ALA A 1 674 ? 9.809 12.462 -11.318 1.00 40.97 674 ALA A CA 1
ATOM 5221 C C . ALA A 1 674 ? 10.520 11.434 -12.216 1.00 40.97 674 ALA A C 1
ATOM 5223 O O . ALA A 1 674 ? 10.173 10.261 -12.197 1.00 40.97 674 ALA A O 1
ATOM 5224 N N . SER A 1 675 ? 11.476 11.920 -13.021 1.00 48.22 675 SER A N 1
ATOM 5225 C CA . SER A 1 675 ? 12.308 11.227 -14.037 1.00 48.22 675 SER A CA 1
ATOM 5226 C C . SER A 1 675 ? 12.693 9.753 -13.764 1.00 48.22 675 SER A C 1
ATOM 5228 O O . SER A 1 675 ? 12.601 9.296 -12.634 1.00 48.22 675 SER A O 1
ATOM 5230 N N . ASP A 1 676 ? 13.305 9.045 -14.729 1.00 45.06 676 ASP A N 1
ATOM 5231 C CA . ASP A 1 676 ? 13.885 7.681 -14.579 1.00 45.06 676 ASP A CA 1
ATOM 5232 C C . ASP A 1 676 ? 14.653 7.412 -13.253 1.00 45.06 676 ASP A C 1
ATOM 5234 O O . ASP A 1 676 ? 14.747 6.272 -12.782 1.00 45.06 676 ASP A O 1
ATOM 5238 N N . ARG A 1 677 ? 15.216 8.459 -12.628 1.00 48.19 677 ARG A N 1
ATOM 5239 C CA . ARG A 1 677 ? 15.847 8.440 -11.296 1.00 48.19 677 ARG A CA 1
ATOM 5240 C C . ARG A 1 677 ? 14.854 8.156 -10.156 1.00 48.19 677 ARG A C 1
ATOM 5242 O O . ARG A 1 677 ? 15.180 7.393 -9.246 1.00 48.19 677 ARG A O 1
ATOM 5249 N N . SER A 1 678 ? 13.667 8.747 -10.187 1.00 52.00 678 SER A N 1
ATOM 5250 C CA . SER A 1 678 ? 12.677 8.697 -9.109 1.00 52.00 678 SER A CA 1
ATOM 5251 C C . SER A 1 678 ? 11.853 7.422 -9.102 1.00 52.00 678 SER A C 1
ATOM 5253 O O . SER A 1 678 ? 11.496 6.981 -8.018 1.00 52.00 678 SER A O 1
ATOM 5255 N N . ALA A 1 679 ? 11.668 6.739 -10.235 1.00 50.75 679 ALA A N 1
ATOM 5256 C CA . ALA A 1 679 ? 11.003 5.430 -10.265 1.00 50.75 679 ALA A CA 1
ATOM 5257 C C . ALA A 1 679 ? 11.724 4.375 -9.396 1.00 50.75 679 ALA A C 1
ATOM 5259 O O . ALA A 1 679 ? 11.093 3.598 -8.679 1.00 50.75 679 ALA A O 1
ATOM 5260 N N . ARG A 1 680 ? 13.065 4.387 -9.378 1.00 54.56 680 ARG A N 1
ATOM 5261 C CA . ARG A 1 680 ? 13.877 3.428 -8.598 1.00 54.56 680 ARG A CA 1
ATOM 5262 C C . ARG A 1 680 ? 14.031 3.826 -7.128 1.00 54.56 680 ARG A C 1
ATOM 5264 O O . ARG A 1 680 ? 14.122 2.967 -6.256 1.00 54.56 680 ARG A O 1
ATOM 5271 N N . ILE A 1 681 ? 14.046 5.127 -6.833 1.00 59.91 681 ILE A N 1
ATOM 5272 C CA . ILE A 1 681 ? 13.983 5.632 -5.450 1.00 59.91 681 ILE A CA 1
ATOM 5273 C C . ILE A 1 681 ? 12.576 5.387 -4.872 1.00 59.91 681 ILE A C 1
ATOM 5275 O O . ILE A 1 681 ? 12.429 5.014 -3.707 1.00 59.91 681 ILE A O 1
ATOM 5279 N N . ALA A 1 682 ? 11.535 5.511 -5.695 1.00 57.97 682 ALA A N 1
ATOM 5280 C CA . ALA A 1 682 ? 10.170 5.156 -5.336 1.00 57.97 682 ALA A CA 1
ATOM 5281 C C . ALA A 1 682 ? 10.048 3.661 -5.009 1.00 57.97 682 ALA A C 1
ATOM 5283 O O . ALA A 1 682 ? 9.412 3.316 -4.017 1.00 57.97 682 ALA A O 1
ATOM 5284 N N . GLU A 1 683 ? 10.720 2.783 -5.764 1.00 57.00 683 GLU A N 1
ATOM 5285 C CA . GLU A 1 683 ? 10.785 1.343 -5.478 1.00 57.00 683 GLU A CA 1
ATOM 5286 C C . GLU A 1 683 ? 11.428 1.045 -4.113 1.00 57.00 683 GLU A C 1
ATOM 5288 O O . GLU A 1 683 ? 10.869 0.289 -3.314 1.00 57.00 683 GLU A O 1
ATOM 5293 N N . LEU A 1 684 ? 12.537 1.719 -3.790 1.00 60.94 684 LEU A N 1
ATOM 5294 C CA . LEU A 1 684 ? 13.179 1.600 -2.478 1.00 60.94 684 LEU A CA 1
ATOM 5295 C C . LEU A 1 684 ? 12.259 2.058 -1.342 1.00 60.94 684 LEU A C 1
ATOM 5297 O O . LEU A 1 684 ? 12.240 1.448 -0.283 1.00 60.94 684 LEU A O 1
ATOM 5301 N N . THR A 1 685 ? 11.450 3.095 -1.541 1.00 68.25 685 THR A N 1
ATOM 5302 C CA . THR A 1 685 ? 10.620 3.692 -0.475 1.00 68.25 685 THR A CA 1
ATOM 5303 C C . THR A 1 685 ? 9.267 3.009 -0.259 1.00 68.25 685 THR A C 1
ATOM 5305 O O . THR A 1 685 ? 8.444 3.491 0.522 1.00 68.25 685 THR A O 1
ATOM 5308 N N . ARG A 1 686 ? 9.024 1.858 -0.902 1.00 66.69 686 ARG A N 1
ATOM 5309 C CA . ARG A 1 686 ? 7.781 1.078 -0.739 1.00 66.69 686 ARG A CA 1
ATOM 5310 C C . ARG A 1 686 ? 7.625 0.470 0.656 1.00 66.69 686 ARG A C 1
ATOM 5312 O O . ARG A 1 686 ? 6.498 0.186 1.068 1.00 66.69 686 ARG A O 1
ATOM 5319 N N . THR A 1 687 ? 8.733 0.288 1.380 1.00 69.69 687 THR A N 1
ATOM 5320 C CA . THR A 1 687 ? 8.730 -0.159 2.780 1.00 69.69 687 THR A CA 1
ATOM 5321 C C . THR A 1 687 ? 9.048 1.004 3.731 1.00 69.69 687 THR A C 1
ATOM 5323 O O . THR A 1 687 ? 9.937 1.807 3.434 1.00 69.69 687 THR A O 1
ATOM 5326 N N . PRO A 1 688 ? 8.380 1.086 4.898 1.00 73.38 688 PRO A N 1
ATOM 5327 C CA . PRO A 1 688 ? 8.688 2.083 5.924 1.00 73.38 688 PRO A CA 1
ATOM 5328 C C . PRO A 1 688 ? 10.167 2.131 6.337 1.00 73.38 688 PRO A C 1
ATOM 5330 O O . PRO A 1 688 ? 10.698 3.215 6.558 1.00 73.38 688 PRO A O 1
ATOM 5333 N N . LEU A 1 689 ? 10.847 0.979 6.422 1.00 72.50 689 LEU A N 1
ATOM 5334 C CA . LEU A 1 689 ? 12.256 0.901 6.834 1.00 72.50 689 LEU A CA 1
ATOM 5335 C C . LEU A 1 689 ? 13.191 1.641 5.866 1.00 72.50 689 LEU A C 1
ATOM 5337 O O . LEU A 1 689 ? 14.030 2.437 6.284 1.00 72.50 689 LEU A O 1
ATOM 5341 N N . LEU A 1 690 ? 13.038 1.391 4.568 1.00 73.56 690 LEU A N 1
ATOM 5342 C CA . LEU A 1 690 ? 13.877 2.010 3.544 1.00 73.56 690 LEU A CA 1
ATOM 5343 C C . LEU A 1 690 ? 13.548 3.495 3.359 1.00 73.56 690 LEU A C 1
ATOM 5345 O O . LEU A 1 690 ? 14.452 4.300 3.144 1.00 73.56 690 LEU A O 1
ATOM 5349 N N . LEU A 1 691 ? 12.274 3.873 3.511 1.00 77.88 691 LEU A N 1
ATOM 5350 C CA . LEU A 1 691 ? 11.874 5.277 3.540 1.00 77.88 691 LEU A CA 1
ATOM 5351 C C . LEU A 1 691 ? 12.476 6.012 4.748 1.00 77.88 691 LEU A C 1
ATOM 5353 O O . LEU A 1 691 ? 12.979 7.120 4.588 1.00 77.88 691 LEU A O 1
ATOM 5357 N N . ALA A 1 692 ? 12.518 5.381 5.926 1.00 75.81 692 ALA A N 1
ATOM 5358 C CA . ALA A 1 692 ? 13.191 5.939 7.099 1.00 75.81 692 ALA A CA 1
ATOM 5359 C C . ALA A 1 692 ? 14.690 6.155 6.852 1.00 75.81 692 ALA A C 1
ATOM 5361 O O . ALA A 1 692 ? 15.210 7.231 7.148 1.00 75.81 692 ALA A O 1
ATOM 5362 N N . ALA A 1 693 ? 15.376 5.165 6.268 1.00 71.69 693 ALA A N 1
ATOM 5363 C CA . ALA A 1 693 ? 16.793 5.284 5.925 1.00 71.69 693 ALA A CA 1
ATOM 5364 C C . ALA A 1 693 ? 17.043 6.461 4.967 1.00 71.69 693 ALA A C 1
ATOM 5366 O O . ALA A 1 693 ? 18.007 7.206 5.135 1.00 71.69 693 ALA A O 1
ATOM 5367 N N . LEU A 1 694 ? 16.144 6.673 4.004 1.00 76.81 694 LEU A N 1
ATOM 5368 C CA . LEU A 1 694 ? 16.232 7.782 3.062 1.00 76.81 694 LEU A CA 1
ATOM 5369 C C . LEU A 1 694 ? 16.014 9.148 3.727 1.00 76.81 694 LEU A C 1
ATOM 5371 O O . LEU A 1 694 ? 16.799 10.065 3.491 1.00 76.81 694 LEU A O 1
ATOM 5375 N N . CYS A 1 695 ? 14.999 9.277 4.591 1.00 77.88 695 CYS A N 1
ATOM 5376 C CA . CYS A 1 695 ? 14.759 10.501 5.363 1.00 77.88 695 CYS A CA 1
ATOM 5377 C C . CYS A 1 695 ? 15.991 10.901 6.181 1.00 77.88 695 CYS A C 1
ATOM 5379 O O . CYS A 1 695 ? 16.299 12.083 6.327 1.00 77.88 695 CYS A O 1
ATOM 5381 N N . VAL A 1 696 ? 16.727 9.917 6.692 1.00 72.19 696 VAL A N 1
ATOM 5382 C CA . VAL A 1 696 ? 17.939 10.157 7.478 1.00 72.19 696 VAL A CA 1
ATOM 5383 C C . VAL A 1 696 ? 19.046 10.671 6.598 1.00 72.19 696 VAL A C 1
ATOM 5385 O O . VAL A 1 696 ? 19.576 11.731 6.898 1.00 72.19 696 VAL A O 1
ATOM 5388 N N . VAL A 1 697 ? 19.356 9.974 5.503 1.00 72.44 697 VAL A N 1
ATOM 5389 C CA . VAL A 1 697 ? 20.366 10.434 4.541 1.00 72.44 697 VAL A CA 1
ATOM 5390 C C . VAL A 1 697 ? 20.068 11.870 4.103 1.00 72.44 697 VAL A C 1
ATOM 5392 O O . VAL A 1 697 ? 20.955 12.714 4.168 1.00 72.44 697 VAL A O 1
ATOM 5395 N N . HIS A 1 698 ? 18.812 12.184 3.777 1.00 79.38 698 HIS A N 1
ATOM 5396 C CA . HIS A 1 698 ? 18.408 13.543 3.409 1.00 79.38 698 HIS A CA 1
ATOM 5397 C C . HIS A 1 698 ? 18.591 14.551 4.557 1.00 79.38 698 HIS A C 1
ATOM 5399 O O . HIS A 1 698 ? 19.116 15.641 4.364 1.00 79.38 698 HIS A O 1
ATOM 5405 N N . THR A 1 699 ? 18.237 14.174 5.789 1.00 68.44 699 THR A N 1
ATOM 5406 C CA . THR A 1 699 ? 18.442 15.023 6.979 1.00 68.44 699 THR A CA 1
ATOM 5407 C C . THR A 1 699 ? 19.927 15.282 7.274 1.00 68.44 699 THR A C 1
ATOM 5409 O O . THR A 1 699 ? 20.259 16.293 7.897 1.00 68.44 699 THR A O 1
ATOM 5412 N N . LEU A 1 700 ? 20.816 14.365 6.882 1.00 63.28 700 LEU A N 1
ATOM 5413 C CA . LEU A 1 700 ? 22.261 14.459 7.096 1.00 63.28 700 LEU A CA 1
ATOM 5414 C C . LEU A 1 700 ? 22.962 15.300 6.031 1.00 63.28 700 LEU A C 1
ATOM 5416 O O . LEU A 1 700 ? 23.798 16.133 6.374 1.00 63.28 700 LEU A O 1
ATOM 5420 N N . GLU A 1 701 ? 22.623 15.053 4.770 1.00 63.78 701 GLU A N 1
ATOM 5421 C CA . GLU A 1 701 ? 23.340 15.574 3.604 1.00 63.78 701 GLU A CA 1
ATOM 5422 C C . GLU A 1 701 ? 22.670 16.819 2.994 1.00 63.78 701 GLU A C 1
ATOM 5424 O O . GLU A 1 701 ? 23.246 17.439 2.106 1.00 63.78 701 GLU A O 1
ATOM 5429 N N . GLN A 1 702 ? 21.483 17.211 3.485 1.00 58.28 702 GLN A N 1
ATOM 5430 C CA . GLN A 1 702 ? 20.597 18.278 2.977 1.00 58.28 702 GLN A CA 1
ATOM 5431 C C . GLN A 1 702 ? 20.032 18.041 1.571 1.00 58.28 702 GLN A C 1
ATOM 5433 O O . GLN A 1 702 ? 18.879 18.374 1.346 1.00 58.28 702 GLN A O 1
ATOM 5438 N N . ASP A 1 703 ? 20.798 17.412 0.680 1.00 65.19 703 ASP A N 1
ATOM 5439 C CA . ASP A 1 703 ? 20.361 16.917 -0.621 1.00 65.19 703 ASP A CA 1
ATOM 5440 C C . ASP A 1 703 ? 20.598 15.407 -0.702 1.00 65.19 703 ASP A C 1
ATOM 5442 O O . ASP A 1 703 ? 21.630 14.885 -0.268 1.00 65.19 703 ASP A O 1
ATOM 5446 N N . LEU A 1 704 ? 19.665 14.672 -1.313 1.00 66.50 704 LEU A N 1
ATOM 5447 C CA . LEU A 1 704 ? 19.926 13.271 -1.629 1.00 66.50 704 LEU A CA 1
ATOM 5448 C C . LEU A 1 704 ? 21.009 13.184 -2.708 1.00 66.50 704 LEU A C 1
ATOM 5450 O O . LEU A 1 704 ? 20.902 13.882 -3.725 1.00 66.50 704 LEU A O 1
ATOM 5454 N N . PRO A 1 705 ? 21.996 12.276 -2.568 1.00 64.94 705 PRO A N 1
ATOM 5455 C CA . PRO A 1 705 ? 23.013 12.098 -3.587 1.00 64.94 705 PRO A CA 1
ATOM 5456 C C . PRO A 1 705 ? 22.402 11.946 -4.982 1.00 64.94 705 PRO A C 1
ATOM 5458 O O . PRO A 1 705 ? 21.480 11.155 -5.216 1.00 64.94 705 PRO A O 1
ATOM 5461 N N . ASN A 1 706 ? 22.925 12.735 -5.922 1.00 60.28 706 ASN A N 1
ATOM 5462 C CA . ASN A 1 706 ? 22.449 12.744 -7.304 1.00 60.28 706 ASN A CA 1
ATOM 5463 C C . ASN A 1 706 ? 22.823 11.477 -8.070 1.00 60.28 706 ASN A C 1
ATOM 5465 O O . ASN A 1 706 ? 22.195 11.163 -9.079 1.00 60.28 706 ASN A O 1
ATOM 5469 N N . ARG A 1 707 ? 23.802 10.730 -7.555 1.00 66.75 707 ARG A N 1
ATOM 5470 C CA . ARG A 1 707 ? 24.313 9.503 -8.155 1.00 66.75 707 ARG A CA 1
ATOM 5471 C C . ARG A 1 707 ? 23.850 8.276 -7.394 1.00 66.75 707 ARG A C 1
ATOM 5473 O O . ARG A 1 707 ? 23.859 8.221 -6.164 1.00 66.75 707 ARG A O 1
ATOM 5480 N N . ARG A 1 708 ? 23.524 7.240 -8.157 1.00 69.69 708 ARG A N 1
ATOM 5481 C CA . ARG A 1 708 ? 22.904 6.001 -7.669 1.00 69.69 708 ARG A CA 1
ATOM 5482 C C . ARG A 1 708 ? 23.769 5.268 -6.643 1.00 69.69 708 ARG A C 1
ATOM 5484 O O . ARG A 1 708 ? 23.280 4.863 -5.594 1.00 69.69 708 ARG A O 1
ATOM 5491 N N . ALA A 1 709 ? 25.065 5.133 -6.927 1.00 72.44 709 ALA A N 1
ATOM 5492 C CA . ALA A 1 709 ? 26.003 4.447 -6.039 1.00 72.44 709 ALA A CA 1
ATOM 5493 C C . ALA A 1 709 ? 26.206 5.190 -4.709 1.00 72.44 709 ALA A C 1
ATOM 5495 O O . ALA A 1 709 ? 26.369 4.556 -3.670 1.00 72.44 709 ALA A O 1
ATOM 5496 N N . GLU A 1 710 ? 26.185 6.523 -4.736 1.00 74.50 710 GLU A N 1
ATOM 5497 C CA . GLU A 1 710 ? 26.317 7.352 -3.535 1.00 74.50 710 GLU A CA 1
ATOM 5498 C C . GLU A 1 710 ? 25.070 7.220 -2.655 1.00 74.50 710 GLU A C 1
ATOM 5500 O O . GLU A 1 710 ? 25.196 7.041 -1.446 1.00 74.50 710 GLU A O 1
ATOM 5505 N N . LEU A 1 711 ? 23.879 7.200 -3.263 1.00 75.25 711 LEU A N 1
ATOM 5506 C CA . LEU A 1 711 ? 22.622 7.005 -2.546 1.00 75.25 711 LEU A CA 1
ATOM 5507 C C . LEU A 1 711 ? 22.556 5.634 -1.857 1.00 75.25 711 LEU A C 1
ATOM 5509 O O . LEU A 1 711 ? 22.282 5.556 -0.661 1.00 75.25 711 LEU A O 1
ATOM 5513 N N . TYR A 1 712 ? 22.841 4.551 -2.589 1.00 79.12 712 TYR A N 1
ATOM 5514 C CA . TYR A 1 712 ? 22.831 3.200 -2.015 1.00 79.12 712 TYR A CA 1
ATOM 5515 C C . TYR A 1 712 ? 23.888 3.051 -0.918 1.00 79.12 712 TYR A C 1
ATOM 5517 O O . TYR A 1 712 ? 23.609 2.457 0.122 1.00 79.12 712 TYR A O 1
ATOM 5525 N N . GLY A 1 713 ? 25.068 3.647 -1.113 1.00 78.38 713 GLY A N 1
ATOM 5526 C CA . GLY A 1 713 ? 26.111 3.696 -0.095 1.00 78.38 713 GLY A CA 1
ATOM 5527 C C . GLY A 1 713 ? 25.675 4.421 1.170 1.00 78.38 713 GLY A C 1
ATOM 5528 O O . GLY A 1 713 ? 25.836 3.873 2.256 1.00 78.38 713 GLY A O 1
ATOM 5529 N N . ALA A 1 714 ? 25.061 5.596 1.039 1.00 75.62 714 ALA A N 1
ATOM 5530 C CA . ALA A 1 714 ? 24.565 6.360 2.178 1.00 75.62 714 ALA A CA 1
ATOM 5531 C C . ALA A 1 714 ? 23.490 5.590 2.966 1.00 75.62 714 ALA A C 1
ATOM 5533 O O . ALA A 1 714 ? 23.531 5.569 4.195 1.00 75.62 714 ALA A O 1
ATOM 5534 N N . CYS A 1 715 ? 22.578 4.887 2.282 1.00 76.19 715 CYS A N 1
ATOM 5535 C CA . CYS A 1 715 ? 21.596 4.022 2.940 1.00 76.19 715 CYS A CA 1
ATOM 5536 C C . CYS A 1 715 ? 22.248 2.834 3.667 1.00 76.19 715 CYS A C 1
ATOM 5538 O O . CYS A 1 715 ? 21.861 2.529 4.792 1.00 76.19 715 CYS A O 1
ATOM 5540 N N . VAL A 1 716 ? 23.242 2.171 3.060 1.00 79.00 716 VAL A N 1
ATOM 5541 C CA . VAL A 1 716 ? 23.976 1.064 3.703 1.00 79.00 716 VAL A CA 1
ATOM 5542 C C . VAL A 1 716 ? 24.728 1.544 4.944 1.00 79.00 716 VAL A C 1
ATOM 5544 O O . VAL A 1 716 ? 24.682 0.880 5.975 1.00 79.00 716 VAL A O 1
ATOM 5547 N N . GLU A 1 717 ? 25.388 2.700 4.872 1.00 75.12 717 GLU A N 1
ATOM 5548 C CA . GLU A 1 717 ? 26.096 3.284 6.016 1.00 75.12 717 GLU A CA 1
ATOM 5549 C C . GLU A 1 717 ? 25.134 3.677 7.138 1.00 75.12 717 GLU A C 1
ATOM 5551 O O . GLU A 1 717 ? 25.376 3.346 8.300 1.00 75.12 717 GLU A O 1
ATOM 5556 N N . ALA A 1 718 ? 24.009 4.317 6.797 1.00 70.56 718 ALA A N 1
ATOM 5557 C CA . ALA A 1 718 ? 22.968 4.636 7.767 1.00 70.56 718 ALA A CA 1
ATOM 5558 C C . ALA A 1 718 ? 22.513 3.371 8.514 1.00 70.56 718 ALA A C 1
ATOM 5560 O O . ALA A 1 718 ? 22.493 3.386 9.742 1.00 70.56 718 ALA A O 1
ATOM 5561 N N . LEU A 1 719 ? 22.276 2.271 7.786 1.00 71.75 719 LEU A N 1
ATOM 5562 C CA . LEU A 1 719 ? 21.852 0.976 8.335 1.00 71.75 719 LEU A CA 1
ATOM 5563 C C . LEU A 1 719 ? 22.912 0.254 9.188 1.00 71.75 719 LEU A C 1
ATOM 5565 O O . LEU A 1 719 ? 22.564 -0.486 10.109 1.00 71.75 719 LEU A O 1
ATOM 5569 N N . LEU A 1 720 ? 24.207 0.472 8.934 1.00 71.50 720 LEU A N 1
ATOM 5570 C CA . LEU A 1 720 ? 25.298 -0.146 9.702 1.00 71.50 720 LEU A CA 1
ATOM 5571 C C . LEU A 1 720 ? 25.678 0.625 10.977 1.00 71.50 720 LEU A C 1
ATOM 5573 O O . LEU A 1 720 ? 26.201 0.028 11.918 1.00 71.50 720 LEU A O 1
ATOM 5577 N N . HIS A 1 721 ? 25.432 1.934 11.050 1.00 60.75 721 HIS A N 1
ATOM 5578 C CA . HIS A 1 721 ? 25.947 2.772 12.140 1.00 60.75 721 HIS A CA 1
ATOM 5579 C C . HIS A 1 721 ? 25.260 2.582 13.515 1.00 60.75 721 HIS A C 1
ATOM 5581 O O . HIS A 1 721 ? 25.854 2.958 14.528 1.00 60.75 721 HIS A O 1
ATOM 5587 N N . GLU A 1 722 ? 24.083 1.943 13.619 1.00 49.53 722 GLU A N 1
ATOM 5588 C CA . GLU A 1 722 ? 23.493 1.574 14.929 1.00 49.53 722 GLU A CA 1
ATOM 5589 C C . GLU A 1 722 ? 24.329 0.561 15.730 1.00 49.53 722 GLU A C 1
ATOM 5591 O O . GLU A 1 722 ? 24.219 0.495 16.958 1.00 49.53 722 GLU A O 1
ATOM 5596 N N . TRP A 1 723 ? 25.235 -0.166 15.067 1.00 49.62 723 TRP A N 1
ATOM 5597 C CA . TRP A 1 723 ? 26.058 -1.216 15.675 1.00 49.62 723 TRP A CA 1
ATOM 5598 C C . TRP A 1 723 ? 26.976 -0.723 16.805 1.00 49.62 723 TRP A C 1
ATOM 5600 O O . TRP A 1 723 ? 27.396 -1.513 17.649 1.00 49.62 723 TRP A O 1
ATOM 5610 N N . GLN A 1 724 ? 27.296 0.575 16.867 1.00 43.94 724 GLN A N 1
ATOM 5611 C CA . GLN A 1 724 ? 28.179 1.128 17.904 1.00 43.94 724 GLN A CA 1
ATOM 5612 C C . GLN A 1 724 ? 27.452 1.556 19.192 1.00 43.94 724 GLN A C 1
ATOM 5614 O O . GLN A 1 724 ? 28.091 1.640 20.247 1.00 43.94 724 GLN A O 1
ATOM 5619 N N . GLY A 1 725 ? 26.141 1.827 19.129 1.00 43.72 725 GLY A N 1
ATOM 5620 C CA . GLY A 1 725 ? 25.356 2.341 20.262 1.00 43.72 725 GLY A CA 1
ATOM 5621 C C . GLY A 1 725 ? 25.006 1.274 21.305 1.00 43.72 725 GLY A C 1
ATOM 5622 O O . GLY A 1 725 ? 24.898 1.571 22.496 1.00 43.72 725 GLY A O 1
ATOM 5623 N N . ALA A 1 726 ? 24.907 0.011 20.883 1.00 40.25 726 ALA A N 1
ATOM 5624 C CA . ALA A 1 726 ? 24.643 -1.143 21.739 1.00 40.25 726 ALA A CA 1
ATOM 5625 C C . ALA A 1 726 ? 25.935 -1.673 22.395 1.00 40.25 726 ALA A C 1
ATOM 5627 O O . ALA A 1 726 ? 26.371 -2.799 22.162 1.00 40.25 726 ALA A O 1
ATOM 5628 N N . LYS A 1 727 ? 26.604 -0.859 23.222 1.00 34.22 727 LYS A N 1
ATOM 5629 C CA . LYS A 1 727 ? 27.777 -1.337 23.971 1.00 34.22 727 LYS A CA 1
ATOM 5630 C C . LYS A 1 727 ? 27.369 -2.349 25.041 1.00 34.22 727 LYS A C 1
ATOM 5632 O O . LYS A 1 727 ? 26.740 -1.982 26.031 1.00 34.22 727 LYS A O 1
ATOM 5637 N N . GLY A 1 728 ? 27.818 -3.595 24.867 1.00 39.38 728 GLY A N 1
ATOM 5638 C CA . GLY A 1 728 ? 27.756 -4.606 25.923 1.00 39.38 728 GLY A CA 1
ATOM 5639 C C . GLY A 1 728 ? 28.254 -6.029 25.635 1.00 39.38 728 GLY A C 1
ATOM 5640 O O . GLY A 1 728 ? 28.198 -6.819 26.569 1.00 39.38 728 GLY A O 1
ATOM 5641 N N . LEU A 1 729 ? 28.730 -6.409 24.435 1.00 36.84 729 LEU A N 1
ATOM 5642 C CA . LEU A 1 729 ? 29.200 -7.789 24.173 1.00 36.84 729 LEU A CA 1
ATOM 5643 C C . LEU A 1 729 ? 30.477 -7.842 23.301 1.00 36.84 729 LEU A C 1
ATOM 5645 O O . LEU A 1 729 ? 30.623 -7.096 22.337 1.00 36.84 729 LEU A O 1
ATOM 5649 N N . GLU A 1 730 ? 31.400 -8.743 23.656 1.00 41.03 730 GLU A N 1
ATOM 5650 C CA . GLU A 1 730 ? 32.853 -8.748 23.361 1.00 41.03 730 GLU A CA 1
ATOM 5651 C C . GLU A 1 730 ? 33.324 -8.879 21.894 1.00 41.03 730 GLU A C 1
ATOM 5653 O O . GLU A 1 730 ? 34.528 -8.916 21.657 1.00 41.03 730 GLU A O 1
ATOM 5658 N N . VAL A 1 731 ? 32.451 -8.911 20.882 1.00 48.75 731 VAL A N 1
ATOM 5659 C CA . VAL A 1 731 ? 32.895 -9.060 19.475 1.00 48.75 731 VAL A CA 1
ATOM 5660 C C . VAL A 1 731 ? 32.318 -7.947 18.600 1.00 48.75 731 VAL A C 1
ATOM 5662 O O . VAL A 1 731 ? 31.540 -8.212 17.697 1.00 48.75 731 VAL A O 1
ATOM 5665 N N . GLY A 1 732 ? 32.613 -6.681 18.891 1.00 53.56 732 GLY A N 1
ATOM 5666 C CA . GLY A 1 732 ? 32.141 -5.546 18.084 1.00 53.56 732 GLY A CA 1
ATOM 5667 C C . GLY A 1 732 ? 32.881 -5.445 16.745 1.00 53.56 732 GLY A C 1
ATOM 5668 O O . GLY A 1 732 ? 34.080 -5.173 16.737 1.00 53.56 732 GLY A O 1
ATOM 5669 N N . PHE A 1 733 ? 32.192 -5.647 15.617 1.00 61.22 733 PHE A N 1
ATOM 5670 C CA . PHE A 1 733 ? 32.759 -5.355 14.296 1.00 61.22 733 PHE A CA 1
ATOM 5671 C C . PHE A 1 733 ? 32.686 -3.848 14.024 1.00 61.22 733 PHE A C 1
ATOM 5673 O O . PHE A 1 733 ? 31.654 -3.217 14.240 1.00 61.22 733 PHE A O 1
ATOM 5680 N N . GLU A 1 734 ? 33.782 -3.270 13.538 1.00 67.44 734 GLU A N 1
ATOM 5681 C CA . GLU A 1 734 ? 33.817 -1.884 13.063 1.00 67.44 734 GLU A CA 1
ATOM 5682 C C . GLU A 1 734 ? 32.954 -1.760 11.780 1.00 67.44 734 GLU A C 1
ATOM 5684 O O . GLU A 1 734 ? 33.010 -2.674 10.950 1.00 67.44 734 GLU A O 1
ATOM 5689 N N . PRO A 1 735 ? 32.135 -0.704 11.584 1.00 69.06 735 PRO A N 1
ATOM 5690 C CA . PRO A 1 735 ? 31.235 -0.584 10.426 1.00 69.06 735 PRO A CA 1
ATOM 5691 C C . PRO A 1 735 ? 31.906 -0.805 9.062 1.00 69.06 735 PRO A C 1
ATOM 5693 O O . PRO A 1 735 ? 31.358 -1.493 8.197 1.00 69.06 735 PRO A O 1
ATOM 5696 N N . GLY A 1 736 ? 33.141 -0.328 8.882 1.00 73.31 736 GLY A N 1
ATOM 5697 C CA . GLY A 1 736 ? 33.923 -0.567 7.673 1.00 73.31 736 GLY A CA 1
ATOM 5698 C C . GLY A 1 736 ? 34.285 -2.041 7.471 1.00 73.31 736 GLY A C 1
ATOM 5699 O O . GLY A 1 736 ? 34.305 -2.517 6.334 1.00 73.31 736 GLY A O 1
ATOM 5700 N N . VAL A 1 737 ? 34.521 -2.787 8.554 1.00 75.75 737 VAL A N 1
ATOM 5701 C CA . VAL A 1 737 ? 34.718 -4.246 8.524 1.00 75.75 737 VAL A CA 1
ATOM 5702 C C . VAL A 1 737 ? 33.419 -4.967 8.163 1.00 75.75 737 VAL A C 1
ATOM 5704 O O . VAL A 1 737 ? 33.431 -5.817 7.271 1.00 75.75 737 VAL A O 1
ATOM 5707 N N . ALA A 1 738 ? 32.303 -4.612 8.805 1.00 78.06 738 ALA A N 1
ATOM 5708 C CA . ALA A 1 738 ? 30.994 -5.208 8.533 1.00 78.06 738 ALA A CA 1
ATOM 5709 C C . ALA A 1 738 ? 30.586 -5.019 7.065 1.00 78.06 738 ALA A C 1
ATOM 5711 O O . ALA A 1 738 ? 30.201 -5.980 6.396 1.00 78.06 738 ALA A O 1
ATOM 5712 N N . ARG A 1 739 ? 30.776 -3.808 6.527 1.00 83.19 739 ARG A N 1
ATOM 5713 C CA . ARG A 1 739 ? 30.543 -3.509 5.112 1.00 83.19 739 ARG A CA 1
ATOM 5714 C C . ARG A 1 739 ? 31.389 -4.382 4.188 1.00 83.19 739 ARG A C 1
ATOM 5716 O O . ARG A 1 739 ? 30.850 -4.905 3.223 1.00 83.19 739 ARG A O 1
ATOM 5723 N N . ARG A 1 740 ? 32.685 -4.576 4.469 1.00 82.25 740 ARG A N 1
ATOM 5724 C CA . ARG A 1 740 ? 33.551 -5.442 3.642 1.00 82.25 740 ARG A CA 1
ATOM 5725 C C . ARG A 1 740 ? 33.111 -6.909 3.674 1.00 82.25 740 ARG A C 1
ATOM 5727 O O . ARG A 1 740 ? 33.142 -7.570 2.642 1.00 82.25 740 ARG A O 1
ATOM 5734 N N . ILE A 1 741 ? 32.663 -7.414 4.825 1.00 84.69 741 ILE A N 1
ATOM 5735 C CA . ILE A 1 741 ? 32.107 -8.773 4.923 1.00 84.69 741 ILE A CA 1
ATOM 5736 C C . ILE A 1 741 ? 30.824 -8.884 4.083 1.00 84.69 741 ILE A C 1
ATOM 5738 O O . ILE A 1 741 ? 30.694 -9.815 3.288 1.00 84.69 741 ILE A O 1
ATOM 5742 N N . LEU A 1 742 ? 29.904 -7.919 4.202 1.00 88.56 742 LEU A N 1
ATOM 5743 C CA . LEU A 1 742 ? 28.672 -7.885 3.403 1.00 88.56 742 LEU A CA 1
ATOM 5744 C C . LEU A 1 742 ? 28.948 -7.744 1.909 1.00 88.56 742 LEU A C 1
ATOM 5746 O O . LEU A 1 742 ? 28.281 -8.400 1.118 1.00 88.56 742 LEU A O 1
ATOM 5750 N N . ALA A 1 743 ? 29.937 -6.937 1.529 1.00 89.50 743 ALA A N 1
ATOM 5751 C CA . ALA A 1 743 ? 30.385 -6.773 0.152 1.00 89.50 743 ALA A CA 1
ATOM 5752 C C . ALA A 1 743 ? 30.861 -8.098 -0.442 1.00 89.50 743 ALA A C 1
ATOM 5754 O O . ALA A 1 743 ? 30.415 -8.486 -1.522 1.00 89.50 743 ALA A O 1
ATOM 5755 N N . ARG A 1 744 ? 31.659 -8.860 0.313 1.00 89.38 744 ARG A N 1
ATOM 5756 C CA . ARG A 1 744 ? 32.120 -10.171 -0.134 1.00 89.38 744 ARG A CA 1
ATOM 5757 C C . ARG A 1 744 ? 30.984 -11.184 -0.267 1.00 89.38 744 ARG A C 1
ATOM 5759 O O . ARG A 1 744 ? 30.940 -11.929 -1.246 1.00 89.38 744 ARG A O 1
ATOM 5766 N N . ILE A 1 745 ? 30.051 -11.196 0.687 1.00 91.12 745 ILE A N 1
ATOM 5767 C CA . ILE A 1 745 ? 28.848 -12.037 0.612 1.00 91.12 745 ILE A CA 1
ATOM 5768 C C . ILE A 1 745 ? 28.006 -11.644 -0.607 1.00 91.12 745 ILE A C 1
ATOM 5770 O O . ILE A 1 745 ? 27.634 -12.516 -1.387 1.00 91.12 745 ILE A O 1
ATOM 5774 N N . ALA A 1 746 ? 27.757 -10.348 -0.809 1.00 93.31 746 ALA A N 1
ATOM 5775 C CA . ALA A 1 746 ? 26.990 -9.822 -1.933 1.00 93.31 746 ALA A CA 1
ATOM 5776 C C . ALA A 1 746 ? 27.613 -10.209 -3.274 1.00 93.31 746 ALA A C 1
ATOM 5778 O O . ALA A 1 746 ? 26.913 -10.733 -4.136 1.00 93.31 746 ALA A O 1
ATOM 5779 N N . HIS A 1 747 ? 28.925 -10.035 -3.427 1.00 92.44 747 HIS A N 1
ATOM 5780 C CA . HIS A 1 747 ? 29.632 -10.388 -4.651 1.00 92.44 747 HIS A CA 1
ATOM 5781 C C . HIS A 1 747 ? 29.608 -11.898 -4.916 1.00 92.44 747 HIS A C 1
ATOM 5783 O O . HIS A 1 747 ? 29.310 -12.325 -6.036 1.00 92.44 747 HIS A O 1
ATOM 5789 N N . TRP A 1 748 ? 29.837 -12.729 -3.896 1.00 93.00 748 TRP A N 1
ATOM 5790 C CA . TRP A 1 748 ? 29.707 -14.181 -4.034 1.00 93.00 748 TRP A CA 1
ATOM 5791 C C . TRP A 1 748 ? 28.274 -14.605 -4.393 1.00 93.00 748 TRP A C 1
ATOM 5793 O O . TRP A 1 748 ? 28.077 -15.490 -5.233 1.00 93.00 748 TRP A O 1
ATOM 5803 N N . MET A 1 749 ? 27.263 -13.960 -3.801 1.00 92.94 749 MET A N 1
ATOM 5804 C CA . MET A 1 749 ? 25.863 -14.171 -4.162 1.00 92.94 749 MET A CA 1
ATOM 5805 C C . MET A 1 749 ? 25.634 -13.805 -5.630 1.00 92.94 749 MET A C 1
ATOM 5807 O O . MET A 1 749 ? 25.248 -14.641 -6.438 1.00 92.94 749 MET A O 1
ATOM 5811 N N . HIS A 1 750 ? 25.971 -12.577 -6.005 1.00 92.19 750 HIS A N 1
ATOM 5812 C CA . HIS A 1 750 ? 25.690 -12.011 -7.318 1.00 92.19 750 HIS A CA 1
ATOM 5813 C C . HIS A 1 750 ? 26.476 -12.679 -8.460 1.00 92.19 750 HIS A C 1
ATOM 5815 O O . HIS A 1 750 ? 26.048 -12.660 -9.614 1.00 92.19 750 HIS A O 1
ATOM 5821 N N . SER A 1 751 ? 27.589 -13.347 -8.145 1.00 89.25 751 SER A N 1
ATOM 5822 C CA . SER A 1 751 ? 28.371 -14.151 -9.092 1.00 89.25 751 SER A CA 1
ATOM 5823 C C . SER A 1 751 ? 27.583 -15.292 -9.742 1.00 89.25 751 SER A C 1
ATOM 5825 O O . SER A 1 751 ? 27.960 -15.730 -10.830 1.00 89.25 751 SER A O 1
ATOM 5827 N N . ALA A 1 752 ? 26.492 -15.749 -9.119 1.00 85.75 752 ALA A N 1
ATOM 5828 C CA . ALA A 1 752 ? 25.568 -16.717 -9.696 1.00 85.75 752 ALA A CA 1
ATOM 5829 C C . ALA A 1 752 ? 24.250 -16.042 -10.099 1.00 85.75 752 ALA A C 1
ATOM 5831 O O . ALA A 1 752 ? 23.637 -15.331 -9.302 1.00 85.75 752 ALA A O 1
ATOM 5832 N N . GLN A 1 753 ? 23.801 -16.296 -11.332 1.00 78.69 753 GLN A N 1
ATOM 5833 C CA . GLN A 1 753 ? 22.581 -15.701 -11.878 1.00 78.69 753 GLN A CA 1
ATOM 5834 C C . GLN A 1 753 ? 21.377 -15.972 -10.969 1.00 78.69 753 GLN A C 1
ATOM 5836 O O . GLN A 1 753 ? 21.091 -17.127 -10.650 1.00 78.69 753 GLN A O 1
ATOM 5841 N N . GLY A 1 754 ? 20.674 -14.909 -10.570 1.00 72.62 754 GLY A N 1
ATOM 5842 C CA . GLY A 1 754 ? 19.452 -15.003 -9.768 1.00 72.62 754 GLY A CA 1
ATOM 5843 C C . GLY A 1 754 ? 19.656 -15.502 -8.334 1.00 72.62 754 GLY A C 1
ATOM 5844 O O . GLY A 1 754 ? 18.686 -15.883 -7.686 1.00 72.62 754 GLY A O 1
ATOM 5845 N N . ARG A 1 755 ? 20.893 -15.529 -7.816 1.00 83.88 755 ARG A N 1
ATOM 5846 C CA . ARG A 1 755 ? 21.157 -15.862 -6.409 1.00 83.88 755 ARG A CA 1
ATOM 5847 C C . ARG A 1 755 ? 21.013 -14.602 -5.551 1.00 83.88 755 ARG A C 1
ATOM 5849 O O . ARG A 1 755 ? 21.981 -13.917 -5.228 1.00 83.88 755 ARG A O 1
ATOM 5856 N N . ASP A 1 756 ? 19.774 -14.313 -5.187 1.00 76.31 756 ASP A N 1
ATOM 5857 C CA . ASP A 1 756 ? 19.360 -13.246 -4.266 1.00 76.31 756 ASP A CA 1
ATOM 5858 C C . ASP A 1 756 ? 19.098 -13.762 -2.835 1.00 76.31 756 ASP A C 1
ATOM 5860 O O . ASP A 1 756 ? 18.958 -12.986 -1.887 1.00 76.31 756 ASP A O 1
ATOM 5864 N N . ARG A 1 757 ? 19.057 -15.091 -2.662 1.00 82.50 757 ARG A N 1
ATOM 5865 C CA . ARG A 1 757 ? 18.771 -15.787 -1.402 1.00 82.50 757 ARG A CA 1
ATOM 5866 C C . ARG A 1 757 ? 19.657 -17.017 -1.234 1.00 82.50 757 ARG A C 1
ATOM 5868 O O . ARG A 1 757 ? 19.834 -17.804 -2.160 1.00 82.50 757 ARG A O 1
ATOM 5875 N N . ILE A 1 758 ? 20.173 -17.218 -0.029 1.00 85.31 758 ILE A N 1
ATOM 5876 C CA . ILE A 1 758 ? 21.191 -18.228 0.294 1.00 85.31 758 ILE A CA 1
ATOM 5877 C C . ILE A 1 758 ? 20.956 -18.821 1.675 1.00 85.31 758 ILE A C 1
ATOM 5879 O O . ILE A 1 758 ? 20.394 -18.156 2.534 1.00 85.31 758 ILE A O 1
ATOM 5883 N N . SER A 1 759 ? 21.391 -20.052 1.912 1.00 84.81 759 SER A N 1
ATOM 5884 C CA . SER A 1 759 ? 21.379 -20.643 3.245 1.00 84.81 759 SER A CA 1
ATOM 5885 C C . SER A 1 759 ? 22.668 -20.378 4.014 1.00 84.81 759 SER A C 1
ATOM 5887 O O . SER A 1 759 ? 23.736 -20.155 3.440 1.00 84.81 759 SER A O 1
ATOM 5889 N N . ARG A 1 760 ? 22.592 -20.449 5.347 1.00 81.44 760 ARG A N 1
ATOM 5890 C CA . ARG A 1 760 ? 23.794 -20.415 6.197 1.00 81.44 760 ARG A CA 1
ATOM 5891 C C . ARG A 1 760 ? 24.752 -21.562 5.871 1.00 81.44 760 ARG A C 1
ATOM 5893 O O . ARG A 1 760 ? 25.960 -21.362 5.908 1.00 81.44 760 ARG A O 1
ATOM 5900 N N . ALA A 1 761 ? 24.215 -22.732 5.522 1.00 81.94 761 ALA A N 1
ATOM 5901 C CA . ALA A 1 761 ? 25.010 -23.883 5.108 1.00 81.94 761 ALA A CA 1
ATOM 5902 C C . ALA A 1 761 ? 25.774 -23.598 3.808 1.00 81.94 761 ALA A C 1
ATOM 5904 O O . ALA A 1 761 ? 26.970 -23.849 3.758 1.00 81.94 761 ALA A O 1
ATOM 5905 N N . GLU A 1 762 ? 25.125 -22.991 2.809 1.00 88.50 762 GLU A N 1
ATOM 5906 C CA . GLU A 1 762 ? 25.773 -22.600 1.547 1.00 88.50 762 GLU A CA 1
ATOM 5907 C C . GLU A 1 762 ? 26.883 -21.555 1.770 1.00 88.50 762 GLU A C 1
ATOM 5909 O O . GLU A 1 762 ? 27.920 -21.619 1.116 1.00 88.50 762 GLU A O 1
ATOM 5914 N N . LEU A 1 763 ? 26.710 -20.614 2.708 1.00 87.88 763 LEU A N 1
ATOM 5915 C CA . LEU A 1 763 ? 27.766 -19.656 3.073 1.00 87.88 763 LEU A CA 1
ATOM 5916 C C . LEU A 1 763 ? 28.959 -20.316 3.751 1.00 87.88 763 LEU A C 1
ATOM 5918 O O . LEU A 1 763 ? 30.104 -19.983 3.451 1.00 87.88 763 LEU A O 1
ATOM 5922 N N . ILE A 1 764 ? 28.685 -21.225 4.684 1.00 85.06 764 ILE A N 1
ATOM 5923 C CA . ILE A 1 764 ? 29.719 -21.984 5.383 1.00 85.06 764 ILE A CA 1
ATOM 5924 C C . ILE A 1 764 ? 30.468 -22.870 4.383 1.00 85.06 764 ILE A C 1
ATOM 5926 O O . ILE A 1 764 ? 31.693 -22.860 4.373 1.00 85.06 764 ILE A O 1
ATOM 5930 N N . GLU A 1 765 ? 29.758 -23.561 3.490 1.00 87.75 765 GLU A N 1
ATOM 5931 C CA . GLU A 1 765 ? 30.356 -24.357 2.417 1.00 87.75 765 GLU A CA 1
ATOM 5932 C C . GLU A 1 765 ? 31.217 -23.489 1.495 1.00 87.75 765 GLU A C 1
ATOM 5934 O O . GLU A 1 765 ? 32.354 -23.852 1.205 1.00 87.75 765 GLU A O 1
ATOM 5939 N N . ALA A 1 766 ? 30.730 -22.312 1.093 1.00 88.69 766 ALA A N 1
ATOM 5940 C CA . ALA A 1 766 ? 31.504 -21.382 0.279 1.00 88.69 766 ALA A CA 1
ATOM 5941 C C . ALA A 1 766 ? 32.770 -20.892 0.995 1.00 88.69 766 ALA A C 1
ATOM 5943 O O . ALA A 1 766 ? 33.817 -20.751 0.362 1.00 88.69 766 ALA A O 1
ATOM 5944 N N . LEU A 1 767 ? 32.698 -20.653 2.307 1.00 86.81 767 LEU A N 1
ATOM 5945 C CA . LEU A 1 767 ? 33.854 -20.290 3.125 1.00 86.81 767 LEU A CA 1
ATOM 5946 C C . LEU A 1 767 ? 34.870 -21.441 3.197 1.00 86.81 767 LEU A C 1
ATOM 5948 O O . LEU A 1 767 ? 36.068 -21.227 3.037 1.00 86.81 767 LEU A O 1
ATOM 5952 N N . GLU A 1 768 ? 34.394 -22.670 3.397 1.00 84.62 768 GLU A N 1
ATOM 5953 C CA . GLU A 1 768 ? 35.220 -23.880 3.487 1.00 84.62 768 GLU A CA 1
ATOM 5954 C C . GLU A 1 768 ? 35.877 -24.260 2.163 1.00 84.62 768 GLU A C 1
ATOM 5956 O O . GLU A 1 768 ? 37.033 -24.682 2.138 1.00 84.62 768 GLU A O 1
ATOM 5961 N N . SER A 1 769 ? 35.153 -24.096 1.057 1.00 87.56 769 SER A N 1
ATOM 5962 C CA . SER A 1 769 ? 35.651 -24.378 -0.285 1.00 87.56 769 SER A CA 1
ATOM 5963 C C . SER A 1 769 ? 36.598 -23.289 -0.802 1.00 87.56 769 SER A C 1
ATOM 5965 O O . SER A 1 769 ? 37.145 -23.432 -1.895 1.00 87.56 769 SER A O 1
ATOM 5967 N N . GLY A 1 770 ? 36.743 -22.176 -0.071 1.00 84.00 770 GLY A N 1
ATOM 5968 C CA . GLY A 1 770 ? 37.474 -20.985 -0.504 1.00 84.00 770 GLY A CA 1
ATOM 5969 C C . GLY A 1 770 ? 36.762 -20.166 -1.588 1.00 84.00 770 GLY A C 1
ATOM 5970 O O . GLY A 1 770 ? 37.373 -19.274 -2.169 1.00 84.00 770 GLY A O 1
ATOM 5971 N N . ALA A 1 771 ? 35.485 -20.446 -1.875 1.00 83.44 771 ALA A N 1
ATOM 5972 C CA . ALA A 1 771 ? 34.672 -19.649 -2.797 1.00 83.44 771 ALA A CA 1
ATOM 5973 C C . ALA A 1 771 ? 34.246 -18.297 -2.193 1.00 83.44 771 ALA A C 1
ATOM 5975 O O . ALA A 1 771 ? 33.957 -17.358 -2.933 1.00 83.44 771 ALA A O 1
ATOM 5976 N N . LEU A 1 772 ? 34.221 -18.195 -0.862 1.00 84.94 772 LEU A N 1
ATOM 5977 C CA . LEU A 1 772 ? 34.022 -16.971 -0.094 1.00 84.94 772 LEU A CA 1
ATOM 5978 C C . LEU A 1 772 ? 35.249 -16.754 0.799 1.00 84.94 772 LEU A C 1
ATOM 5980 O O . LEU A 1 772 ? 35.568 -17.602 1.625 1.00 84.94 772 LEU A O 1
ATOM 5984 N N . VAL A 1 773 ? 35.926 -15.612 0.666 1.00 81.38 773 VAL A N 1
ATOM 5985 C CA . VAL A 1 773 ? 37.108 -15.278 1.481 1.00 81.38 773 VAL A CA 1
ATOM 5986 C C . VAL A 1 773 ? 36.839 -14.004 2.267 1.00 81.38 773 VAL A C 1
ATOM 5988 O O . VAL A 1 773 ? 36.728 -12.926 1.679 1.00 81.38 773 VAL A O 1
ATOM 5991 N N . LEU A 1 774 ? 36.730 -14.126 3.592 1.00 80.06 774 LEU A N 1
ATOM 5992 C CA . LEU A 1 774 ? 36.517 -12.980 4.477 1.00 80.06 774 LEU A CA 1
ATOM 5993 C C . LEU A 1 774 ? 37.744 -12.042 4.477 1.00 80.06 774 LEU A C 1
ATOM 5995 O O . LEU A 1 774 ? 38.862 -12.524 4.298 1.00 80.06 774 LEU A O 1
ATOM 5999 N N . PRO A 1 775 ? 37.566 -10.722 4.681 1.00 73.56 775 PRO A N 1
ATOM 6000 C CA . PRO A 1 775 ? 38.676 -9.765 4.681 1.00 73.56 775 PRO A CA 1
ATOM 6001 C C . PRO A 1 775 ? 39.734 -10.063 5.760 1.00 73.56 775 PRO A C 1
ATOM 6003 O O . PRO A 1 775 ? 39.410 -10.580 6.833 1.00 73.56 775 PRO A O 1
ATOM 6006 N N . ASP A 1 776 ? 40.989 -9.680 5.522 1.00 65.69 776 ASP A N 1
ATOM 6007 C CA . ASP A 1 776 ? 42.081 -9.885 6.484 1.00 65.69 776 ASP A CA 1
ATOM 6008 C C . ASP A 1 776 ? 41.790 -9.220 7.843 1.00 65.69 776 ASP A C 1
ATOM 6010 O O . ASP A 1 776 ? 41.242 -8.118 7.924 1.00 65.69 776 ASP A O 1
ATOM 6014 N N . GLY A 1 777 ? 42.135 -9.910 8.936 1.00 62.44 777 GLY A N 1
ATOM 6015 C CA . GLY A 1 777 ? 41.900 -9.438 10.309 1.00 62.44 777 GLY A CA 1
ATOM 6016 C C . GLY A 1 777 ? 40.458 -9.582 10.817 1.00 62.44 777 GLY A C 1
ATOM 6017 O O . GLY A 1 777 ? 40.177 -9.168 11.939 1.00 62.44 777 GLY A O 1
ATOM 6018 N N . THR A 1 778 ? 39.551 -10.170 10.026 1.00 62.97 778 THR A N 1
ATOM 6019 C CA . THR A 1 778 ? 38.150 -10.409 10.431 1.00 62.97 778 THR A CA 1
ATOM 6020 C C . THR A 1 778 ? 37.904 -11.804 10.992 1.00 62.97 778 THR A C 1
ATOM 6022 O O . THR A 1 778 ? 37.010 -11.974 11.815 1.00 62.97 778 THR A O 1
ATOM 6025 N N . ALA A 1 779 ? 38.705 -12.791 10.590 1.00 57.59 779 ALA A N 1
ATOM 6026 C CA . ALA A 1 779 ? 38.625 -14.148 11.102 1.00 57.59 779 ALA A CA 1
ATOM 6027 C C . ALA A 1 779 ? 39.230 -14.219 12.511 1.00 57.59 779 ALA A C 1
ATOM 6029 O O . ALA A 1 779 ? 40.427 -13.996 12.701 1.00 57.59 779 ALA A O 1
ATOM 6030 N N . GLY A 1 780 ? 38.409 -14.571 13.502 1.00 60.78 780 GLY A N 1
ATOM 6031 C CA . GLY A 1 780 ? 38.929 -15.133 14.744 1.00 60.78 780 GLY A CA 1
ATOM 6032 C C . GLY A 1 780 ? 39.627 -16.481 14.483 1.00 60.78 780 GLY A C 1
ATOM 6033 O O . GLY A 1 780 ? 39.756 -16.910 13.335 1.00 60.78 780 GLY A O 1
ATOM 6034 N N . PRO A 1 781 ? 40.043 -17.213 15.529 1.00 60.31 781 PRO A N 1
ATOM 6035 C CA . PRO A 1 781 ? 40.639 -18.544 15.365 1.00 60.31 781 PRO A CA 1
ATOM 6036 C C . PRO A 1 781 ? 39.727 -19.547 14.627 1.00 60.31 781 PRO A C 1
ATOM 6038 O O . PRO A 1 781 ? 40.232 -20.533 14.097 1.00 60.31 781 PRO A O 1
ATOM 6041 N N . ASP A 1 782 ? 38.413 -19.286 14.562 1.00 77.44 782 ASP A N 1
ATOM 6042 C CA . ASP A 1 782 ? 37.439 -20.039 13.766 1.00 77.44 782 ASP A CA 1
ATOM 6043 C C . ASP A 1 782 ? 36.593 -19.103 12.865 1.00 77.44 782 ASP A C 1
ATOM 6045 O O . ASP A 1 782 ? 35.645 -18.470 13.347 1.00 77.44 782 ASP A O 1
ATOM 6049 N N . PRO A 1 783 ? 36.889 -19.033 11.550 1.00 72.81 783 PRO A N 1
ATOM 6050 C CA . PRO A 1 783 ? 36.122 -18.257 10.574 1.00 72.81 783 PRO A CA 1
ATOM 6051 C C . PRO A 1 783 ? 34.628 -18.611 10.514 1.00 72.81 783 PRO A C 1
ATOM 6053 O O . PRO A 1 783 ? 33.810 -17.733 10.229 1.00 72.81 783 PRO A O 1
ATOM 6056 N N . ARG A 1 784 ? 34.246 -19.867 10.797 1.00 78.31 784 ARG A N 1
ATOM 6057 C CA . ARG A 1 784 ? 32.837 -20.295 10.779 1.00 78.31 784 ARG A CA 1
ATOM 6058 C C . ARG A 1 784 ? 32.073 -19.678 11.937 1.00 78.31 784 ARG A C 1
ATOM 6060 O O . ARG A 1 784 ? 30.999 -19.118 11.729 1.00 78.31 784 ARG A O 1
ATOM 6067 N N . ALA A 1 785 ? 32.639 -19.744 13.141 1.00 76.25 785 ALA A N 1
ATOM 6068 C CA . ALA A 1 785 ? 32.049 -19.130 14.326 1.00 76.25 785 ALA A CA 1
ATOM 6069 C C . ALA A 1 785 ? 31.942 -17.605 14.171 1.00 76.25 785 ALA A C 1
ATOM 6071 O O . ALA A 1 785 ? 30.913 -17.021 14.512 1.00 76.25 785 ALA A O 1
ATOM 6072 N N . THR A 1 786 ? 32.965 -16.965 13.590 1.00 74.38 786 THR A N 1
ATOM 6073 C CA . THR A 1 786 ? 32.940 -15.533 13.263 1.00 74.38 786 THR A CA 1
ATOM 6074 C C . THR A 1 786 ? 31.807 -15.190 12.292 1.00 74.38 786 THR A C 1
ATOM 6076 O O . THR A 1 786 ? 31.032 -14.275 12.573 1.00 74.38 786 THR A O 1
ATOM 6079 N N . LEU A 1 787 ? 31.677 -15.920 11.177 1.00 78.50 787 LEU A N 1
ATOM 6080 C CA . LEU A 1 787 ? 30.621 -15.679 10.190 1.00 78.50 787 LEU A CA 1
ATOM 6081 C C . LEU A 1 787 ? 29.227 -15.944 10.775 1.00 78.50 787 LEU A C 1
ATOM 6083 O O . LEU A 1 787 ? 28.314 -15.156 10.551 1.00 78.50 787 LEU A O 1
ATOM 6087 N N . GLY A 1 788 ? 29.064 -17.006 11.567 1.00 77.19 788 GLY A N 1
ATOM 6088 C CA . GLY A 1 788 ? 27.809 -17.308 12.256 1.00 77.19 788 GLY A CA 1
ATOM 6089 C C . GLY A 1 788 ? 27.367 -16.176 13.187 1.00 77.19 788 GLY A C 1
ATOM 6090 O O . GLY A 1 788 ? 26.249 -15.679 13.051 1.00 77.19 788 GLY A O 1
ATOM 6091 N N . ALA A 1 789 ? 28.271 -15.710 14.056 1.00 73.06 789 ALA A N 1
ATOM 6092 C CA . ALA A 1 789 ? 28.006 -14.605 14.978 1.00 73.06 789 ALA A CA 1
ATOM 6093 C C . ALA A 1 789 ? 27.735 -13.277 14.250 1.00 73.06 789 ALA A C 1
ATOM 6095 O O . ALA A 1 789 ? 26.909 -12.483 14.698 1.00 73.06 789 ALA A O 1
ATOM 6096 N N . PHE A 1 790 ? 28.411 -13.037 13.123 1.00 77.75 790 PHE A N 1
ATOM 6097 C CA . PHE A 1 790 ? 28.155 -11.879 12.271 1.00 77.75 790 PHE A CA 1
ATOM 6098 C C . PHE A 1 790 ? 26.744 -11.920 11.670 1.00 77.75 790 PHE A C 1
ATOM 6100 O O . PHE A 1 790 ? 25.998 -10.951 11.790 1.00 77.75 790 PHE A O 1
ATOM 6107 N N . LEU A 1 791 ? 26.359 -13.049 11.065 1.00 75.56 791 LEU A N 1
ATOM 6108 C CA . LEU A 1 791 ? 25.048 -13.218 10.435 1.00 75.56 791 LEU A CA 1
ATOM 6109 C C . LEU A 1 791 ? 23.901 -13.118 11.439 1.00 75.56 791 LEU A C 1
ATOM 6111 O O . LEU A 1 791 ? 22.884 -12.519 11.109 1.00 75.56 791 LEU A O 1
ATOM 6115 N N . ASP A 1 792 ? 24.059 -13.672 12.646 1.00 69.12 792 ASP A N 1
ATOM 6116 C CA . ASP A 1 792 ? 23.051 -13.540 13.703 1.00 69.12 792 ASP A CA 1
ATOM 6117 C C . ASP A 1 792 ? 22.757 -12.071 14.015 1.00 69.12 792 ASP A C 1
ATOM 6119 O O . ASP A 1 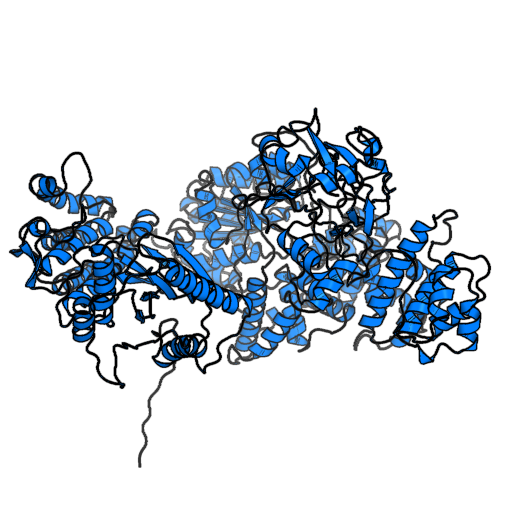792 ? 21.599 -11.693 14.107 1.00 69.12 792 ASP A O 1
ATOM 6123 N N . ARG A 1 793 ? 23.776 -11.210 14.059 1.00 67.00 793 ARG A N 1
ATOM 6124 C CA . ARG A 1 793 ? 23.564 -9.784 14.339 1.00 67.00 793 ARG A CA 1
ATOM 6125 C C . ARG A 1 793 ? 23.084 -8.986 13.136 1.00 67.00 793 ARG A C 1
ATOM 6127 O O . ARG A 1 793 ? 22.186 -8.169 13.270 1.00 67.00 793 ARG A O 1
ATOM 6134 N N . VAL A 1 794 ? 23.634 -9.210 11.940 1.00 68.88 794 VAL A N 1
ATOM 6135 C CA . VAL A 1 794 ? 23.185 -8.478 10.736 1.00 68.88 794 VAL A CA 1
ATOM 6136 C C . VAL A 1 794 ? 21.724 -8.764 10.435 1.00 68.88 794 VAL A C 1
ATOM 6138 O O . VAL A 1 794 ? 20.985 -7.819 10.151 1.00 68.88 794 VAL A O 1
ATOM 6141 N N . VAL A 1 795 ? 21.318 -10.033 10.510 1.00 67.44 795 VAL A N 1
ATOM 6142 C CA . VAL A 1 795 ? 19.946 -10.441 10.201 1.00 67.44 795 VAL A CA 1
ATOM 6143 C C . VAL A 1 795 ? 18.951 -9.923 11.237 1.00 67.44 795 VAL A C 1
ATOM 6145 O O . VAL A 1 795 ? 17.845 -9.535 10.858 1.00 67.44 795 VAL A O 1
ATOM 6148 N N . ASP A 1 796 ? 19.351 -9.878 12.509 1.00 56.50 796 ASP A N 1
ATOM 6149 C CA . ASP A 1 796 ? 18.448 -9.529 13.606 1.00 56.50 796 ASP A CA 1
ATOM 6150 C C . ASP A 1 796 ? 18.449 -8.012 13.922 1.00 56.50 796 ASP A C 1
ATOM 6152 O O . ASP A 1 796 ? 17.460 -7.509 14.453 1.00 56.50 796 ASP A O 1
ATOM 6156 N N . GLU A 1 797 ? 19.503 -7.255 13.566 1.00 57.00 797 GLU A N 1
ATOM 6157 C CA . GLU A 1 797 ? 19.684 -5.858 14.018 1.00 57.00 797 GLU A CA 1
ATOM 6158 C C . GLU A 1 797 ? 19.793 -4.805 12.897 1.00 57.00 797 GLU A C 1
ATOM 6160 O O . GLU A 1 797 ? 19.350 -3.677 13.091 1.00 57.00 797 GLU A O 1
ATOM 6165 N N . SER A 1 798 ? 20.371 -5.122 11.727 1.00 60.97 798 SER A N 1
ATOM 6166 C CA . SER A 1 798 ? 20.686 -4.087 10.711 1.00 60.97 798 SER A CA 1
ATOM 6167 C C . SER A 1 798 ? 19.579 -3.826 9.689 1.00 60.97 798 SER A C 1
ATOM 6169 O O . SER A 1 798 ? 19.569 -2.789 9.032 1.00 60.97 798 SER A O 1
ATOM 6171 N N . GLY A 1 799 ? 18.702 -4.807 9.458 1.00 64.06 799 GLY A N 1
ATOM 6172 C CA . GLY A 1 799 ? 17.727 -4.751 8.368 1.00 64.06 799 GLY A CA 1
ATOM 6173 C C . GLY A 1 799 ? 18.326 -4.760 6.950 1.00 64.06 799 GLY A C 1
ATOM 6174 O O . GLY A 1 799 ? 17.561 -4.685 5.996 1.00 64.06 799 GLY A O 1
ATOM 6175 N N . LEU A 1 800 ? 19.654 -4.875 6.776 1.00 73.38 800 LEU A N 1
ATOM 6176 C CA . LEU A 1 800 ? 20.313 -4.974 5.461 1.00 73.38 800 LEU A CA 1
ATOM 6177 C C . LEU A 1 800 ? 20.235 -6.378 4.870 1.00 73.38 800 LEU A C 1
ATOM 6179 O O . LEU A 1 800 ? 20.016 -6.541 3.670 1.00 73.38 800 LEU A O 1
ATOM 6183 N N . LEU A 1 801 ? 20.428 -7.384 5.719 1.00 76.25 801 LEU A N 1
ATOM 6184 C CA . LEU A 1 801 ? 20.252 -8.791 5.395 1.00 76.25 801 LEU A CA 1
ATOM 6185 C C . LEU A 1 801 ? 19.034 -9.281 6.173 1.00 76.25 801 LEU A C 1
ATOM 6187 O O . LEU A 1 801 ? 18.906 -9.000 7.357 1.00 76.25 801 LEU A O 1
ATOM 6191 N N . VAL A 1 802 ? 18.125 -9.990 5.520 1.00 70.12 802 VAL A N 1
ATOM 6192 C CA . VAL A 1 802 ? 16.865 -10.443 6.109 1.00 70.12 802 VAL A CA 1
ATOM 6193 C C . VAL A 1 802 ? 16.661 -11.928 5.837 1.00 70.12 802 VAL A C 1
ATOM 6195 O O . VAL A 1 802 ? 17.016 -12.452 4.780 1.00 70.12 802 VAL A O 1
ATOM 6198 N N . GLY A 1 803 ? 16.086 -12.627 6.812 1.00 65.81 803 GLY A N 1
ATOM 6199 C CA . GLY A 1 803 ? 15.619 -14.002 6.640 1.00 65.81 803 GLY A CA 1
ATOM 6200 C C . GLY A 1 803 ? 14.378 -14.051 5.746 1.00 65.81 803 GLY A C 1
ATOM 6201 O O . GLY A 1 803 ? 13.316 -13.562 6.132 1.00 65.81 803 GLY A O 1
ATOM 6202 N N . TRP A 1 804 ? 14.503 -14.643 4.562 1.00 56.56 804 TRP A N 1
ATOM 6203 C CA . TRP A 1 804 ? 13.400 -14.856 3.626 1.00 56.56 804 TRP A CA 1
ATOM 6204 C C . TRP A 1 804 ? 12.680 -16.181 3.869 1.00 56.56 804 TRP A C 1
ATOM 6206 O O . TRP A 1 804 ? 11.521 -16.293 3.520 1.00 56.56 804 TRP A O 1
ATOM 6216 N N . SER A 1 805 ? 13.315 -17.198 4.450 1.00 51.81 805 SER A N 1
ATOM 6217 C CA . SER A 1 805 ? 12.630 -18.430 4.876 1.00 51.81 805 SER A CA 1
ATOM 6218 C C . SER A 1 805 ? 13.384 -19.089 6.038 1.00 51.81 805 SER A C 1
ATOM 6220 O O . SER A 1 805 ? 14.250 -18.456 6.636 1.00 51.81 805 SER A O 1
ATOM 6222 N N . GLN A 1 806 ? 13.040 -20.336 6.381 1.00 52.03 806 GLN A N 1
ATOM 6223 C CA . GLN A 1 806 ? 13.613 -21.078 7.515 1.00 52.03 806 GLN A CA 1
ATOM 6224 C C . GLN A 1 806 ? 15.147 -21.166 7.469 1.00 52.03 806 GLN A C 1
ATOM 6226 O O . GLN A 1 806 ? 15.793 -21.067 8.508 1.00 52.03 806 GLN A O 1
ATOM 6231 N N . ASP A 1 807 ? 15.728 -21.303 6.276 1.00 66.81 807 ASP A N 1
ATOM 6232 C CA . ASP A 1 807 ? 17.175 -21.370 6.067 1.00 66.81 807 ASP A CA 1
ATOM 6233 C C . ASP A 1 807 ? 17.704 -20.269 5.142 1.00 66.81 807 ASP A C 1
ATOM 6235 O O . ASP A 1 807 ? 18.901 -19.995 5.181 1.00 66.81 807 ASP A O 1
ATOM 6239 N N . ARG A 1 808 ? 16.848 -19.621 4.336 1.00 70.88 808 ARG A N 1
ATOM 6240 C CA . ARG A 1 808 ? 17.276 -18.610 3.359 1.00 70.88 808 ARG A CA 1
ATOM 6241 C C . ARG A 1 808 ? 17.367 -17.210 3.952 1.00 70.88 808 ARG A C 1
ATOM 6243 O O . ARG A 1 808 ? 16.371 -16.661 4.414 1.00 70.88 808 ARG A O 1
ATOM 6250 N N . ILE A 1 809 ? 18.531 -16.595 3.814 1.00 78.19 809 ILE A N 1
ATOM 6251 C CA . ILE A 1 809 ? 18.808 -15.180 4.051 1.00 78.19 809 ILE A CA 1
ATOM 6252 C C . ILE A 1 809 ? 19.138 -14.489 2.724 1.00 78.19 809 ILE A C 1
ATOM 6254 O O . ILE A 1 809 ? 19.597 -15.127 1.780 1.00 78.19 809 ILE A O 1
ATOM 6258 N N . GLY A 1 810 ? 18.901 -13.188 2.638 1.00 80.69 810 GLY A N 1
ATOM 6259 C CA . GLY A 1 810 ? 19.183 -12.386 1.449 1.00 80.69 810 GLY A CA 1
ATOM 6260 C C . GLY A 1 810 ? 19.144 -10.906 1.786 1.00 80.69 810 GLY A C 1
ATOM 6261 O O . GLY A 1 810 ? 18.716 -10.539 2.878 1.00 80.69 810 GLY A O 1
ATOM 6262 N N . PHE A 1 811 ? 19.586 -10.042 0.880 1.00 82.69 811 PHE A N 1
ATOM 6263 C CA . PHE A 1 811 ? 19.515 -8.602 1.127 1.00 82.69 811 PHE A CA 1
ATOM 6264 C C . PHE A 1 811 ? 18.055 -8.133 1.183 1.00 82.69 811 PHE A C 1
ATOM 6266 O O . PHE A 1 811 ? 17.200 -8.673 0.481 1.00 82.69 811 PHE A O 1
ATOM 6273 N N . ALA A 1 812 ? 17.760 -7.138 2.023 1.00 70.81 812 ALA A N 1
ATOM 6274 C CA . ALA A 1 812 ? 16.416 -6.564 2.143 1.00 70.81 812 ALA A CA 1
ATOM 6275 C C . ALA A 1 812 ? 15.925 -5.934 0.836 1.00 70.81 812 ALA A C 1
ATOM 6277 O O . ALA A 1 812 ? 14.725 -5.875 0.586 1.00 70.81 812 ALA A O 1
ATOM 6278 N N . HIS A 1 813 ? 16.864 -5.495 -0.001 1.00 75.81 813 HIS A N 1
ATOM 6279 C CA . HIS A 1 813 ? 16.605 -5.036 -1.352 1.00 75.81 813 HIS A CA 1
ATOM 6280 C C . HIS A 1 813 ? 17.763 -5.435 -2.272 1.00 75.81 813 HIS A C 1
ATOM 6282 O O . HIS A 1 813 ? 18.929 -5.354 -1.873 1.00 75.81 813 HIS A O 1
ATOM 6288 N N . LEU A 1 814 ? 17.458 -5.810 -3.520 1.00 76.44 814 LEU A N 1
ATOM 6289 C CA . LEU A 1 814 ? 18.470 -6.217 -4.501 1.00 76.44 814 LEU A CA 1
ATOM 6290 C C . LEU A 1 814 ? 19.493 -5.100 -4.767 1.00 76.44 814 LEU A C 1
ATOM 6292 O O . LEU A 1 814 ? 20.684 -5.374 -4.857 1.00 76.44 814 LEU A O 1
ATOM 6296 N N . ALA A 1 815 ? 19.054 -3.838 -4.763 1.00 78.12 815 ALA A N 1
ATOM 6297 C CA . ALA A 1 815 ? 19.934 -2.669 -4.887 1.00 78.12 815 ALA A CA 1
ATOM 6298 C C . ALA A 1 815 ? 21.095 -2.651 -3.874 1.00 78.12 815 ALA A C 1
ATOM 6300 O O . ALA A 1 815 ? 22.192 -2.209 -4.211 1.00 78.12 815 ALA A O 1
ATOM 6301 N N . PHE A 1 816 ? 20.899 -3.163 -2.651 1.00 85.31 816 PHE A N 1
ATOM 6302 C CA . PHE A 1 816 ? 21.991 -3.269 -1.681 1.00 85.31 816 PHE A CA 1
ATOM 6303 C C . PHE A 1 816 ? 22.984 -4.361 -2.060 1.00 85.31 816 PHE A C 1
ATOM 6305 O O . PHE A 1 816 ? 24.186 -4.123 -1.979 1.00 85.31 816 PHE A O 1
ATOM 6312 N N . GLN A 1 817 ? 22.506 -5.520 -2.525 1.00 89.56 817 GLN A N 1
ATOM 6313 C CA . GLN A 1 817 ? 23.373 -6.572 -3.060 1.00 89.56 817 GLN A CA 1
ATOM 6314 C C . GLN A 1 817 ? 24.169 -6.061 -4.269 1.00 89.56 817 GLN A C 1
ATOM 6316 O O . GLN A 1 817 ? 25.369 -6.308 -4.365 1.00 89.56 817 GLN A O 1
ATOM 6321 N N . GLU A 1 818 ? 23.526 -5.324 -5.173 1.00 86.88 818 GLU A N 1
ATOM 6322 C CA . GLU A 1 818 ? 24.149 -4.764 -6.375 1.00 86.88 818 GLU A CA 1
ATOM 6323 C C . GLU A 1 818 ? 25.214 -3.714 -6.017 1.00 86.88 818 GLU A C 1
ATOM 6325 O O . GLU A 1 818 ? 26.357 -3.791 -6.478 1.00 86.88 818 GLU A O 1
ATOM 6330 N N . TYR A 1 819 ? 24.884 -2.778 -5.121 1.00 88.38 819 TYR A N 1
ATOM 6331 C CA . TYR A 1 819 ? 25.828 -1.781 -4.617 1.00 88.38 819 TYR A CA 1
ATOM 6332 C C . TYR A 1 819 ? 27.031 -2.425 -3.921 1.00 88.38 819 TYR A C 1
ATOM 6334 O O . TYR A 1 819 ? 28.175 -2.101 -4.239 1.00 88.38 819 TYR A O 1
ATOM 6342 N N . LEU A 1 820 ? 26.784 -3.354 -2.995 1.00 90.12 820 LEU A N 1
ATOM 6343 C CA . LEU A 1 820 ? 27.824 -4.030 -2.221 1.00 90.12 820 LEU A CA 1
ATOM 6344 C C . LEU A 1 820 ? 28.705 -4.927 -3.100 1.00 90.12 820 LEU A C 1
ATOM 6346 O O . LEU A 1 820 ? 29.910 -4.999 -2.873 1.00 90.12 820 LEU A O 1
ATOM 6350 N N . THR A 1 821 ? 28.142 -5.535 -4.147 1.00 92.12 821 THR A N 1
ATOM 6351 C CA . THR A 1 821 ? 28.917 -6.250 -5.174 1.00 92.12 821 THR A CA 1
ATOM 6352 C C . THR A 1 821 ? 29.832 -5.292 -5.932 1.00 92.12 821 THR A C 1
ATOM 6354 O O . THR A 1 821 ? 31.024 -5.555 -6.077 1.00 92.12 821 THR A O 1
ATOM 6357 N N . SER A 1 822 ? 29.300 -4.153 -6.384 1.00 88.12 822 SER A N 1
ATOM 6358 C CA . SER A 1 822 ? 30.098 -3.099 -7.022 1.00 88.12 822 SER A CA 1
ATOM 6359 C C . SER A 1 822 ? 31.209 -2.592 -6.093 1.00 88.12 822 SER A C 1
ATOM 6361 O O . SER A 1 822 ? 32.335 -2.366 -6.538 1.00 88.12 822 SER A O 1
ATOM 6363 N N . PHE A 1 823 ? 30.913 -2.434 -4.801 1.00 85.50 823 PHE A N 1
ATOM 6364 C CA . PHE A 1 823 ? 31.884 -2.030 -3.789 1.00 85.50 823 PHE A CA 1
ATOM 6365 C C . PHE A 1 823 ? 33.008 -3.065 -3.631 1.00 85.50 823 PHE A C 1
ATOM 6367 O O . PHE A 1 823 ? 34.172 -2.676 -3.699 1.00 85.50 823 PHE A O 1
ATOM 6374 N N . ASP A 1 824 ? 32.690 -4.359 -3.490 1.00 86.06 824 ASP A N 1
ATOM 6375 C CA . ASP A 1 824 ? 33.700 -5.429 -3.377 1.00 86.06 824 ASP A CA 1
ATOM 6376 C C . ASP A 1 824 ? 34.619 -5.456 -4.598 1.00 86.06 824 ASP A C 1
ATOM 6378 O O . ASP A 1 824 ? 35.838 -5.465 -4.454 1.00 86.06 824 ASP A O 1
ATOM 6382 N N . LEU A 1 825 ? 34.039 -5.376 -5.801 1.00 84.69 825 LEU A N 1
ATOM 6383 C CA . LEU A 1 825 ? 34.799 -5.331 -7.048 1.00 84.69 825 LEU A CA 1
ATOM 6384 C C . LEU A 1 825 ? 35.770 -4.150 -7.053 1.00 84.69 825 LEU A C 1
ATOM 6386 O O . LEU A 1 825 ? 36.949 -4.321 -7.343 1.00 84.69 825 LEU A O 1
ATOM 6390 N N . ARG A 1 826 ? 35.315 -2.943 -6.702 1.00 79.50 826 ARG A N 1
ATOM 6391 C CA . ARG A 1 826 ? 36.197 -1.766 -6.635 1.00 79.50 826 ARG A CA 1
ATOM 6392 C C . ARG A 1 826 ? 37.336 -1.963 -5.643 1.00 79.50 826 ARG A C 1
ATOM 6394 O O . ARG A 1 826 ? 38.472 -1.656 -5.985 1.00 79.50 826 ARG A O 1
ATOM 6401 N N . VAL A 1 827 ? 37.039 -2.464 -4.445 1.00 75.12 827 VAL A N 1
ATOM 6402 C CA . VAL A 1 827 ? 38.047 -2.745 -3.413 1.00 75.12 827 VAL A CA 1
ATOM 6403 C C . VAL A 1 827 ? 39.073 -3.746 -3.941 1.00 75.12 827 VAL A C 1
ATOM 6405 O O . VAL A 1 827 ? 40.268 -3.464 -3.908 1.00 75.12 827 VAL A O 1
ATOM 6408 N N . GLU A 1 828 ? 38.620 -4.853 -4.532 1.00 71.94 828 GLU A N 1
ATOM 6409 C CA . GLU A 1 828 ? 39.486 -5.867 -5.133 1.00 71.94 828 GLU A CA 1
ATOM 6410 C C . GLU A 1 828 ? 40.395 -5.278 -6.226 1.00 71.94 828 GLU A C 1
ATOM 6412 O O . GLU A 1 828 ? 41.604 -5.515 -6.228 1.00 71.94 828 GLU A O 1
ATOM 6417 N N . PHE A 1 829 ? 39.843 -4.452 -7.120 1.00 68.75 829 PHE A N 1
ATOM 6418 C CA . PHE A 1 829 ? 40.598 -3.849 -8.220 1.00 68.75 829 PHE A CA 1
ATOM 6419 C C . PHE A 1 829 ? 41.578 -2.750 -7.776 1.00 68.75 829 PHE A C 1
ATOM 6421 O O . PHE A 1 829 ? 42.618 -2.585 -8.419 1.00 68.75 829 PHE A O 1
ATOM 6428 N N . VAL A 1 830 ? 41.271 -2.004 -6.709 1.00 61.94 830 VAL A N 1
ATOM 6429 C CA . VAL A 1 830 ? 42.095 -0.886 -6.211 1.00 61.94 830 VAL A CA 1
ATOM 6430 C C . VAL A 1 830 ? 43.177 -1.359 -5.232 1.00 61.94 830 VAL A C 1
ATOM 6432 O O . VAL A 1 830 ? 44.324 -0.913 -5.327 1.00 61.94 830 VAL A O 1
ATOM 6435 N N . GLU A 1 831 ? 42.857 -2.280 -4.318 1.00 55.00 831 GLU A N 1
ATOM 6436 C CA . GLU A 1 831 ? 43.784 -2.744 -3.273 1.00 55.00 831 GLU A CA 1
ATOM 6437 C C . GLU A 1 831 ? 44.822 -3.751 -3.797 1.00 55.00 831 GLU A C 1
ATOM 6439 O O . GLU A 1 831 ? 45.981 -3.702 -3.383 1.00 55.00 831 GLU A O 1
ATOM 6444 N N . GLN A 1 832 ? 44.481 -4.610 -4.770 1.00 54.03 832 GLN A N 1
ATOM 6445 C CA . GLN A 1 832 ? 45.428 -5.592 -5.330 1.00 54.03 832 GLN A CA 1
ATOM 6446 C C . GLN A 1 832 ? 46.540 -4.972 -6.203 1.00 54.03 832 GLN A C 1
ATOM 6448 O O . GLN A 1 832 ? 47.462 -5.678 -6.617 1.00 54.03 832 GLN A O 1
ATOM 6453 N N . ARG A 1 833 ? 46.478 -3.669 -6.524 1.00 51.84 833 ARG A N 1
ATOM 6454 C CA . ARG A 1 833 ? 47.361 -3.023 -7.518 1.00 51.84 833 ARG A CA 1
ATOM 6455 C C . ARG A 1 833 ? 48.107 -1.785 -7.031 1.00 51.84 833 ARG A C 1
ATOM 6457 O O . ARG A 1 833 ? 48.396 -0.908 -7.839 1.00 51.84 833 ARG A O 1
ATOM 6464 N N . SER A 1 834 ? 48.466 -1.707 -5.747 1.00 46.88 834 SER A N 1
ATOM 6465 C CA . SER A 1 834 ? 49.293 -0.610 -5.203 1.00 46.88 834 SER A CA 1
ATOM 6466 C C . SER A 1 834 ? 48.825 0.776 -5.676 1.00 46.88 834 SER A C 1
ATOM 6468 O O . SER A 1 834 ? 49.625 1.568 -6.174 1.00 46.88 834 SER A O 1
ATOM 6470 N N . PHE A 1 835 ? 47.517 1.041 -5.583 1.00 49.78 835 PHE A N 1
ATOM 6471 C CA . PHE A 1 835 ? 46.893 2.311 -5.978 1.00 49.78 835 PHE A CA 1
ATOM 6472 C C . PHE A 1 835 ? 47.031 2.698 -7.470 1.00 49.78 835 PHE A C 1
ATOM 6474 O O . PHE A 1 835 ? 46.769 3.843 -7.835 1.00 49.78 835 PHE A O 1
ATOM 6481 N N . ALA A 1 836 ? 47.425 1.772 -8.353 1.00 50.72 836 ALA A N 1
ATOM 6482 C CA . ALA A 1 836 ? 47.488 2.003 -9.795 1.00 50.72 836 ALA A CA 1
ATOM 6483 C C . ALA A 1 836 ? 46.144 1.690 -10.477 1.00 50.72 836 ALA A C 1
ATOM 6485 O O . ALA A 1 836 ? 45.545 0.637 -10.250 1.00 50.72 836 ALA A O 1
ATOM 6486 N N . VAL A 1 837 ? 45.688 2.587 -11.359 1.00 53.75 837 VAL A N 1
ATOM 6487 C CA . VAL A 1 837 ? 44.421 2.427 -12.093 1.00 53.75 837 VAL A CA 1
ATOM 6488 C C . VAL A 1 837 ? 44.485 1.213 -13.048 1.00 53.75 837 VAL A C 1
ATOM 6490 O O . VAL A 1 837 ? 45.495 1.045 -13.739 1.00 53.75 837 VAL A O 1
ATOM 6493 N N . PRO A 1 838 ? 43.442 0.359 -13.141 1.00 56.38 838 PRO A N 1
ATOM 6494 C CA . PRO A 1 838 ? 43.487 -0.874 -13.936 1.00 56.38 838 PRO A CA 1
ATOM 6495 C C . PRO A 1 838 ? 43.715 -0.643 -15.440 1.00 56.38 838 PRO A C 1
ATOM 6497 O O . PRO A 1 838 ? 43.101 0.232 -16.039 1.00 56.38 838 PRO A O 1
ATOM 6500 N N . GLU A 1 839 ? 44.536 -1.457 -16.110 1.00 60.25 839 GLU A N 1
ATOM 6501 C CA . GLU A 1 839 ? 44.629 -1.474 -17.583 1.00 60.25 839 GLU A CA 1
ATOM 6502 C C . GLU A 1 839 ? 43.350 -2.045 -18.236 1.00 60.25 839 GLU A C 1
ATOM 6504 O O . GLU A 1 839 ? 42.723 -2.951 -17.678 1.00 60.25 839 GLU A O 1
ATOM 6509 N N . ARG A 1 840 ? 42.978 -1.580 -19.446 1.00 59.69 840 ARG A N 1
ATOM 6510 C CA . ARG A 1 840 ? 41.736 -1.984 -20.157 1.00 59.69 840 ARG A CA 1
ATOM 6511 C C . ARG A 1 840 ? 41.505 -3.503 -20.204 1.00 59.69 840 ARG A C 1
ATOM 6513 O O . ARG A 1 840 ? 40.381 -3.951 -20.002 1.00 59.69 840 ARG A O 1
ATOM 6520 N N . GLY A 1 841 ? 42.557 -4.303 -20.399 1.00 61.19 841 GLY A N 1
ATOM 6521 C CA . GLY A 1 841 ? 42.455 -5.768 -20.493 1.00 61.19 841 GLY A CA 1
ATOM 6522 C C . GLY A 1 841 ? 41.960 -6.463 -19.218 1.00 61.19 841 GLY A C 1
ATOM 6523 O O . GLY A 1 841 ? 41.476 -7.588 -19.280 1.00 61.19 841 GLY A O 1
ATOM 6524 N N . THR A 1 842 ? 42.031 -5.794 -18.065 1.00 68.81 842 THR A N 1
ATOM 6525 C CA . THR A 1 842 ? 41.648 -6.379 -16.767 1.00 68.81 842 THR A CA 1
ATOM 6526 C C . THR A 1 842 ? 40.172 -6.213 -16.420 1.00 68.81 842 THR A C 1
ATOM 6528 O O . THR A 1 842 ? 39.670 -6.920 -15.554 1.00 68.81 842 THR A O 1
ATOM 6531 N N . LEU A 1 843 ? 39.450 -5.369 -17.167 1.00 78.88 843 LEU A N 1
ATOM 6532 C CA . LEU A 1 843 ? 37.998 -5.196 -17.058 1.00 78.88 843 LEU A CA 1
ATOM 6533 C C . LEU A 1 843 ? 37.212 -6.103 -18.016 1.00 78.88 843 LEU A C 1
ATOM 6535 O O . LEU A 1 843 ? 35.985 -6.111 -17.968 1.00 78.88 843 LEU A O 1
ATOM 6539 N N . ALA A 1 844 ? 37.883 -6.885 -18.869 1.00 77.19 844 ALA A N 1
ATOM 6540 C CA . ALA A 1 844 ? 37.231 -7.743 -19.860 1.00 77.19 844 ALA A CA 1
ATOM 6541 C C . ALA A 1 844 ? 36.163 -8.697 -19.270 1.00 77.19 844 ALA A C 1
ATOM 6543 O O . ALA A 1 844 ? 35.090 -8.798 -19.870 1.00 77.19 844 ALA A O 1
ATOM 6544 N N . PRO A 1 845 ? 36.363 -9.335 -18.092 1.00 79.88 845 PRO A N 1
ATOM 6545 C CA . PRO A 1 845 ? 35.329 -10.172 -17.479 1.00 79.88 845 PRO A CA 1
ATOM 6546 C C . PRO A 1 845 ? 34.068 -9.398 -17.077 1.00 79.88 845 PRO A C 1
ATOM 6548 O O . PRO A 1 845 ? 32.972 -9.933 -17.198 1.00 79.88 845 PRO A O 1
ATOM 6551 N N . LEU A 1 846 ? 34.207 -8.147 -16.623 1.00 83.00 846 LEU A N 1
ATOM 6552 C CA . LEU A 1 846 ? 33.081 -7.273 -16.276 1.00 83.00 846 LEU A CA 1
ATOM 6553 C C . LEU A 1 846 ? 32.402 -6.720 -17.530 1.00 83.00 846 LEU A C 1
ATOM 6555 O O . LEU A 1 846 ? 31.181 -6.763 -17.645 1.00 83.00 846 LEU A O 1
ATOM 6559 N N . ALA A 1 847 ? 33.192 -6.278 -18.510 1.00 84.06 847 ALA A N 1
ATOM 6560 C CA . ALA A 1 847 ? 32.695 -5.787 -19.789 1.00 84.06 847 ALA A CA 1
ATOM 6561 C C . ALA A 1 847 ? 31.905 -6.854 -20.565 1.00 84.06 847 ALA A C 1
ATOM 6563 O O . ALA A 1 847 ? 30.947 -6.535 -21.265 1.00 84.06 847 ALA A O 1
ATOM 6564 N N . GLY A 1 848 ? 32.271 -8.131 -20.417 1.00 80.44 848 GLY A N 1
ATOM 6565 C CA . GLY A 1 848 ? 31.523 -9.263 -20.966 1.00 80.44 848 GLY A CA 1
ATOM 6566 C C . GLY A 1 848 ? 30.114 -9.432 -20.386 1.00 80.44 848 GLY A C 1
ATOM 6567 O O . GLY A 1 848 ? 29.280 -10.052 -21.039 1.00 80.44 848 GLY A O 1
ATOM 6568 N N . ARG A 1 849 ? 29.827 -8.857 -19.210 1.00 84.06 849 ARG A N 1
ATOM 6569 C CA . ARG A 1 849 ? 28.497 -8.880 -18.576 1.00 84.06 849 ARG A CA 1
ATOM 6570 C C . ARG A 1 849 ? 27.609 -7.704 -19.000 1.00 84.06 849 ARG A C 1
ATOM 6572 O O . ARG A 1 849 ? 26.449 -7.638 -18.613 1.00 84.06 849 ARG A O 1
ATOM 6579 N N . ALA A 1 850 ? 28.125 -6.769 -19.803 1.00 79.62 850 ALA A N 1
ATOM 6580 C CA . ALA A 1 850 ? 27.345 -5.634 -20.284 1.00 79.62 850 ALA A CA 1
ATOM 6581 C C . ALA A 1 850 ? 26.257 -6.090 -21.269 1.00 79.62 850 ALA A C 1
ATOM 6583 O O . ALA A 1 850 ? 26.566 -6.609 -22.348 1.00 79.62 850 ALA A O 1
ATOM 6584 N N . GLY A 1 851 ? 25.000 -5.856 -20.885 1.00 67.62 851 GLY A N 1
ATOM 6585 C CA . GLY A 1 851 ? 23.801 -6.366 -21.555 1.00 67.62 851 GLY A CA 1
ATOM 6586 C C . GLY A 1 851 ? 23.100 -7.506 -20.801 1.00 67.62 851 GLY A C 1
ATOM 6587 O O . GLY A 1 851 ? 22.030 -7.925 -21.228 1.00 67.62 851 GLY A O 1
ATOM 6588 N N . ASP A 1 852 ? 23.663 -7.995 -19.690 1.00 76.12 852 ASP A N 1
ATOM 6589 C CA . ASP A 1 852 ? 22.971 -8.891 -18.757 1.00 76.12 852 ASP A CA 1
ATOM 6590 C C . ASP A 1 852 ? 22.151 -8.062 -17.749 1.00 76.12 852 ASP A C 1
ATOM 6592 O O . ASP A 1 852 ? 22.746 -7.285 -16.992 1.00 76.12 852 ASP A O 1
ATOM 6596 N N . PRO A 1 853 ? 20.812 -8.220 -17.696 1.00 66.44 853 PRO A N 1
ATOM 6597 C CA . PRO A 1 853 ? 19.966 -7.495 -16.750 1.00 66.44 853 PRO A CA 1
ATOM 6598 C C . PRO A 1 853 ? 20.371 -7.694 -15.286 1.00 66.44 853 PRO A C 1
ATOM 6600 O O . PRO A 1 853 ? 20.224 -6.775 -14.488 1.00 66.44 853 PRO A O 1
ATOM 6603 N N . TRP A 1 854 ? 20.916 -8.864 -14.928 1.00 79.06 854 TRP A N 1
ATOM 6604 C CA . TRP A 1 854 ? 21.357 -9.145 -13.559 1.00 79.06 854 TRP A CA 1
ATOM 6605 C C . TRP A 1 854 ? 22.560 -8.283 -13.158 1.00 79.06 854 TRP A C 1
ATOM 6607 O O . TRP A 1 854 ? 22.611 -7.795 -12.038 1.00 79.06 854 TRP A O 1
ATOM 6617 N N . TRP A 1 855 ? 23.483 -8.014 -14.088 1.00 84.88 855 TRP A N 1
ATOM 6618 C CA . TRP A 1 855 ? 24.709 -7.240 -13.836 1.00 84.88 855 TRP A CA 1
ATOM 6619 C C . TRP A 1 855 ? 24.594 -5.751 -14.157 1.00 84.88 855 TRP A C 1
ATOM 6621 O O . TRP A 1 855 ? 25.509 -4.982 -13.854 1.00 84.88 855 TRP A O 1
ATOM 6631 N N . GLN A 1 856 ? 23.493 -5.332 -14.778 1.00 80.88 856 GLN A N 1
ATOM 6632 C CA . GLN A 1 856 ? 23.290 -3.968 -15.252 1.00 80.88 856 GLN A CA 1
ATOM 6633 C C . GLN A 1 856 ? 23.522 -2.930 -14.152 1.00 80.88 856 GLN A C 1
ATOM 6635 O O . GLN A 1 856 ? 24.313 -2.004 -14.350 1.00 80.88 856 GLN A O 1
ATOM 6640 N N . GLU A 1 857 ? 22.877 -3.092 -12.995 1.00 79.62 857 GLU A N 1
ATOM 6641 C CA . GLU A 1 857 ? 23.007 -2.136 -11.897 1.00 79.62 857 GLU A CA 1
ATOM 6642 C C . GLU A 1 857 ? 24.397 -2.180 -11.262 1.00 79.62 857 GLU A C 1
ATOM 6644 O O . GLU A 1 857 ? 24.966 -1.128 -10.990 1.00 79.62 857 GLU A O 1
ATOM 6649 N N . VAL A 1 858 ? 24.990 -3.367 -11.099 1.00 87.19 858 VAL A N 1
ATOM 6650 C CA . VAL A 1 858 ? 26.360 -3.504 -10.582 1.00 87.19 858 VAL A CA 1
ATOM 6651 C C . VAL A 1 858 ? 27.346 -2.736 -11.448 1.00 87.19 858 VAL A C 1
ATOM 6653 O O . VAL A 1 858 ? 28.186 -2.013 -10.921 1.00 87.19 858 VAL A O 1
ATOM 6656 N N . LEU A 1 859 ? 27.241 -2.852 -12.774 1.00 85.75 859 LEU A N 1
ATOM 6657 C CA . LEU A 1 859 ? 28.123 -2.144 -13.698 1.00 85.75 859 LEU A CA 1
ATOM 6658 C C . LEU A 1 859 ? 27.898 -0.626 -13.656 1.00 85.75 859 LEU A C 1
ATOM 6660 O O . LEU A 1 859 ? 28.875 0.120 -13.700 1.00 85.75 859 LEU A O 1
ATOM 6664 N N . LEU A 1 860 ? 26.649 -0.159 -13.534 1.00 79.25 860 LEU A N 1
ATOM 6665 C CA . LEU A 1 860 ? 26.345 1.270 -13.363 1.00 79.25 860 LEU A CA 1
ATOM 6666 C C . LEU A 1 860 ? 26.925 1.793 -12.041 1.00 79.25 860 LEU A C 1
ATOM 6668 O O . LEU A 1 860 ? 27.668 2.776 -12.028 1.00 79.25 860 LEU A O 1
ATOM 6672 N N . CYS A 1 861 ? 26.678 1.081 -10.937 1.00 80.31 861 CYS A N 1
ATOM 6673 C CA . CYS A 1 861 ? 27.253 1.401 -9.639 1.00 80.31 861 CYS A CA 1
ATOM 6674 C C . CYS A 1 861 ? 28.779 1.360 -9.664 1.00 80.31 861 CYS A C 1
ATOM 6676 O O . CYS A 1 861 ? 29.391 2.196 -9.012 1.00 80.31 861 CYS A O 1
ATOM 6678 N N . PHE A 1 862 ? 29.403 0.450 -10.419 1.00 82.25 862 PHE A N 1
ATOM 6679 C CA . PHE A 1 862 ? 30.857 0.334 -10.562 1.00 82.25 862 PHE A CA 1
ATOM 6680 C C . PHE A 1 862 ? 31.460 1.467 -11.403 1.00 82.25 862 PHE A C 1
ATOM 6682 O O . PHE A 1 862 ? 32.591 1.880 -11.158 1.00 82.25 862 PHE A O 1
ATOM 6689 N N . ALA A 1 863 ? 30.707 2.000 -12.364 1.00 76.88 863 ALA A N 1
ATOM 6690 C CA . ALA A 1 863 ? 31.145 3.089 -13.231 1.00 76.88 863 ALA A CA 1
ATOM 6691 C C . ALA A 1 863 ? 30.929 4.489 -12.615 1.00 76.88 863 ALA A C 1
ATOM 6693 O O . ALA A 1 863 ? 31.565 5.447 -13.049 1.00 76.88 863 ALA A O 1
ATOM 6694 N N . SER A 1 864 ? 30.065 4.619 -11.600 1.00 75.12 864 SER A N 1
ATOM 6695 C CA . SER A 1 864 ? 29.740 5.903 -10.954 1.00 75.12 864 SER A CA 1
ATOM 6696 C C . SER A 1 864 ? 30.949 6.546 -10.245 1.00 75.12 864 SER A C 1
ATOM 6698 O O . SER A 1 864 ? 31.682 5.873 -9.518 1.00 75.12 864 SER A O 1
ATOM 6700 N N . PRO A 1 865 ? 31.168 7.864 -10.323 1.00 66.31 865 PRO A N 1
ATOM 6701 C CA . PRO A 1 865 ? 32.083 8.523 -9.396 1.00 66.31 865 PRO A CA 1
ATOM 6702 C C . PRO A 1 865 ? 31.510 8.466 -7.960 1.00 66.31 865 PRO A C 1
ATOM 6704 O O . PRO A 1 865 ? 30.292 8.407 -7.798 1.00 66.31 865 PRO A O 1
ATOM 6707 N N . LEU A 1 866 ? 32.372 8.434 -6.935 1.00 60.56 866 LEU A N 1
ATOM 6708 C CA . LEU A 1 866 ? 31.988 8.464 -5.512 1.00 60.56 866 LEU A CA 1
ATOM 6709 C C . LEU A 1 866 ? 32.536 9.745 -4.857 1.00 60.56 866 LEU A C 1
ATOM 6711 O O . LEU A 1 866 ? 33.679 10.123 -5.131 1.00 60.56 866 LEU A O 1
ATOM 6715 N N . ALA A 1 867 ? 31.750 10.396 -3.994 1.00 51.88 867 ALA A N 1
ATOM 6716 C CA . ALA A 1 867 ? 32.172 11.551 -3.191 1.00 51.88 867 ALA A CA 1
ATOM 6717 C C . ALA A 1 867 ? 33.271 11.203 -2.148 1.00 51.88 867 ALA A C 1
ATOM 6719 O O . ALA A 1 867 ? 33.632 10.045 -1.954 1.00 51.88 867 ALA A O 1
ATOM 6720 N N . ARG A 1 868 ? 33.884 12.205 -1.498 1.00 48.00 868 ARG A N 1
ATOM 6721 C CA . ARG A 1 868 ? 34.914 12.013 -0.446 1.00 48.00 868 ARG A CA 1
ATOM 6722 C C . ARG A 1 868 ? 34.262 11.833 0.937 1.00 48.00 868 ARG A C 1
ATOM 6724 O O . ARG A 1 868 ? 33.250 12.483 1.165 1.00 48.00 868 ARG A O 1
ATOM 6731 N N . PRO A 1 869 ? 34.835 11.018 1.856 1.00 43.06 869 PRO A N 1
ATOM 6732 C CA . PRO A 1 869 ? 36.270 10.706 2.005 1.00 43.06 869 PRO A CA 1
ATOM 6733 C C . PRO A 1 869 ? 36.808 9.545 1.155 1.00 43.06 869 PRO A C 1
ATOM 6735 O O . PRO A 1 869 ? 38.006 9.289 1.150 1.00 43.06 869 PRO A O 1
ATOM 6738 N N . TRP A 1 870 ? 35.963 8.845 0.403 1.00 52.03 870 TRP A N 1
ATOM 6739 C CA . TRP A 1 870 ? 36.270 7.525 -0.169 1.00 52.03 870 TRP A CA 1
ATOM 6740 C C . TRP A 1 870 ? 37.104 7.544 -1.471 1.00 52.03 870 TRP A C 1
ATOM 6742 O O . TRP A 1 870 ? 37.211 6.529 -2.154 1.00 52.03 870 TRP A O 1
ATOM 6752 N N . ALA A 1 871 ? 37.711 8.688 -1.811 1.00 47.28 871 ALA A N 1
ATOM 6753 C CA . ALA A 1 871 ? 38.444 8.942 -3.058 1.00 47.28 871 ALA A CA 1
ATOM 6754 C C . ALA A 1 871 ? 39.913 9.347 -2.822 1.00 47.28 871 ALA A C 1
ATOM 6756 O O . ALA A 1 871 ? 40.443 10.222 -3.515 1.00 47.28 871 ALA A O 1
ATOM 6757 N N . GLU A 1 872 ? 40.577 8.772 -1.818 1.00 42.62 872 GLU A N 1
ATOM 6758 C CA . GLU A 1 872 ? 41.980 9.118 -1.552 1.00 42.62 872 GLU A CA 1
ATOM 6759 C C . GLU A 1 872 ? 42.978 8.459 -2.512 1.00 42.62 872 GLU A C 1
ATOM 6761 O O . GLU A 1 872 ? 44.112 8.926 -2.586 1.00 42.62 872 GLU A O 1
ATOM 6766 N N . THR A 1 873 ? 42.594 7.457 -3.316 1.00 47.75 873 THR A N 1
ATOM 6767 C CA . THR A 1 873 ? 43.600 6.708 -4.099 1.00 47.75 873 THR A CA 1
ATOM 6768 C C . THR A 1 873 ? 43.230 6.271 -5.520 1.00 47.75 873 THR A C 1
ATOM 6770 O O . THR A 1 873 ? 44.063 5.660 -6.182 1.00 47.75 873 THR A O 1
ATOM 6773 N N . CYS A 1 874 ? 42.064 6.633 -6.066 1.00 46.00 874 CYS A N 1
ATOM 6774 C CA . CYS A 1 874 ? 41.757 6.417 -7.488 1.00 46.00 874 CYS A CA 1
ATOM 6775 C C . CYS A 1 874 ? 41.017 7.618 -8.085 1.00 46.00 874 CYS A C 1
ATOM 6777 O O . CYS A 1 874 ? 39.975 8.025 -7.573 1.00 46.00 874 CYS A O 1
ATOM 6779 N N . GLN A 1 875 ? 41.545 8.181 -9.177 1.00 53.88 875 GLN A N 1
ATOM 6780 C CA . GLN A 1 875 ? 40.830 9.177 -9.978 1.00 53.88 875 GLN A CA 1
ATOM 6781 C C . GLN A 1 875 ? 39.642 8.478 -10.654 1.00 53.88 875 GLN A C 1
ATOM 6783 O O . GLN A 1 875 ? 39.810 7.705 -11.593 1.00 53.88 875 GLN A O 1
ATOM 6788 N N . THR A 1 876 ? 38.443 8.710 -10.127 1.00 55.41 876 THR A N 1
ATOM 6789 C CA . THR A 1 876 ? 37.177 8.084 -10.541 1.00 55.41 876 THR A CA 1
ATOM 6790 C C . THR A 1 876 ? 36.838 8.300 -12.019 1.00 55.41 876 THR A C 1
ATOM 6792 O O . THR A 1 876 ? 36.183 7.447 -12.615 1.00 55.41 876 THR A O 1
ATOM 6795 N N . ASP A 1 877 ? 37.341 9.376 -12.633 1.00 55.81 877 ASP A N 1
ATOM 6796 C CA . ASP A 1 877 ? 37.161 9.675 -14.059 1.00 55.81 877 ASP A CA 1
ATOM 6797 C C . ASP A 1 877 ? 37.830 8.656 -15.001 1.00 55.81 877 ASP A C 1
ATOM 6799 O O . ASP A 1 877 ? 37.317 8.401 -16.090 1.00 55.81 877 ASP A O 1
ATOM 6803 N N . ASP A 1 878 ? 38.923 8.011 -14.577 1.00 67.62 878 ASP A N 1
ATOM 6804 C CA . ASP A 1 878 ? 39.663 7.046 -15.405 1.00 67.62 878 ASP A CA 1
ATOM 6805 C C . ASP A 1 878 ? 38.986 5.656 -15.419 1.00 67.62 878 ASP A C 1
ATOM 6807 O O . ASP A 1 878 ? 39.081 4.906 -16.391 1.00 67.62 878 ASP A O 1
ATOM 6811 N N . LEU A 1 879 ? 38.230 5.300 -14.370 1.00 74.50 879 LEU A N 1
ATOM 6812 C CA . LEU A 1 879 ? 37.575 3.988 -14.268 1.00 74.50 879 LEU A CA 1
ATOM 6813 C C . LEU A 1 879 ? 36.375 3.858 -15.217 1.00 74.50 879 LEU A C 1
ATOM 6815 O O . LEU A 1 879 ? 36.238 2.834 -15.894 1.00 74.50 879 LEU A O 1
ATOM 6819 N N . PHE A 1 880 ? 35.537 4.897 -15.302 1.00 79.69 880 PHE A N 1
ATOM 6820 C CA . PHE A 1 880 ? 34.404 4.926 -16.229 1.00 79.69 880 PHE A CA 1
ATOM 6821 C C . PHE A 1 880 ? 34.880 4.802 -17.677 1.00 79.69 880 PHE A C 1
ATOM 6823 O O . PHE A 1 880 ? 34.378 3.958 -18.413 1.00 79.69 880 PHE A O 1
ATOM 6830 N N . GLU A 1 881 ? 35.866 5.603 -18.096 1.00 81.19 881 GLU A N 1
ATOM 6831 C CA . GLU A 1 881 ? 36.336 5.602 -19.489 1.00 81.19 881 GLU A CA 1
ATOM 6832 C C . GLU A 1 881 ? 36.947 4.270 -19.896 1.00 81.19 881 GLU A C 1
ATOM 6834 O O . GLU A 1 881 ? 36.778 3.816 -21.032 1.00 81.19 881 GLU A O 1
ATOM 6839 N N . ARG A 1 882 ? 37.622 3.604 -18.958 1.00 80.12 882 ARG A N 1
ATOM 6840 C CA . ARG A 1 882 ? 38.200 2.282 -19.183 1.00 80.12 882 ARG A CA 1
ATOM 6841 C C . ARG A 1 882 ? 37.151 1.187 -19.238 1.00 80.12 882 ARG A C 1
ATOM 6843 O O . ARG A 1 882 ? 37.262 0.342 -20.122 1.00 80.12 882 ARG A O 1
ATOM 6850 N N . LEU A 1 883 ? 36.142 1.197 -18.361 1.00 85.50 883 LEU A N 1
ATOM 6851 C CA . LEU A 1 883 ? 35.037 0.236 -18.438 1.00 85.50 883 LEU A CA 1
ATOM 6852 C C . LEU A 1 883 ? 34.206 0.468 -19.703 1.00 85.50 883 LEU A C 1
ATOM 6854 O O . LEU A 1 883 ? 33.932 -0.482 -20.430 1.00 85.50 883 LEU A O 1
ATOM 6858 N N . PHE A 1 884 ? 33.877 1.724 -20.011 1.00 88.75 884 PHE A N 1
ATOM 6859 C CA . PHE A 1 884 ? 33.189 2.115 -21.238 1.00 88.75 884 PHE A CA 1
ATOM 6860 C C . PHE A 1 884 ? 33.958 1.625 -22.468 1.00 88.75 884 PHE A C 1
ATOM 6862 O O . PHE A 1 884 ? 33.399 0.940 -23.323 1.00 88.75 884 PHE A O 1
ATOM 6869 N N . GLY A 1 885 ? 35.267 1.890 -22.523 1.00 87.81 885 GLY A N 1
ATOM 6870 C CA . GLY A 1 885 ? 36.127 1.401 -23.596 1.00 87.81 885 GLY A CA 1
ATOM 6871 C C . GLY A 1 885 ? 36.180 -0.124 -23.673 1.00 87.81 885 GLY A C 1
ATOM 6872 O O . GLY A 1 885 ? 36.032 -0.678 -24.758 1.00 87.81 885 GLY A O 1
ATOM 6873 N N . ALA A 1 886 ? 36.303 -0.813 -22.537 1.00 87.75 886 ALA A N 1
ATOM 6874 C CA . ALA A 1 886 ? 36.294 -2.271 -22.487 1.00 87.75 886 ALA A CA 1
ATOM 6875 C C . ALA A 1 886 ? 34.959 -2.866 -22.975 1.00 87.75 886 ALA A C 1
ATOM 6877 O O . ALA A 1 886 ? 34.971 -3.874 -23.672 1.00 87.75 886 ALA A O 1
ATOM 6878 N N . ILE A 1 887 ? 33.814 -2.245 -22.669 1.00 88.81 887 ILE A N 1
ATOM 6879 C CA . ILE A 1 887 ? 32.480 -2.675 -23.129 1.00 88.81 887 ILE A CA 1
ATOM 6880 C C . ILE A 1 887 ? 32.310 -2.469 -24.637 1.00 88.81 887 ILE A C 1
ATOM 6882 O O . ILE A 1 887 ? 31.792 -3.353 -25.327 1.00 88.81 887 ILE A O 1
ATOM 6886 N N . VAL A 1 888 ? 32.768 -1.324 -25.153 1.00 89.50 888 VAL A N 1
ATOM 6887 C CA . VAL A 1 888 ? 32.769 -1.006 -26.590 1.00 89.50 888 VAL A CA 1
ATOM 6888 C C . VAL A 1 888 ? 33.658 -1.989 -27.366 1.00 89.50 888 VAL A C 1
ATOM 6890 O O . VAL A 1 888 ? 33.286 -2.460 -28.442 1.00 89.50 888 VAL A O 1
ATOM 6893 N N . GLU A 1 889 ? 34.821 -2.338 -26.816 1.00 85.25 889 GLU A N 1
ATOM 6894 C CA . GLU A 1 889 ? 35.792 -3.245 -27.441 1.00 85.25 889 GLU A CA 1
ATOM 6895 C C . GLU A 1 889 ? 35.475 -4.734 -27.241 1.00 85.25 889 GLU A C 1
ATOM 6897 O O . GLU A 1 889 ? 35.928 -5.567 -28.034 1.00 85.25 889 GLU A O 1
ATOM 6902 N N . SER A 1 890 ? 34.694 -5.083 -26.219 1.00 85.31 890 SER A N 1
ATOM 6903 C CA . SER A 1 890 ? 34.314 -6.462 -25.917 1.00 85.31 890 SER A CA 1
ATOM 6904 C C . SER A 1 890 ? 33.404 -7.030 -27.016 1.00 85.31 890 SER A C 1
ATOM 6906 O O . SER A 1 890 ? 32.493 -6.331 -27.468 1.00 85.31 890 SER A O 1
ATOM 6908 N N . PRO A 1 891 ? 33.594 -8.284 -27.460 1.00 82.19 891 PRO A N 1
ATOM 6909 C CA . PRO A 1 891 ? 32.641 -8.960 -28.342 1.00 82.19 891 PRO A CA 1
ATOM 6910 C C . PRO A 1 891 ? 31.216 -8.986 -27.751 1.00 82.19 891 PRO A C 1
ATOM 6912 O O . PRO A 1 891 ? 31.040 -8.969 -26.528 1.00 82.19 891 PRO A O 1
ATOM 6915 N N . LEU A 1 892 ? 30.177 -9.034 -28.592 1.00 77.62 892 LEU A N 1
ATOM 6916 C CA . LEU A 1 892 ? 28.780 -9.168 -28.135 1.00 77.62 892 LEU A CA 1
ATOM 6917 C C . LEU A 1 892 ? 28.470 -10.588 -27.643 1.00 77.62 892 LEU A C 1
ATOM 6919 O O . LEU A 1 892 ? 27.429 -10.831 -27.046 1.00 77.62 892 LEU A O 1
ATOM 6923 N N . VAL A 1 893 ? 29.368 -11.539 -27.895 1.00 68.12 893 VAL A N 1
ATOM 6924 C CA . VAL A 1 893 ? 29.219 -12.948 -27.531 1.00 68.12 893 VAL A CA 1
ATOM 6925 C C . VAL A 1 893 ? 30.446 -13.360 -26.715 1.00 68.12 893 VAL A C 1
ATOM 6927 O O . VAL A 1 893 ? 31.565 -13.132 -27.180 1.00 68.12 893 VAL A O 1
ATOM 6930 N N . PRO A 1 894 ? 30.286 -13.971 -25.526 1.00 57.25 894 PRO A N 1
ATOM 6931 C CA . PRO A 1 894 ? 31.416 -14.368 -24.695 1.00 57.25 894 PRO A CA 1
ATOM 6932 C C . PRO A 1 894 ? 32.390 -15.293 -25.432 1.00 57.25 894 PRO A C 1
ATOM 6934 O O . PRO A 1 894 ? 31.993 -16.186 -26.189 1.00 57.25 894 PRO A O 1
ATOM 6937 N N . THR A 1 895 ? 33.682 -15.118 -25.166 1.00 47.09 895 THR A N 1
ATOM 6938 C CA . THR A 1 895 ? 34.745 -15.999 -25.659 1.00 47.09 895 THR A CA 1
ATOM 6939 C C . THR A 1 895 ? 34.474 -17.447 -25.243 1.00 47.09 895 THR A C 1
ATOM 6941 O O . THR A 1 895 ? 34.497 -17.758 -24.056 1.00 47.09 895 THR A O 1
ATOM 6944 N N . GLY A 1 896 ? 34.213 -18.327 -26.217 1.00 42.44 896 GLY A N 1
ATOM 6945 C CA . GLY A 1 896 ? 33.922 -19.754 -25.998 1.00 42.44 896 GLY A CA 1
ATOM 6946 C C . GLY A 1 896 ? 32.598 -20.240 -26.601 1.00 42.44 896 GLY A C 1
ATOM 6947 O O . GLY A 1 896 ? 32.439 -21.439 -26.820 1.00 42.44 896 GLY A O 1
ATOM 6948 N N . VAL A 1 897 ? 31.677 -19.333 -26.949 1.00 50.91 897 VAL A N 1
ATOM 6949 C CA . VAL A 1 897 ? 30.424 -19.676 -27.643 1.00 50.91 897 VAL A CA 1
ATOM 6950 C C . VAL A 1 897 ? 30.637 -19.565 -29.154 1.00 50.91 897 VAL A C 1
ATOM 6952 O O . VAL A 1 897 ? 30.689 -18.479 -29.721 1.00 50.91 897 VAL A O 1
ATOM 6955 N N . THR A 1 898 ? 30.785 -20.707 -29.825 1.00 44.88 898 THR A N 1
ATOM 6956 C CA . THR A 1 898 ? 31.128 -20.779 -31.260 1.00 44.88 898 THR A CA 1
ATOM 6957 C C . THR A 1 898 ? 29.925 -20.649 -32.201 1.00 44.88 898 THR A C 1
ATOM 6959 O O . THR A 1 898 ? 30.111 -20.511 -33.410 1.00 44.88 898 THR A O 1
ATOM 6962 N N . ARG A 1 899 ? 28.690 -20.675 -31.678 1.00 50.50 899 ARG A N 1
ATOM 6963 C CA . ARG A 1 899 ? 27.446 -20.524 -32.450 1.00 50.50 899 ARG A CA 1
ATOM 6964 C C . ARG A 1 899 ? 26.425 -19.676 -31.689 1.00 50.50 899 ARG A C 1
ATOM 6966 O O . ARG A 1 899 ? 25.663 -20.210 -30.893 1.00 50.50 899 ARG A O 1
ATOM 6973 N N . SER A 1 900 ? 26.402 -18.375 -31.962 1.00 58.88 900 SER A N 1
ATOM 6974 C CA . SER A 1 900 ? 25.256 -17.509 -31.661 1.00 58.88 900 SER A CA 1
ATOM 6975 C C . SER A 1 900 ? 24.558 -17.107 -32.958 1.00 58.88 900 SER A C 1
ATOM 6977 O O . SER A 1 900 ? 25.224 -16.898 -33.978 1.00 58.88 900 SER A O 1
ATOM 6979 N N . THR A 1 901 ? 23.226 -17.040 -32.940 1.00 67.62 901 THR A N 1
ATOM 6980 C CA . THR A 1 901 ? 22.438 -16.586 -34.095 1.00 67.62 901 THR A CA 1
ATOM 6981 C C . THR A 1 901 ? 22.607 -15.079 -34.303 1.00 67.62 901 THR A C 1
ATOM 6983 O O . THR A 1 901 ? 22.975 -14.347 -33.380 1.00 67.62 901 THR A O 1
ATOM 6986 N N . ALA A 1 902 ? 22.334 -14.591 -35.517 1.00 65.06 902 ALA A N 1
ATOM 6987 C CA . ALA A 1 902 ? 22.359 -13.155 -35.806 1.00 65.06 902 ALA A CA 1
ATOM 6988 C C . ALA A 1 902 ? 21.416 -12.363 -34.878 1.00 65.06 902 ALA A C 1
ATOM 6990 O O . ALA A 1 902 ? 21.772 -11.272 -34.431 1.00 65.06 902 ALA A O 1
ATOM 6991 N N . ASP A 1 903 ? 20.265 -12.943 -34.525 1.00 56.56 903 ASP A N 1
ATOM 6992 C CA . ASP A 1 903 ? 19.286 -12.326 -33.625 1.00 56.56 903 ASP A CA 1
ATOM 6993 C C . ASP A 1 903 ? 19.811 -12.214 -32.191 1.00 56.56 903 ASP A C 1
ATOM 6995 O O . ASP A 1 903 ? 19.730 -11.144 -31.598 1.00 56.56 903 ASP A O 1
ATOM 6999 N N . GLN A 1 904 ? 20.476 -13.251 -31.667 1.00 63.84 904 GLN A N 1
ATOM 7000 C CA . GLN A 1 904 ? 21.094 -13.198 -30.334 1.00 63.84 904 GLN A CA 1
ATOM 7001 C C . GLN A 1 904 ? 22.138 -12.078 -30.222 1.00 63.84 904 GLN A C 1
ATOM 7003 O O . GLN A 1 904 ? 22.192 -11.378 -29.212 1.00 63.84 904 GLN A O 1
ATOM 7008 N N . ARG A 1 905 ? 22.952 -11.865 -31.267 1.00 71.88 905 ARG A N 1
ATOM 7009 C CA . ARG A 1 905 ? 23.940 -10.771 -31.282 1.00 71.88 905 ARG A CA 1
ATOM 7010 C C . ARG A 1 905 ? 23.273 -9.398 -31.297 1.00 71.88 905 ARG A C 1
ATOM 7012 O O . ARG A 1 905 ? 23.774 -8.484 -30.646 1.00 71.88 905 ARG A O 1
ATOM 7019 N N . ARG A 1 906 ? 22.149 -9.248 -32.006 1.00 69.06 906 ARG A N 1
ATOM 7020 C CA . ARG A 1 906 ? 21.361 -8.005 -32.015 1.00 69.06 906 ARG A CA 1
ATOM 7021 C C . ARG A 1 906 ? 20.738 -7.726 -30.651 1.00 69.06 906 ARG A C 1
ATOM 7023 O O . ARG A 1 906 ? 20.902 -6.621 -30.154 1.00 69.06 906 ARG A O 1
ATOM 7030 N N . THR A 1 907 ? 20.147 -8.728 -30.002 1.00 64.50 907 THR A N 1
ATOM 7031 C CA . THR A 1 907 ? 19.588 -8.578 -28.650 1.00 64.50 907 THR A CA 1
ATOM 7032 C C . THR A 1 907 ? 20.648 -8.133 -27.642 1.00 64.50 907 THR A C 1
ATOM 7034 O O . THR A 1 907 ? 20.426 -7.178 -26.902 1.00 64.50 907 THR A O 1
ATOM 7037 N N . VAL A 1 908 ? 21.829 -8.767 -27.635 1.00 71.81 908 VAL A N 1
ATOM 7038 C CA . VAL A 1 908 ? 22.914 -8.362 -26.722 1.00 71.81 908 VAL A CA 1
ATOM 7039 C C . VAL A 1 908 ? 23.444 -6.969 -27.064 1.00 71.81 908 VAL A C 1
ATOM 7041 O O . VAL A 1 908 ? 23.716 -6.182 -26.157 1.00 71.81 908 VAL A O 1
ATOM 7044 N N . ARG A 1 909 ? 23.558 -6.626 -28.356 1.00 83.38 909 ARG A N 1
ATOM 7045 C CA . ARG A 1 909 ? 23.898 -5.263 -28.796 1.00 83.38 909 ARG A CA 1
ATOM 7046 C C . ARG A 1 909 ? 22.913 -4.248 -28.228 1.00 83.38 909 ARG A C 1
ATOM 7048 O O . ARG A 1 909 ? 23.366 -3.230 -27.717 1.00 83.38 909 ARG A O 1
ATOM 7055 N N . ASP A 1 910 ? 21.615 -4.514 -28.316 1.00 69.44 910 ASP A N 1
ATOM 7056 C CA . ASP A 1 910 ? 20.572 -3.583 -27.878 1.00 69.44 910 ASP A CA 1
ATOM 7057 C C . ASP A 1 910 ? 20.587 -3.392 -26.366 1.00 69.44 910 ASP A C 1
ATOM 7059 O O . ASP A 1 910 ? 20.633 -2.256 -25.897 1.00 69.44 910 ASP A O 1
ATOM 7063 N N . ALA A 1 911 ? 20.687 -4.482 -25.603 1.00 63.16 911 ALA A N 1
ATOM 7064 C CA . ALA A 1 911 ? 20.819 -4.415 -24.150 1.00 63.16 911 ALA A CA 1
ATOM 7065 C C . ALA A 1 911 ? 22.101 -3.675 -23.718 1.00 63.16 911 ALA A C 1
ATOM 7067 O O . ALA A 1 911 ? 22.086 -2.834 -22.817 1.00 63.16 911 ALA A O 1
ATOM 7068 N N . ARG A 1 912 ? 23.231 -3.931 -24.391 1.00 83.06 912 ARG A N 1
ATOM 7069 C CA . ARG A 1 912 ? 24.492 -3.222 -24.130 1.00 83.06 912 ARG A CA 1
ATOM 7070 C C . ARG A 1 912 ? 24.403 -1.749 -24.518 1.00 83.06 912 ARG A C 1
ATOM 7072 O O . ARG A 1 912 ? 24.955 -0.905 -23.818 1.00 83.06 912 ARG A O 1
ATOM 7079 N N . ARG A 1 913 ? 23.727 -1.431 -25.622 1.00 80.38 913 ARG A N 1
ATOM 7080 C CA . ARG A 1 913 ? 23.521 -0.054 -26.068 1.00 80.38 913 ARG A CA 1
ATOM 7081 C C . ARG A 1 913 ? 22.691 0.724 -25.052 1.00 80.38 913 ARG A C 1
ATOM 7083 O O . ARG A 1 913 ? 23.130 1.788 -24.632 1.00 80.38 913 ARG A O 1
ATOM 7090 N N . GLN A 1 914 ? 21.590 0.142 -24.589 1.00 70.06 914 GLN A N 1
ATOM 7091 C CA . GLN A 1 914 ? 20.767 0.711 -23.527 1.00 70.06 914 GLN A CA 1
ATOM 7092 C C . GLN A 1 914 ? 21.590 0.986 -22.260 1.00 70.06 914 GLN A C 1
ATOM 7094 O O . GLN A 1 914 ? 21.485 2.059 -21.670 1.00 70.06 914 GLN A O 1
ATOM 7099 N N . TRP A 1 915 ? 22.442 0.040 -21.852 1.00 82.00 915 TRP A N 1
ATOM 7100 C CA . TRP A 1 915 ? 23.343 0.252 -20.720 1.00 82.00 915 TRP A CA 1
ATOM 7101 C C . TRP A 1 915 ? 24.286 1.444 -20.944 1.00 82.00 915 TRP A C 1
ATOM 7103 O O . TRP A 1 915 ? 24.456 2.259 -20.041 1.00 82.00 915 TRP A O 1
ATOM 7113 N N . LEU A 1 916 ? 24.880 1.569 -22.139 1.00 83.06 916 LEU A N 1
ATOM 7114 C CA . LEU A 1 916 ? 25.784 2.676 -22.477 1.00 83.06 916 LEU A CA 1
ATOM 7115 C C . LEU A 1 916 ? 25.061 4.025 -22.437 1.00 83.06 916 LEU A C 1
ATOM 7117 O O . LEU A 1 916 ? 25.616 4.972 -21.887 1.00 83.06 916 LEU A O 1
ATOM 7121 N N . ASP A 1 917 ? 23.840 4.109 -22.967 1.00 72.31 917 ASP A N 1
ATOM 7122 C CA . ASP A 1 917 ? 23.038 5.336 -22.922 1.00 72.31 917 ASP A CA 1
ATOM 7123 C C . ASP A 1 917 ? 22.735 5.741 -21.461 1.00 72.31 917 ASP A C 1
ATOM 7125 O O . ASP A 1 917 ? 22.950 6.894 -21.086 1.00 72.31 917 ASP A O 1
ATOM 7129 N N . LEU A 1 918 ? 22.358 4.783 -20.599 1.00 70.00 918 LEU A N 1
ATOM 7130 C CA . LEU A 1 918 ? 22.150 5.020 -19.161 1.00 70.00 918 LEU A CA 1
ATOM 7131 C C . LEU A 1 918 ? 23.431 5.470 -18.445 1.00 70.00 918 LEU A C 1
ATOM 7133 O O . LEU A 1 918 ? 23.400 6.394 -17.635 1.00 70.00 918 LEU A O 1
ATOM 7137 N N . ALA A 1 919 ? 24.565 4.835 -18.743 1.00 76.44 919 ALA A N 1
ATOM 7138 C CA . ALA A 1 919 ? 25.851 5.176 -18.142 1.00 76.44 919 ALA A CA 1
ATOM 7139 C C . ALA A 1 919 ? 26.332 6.579 -18.566 1.00 76.44 919 ALA A C 1
ATOM 7141 O O . ALA A 1 919 ? 26.898 7.315 -17.757 1.00 76.44 919 ALA A O 1
ATOM 7142 N N . ILE A 1 920 ? 26.088 6.971 -19.824 1.00 77.38 920 ILE A N 1
ATOM 7143 C CA . ILE A 1 920 ? 26.375 8.320 -20.334 1.00 77.38 920 ILE A CA 1
ATOM 7144 C C . ILE A 1 920 ? 25.497 9.357 -19.632 1.00 77.38 920 ILE A C 1
ATOM 7146 O O . ILE A 1 920 ? 26.011 10.410 -19.245 1.00 77.38 920 ILE A O 1
ATOM 7150 N N . ALA A 1 921 ? 24.208 9.055 -19.450 1.00 66.50 921 ALA A N 1
ATOM 7151 C CA . ALA A 1 921 ? 23.273 9.922 -18.742 1.00 66.50 921 ALA A CA 1
ATOM 7152 C C . ALA A 1 921 ? 23.681 10.129 -17.271 1.00 66.50 921 ALA A C 1
ATOM 7154 O O . ALA A 1 921 ? 23.730 11.270 -16.820 1.00 66.50 921 ALA A O 1
ATOM 7155 N N . ASP A 1 922 ? 24.059 9.062 -16.553 1.00 65.56 922 ASP A N 1
ATOM 7156 C CA . ASP A 1 922 ? 24.468 9.124 -15.136 1.00 65.56 922 ASP A CA 1
ATOM 7157 C C . ASP A 1 922 ? 25.798 9.885 -14.936 1.00 65.56 922 ASP A C 1
ATOM 7159 O O . ASP A 1 922 ? 25.976 10.602 -13.949 1.00 65.56 922 ASP A O 1
ATOM 7163 N N . ARG A 1 923 ? 26.736 9.792 -15.895 1.00 72.56 923 ARG A N 1
ATOM 7164 C CA . ARG A 1 923 ? 27.999 10.559 -15.859 1.00 72.56 923 ARG A CA 1
ATOM 7165 C C . ARG A 1 923 ? 27.832 12.018 -16.295 1.00 72.56 923 ARG A C 1
ATOM 7167 O O . ARG A 1 923 ? 28.549 12.880 -15.788 1.00 72.56 923 ARG A O 1
ATOM 7174 N N . GLY A 1 924 ? 26.955 12.288 -17.263 1.00 67.50 924 GLY A N 1
ATOM 7175 C CA . GLY A 1 924 ? 26.839 13.589 -17.930 1.00 67.50 924 GLY A CA 1
ATOM 7176 C C . GLY A 1 924 ? 27.825 13.796 -19.090 1.00 67.50 924 GLY A C 1
ATOM 7177 O O . GLY A 1 924 ? 28.157 14.934 -19.418 1.00 67.50 924 GLY A O 1
ATOM 7178 N N . GLY A 1 925 ? 28.321 12.719 -19.718 1.00 78.00 925 GLY A N 1
ATOM 7179 C CA . GLY A 1 925 ? 29.248 12.830 -20.851 1.00 78.00 925 GLY A CA 1
ATOM 7180 C C . GLY A 1 925 ? 29.663 11.499 -21.488 1.00 78.00 925 GLY A C 1
ATOM 7181 O O . GLY A 1 925 ? 29.935 10.517 -20.800 1.00 78.00 925 GLY A O 1
ATOM 7182 N N . CYS A 1 926 ? 29.746 11.477 -22.824 1.00 85.38 926 CYS A N 1
ATOM 7183 C CA . CYS A 1 926 ? 30.140 10.303 -23.611 1.00 85.38 926 CYS A CA 1
ATOM 7184 C C . CYS A 1 926 ? 31.651 10.318 -23.928 1.00 85.38 926 CYS A C 1
ATOM 7186 O O . CYS A 1 926 ? 32.120 11.311 -24.480 1.00 85.38 926 CYS A O 1
ATOM 7188 N N . PRO A 1 927 ? 32.428 9.246 -23.680 1.00 88.88 927 PRO A N 1
ATOM 7189 C CA . PRO A 1 927 ? 33.818 9.147 -24.132 1.00 88.88 927 PRO A CA 1
ATOM 7190 C C . PRO A 1 927 ? 33.880 8.942 -25.649 1.00 88.88 927 PRO A C 1
ATOM 7192 O O . PRO A 1 927 ? 33.303 7.986 -26.172 1.00 88.88 927 PRO A O 1
ATOM 7195 N N . ALA A 1 928 ? 34.573 9.822 -26.371 1.00 89.19 928 ALA A N 1
ATOM 7196 C CA . ALA A 1 928 ? 34.627 9.770 -27.833 1.00 89.19 928 ALA A CA 1
ATOM 7197 C C . ALA A 1 928 ? 35.692 8.785 -28.344 1.00 89.19 928 ALA A C 1
ATOM 7199 O O . ALA A 1 928 ? 35.497 8.106 -29.350 1.00 89.19 928 ALA A O 1
ATOM 7200 N N . GLU A 1 929 ? 36.822 8.683 -27.650 1.00 91.38 929 GLU A N 1
ATOM 7201 C CA . GLU A 1 929 ? 38.032 7.989 -28.093 1.00 91.38 929 GLU A CA 1
ATOM 7202 C C . GLU A 1 929 ? 37.822 6.483 -28.312 1.00 91.38 929 GLU A C 1
ATOM 7204 O O . GLU A 1 929 ? 38.233 5.990 -29.365 1.00 91.38 929 GLU A O 1
ATOM 7209 N N . PRO A 1 930 ? 37.165 5.724 -27.407 1.00 90.00 930 PRO A N 1
ATOM 7210 C CA . PRO A 1 930 ? 36.913 4.305 -27.654 1.00 90.00 930 PRO A CA 1
ATOM 7211 C C . PRO A 1 930 ? 35.968 4.068 -28.840 1.00 90.00 930 PRO A C 1
ATOM 7213 O O . PRO A 1 930 ? 36.139 3.104 -29.586 1.00 90.00 930 PRO A O 1
ATOM 7216 N N . LEU A 1 931 ? 34.994 4.962 -29.043 1.00 93.69 931 LEU A N 1
ATOM 7217 C CA . LEU A 1 931 ? 34.034 4.879 -30.145 1.00 93.69 931 LEU A CA 1
ATOM 7218 C C . LEU A 1 931 ? 34.707 5.179 -31.485 1.00 93.69 931 LEU A C 1
ATOM 7220 O O . LEU A 1 931 ? 34.550 4.417 -32.437 1.00 93.69 931 LEU A O 1
ATOM 7224 N N . LEU A 1 932 ? 35.500 6.253 -31.544 1.00 92.62 932 LEU A N 1
ATOM 7225 C CA . LEU A 1 932 ? 36.298 6.609 -32.715 1.00 92.62 932 LEU A CA 1
ATOM 7226 C C . LEU A 1 932 ? 37.276 5.498 -33.071 1.00 92.62 932 LEU A C 1
ATOM 7228 O O . LEU A 1 932 ? 37.286 5.062 -34.216 1.00 92.62 932 LEU A O 1
ATOM 7232 N N . GLY A 1 933 ? 38.014 4.970 -32.091 1.00 91.25 933 GLY A N 1
ATOM 7233 C CA . GLY A 1 933 ? 38.929 3.853 -32.310 1.00 91.25 933 GLY A CA 1
ATOM 7234 C C . GLY A 1 933 ? 38.229 2.624 -32.901 1.00 91.25 933 GLY A C 1
ATOM 7235 O O . GLY A 1 933 ? 38.785 1.961 -33.776 1.00 91.25 933 GLY A O 1
ATOM 7236 N N . LEU A 1 934 ? 36.985 2.338 -32.496 1.00 92.44 934 LEU A N 1
ATOM 7237 C CA . LEU A 1 934 ? 36.200 1.237 -33.055 1.00 92.44 934 LEU A CA 1
ATOM 7238 C C . LEU A 1 934 ? 35.717 1.521 -34.488 1.00 92.44 934 LEU A C 1
ATOM 7240 O O . LEU A 1 934 ? 35.842 0.660 -35.363 1.00 92.44 934 LEU A O 1
ATOM 7244 N N . LEU A 1 935 ? 35.204 2.728 -34.748 1.00 93.44 935 LEU A N 1
ATOM 7245 C CA . LEU A 1 935 ? 34.824 3.188 -36.092 1.00 93.44 935 LEU A CA 1
ATOM 7246 C C . LEU A 1 935 ? 36.031 3.282 -37.031 1.00 93.44 935 LEU A C 1
ATOM 7248 O O . LEU A 1 935 ? 35.890 3.199 -38.254 1.00 93.44 935 LEU A O 1
ATOM 7252 N N . GLU A 1 936 ? 37.229 3.441 -36.467 1.00 92.38 936 GLU A N 1
ATOM 7253 C CA . GLU A 1 936 ? 38.465 3.550 -37.217 1.00 92.38 936 GLU A CA 1
ATOM 7254 C C . GLU A 1 936 ? 38.949 2.215 -37.807 1.00 92.38 936 GLU A C 1
ATOM 7256 O O . GLU A 1 936 ? 39.700 2.207 -38.791 1.00 92.38 936 GLU A O 1
ATOM 7261 N N . ARG A 1 937 ? 38.484 1.088 -37.256 1.00 91.12 937 ARG A N 1
ATOM 7262 C CA . ARG A 1 937 ? 38.869 -0.264 -37.681 1.00 91.12 937 ARG A CA 1
ATOM 7263 C C . ARG A 1 937 ? 38.236 -0.641 -39.019 1.00 91.12 937 ARG A C 1
ATOM 7265 O O . ARG A 1 937 ? 37.083 -0.328 -39.301 1.00 91.12 937 ARG A O 1
ATOM 7272 N N . ALA A 1 938 ? 38.994 -1.363 -39.844 1.00 87.06 938 ALA A N 1
ATOM 7273 C CA . ALA A 1 938 ? 38.471 -1.919 -41.087 1.00 87.06 938 ALA A CA 1
ATOM 7274 C C . ALA A 1 938 ? 37.375 -2.957 -40.789 1.00 87.06 938 ALA A C 1
ATOM 7276 O O . ALA A 1 938 ? 37.594 -3.856 -39.980 1.00 87.06 938 ALA A O 1
ATOM 7277 N N . ALA A 1 939 ? 36.228 -2.839 -41.466 1.00 82.38 939 ALA A N 1
ATOM 7278 C CA . ALA A 1 939 ? 35.043 -3.668 -41.227 1.00 82.38 939 ALA A CA 1
ATOM 7279 C C . ALA A 1 939 ? 35.298 -5.176 -41.413 1.00 82.38 939 ALA A C 1
ATOM 7281 O O . ALA A 1 939 ? 34.745 -5.997 -40.685 1.00 82.38 939 ALA A O 1
ATOM 7282 N N . GLY A 1 940 ? 36.141 -5.558 -42.381 1.00 85.56 940 GLY A N 1
ATOM 7283 C CA . GLY A 1 940 ? 36.442 -6.965 -42.662 1.00 85.56 940 GLY A CA 1
ATOM 7284 C C . GLY A 1 940 ? 35.179 -7.802 -42.915 1.00 85.56 940 GLY A C 1
ATOM 7285 O O . GLY A 1 940 ? 34.222 -7.308 -43.503 1.00 85.56 940 GLY A O 1
ATOM 7286 N N . ALA A 1 941 ? 35.183 -9.059 -42.460 1.00 82.56 941 ALA A N 1
ATOM 7287 C CA . ALA A 1 941 ? 34.051 -9.996 -42.539 1.00 82.56 941 ALA A CA 1
ATOM 7288 C C . ALA A 1 941 ? 33.466 -10.347 -41.151 1.00 82.56 941 ALA A C 1
ATOM 7290 O O . ALA A 1 941 ? 32.883 -11.415 -40.974 1.00 82.56 941 ALA A O 1
ATOM 7291 N N . ASP A 1 942 ? 33.680 -9.487 -40.152 1.00 85.44 942 ASP A N 1
ATOM 7292 C CA . ASP A 1 942 ? 33.277 -9.724 -38.763 1.00 85.44 942 ASP A CA 1
ATOM 7293 C C . ASP A 1 942 ? 31.953 -9.007 -38.447 1.00 85.44 942 ASP A C 1
ATOM 7295 O O . ASP A 1 942 ? 31.926 -7.820 -38.126 1.00 85.44 942 ASP A O 1
ATOM 7299 N N . GLU A 1 943 ? 30.838 -9.735 -38.536 1.00 82.19 943 GLU A N 1
ATOM 7300 C CA . GLU A 1 943 ? 29.498 -9.201 -38.245 1.00 82.19 943 GLU A CA 1
ATOM 7301 C C . GLU A 1 943 ? 29.346 -8.660 -36.814 1.00 82.19 943 GLU A C 1
ATOM 7303 O O . GLU A 1 943 ? 28.558 -7.744 -36.580 1.00 82.19 943 GLU A O 1
ATOM 7308 N N . ASP A 1 944 ? 30.087 -9.206 -35.847 1.00 86.06 944 ASP A N 1
ATOM 7309 C CA . ASP A 1 944 ? 30.066 -8.726 -34.464 1.00 86.06 944 ASP A CA 1
ATOM 7310 C C . ASP A 1 944 ? 30.728 -7.346 -34.358 1.00 86.06 944 ASP A C 1
ATOM 7312 O O . ASP A 1 944 ? 30.197 -6.442 -33.705 1.00 86.06 944 ASP A O 1
ATOM 7316 N N . LEU A 1 945 ? 31.845 -7.146 -35.065 1.00 89.06 945 LEU A N 1
ATOM 7317 C CA . LEU A 1 945 ? 32.460 -5.828 -35.215 1.00 89.06 945 LEU A CA 1
ATOM 7318 C C . LEU A 1 945 ? 31.492 -4.842 -35.882 1.00 89.06 945 LEU A C 1
ATOM 7320 O O . LEU A 1 945 ? 31.369 -3.715 -35.405 1.00 89.06 945 LEU A O 1
ATOM 7324 N N . TRP A 1 946 ? 30.762 -5.259 -36.921 1.00 91.31 946 TRP A N 1
ATOM 7325 C CA . TRP A 1 946 ? 29.802 -4.391 -37.617 1.00 91.31 946 TRP A CA 1
ATOM 7326 C C . TRP A 1 946 ? 28.695 -3.888 -36.688 1.00 91.31 946 TRP A C 1
ATOM 7328 O O . TRP A 1 946 ? 28.379 -2.700 -36.687 1.00 91.31 946 TRP A O 1
ATOM 7338 N N . LEU A 1 947 ? 28.113 -4.769 -35.870 1.00 87.88 947 LEU A N 1
ATOM 7339 C CA . LEU A 1 947 ? 27.060 -4.391 -34.923 1.00 87.88 947 LEU A CA 1
ATOM 7340 C C . LEU A 1 947 ? 27.577 -3.443 -33.833 1.00 87.88 947 LEU A C 1
ATOM 7342 O O . LEU A 1 947 ? 26.872 -2.510 -33.450 1.00 87.88 947 LEU A O 1
ATOM 7346 N N . ARG A 1 948 ? 28.818 -3.627 -33.368 1.00 91.06 948 ARG A N 1
ATOM 7347 C CA . ARG A 1 948 ? 29.444 -2.705 -32.408 1.00 91.06 948 ARG A CA 1
ATOM 7348 C C . ARG A 1 948 ? 29.788 -1.357 -33.045 1.00 91.06 948 ARG A C 1
ATOM 7350 O O . ARG A 1 948 ? 29.578 -0.318 -32.422 1.00 91.06 948 ARG A O 1
ATOM 7357 N N . GLN A 1 949 ? 30.250 -1.353 -34.297 1.00 93.31 949 GLN A N 1
ATOM 7358 C CA . GLN A 1 949 ? 30.482 -0.134 -35.078 1.00 93.31 949 GLN A CA 1
ATOM 7359 C C . GLN A 1 949 ? 29.181 0.641 -35.323 1.00 93.31 949 GLN A C 1
ATOM 7361 O O . GLN A 1 949 ? 29.192 1.867 -35.270 1.00 93.31 949 GLN A O 1
ATOM 7366 N N . LEU A 1 950 ? 28.050 -0.045 -35.510 1.00 90.62 950 LEU A N 1
ATOM 7367 C CA . LEU A 1 950 ? 26.738 0.592 -35.625 1.00 90.62 950 LEU A CA 1
ATOM 7368 C C . LEU A 1 950 ? 26.365 1.333 -34.334 1.00 90.62 950 LEU A C 1
ATOM 7370 O O . LEU A 1 950 ? 26.059 2.526 -34.391 1.00 90.62 950 LEU A O 1
ATOM 7374 N N . SER A 1 951 ? 26.468 0.668 -33.177 1.00 87.88 951 SER A N 1
ATOM 7375 C CA . SER A 1 951 ? 26.224 1.305 -31.875 1.00 87.88 951 SER A CA 1
ATOM 7376 C C . SER A 1 951 ? 27.164 2.492 -31.642 1.00 87.88 951 SER A C 1
ATOM 7378 O O . SER A 1 951 ? 26.716 3.556 -31.215 1.00 87.88 951 SER A O 1
ATOM 7380 N N . ALA A 1 952 ? 28.451 2.352 -31.978 1.00 92.69 952 ALA A N 1
ATOM 7381 C CA . ALA A 1 952 ? 29.424 3.432 -31.840 1.00 92.69 952 ALA A CA 1
ATOM 7382 C C . ALA A 1 952 ? 29.121 4.627 -32.754 1.00 92.69 952 ALA A C 1
ATOM 7384 O O . ALA A 1 952 ? 29.213 5.770 -32.311 1.00 92.69 952 ALA A O 1
ATOM 7385 N N . LEU A 1 953 ? 28.703 4.389 -34.001 1.00 91.81 953 LEU A N 1
ATOM 7386 C CA . LEU A 1 953 ? 28.314 5.452 -34.928 1.00 91.81 953 LEU A CA 1
ATOM 7387 C C . LEU A 1 953 ? 27.080 6.198 -34.423 1.00 91.81 953 LEU A C 1
ATOM 7389 O O . LEU A 1 953 ? 27.051 7.426 -34.448 1.00 91.81 953 LEU A O 1
ATOM 7393 N N . GLN A 1 954 ? 26.070 5.472 -33.950 1.00 87.06 954 GLN A N 1
ATOM 7394 C CA . GLN A 1 954 ? 24.863 6.065 -33.380 1.00 87.06 954 GLN A CA 1
ATOM 7395 C C . GLN A 1 954 ? 25.188 6.923 -32.138 1.00 87.06 954 GLN A C 1
ATOM 7397 O O . GLN A 1 954 ? 24.689 8.040 -32.041 1.00 87.06 954 GLN A O 1
ATOM 7402 N N . LEU A 1 955 ? 26.056 6.451 -31.227 1.00 86.12 955 LEU A N 1
ATOM 7403 C CA . LEU A 1 955 ? 26.524 7.234 -30.066 1.00 86.12 955 LEU A CA 1
ATOM 7404 C C . LEU A 1 955 ? 27.304 8.487 -30.492 1.00 86.12 955 LEU A C 1
ATOM 7406 O O . LEU A 1 955 ? 27.022 9.588 -30.023 1.00 86.12 955 LEU A O 1
ATOM 7410 N N . MET A 1 956 ? 28.248 8.345 -31.427 1.00 91.19 956 MET A N 1
ATOM 7411 C CA . MET A 1 956 ? 29.038 9.466 -31.947 1.00 91.19 956 MET A CA 1
ATOM 7412 C C . MET A 1 956 ? 28.164 10.508 -32.650 1.00 91.19 956 MET A C 1
ATOM 7414 O O . MET A 1 956 ? 28.377 11.701 -32.475 1.00 91.19 956 MET A O 1
ATOM 7418 N N . ARG A 1 957 ? 27.140 10.097 -33.408 1.00 85.81 957 ARG A N 1
ATOM 7419 C CA . ARG A 1 957 ? 26.200 11.034 -34.048 1.00 85.81 957 ARG A CA 1
ATOM 7420 C C . ARG A 1 957 ? 25.324 11.786 -33.046 1.00 85.81 957 ARG A C 1
ATOM 7422 O O . ARG A 1 957 ? 24.927 12.912 -33.361 1.00 85.81 957 ARG A O 1
ATOM 7429 N N . ALA A 1 958 ? 25.011 11.161 -31.909 1.00 80.62 958 ALA A N 1
ATOM 7430 C CA . ALA A 1 958 ? 24.208 11.746 -30.841 1.00 80.62 958 ALA A CA 1
ATOM 7431 C C . ALA A 1 958 ? 25.011 12.744 -29.991 1.00 80.62 958 ALA A C 1
ATOM 7433 O O . ALA A 1 958 ? 24.511 13.830 -29.715 1.00 80.62 958 ALA A O 1
ATOM 7434 N N . HIS A 1 959 ? 26.258 12.415 -29.633 1.00 84.44 959 HIS A N 1
ATOM 7435 C CA . HIS A 1 959 ? 27.026 13.190 -28.647 1.00 84.44 959 HIS A CA 1
ATOM 7436 C C . HIS A 1 959 ? 28.258 13.930 -29.197 1.00 84.44 959 HIS A C 1
ATOM 7438 O O . HIS A 1 959 ? 28.674 14.907 -28.588 1.00 84.44 959 HIS A O 1
ATOM 7444 N N . HIS A 1 960 ? 28.834 13.502 -30.328 1.00 88.56 960 HIS A N 1
ATOM 7445 C CA . HIS A 1 960 ? 30.132 13.983 -30.852 1.00 88.56 960 HIS A CA 1
ATOM 7446 C C . HIS A 1 960 ? 30.138 14.103 -32.381 1.00 88.56 960 HIS A C 1
ATOM 7448 O O . HIS A 1 960 ? 31.047 13.625 -33.068 1.00 88.56 960 HIS A O 1
ATOM 7454 N N . ARG A 1 961 ? 29.078 14.682 -32.955 1.00 83.94 961 ARG A N 1
ATOM 7455 C CA . ARG A 1 961 ? 28.890 14.730 -34.417 1.00 83.94 961 ARG A CA 1
ATOM 7456 C C . ARG A 1 961 ? 30.025 15.472 -35.129 1.00 83.94 961 ARG A C 1
ATOM 7458 O O . ARG A 1 961 ? 30.409 15.091 -36.229 1.00 83.94 961 ARG A O 1
ATOM 7465 N N . ASP A 1 962 ? 30.551 16.511 -34.497 1.00 84.19 962 ASP A N 1
ATOM 7466 C CA . ASP A 1 962 ? 31.681 17.326 -34.947 1.00 84.19 962 ASP A CA 1
ATOM 7467 C C . ASP A 1 962 ? 32.989 16.531 -35.082 1.00 84.19 962 ASP A C 1
ATOM 7469 O O . ASP A 1 962 ? 33.855 16.895 -35.877 1.00 84.19 962 ASP A O 1
ATOM 7473 N N . ARG A 1 963 ? 33.111 15.409 -34.364 1.00 87.88 963 ARG A N 1
ATOM 7474 C CA . ARG A 1 963 ? 34.289 14.537 -34.401 1.00 87.88 963 ARG A CA 1
ATOM 7475 C C . ARG A 1 963 ? 34.270 13.485 -35.511 1.00 87.88 963 ARG A C 1
ATOM 7477 O O . ARG A 1 963 ? 35.269 12.791 -35.694 1.00 87.88 963 ARG A O 1
ATOM 7484 N N . LEU A 1 964 ? 33.170 13.351 -36.253 1.00 88.44 964 LEU A N 1
ATOM 7485 C CA . LEU A 1 964 ? 33.067 12.454 -37.407 1.00 88.44 964 LEU A CA 1
ATOM 7486 C C . LEU A 1 964 ? 33.554 13.166 -38.676 1.00 88.44 964 LEU A C 1
ATOM 7488 O O . LEU A 1 964 ? 32.769 13.784 -39.395 1.00 88.44 964 LEU A O 1
ATOM 7492 N N . ASP A 1 965 ? 34.857 13.090 -38.954 1.00 87.06 965 ASP A N 1
ATOM 7493 C CA . ASP A 1 965 ? 35.433 13.766 -40.118 1.00 87.06 965 ASP A CA 1
ATOM 7494 C C . ASP A 1 965 ? 34.964 13.175 -41.466 1.00 87.06 965 ASP A C 1
ATOM 7496 O O . ASP A 1 965 ? 34.477 12.043 -41.574 1.00 87.06 965 ASP A O 1
ATOM 7500 N N . ALA A 1 966 ? 35.126 13.960 -42.536 1.00 83.19 966 ALA A N 1
ATOM 7501 C CA . ALA A 1 966 ? 34.674 13.584 -43.874 1.00 83.19 966 ALA A CA 1
ATOM 7502 C C . ALA A 1 966 ? 35.352 12.310 -44.413 1.00 83.19 966 ALA A C 1
ATOM 7504 O O . ALA A 1 966 ? 34.760 11.600 -45.226 1.00 83.19 966 ALA A O 1
ATOM 7505 N N . ARG A 1 967 ? 36.579 12.005 -43.973 1.00 87.25 967 ARG A N 1
ATOM 7506 C CA . ARG A 1 967 ? 37.328 10.823 -44.416 1.00 87.25 967 ARG A CA 1
ATOM 7507 C C . ARG A 1 967 ? 36.775 9.560 -43.760 1.00 87.25 967 ARG A C 1
ATOM 7509 O O . ARG A 1 967 ? 36.603 8.550 -44.441 1.00 87.25 967 ARG A O 1
ATOM 7516 N N . LEU A 1 968 ? 36.491 9.616 -42.462 1.00 88.50 968 LEU A N 1
ATOM 7517 C CA . LEU A 1 968 ? 35.873 8.533 -41.711 1.00 88.50 968 LEU A CA 1
ATOM 7518 C C . LEU A 1 968 ? 34.461 8.253 -42.234 1.00 88.50 968 LEU A C 1
ATOM 7520 O O . LEU A 1 968 ? 34.142 7.098 -42.515 1.00 88.50 968 LEU A O 1
ATOM 7524 N N . LEU A 1 969 ? 33.651 9.297 -42.439 1.00 88.25 969 LEU A N 1
ATOM 7525 C CA . LEU A 1 969 ? 32.300 9.175 -42.995 1.00 88.25 969 LEU A CA 1
ATOM 7526 C C . LEU A 1 969 ? 32.302 8.574 -44.405 1.00 88.25 969 LEU A C 1
ATOM 7528 O O . LEU A 1 969 ? 31.518 7.668 -44.667 1.00 88.25 969 LEU A O 1
ATOM 7532 N N . ALA A 1 970 ? 33.212 9.006 -45.287 1.00 85.06 970 ALA A N 1
ATOM 7533 C CA . ALA A 1 970 ? 33.336 8.436 -46.631 1.00 85.06 970 ALA A CA 1
ATOM 7534 C C . ALA A 1 970 ? 33.651 6.933 -46.596 1.00 85.06 970 ALA A C 1
ATOM 7536 O O . ALA A 1 970 ? 33.081 6.163 -47.360 1.00 85.06 970 ALA A O 1
ATOM 7537 N N . ARG A 1 971 ? 34.511 6.496 -45.669 1.00 88.38 971 ARG A N 1
ATOM 7538 C CA . ARG A 1 971 ? 34.816 5.070 -45.505 1.00 88.38 971 ARG A CA 1
ATOM 7539 C C . ARG A 1 971 ? 33.641 4.280 -44.924 1.00 88.38 971 ARG A C 1
ATOM 7541 O O . ARG A 1 971 ? 33.408 3.149 -45.333 1.00 88.38 971 ARG A O 1
ATOM 7548 N N . LEU A 1 972 ? 32.914 4.846 -43.961 1.00 89.50 972 LEU A N 1
ATOM 7549 C CA . LEU A 1 972 ? 31.730 4.209 -43.374 1.00 89.50 972 LEU A CA 1
ATOM 7550 C C . LEU A 1 972 ? 30.541 4.162 -44.355 1.00 89.50 972 LEU A C 1
ATOM 7552 O O . LEU A 1 972 ? 29.713 3.261 -44.251 1.00 89.50 972 LEU A O 1
ATOM 7556 N N . ALA A 1 973 ? 30.483 5.057 -45.344 1.00 87.12 973 ALA A N 1
ATOM 7557 C CA . ALA A 1 973 ? 29.484 5.010 -46.416 1.00 87.12 973 ALA A CA 1
ATOM 7558 C C . ALA A 1 973 ? 29.630 3.764 -47.311 1.00 87.12 973 ALA A C 1
ATOM 7560 O O . ALA A 1 973 ? 28.655 3.307 -47.903 1.00 87.12 973 ALA A O 1
ATOM 7561 N N . GLU A 1 974 ? 30.828 3.179 -47.368 1.00 88.50 974 GLU A N 1
ATOM 7562 C CA . GLU A 1 974 ? 31.128 1.934 -48.091 1.00 88.50 974 GLU A CA 1
ATOM 7563 C C . GLU A 1 974 ? 31.032 0.683 -47.190 1.00 88.50 974 GLU A C 1
ATOM 7565 O O . GLU A 1 974 ? 31.469 -0.405 -47.567 1.00 88.50 974 GLU A O 1
ATOM 7570 N N . HIS A 1 975 ? 30.488 0.814 -45.976 1.00 92.31 975 HIS A N 1
ATOM 7571 C CA . HIS A 1 975 ? 30.473 -0.265 -44.992 1.00 92.31 975 HIS A CA 1
ATOM 7572 C C . HIS A 1 975 ? 29.560 -1.447 -45.415 1.00 92.31 975 HIS A C 1
ATOM 7574 O O . HIS A 1 975 ? 28.442 -1.211 -45.879 1.00 92.31 975 HIS A O 1
ATOM 7580 N N . PRO A 1 976 ? 29.960 -2.723 -45.193 1.00 88.38 976 PRO A N 1
ATOM 7581 C CA . PRO A 1 976 ? 29.170 -3.904 -45.583 1.00 88.38 976 PRO A CA 1
ATOM 7582 C C . PRO A 1 976 ? 27.762 -3.971 -44.968 1.00 88.38 976 PRO A C 1
ATOM 7584 O O . PRO A 1 976 ? 26.816 -4.448 -45.593 1.00 88.38 976 PRO A O 1
ATOM 7587 N N . LEU A 1 977 ? 27.611 -3.485 -43.734 1.00 86.44 977 LEU A N 1
ATOM 7588 C CA . LEU A 1 977 ? 26.314 -3.342 -43.072 1.00 86.44 977 LEU A CA 1
ATOM 7589 C C . LEU A 1 977 ? 25.564 -2.109 -43.605 1.00 86.44 977 LEU A C 1
ATOM 7591 O O . LEU A 1 977 ? 25.929 -0.976 -43.289 1.00 86.44 977 LEU A O 1
ATOM 7595 N N . ALA A 1 978 ? 24.476 -2.342 -44.348 1.00 83.12 978 ALA A N 1
ATOM 7596 C CA . ALA A 1 978 ? 23.692 -1.301 -45.024 1.00 83.12 978 ALA A CA 1
ATOM 7597 C C . ALA A 1 978 ? 23.191 -0.177 -44.097 1.00 83.12 978 ALA A C 1
ATOM 7599 O O . ALA A 1 978 ? 23.005 0.952 -44.542 1.00 83.12 978 ALA A O 1
ATOM 7600 N N . GLU A 1 979 ? 22.969 -0.468 -42.816 1.00 81.94 979 GLU A N 1
ATOM 7601 C CA . GLU A 1 979 ? 22.529 0.516 -41.826 1.00 81.94 979 GLU A CA 1
ATOM 7602 C C . GLU A 1 979 ? 23.606 1.578 -41.543 1.00 81.94 979 GLU A C 1
ATOM 7604 O O . GLU A 1 979 ? 23.306 2.769 -41.540 1.00 81.94 979 GLU A O 1
ATOM 7609 N N . ILE A 1 980 ? 24.878 1.178 -41.421 1.00 86.62 980 ILE A N 1
ATOM 7610 C CA . ILE A 1 980 ? 26.011 2.103 -41.231 1.00 86.62 980 ILE A CA 1
ATOM 7611 C C . ILE A 1 980 ? 26.217 2.970 -42.476 1.00 86.62 980 ILE A C 1
ATOM 7613 O O . ILE A 1 980 ? 26.386 4.187 -42.362 1.00 86.62 980 ILE A O 1
ATOM 7617 N N . ALA A 1 981 ? 26.139 2.362 -43.664 1.00 83.50 981 ALA A N 1
ATOM 7618 C CA . ALA A 1 981 ? 26.248 3.082 -44.930 1.00 83.50 981 ALA A CA 1
ATOM 7619 C C . ALA A 1 981 ? 25.157 4.160 -45.067 1.00 83.50 981 ALA A C 1
ATOM 7621 O O . ALA A 1 981 ? 25.444 5.303 -45.417 1.00 83.50 981 ALA A O 1
ATOM 7622 N N . ARG A 1 982 ? 23.909 3.834 -44.696 1.00 81.38 982 ARG A N 1
ATOM 7623 C CA . ARG A 1 982 ? 22.793 4.795 -44.680 1.00 81.38 982 ARG A CA 1
ATOM 7624 C C . ARG A 1 982 ? 23.042 5.944 -43.704 1.00 81.38 982 ARG A C 1
ATOM 7626 O O . ARG A 1 982 ? 22.989 7.100 -44.112 1.00 81.38 982 ARG A O 1
ATOM 7633 N N . LEU A 1 983 ? 23.384 5.634 -42.449 1.00 78.44 983 LEU A N 1
ATOM 7634 C CA . LEU A 1 983 ? 23.591 6.628 -41.384 1.00 78.44 983 LEU A CA 1
ATOM 7635 C C . LEU A 1 983 ? 24.751 7.604 -41.657 1.00 78.44 983 LEU A C 1
ATOM 7637 O O . LEU A 1 983 ? 24.831 8.640 -40.996 1.00 78.44 983 LEU A O 1
ATOM 7641 N N . THR A 1 984 ? 25.648 7.283 -42.594 1.00 79.12 984 THR A N 1
ATOM 7642 C CA . THR A 1 984 ? 26.805 8.112 -42.977 1.00 79.12 984 THR A CA 1
ATOM 7643 C C . THR A 1 984 ? 26.628 8.860 -44.298 1.00 79.12 984 THR A C 1
ATOM 7645 O O . THR A 1 984 ? 27.305 9.864 -44.514 1.00 79.12 984 THR A O 1
ATOM 7648 N N . SER A 1 985 ? 25.696 8.427 -45.153 1.00 64.62 985 SER A N 1
ATOM 7649 C CA . SER A 1 985 ? 25.390 9.067 -46.440 1.00 64.62 985 SER A CA 1
ATOM 7650 C C . SER A 1 985 ? 24.469 10.298 -46.359 1.00 64.62 985 SER A C 1
ATOM 7652 O O . SER A 1 985 ? 24.388 11.062 -47.322 1.00 64.62 985 SER A O 1
ATOM 7654 N N . ASP A 1 986 ? 23.814 10.538 -45.219 1.00 46.78 986 ASP A N 1
ATOM 7655 C CA . ASP A 1 986 ? 22.885 11.662 -45.048 1.00 46.78 986 ASP A CA 1
ATOM 7656 C C . ASP A 1 986 ? 23.612 13.013 -44.873 1.00 46.78 986 ASP A C 1
ATOM 7658 O O . ASP A 1 986 ? 24.113 13.346 -43.795 1.00 46.78 986 ASP A O 1
ATOM 7662 N N . ARG A 1 987 ? 23.584 13.863 -45.913 1.00 40.84 987 ARG A N 1
ATOM 7663 C CA . ARG A 1 987 ? 23.546 15.327 -45.712 1.00 40.84 987 ARG A CA 1
ATOM 7664 C C . ARG A 1 987 ? 22.175 15.692 -45.132 1.00 40.84 987 ARG A C 1
ATOM 7666 O O . ARG A 1 987 ? 21.193 15.076 -45.545 1.00 40.84 987 ARG A O 1
ATOM 7673 N N . PRO A 1 988 ? 22.062 16.711 -44.255 1.00 37.97 988 PRO A N 1
ATOM 7674 C CA . PRO A 1 988 ? 20.761 17.148 -43.769 1.00 37.97 988 PRO A CA 1
ATOM 7675 C C . PRO A 1 988 ? 19.965 17.666 -44.969 1.00 37.97 988 PRO A C 1
ATOM 7677 O O . PRO A 1 988 ? 20.234 18.745 -45.492 1.00 37.97 988 PRO A O 1
ATOM 7680 N N . THR A 1 989 ? 19.029 16.857 -45.449 1.00 30.62 989 THR A N 1
ATOM 7681 C CA . THR A 1 989 ? 18.062 17.243 -46.468 1.00 30.62 989 THR A CA 1
ATOM 7682 C C . THR A 1 989 ? 16.687 16.993 -45.888 1.00 30.62 989 THR A C 1
ATOM 7684 O O . THR A 1 989 ? 16.376 15.919 -45.384 1.00 30.62 989 THR A O 1
ATOM 7687 N N . SER A 1 990 ? 15.895 18.054 -45.914 1.00 33.41 990 SER A N 1
ATOM 7688 C CA . SER A 1 990 ? 14.509 18.155 -45.482 1.00 33.41 990 SER A CA 1
ATOM 7689 C C . SER A 1 990 ? 13.550 17.373 -46.389 1.00 33.41 990 SER A C 1
ATOM 7691 O O . SER A 1 990 ? 12.471 17.869 -46.686 1.00 33.41 990 SER A O 1
ATOM 7693 N N . ASP A 1 991 ? 13.939 16.198 -46.882 1.00 29.03 991 ASP A N 1
ATOM 7694 C CA . ASP A 1 991 ? 13.159 15.475 -47.886 1.00 29.03 991 ASP A CA 1
ATOM 7695 C C . ASP A 1 991 ? 13.303 13.955 -47.727 1.00 29.03 991 ASP A C 1
ATOM 7697 O O . ASP A 1 991 ? 13.930 13.246 -48.513 1.00 29.03 991 ASP A O 1
ATOM 7701 N N . ALA A 1 992 ? 12.702 13.437 -46.655 1.00 28.41 992 ALA A N 1
ATOM 7702 C CA . ALA A 1 992 ? 12.426 12.017 -46.489 1.00 28.41 992 ALA A CA 1
ATOM 7703 C C . ALA A 1 992 ? 11.062 11.683 -47.119 1.00 28.41 992 ALA A C 1
ATOM 7705 O O . ALA A 1 992 ? 10.099 11.379 -46.424 1.00 28.41 992 ALA A O 1
ATOM 7706 N N . THR A 1 993 ? 10.964 11.741 -48.449 1.00 35.38 993 THR A N 1
ATOM 7707 C CA . THR A 1 993 ? 9.803 11.221 -49.190 1.00 35.38 993 THR A CA 1
ATOM 7708 C C . THR A 1 993 ? 10.257 10.401 -50.397 1.00 35.38 993 THR A C 1
ATOM 7710 O O . THR A 1 993 ? 10.330 10.884 -51.515 1.00 35.38 993 THR A O 1
ATOM 7713 N N . HIS A 1 994 ? 10.614 9.135 -50.152 1.00 29.52 994 HIS A N 1
ATOM 7714 C CA . HIS A 1 994 ? 10.203 7.957 -50.940 1.00 29.52 994 HIS A CA 1
ATOM 7715 C C . HIS A 1 994 ? 11.159 6.771 -50.727 1.00 29.52 994 HIS A C 1
ATOM 7717 O O . HIS A 1 994 ? 12.179 6.638 -51.400 1.00 29.52 994 HIS A O 1
ATOM 7723 N N . ARG A 1 995 ? 10.736 5.813 -49.891 1.00 29.14 995 ARG A N 1
ATOM 7724 C CA . ARG A 1 995 ? 10.825 4.377 -50.207 1.00 29.14 995 ARG A CA 1
ATOM 7725 C C . ARG A 1 995 ? 9.746 3.592 -49.449 1.00 29.14 995 ARG A C 1
ATOM 7727 O O . ARG A 1 995 ? 9.888 3.304 -48.273 1.00 29.14 995 ARG A O 1
ATOM 7734 N N . SER A 1 996 ? 8.707 3.243 -50.212 1.00 28.80 996 SER A N 1
ATOM 7735 C CA . SER A 1 996 ? 7.845 2.056 -50.112 1.00 28.80 996 SER A CA 1
ATOM 7736 C C . SER A 1 996 ? 7.116 1.778 -48.787 1.00 28.80 996 SER A C 1
ATOM 7738 O O . SER A 1 996 ? 7.583 0.999 -47.965 1.00 28.80 996 SER A O 1
ATOM 7740 N N . THR A 1 997 ? 5.905 2.342 -48.696 1.00 31.81 997 THR A N 1
ATOM 7741 C CA . THR A 1 997 ? 4.726 1.857 -47.946 1.00 31.81 997 THR A CA 1
ATOM 7742 C C . THR A 1 997 ? 4.948 1.420 -46.497 1.00 31.81 997 THR A C 1
ATOM 7744 O O . THR A 1 997 ? 5.030 0.228 -46.216 1.00 31.81 997 THR A O 1
ATOM 7747 N N . ARG A 1 998 ? 4.926 2.400 -45.591 1.00 33.22 998 ARG A N 1
ATOM 7748 C CA . ARG A 1 998 ? 4.180 2.404 -44.317 1.00 33.22 998 ARG A CA 1
ATOM 7749 C C . ARG A 1 998 ? 4.045 3.881 -43.902 1.00 33.22 998 ARG A C 1
ATOM 7751 O O . ARG A 1 998 ? 5.051 4.587 -43.990 1.00 33.22 998 ARG A O 1
ATOM 7758 N N . PRO A 1 999 ? 2.851 4.397 -43.559 1.00 31.42 999 PRO A N 1
ATOM 7759 C CA . PRO A 1 999 ? 2.716 5.764 -43.063 1.00 31.42 999 PRO A CA 1
ATOM 7760 C C . PRO A 1 999 ? 3.625 5.954 -41.847 1.00 31.42 999 PRO A C 1
ATOM 7762 O O . PRO A 1 999 ? 3.677 5.094 -40.971 1.00 31.42 999 PRO A O 1
ATOM 7765 N N . ALA A 1 1000 ? 4.374 7.054 -41.822 1.00 33.72 1000 ALA A N 1
ATOM 7766 C CA . ALA A 1 1000 ? 5.164 7.451 -40.668 1.00 33.72 1000 ALA A CA 1
ATOM 7767 C C . ALA A 1 1000 ? 4.207 7.819 -39.526 1.00 33.72 1000 ALA A C 1
ATOM 7769 O O . ALA A 1 1000 ? 3.613 8.895 -39.534 1.00 33.72 1000 ALA A O 1
ATOM 7770 N N . LEU A 1 1001 ? 4.032 6.903 -38.580 1.00 49.09 1001 LEU A N 1
ATOM 7771 C CA . LEU A 1 1001 ? 3.368 7.168 -37.308 1.00 49.09 1001 LEU A CA 1
ATOM 7772 C C . LEU A 1 1001 ? 4.347 7.946 -36.425 1.00 49.09 1001 LEU A C 1
ATOM 7774 O O . LEU A 1 1001 ? 5.559 7.696 -36.477 1.00 49.09 1001 LEU A O 1
ATOM 7778 N N . GLN A 1 1002 ? 3.847 8.880 -35.615 1.00 45.06 1002 GLN A N 1
ATOM 7779 C CA . GLN A 1 1002 ? 4.646 9.451 -34.530 1.00 45.06 1002 GLN A CA 1
ATOM 7780 C C . GLN A 1 1002 ? 5.134 8.284 -33.655 1.00 45.06 1002 GLN A C 1
ATOM 7782 O O . GLN A 1 1002 ? 4.326 7.558 -33.093 1.00 45.06 1002 GLN A O 1
ATOM 7787 N N . GLY A 1 1003 ? 6.447 8.036 -33.624 1.00 44.53 1003 GLY A N 1
ATOM 7788 C CA . GLY A 1 1003 ? 7.051 7.002 -32.774 1.00 44.53 1003 GLY A CA 1
ATOM 7789 C C . GLY A 1 1003 ? 7.645 5.769 -33.468 1.00 44.53 1003 GLY A C 1
ATOM 7790 O O . GLY A 1 1003 ? 8.335 5.006 -32.811 1.00 44.53 1003 GLY A O 1
ATOM 7791 N N . GLY A 1 1004 ? 7.479 5.574 -34.784 1.00 60.19 1004 GLY A N 1
ATOM 7792 C CA . GLY A 1 1004 ? 8.211 4.512 -35.506 1.00 60.19 1004 GLY A CA 1
ATOM 7793 C C . GLY A 1 1004 ? 7.730 3.064 -35.285 1.00 60.19 1004 GLY A C 1
ATOM 7794 O O . GLY A 1 1004 ? 8.454 2.136 -35.645 1.0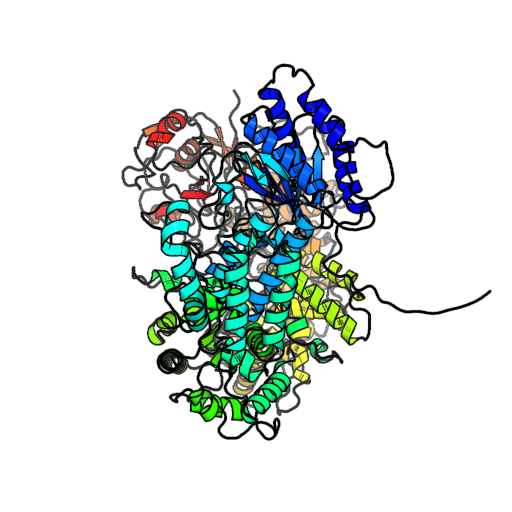0 60.19 1004 GLY A O 1
ATOM 7795 N N . TYR A 1 1005 ? 6.514 2.869 -34.760 1.00 78.62 1005 TYR A N 1
ATOM 7796 C CA . TYR A 1 1005 ? 5.898 1.556 -34.521 1.00 78.62 1005 TYR A CA 1
ATOM 7797 C C . TYR A 1 1005 ? 5.694 0.738 -35.818 1.00 78.62 1005 TYR A C 1
ATOM 7799 O O . TYR A 1 1005 ? 5.182 1.237 -36.825 1.00 78.62 1005 TYR A O 1
ATOM 7807 N N . GLU A 1 1006 ? 6.106 -0.536 -35.817 1.00 83.00 1006 GLU A N 1
ATOM 7808 C CA . GLU A 1 1006 ? 6.151 -1.378 -37.021 1.00 83.00 1006 GLU A CA 1
ATOM 7809 C C . GLU A 1 1006 ? 4.823 -2.124 -37.287 1.00 83.00 1006 GLU A C 1
ATOM 7811 O O . GLU A 1 1006 ? 4.476 -3.051 -36.558 1.00 83.00 1006 GLU A O 1
ATOM 7816 N N . LEU A 1 1007 ? 4.121 -1.810 -38.388 1.00 88.75 1007 LEU A N 1
ATOM 7817 C CA . LEU A 1 1007 ? 2.855 -2.466 -38.778 1.00 88.75 1007 LEU A CA 1
ATOM 7818 C C . LEU A 1 1007 ? 2.973 -3.388 -40.005 1.00 88.75 1007 LEU A C 1
ATOM 7820 O O . LEU A 1 1007 ? 3.364 -2.923 -41.064 1.00 88.75 1007 LEU A O 1
ATOM 7824 N N . VAL A 1 1008 ? 2.541 -4.648 -39.961 1.00 91.38 1008 VAL A N 1
ATOM 7825 C CA . VAL A 1 1008 ? 2.489 -5.566 -41.118 1.00 91.38 1008 VAL A CA 1
ATOM 7826 C C . VAL A 1 1008 ? 1.135 -5.554 -41.847 1.00 91.38 1008 VAL A C 1
ATOM 7828 O O . VAL A 1 1008 ? 0.100 -5.452 -41.193 1.00 91.38 1008 VAL A O 1
ATOM 7831 N N . PRO A 1 1009 ? 1.106 -5.661 -43.194 1.00 92.69 1009 PRO A N 1
ATOM 7832 C CA . PRO A 1 1009 ? -0.144 -5.774 -43.938 1.00 92.69 1009 PRO A CA 1
ATOM 7833 C C . PRO A 1 1009 ? -0.767 -7.160 -43.777 1.00 92.69 1009 PRO A C 1
ATOM 7835 O O . PRO A 1 1009 ? -0.142 -8.172 -44.096 1.00 92.69 1009 PRO A O 1
ATOM 7838 N N . ILE A 1 1010 ? -2.020 -7.185 -43.337 1.00 96.38 1010 ILE A N 1
ATOM 7839 C CA . ILE A 1 1010 ? -2.823 -8.391 -43.179 1.00 96.38 1010 ILE A CA 1
ATOM 7840 C C . ILE A 1 1010 ? -3.795 -8.479 -44.362 1.00 96.38 1010 ILE A C 1
ATOM 7842 O O . ILE A 1 1010 ? -4.626 -7.583 -44.546 1.00 96.38 1010 ILE A O 1
ATOM 7846 N N . PRO A 1 1011 ? -3.704 -9.524 -45.208 1.00 92.31 1011 PRO A N 1
ATOM 7847 C CA . PRO A 1 1011 ? -4.617 -9.669 -46.332 1.00 92.31 1011 PRO A CA 1
ATOM 7848 C C . PRO A 1 1011 ? -6.022 -9.962 -45.807 1.00 92.31 1011 PRO A C 1
ATOM 7850 O O . PRO A 1 1011 ? -6.199 -10.908 -45.048 1.00 92.31 1011 PRO A O 1
ATOM 7853 N N . GLY A 1 1012 ? -7.021 -9.186 -46.226 1.00 90.38 1012 GLY A N 1
ATOM 7854 C CA . GLY A 1 1012 ? -8.419 -9.470 -45.896 1.00 90.38 1012 GLY A CA 1
ATOM 7855 C C . GLY A 1 1012 ? -8.867 -10.840 -46.415 1.00 90.38 1012 GLY A C 1
ATOM 7856 O O . GLY A 1 1012 ? -8.334 -11.349 -47.406 1.00 90.38 1012 GLY A O 1
ATOM 7857 N N . GLY A 1 1013 ? -9.846 -11.444 -45.751 1.00 93.38 1013 GLY A N 1
ATOM 7858 C CA . GLY A 1 1013 ? -10.311 -12.790 -46.058 1.00 93.38 1013 GLY A CA 1
ATOM 7859 C C . GLY A 1 1013 ? -11.470 -13.235 -45.175 1.00 93.38 1013 GLY A C 1
ATOM 7860 O O . GLY A 1 1013 ? -11.895 -12.532 -44.261 1.00 93.38 1013 GLY A O 1
ATOM 7861 N N . THR A 1 1014 ? -11.987 -14.428 -45.459 1.00 93.44 1014 THR A N 1
ATOM 7862 C CA . THR A 1 1014 ? -13.062 -15.044 -44.675 1.00 93.44 1014 THR A CA 1
ATOM 7863 C C . THR A 1 1014 ? -12.509 -16.193 -43.840 1.00 93.44 1014 THR A C 1
ATOM 7865 O O . THR A 1 1014 ? -11.821 -17.064 -44.374 1.00 93.44 1014 THR A O 1
ATOM 7868 N N . PHE A 1 1015 ? -12.835 -16.227 -42.548 1.00 94.44 1015 PHE A N 1
ATOM 7869 C CA . PHE A 1 1015 ? -12.476 -17.324 -41.646 1.00 94.44 1015 PHE A CA 1
ATOM 7870 C C . PHE A 1 1015 ? -13.647 -17.706 -40.736 1.00 94.44 1015 PHE A C 1
ATOM 7872 O O . PHE A 1 1015 ? -14.669 -17.024 -40.701 1.00 94.44 1015 PHE A O 1
ATOM 7879 N N . THR A 1 1016 ? -13.518 -18.830 -40.031 1.00 93.12 1016 THR A N 1
ATOM 7880 C CA . THR A 1 1016 ? -14.478 -19.223 -38.990 1.00 93.12 1016 THR A CA 1
ATOM 7881 C C . THR A 1 1016 ? -13.941 -18.772 -37.638 1.00 93.12 1016 THR A C 1
ATOM 7883 O O . THR A 1 1016 ? -12.893 -19.259 -37.217 1.00 93.12 1016 THR A O 1
ATOM 7886 N N . MET A 1 1017 ? -14.649 -17.849 -36.991 1.00 91.50 1017 MET A N 1
ATOM 7887 C CA . MET A 1 1017 ? -14.321 -17.321 -35.666 1.00 91.50 1017 MET A CA 1
ATOM 7888 C C . MET A 1 1017 ? -14.905 -18.217 -34.574 1.00 91.50 1017 MET A C 1
ATOM 7890 O O . MET A 1 1017 ? -16.015 -18.732 -34.740 1.00 91.50 1017 MET A O 1
ATOM 7894 N N . GLY A 1 1018 ? -14.165 -18.387 -33.476 1.00 85.94 1018 GLY A N 1
ATOM 7895 C CA . GLY A 1 1018 ? -14.540 -19.233 -32.341 1.00 85.94 1018 GLY A CA 1
ATOM 7896 C C . GLY A 1 1018 ? -13.914 -20.626 -32.349 1.00 85.94 1018 GLY A C 1
ATOM 7897 O O . GLY A 1 1018 ? -13.231 -21.032 -33.294 1.00 85.94 1018 GLY A O 1
ATOM 7898 N N . ASP A 1 1019 ? -14.135 -21.364 -31.266 1.00 82.19 1019 ASP A N 1
ATOM 7899 C CA . ASP A 1 1019 ? -13.549 -22.684 -31.024 1.00 82.19 1019 ASP A CA 1
ATOM 7900 C C . ASP A 1 1019 ? -14.666 -23.683 -30.663 1.00 82.19 1019 ASP A C 1
ATOM 7902 O O . ASP A 1 1019 ? -15.366 -23.475 -29.666 1.00 82.19 1019 ASP A O 1
ATOM 7906 N N . PRO A 1 1020 ? -14.873 -24.754 -31.459 1.00 69.94 1020 PRO A N 1
ATOM 7907 C CA . PRO A 1 1020 ? -15.949 -25.710 -31.203 1.00 69.94 1020 PRO A CA 1
ATOM 7908 C C . PRO A 1 1020 ? -15.757 -26.483 -29.890 1.00 69.94 1020 PRO A C 1
ATOM 7910 O O . PRO A 1 1020 ? -16.746 -26.915 -29.299 1.00 69.94 1020 PRO A O 1
ATOM 7913 N N . ASP A 1 1021 ? -14.510 -26.615 -29.428 1.00 73.00 1021 ASP A N 1
ATOM 7914 C CA . ASP A 1 1021 ? -14.141 -27.261 -28.166 1.00 73.00 1021 ASP A CA 1
ATOM 7915 C C . ASP A 1 1021 ? -13.833 -26.225 -27.060 1.00 73.00 1021 ASP A C 1
ATOM 7917 O O . ASP A 1 1021 ? -13.408 -26.578 -25.957 1.00 73.00 1021 ASP A O 1
ATOM 7921 N N . GLY A 1 1022 ? -14.050 -24.937 -27.356 1.00 70.88 1022 GLY A N 1
ATOM 7922 C CA . GLY A 1 1022 ? -13.852 -23.809 -26.453 1.00 70.88 1022 GLY A CA 1
ATOM 7923 C C . GLY A 1 1022 ? -14.989 -23.600 -25.452 1.00 70.88 1022 GLY A C 1
ATOM 7924 O O . GLY A 1 1022 ? -16.006 -24.300 -25.442 1.00 70.88 1022 GLY A O 1
ATOM 7925 N N . HIS A 1 1023 ? -14.817 -22.606 -24.584 1.00 75.38 1023 HIS A N 1
ATOM 7926 C CA . HIS A 1 1023 ? -15.821 -22.228 -23.592 1.00 75.38 1023 HIS A CA 1
ATOM 7927 C C . HIS A 1 1023 ? -17.065 -21.587 -24.243 1.00 75.38 1023 HIS A C 1
ATOM 7929 O O . HIS A 1 1023 ? -17.052 -21.189 -25.405 1.00 75.38 1023 HIS A O 1
ATOM 7935 N N . GLY A 1 1024 ? -18.182 -21.504 -23.508 1.00 77.00 1024 GLY A N 1
ATOM 7936 C CA . GLY A 1 1024 ? -19.460 -21.019 -24.061 1.00 77.00 1024 GLY A CA 1
ATOM 7937 C C . GLY A 1 1024 ? -19.431 -19.569 -24.569 1.00 77.00 1024 GLY A C 1
ATOM 7938 O O . GLY A 1 1024 ? -20.234 -19.198 -25.420 1.00 77.00 1024 GLY A O 1
ATOM 7939 N N . ASP A 1 1025 ? -18.486 -18.767 -24.087 1.00 82.12 1025 ASP A N 1
ATOM 7940 C CA . ASP A 1 1025 ? -18.186 -17.405 -24.531 1.00 82.12 1025 ASP A CA 1
ATOM 7941 C C . ASP A 1 1025 ? -17.375 -17.338 -25.840 1.00 82.12 1025 ASP A C 1
ATOM 7943 O O . ASP A 1 1025 ? -17.283 -16.274 -26.456 1.00 82.12 1025 ASP A O 1
ATOM 7947 N N . GLU A 1 1026 ? -16.850 -18.475 -26.301 1.00 85.25 1026 GLU A N 1
ATOM 7948 C CA . GLU A 1 1026 ? -16.160 -18.675 -27.583 1.00 85.25 1026 GLU A CA 1
ATOM 7949 C C . GLU A 1 1026 ? -17.091 -19.294 -28.652 1.00 85.25 1026 GLU A C 1
ATOM 7951 O O . GLU A 1 1026 ? -16.643 -19.672 -29.738 1.00 85.25 1026 GLU A O 1
ATOM 7956 N N . GLN A 1 1027 ? -18.395 -19.397 -28.360 1.00 85.00 1027 GLN A N 1
ATOM 7957 C CA . GLN A 1 1027 ? -19.416 -20.014 -29.213 1.00 85.00 1027 GLN A CA 1
ATOM 7958 C C . GLN A 1 1027 ? -20.570 -19.046 -29.543 1.00 85.00 1027 GLN A C 1
ATOM 7960 O O . GLN A 1 1027 ? -20.810 -18.102 -28.793 1.00 85.00 1027 GLN A O 1
ATOM 7965 N N . PRO A 1 1028 ? -21.337 -19.273 -30.630 1.00 88.19 1028 PRO A N 1
ATOM 7966 C CA . PRO A 1 1028 ? -21.134 -20.299 -31.654 1.00 88.19 1028 PRO A CA 1
ATOM 7967 C C . PRO A 1 1028 ? -20.051 -19.919 -32.671 1.00 88.19 1028 PRO A C 1
ATOM 7969 O O . PRO A 1 1028 ? -19.851 -18.742 -32.984 1.00 88.19 1028 PRO A O 1
ATOM 7972 N N . ASN A 1 1029 ? -19.428 -20.935 -33.270 1.00 87.38 1029 ASN A N 1
ATOM 7973 C CA . ASN A 1 1029 ? -18.566 -20.744 -34.429 1.00 87.38 1029 ASN A CA 1
ATOM 7974 C C . ASN A 1 1029 ? -19.353 -20.143 -35.593 1.00 87.38 1029 ASN A C 1
ATOM 7976 O O . ASN A 1 1029 ? -20.441 -20.616 -35.938 1.00 87.38 1029 ASN A O 1
ATOM 7980 N N . HIS A 1 1030 ? -18.800 -19.115 -36.228 1.00 90.62 1030 HIS A N 1
ATOM 7981 C CA . HIS A 1 1030 ? -19.485 -18.422 -37.312 1.00 90.62 1030 HIS A CA 1
ATOM 7982 C C . HIS A 1 1030 ? -18.508 -17.842 -38.344 1.00 90.62 1030 HIS A C 1
ATOM 7984 O O . HIS A 1 1030 ? -17.359 -17.548 -38.012 1.00 90.62 1030 HIS A O 1
ATOM 7990 N N . PRO A 1 1031 ? -18.936 -17.690 -39.612 1.00 90.75 1031 PRO A N 1
ATOM 7991 C CA . PRO A 1 1031 ? -18.103 -17.085 -40.640 1.00 90.75 1031 PRO A CA 1
ATOM 7992 C C . PRO A 1 1031 ? -17.981 -15.574 -40.421 1.00 90.75 1031 PRO A C 1
ATOM 7994 O O . PRO A 1 1031 ? -18.980 -14.889 -40.185 1.00 90.75 1031 PRO A O 1
ATOM 7997 N N . VAL A 1 1032 ? -16.761 -15.070 -40.565 1.00 93.31 1032 VAL A N 1
ATOM 7998 C CA . VAL A 1 1032 ? -16.392 -13.662 -40.426 1.00 93.31 1032 VAL A CA 1
ATOM 7999 C C . VAL A 1 1032 ? -15.599 -13.228 -41.649 1.00 93.31 1032 VAL A C 1
ATOM 8001 O O . VAL A 1 1032 ? -14.683 -13.936 -42.069 1.00 93.31 1032 VAL A O 1
ATOM 8004 N N . ASN A 1 1033 ? -15.947 -12.074 -42.221 1.00 92.31 1033 ASN A N 1
ATOM 8005 C CA . ASN A 1 1033 ? -15.211 -11.460 -43.319 1.00 92.31 1033 ASN A CA 1
ATOM 8006 C C . ASN A 1 1033 ? -14.410 -10.253 -42.815 1.00 92.31 1033 ASN A C 1
ATOM 8008 O O . ASN A 1 1033 ? -14.995 -9.260 -42.391 1.00 92.31 1033 ASN A O 1
ATOM 8012 N N . VAL A 1 1034 ? -13.083 -10.335 -42.883 1.00 94.06 1034 VAL A N 1
ATOM 8013 C CA . VAL A 1 1034 ? -12.156 -9.287 -42.437 1.00 94.06 1034 VAL A CA 1
ATOM 8014 C C . VAL A 1 1034 ? -11.626 -8.535 -43.655 1.00 94.06 1034 VAL A C 1
ATOM 8016 O O . VAL A 1 1034 ? -11.146 -9.148 -44.609 1.00 94.06 1034 VAL A O 1
ATOM 8019 N N . SER A 1 1035 ? -11.713 -7.204 -43.640 1.00 92.75 1035 SER A N 1
ATOM 8020 C CA . SER A 1 1035 ? -11.132 -6.361 -44.696 1.00 92.75 1035 SER A CA 1
ATOM 8021 C C . SER A 1 1035 ? -9.607 -6.270 -44.546 1.00 92.75 1035 SER A C 1
ATOM 8023 O O . SER A 1 1035 ? -9.105 -6.486 -43.450 1.00 92.75 1035 SER A O 1
ATOM 8025 N N . PRO A 1 1036 ? -8.833 -5.968 -45.605 1.00 93.69 1036 PRO A N 1
ATOM 8026 C CA . PRO A 1 1036 ? -7.394 -5.747 -45.467 1.00 93.69 1036 PRO A CA 1
ATOM 8027 C C . PRO A 1 1036 ? -7.083 -4.583 -44.516 1.00 93.69 1036 PRO A C 1
ATOM 8029 O O . PRO A 1 1036 ? -7.671 -3.510 -44.639 1.00 93.69 1036 PRO A O 1
ATOM 8032 N N . PHE A 1 1037 ? -6.126 -4.778 -43.612 1.00 95.00 1037 PHE A N 1
ATOM 8033 C CA . PHE A 1 1037 ? -5.700 -3.783 -42.623 1.00 95.00 1037 PHE A CA 1
ATOM 8034 C C . PHE A 1 1037 ? -4.202 -3.939 -42.320 1.00 95.00 1037 PHE A C 1
ATOM 8036 O O . PHE A 1 1037 ? -3.556 -4.885 -42.777 1.00 95.00 1037 PHE A O 1
ATOM 8043 N N . LEU A 1 1038 ? -3.622 -2.998 -41.582 1.00 94.88 1038 LEU A N 1
ATOM 8044 C CA . LEU A 1 1038 ? -2.268 -3.095 -41.044 1.00 94.88 1038 LEU A CA 1
ATOM 8045 C C . LEU A 1 1038 ? -2.342 -3.416 -39.544 1.00 94.88 1038 LEU A C 1
ATOM 8047 O O . LEU A 1 1038 ? -3.156 -2.831 -38.834 1.00 94.88 1038 LEU A O 1
ATOM 8051 N N . LEU A 1 1039 ? -1.475 -4.297 -39.045 1.00 96.12 1039 LEU A N 1
ATOM 8052 C CA . LEU A 1 1039 ? -1.424 -4.684 -37.630 1.00 96.12 1039 LEU A CA 1
ATOM 8053 C C . LEU A 1 1039 ? 0.006 -4.647 -37.097 1.00 96.12 1039 LEU A C 1
ATOM 8055 O O . LEU A 1 1039 ? 0.934 -5.030 -37.801 1.00 96.12 1039 LEU A O 1
ATOM 8059 N N . GLY A 1 1040 ? 0.188 -4.233 -35.847 1.00 94.50 1040 GLY A N 1
ATOM 8060 C CA . GLY A 1 1040 ? 1.470 -4.244 -35.151 1.00 94.50 1040 GLY A CA 1
ATOM 8061 C C . GLY A 1 1040 ? 2.183 -5.585 -35.264 1.00 94.50 1040 GLY A C 1
ATOM 8062 O O . GLY A 1 1040 ? 1.636 -6.631 -34.900 1.00 94.50 1040 GLY A O 1
ATOM 8063 N N . ARG A 1 1041 ? 3.423 -5.551 -35.765 1.00 92.94 1041 ARG A N 1
ATOM 8064 C CA . ARG A 1 1041 ? 4.289 -6.731 -35.891 1.00 92.94 1041 ARG A CA 1
ATOM 8065 C C . ARG A 1 1041 ? 4.537 -7.398 -34.536 1.00 92.94 1041 ARG A C 1
ATOM 8067 O O . ARG A 1 1041 ? 4.603 -8.626 -34.462 1.00 92.94 1041 ARG A O 1
ATOM 8074 N N . PHE A 1 1042 ? 4.644 -6.568 -33.503 1.00 94.50 1042 PHE A N 1
ATOM 8075 C CA . PHE A 1 1042 ? 4.834 -6.911 -32.098 1.00 94.50 1042 PHE A CA 1
ATOM 8076 C C . PHE A 1 1042 ? 3.750 -6.216 -31.254 1.00 94.50 1042 PHE A C 1
ATOM 8078 O O . PHE A 1 1042 ? 3.199 -5.206 -31.709 1.00 94.50 1042 PHE A O 1
ATOM 8085 N N . PRO A 1 1043 ? 3.469 -6.677 -30.024 1.00 96.25 1043 PRO A N 1
ATOM 8086 C CA . PRO A 1 1043 ? 2.819 -5.828 -29.028 1.00 96.25 1043 PRO A CA 1
ATOM 8087 C C . PRO A 1 1043 ? 3.603 -4.517 -28.838 1.00 96.25 1043 PRO A C 1
ATOM 8089 O O . PRO A 1 1043 ? 4.814 -4.485 -29.067 1.00 96.25 1043 PRO A O 1
ATOM 8092 N N . VAL A 1 1044 ? 2.924 -3.436 -28.444 1.00 95.44 1044 VAL A N 1
ATOM 8093 C CA . VAL A 1 1044 ? 3.569 -2.136 -28.183 1.00 95.44 1044 VAL A CA 1
ATOM 8094 C C . VAL A 1 1044 ? 4.648 -2.312 -27.118 1.00 95.44 1044 VAL A C 1
ATOM 8096 O O . VAL A 1 1044 ? 4.393 -2.901 -26.066 1.00 95.44 1044 VAL A O 1
ATOM 8099 N N . THR A 1 1045 ? 5.865 -1.844 -27.395 1.00 89.56 1045 THR A N 1
ATOM 8100 C CA . THR A 1 1045 ? 7.000 -2.010 -26.480 1.00 89.56 1045 THR A CA 1
ATOM 8101 C C . THR A 1 1045 ? 7.088 -0.871 -25.466 1.00 89.56 1045 THR A C 1
ATOM 8103 O O . THR A 1 1045 ? 6.523 0.204 -25.675 1.00 89.56 1045 THR A O 1
ATOM 8106 N N . ASN A 1 1046 ? 7.838 -1.063 -24.377 1.00 78.81 1046 ASN A N 1
ATOM 8107 C CA . ASN A 1 1046 ? 8.139 0.035 -23.453 1.00 78.81 1046 ASN A CA 1
ATOM 8108 C C . ASN A 1 1046 ? 8.866 1.191 -24.159 1.00 78.81 1046 ASN A C 1
ATOM 8110 O O . ASN A 1 1046 ? 8.612 2.344 -23.840 1.00 78.81 1046 ASN A O 1
ATOM 8114 N N . ALA A 1 1047 ? 9.729 0.918 -25.145 1.00 77.75 1047 ALA A N 1
ATOM 8115 C CA . ALA A 1 1047 ? 10.374 1.971 -25.932 1.00 77.75 1047 ALA A CA 1
ATOM 8116 C C . ALA A 1 1047 ? 9.352 2.805 -26.720 1.00 77.75 1047 ALA A C 1
ATOM 8118 O O . ALA A 1 1047 ? 9.409 4.032 -26.695 1.00 77.75 1047 ALA A O 1
ATOM 8119 N N . ASP A 1 1048 ? 8.402 2.141 -27.383 1.00 80.19 1048 ASP A N 1
ATOM 8120 C CA . ASP A 1 1048 ? 7.358 2.814 -28.159 1.00 80.19 1048 ASP A CA 1
ATOM 8121 C C . ASP A 1 1048 ? 6.426 3.627 -27.250 1.00 80.19 1048 ASP A C 1
ATOM 8123 O O . ASP A 1 1048 ? 6.040 4.748 -27.582 1.00 80.19 1048 ASP A O 1
ATOM 8127 N N . TYR A 1 1049 ? 6.076 3.072 -26.088 1.00 84.12 1049 TYR A N 1
ATOM 8128 C CA . TYR A 1 1049 ? 5.209 3.718 -25.106 1.00 84.12 1049 TYR A CA 1
ATOM 8129 C C . TYR A 1 1049 ? 5.903 4.885 -24.386 1.00 84.12 1049 TYR A C 1
ATOM 8131 O O . TYR A 1 1049 ? 5.260 5.881 -24.066 1.00 84.12 1049 TYR A O 1
ATOM 8139 N N . ALA A 1 1050 ? 7.225 4.828 -24.191 1.00 72.50 1050 ALA A N 1
ATOM 8140 C CA . ALA A 1 1050 ? 7.992 5.920 -23.590 1.00 72.50 1050 ALA A CA 1
ATOM 8141 C C . ALA A 1 1050 ? 7.916 7.205 -24.430 1.00 72.50 1050 ALA A C 1
ATOM 8143 O O . ALA A 1 1050 ? 7.808 8.295 -23.874 1.00 72.50 1050 ALA A O 1
ATOM 8144 N N . LEU A 1 1051 ? 7.888 7.082 -25.763 1.00 75.94 1051 LEU A N 1
ATOM 8145 C CA . LEU A 1 1051 ? 7.713 8.227 -26.666 1.00 75.94 1051 LEU A CA 1
ATOM 8146 C C . LEU A 1 1051 ? 6.344 8.896 -26.486 1.00 75.94 1051 LEU A C 1
ATOM 8148 O O . LEU A 1 1051 ? 6.239 10.120 -26.553 1.00 75.94 1051 LEU A O 1
ATOM 8152 N N . PHE A 1 1052 ? 5.302 8.103 -26.229 1.00 80.81 1052 PHE A N 1
ATOM 8153 C CA . PHE A 1 1052 ? 3.969 8.608 -25.908 1.00 80.81 1052 PHE A CA 1
ATOM 8154 C C . PHE A 1 1052 ? 3.962 9.357 -24.571 1.00 80.81 1052 PHE A C 1
ATOM 8156 O O . PHE A 1 1052 ? 3.438 10.471 -24.503 1.00 80.81 1052 PHE A O 1
ATOM 8163 N N . LEU A 1 1053 ? 4.587 8.792 -23.532 1.00 75.88 1053 LEU A N 1
ATOM 8164 C CA . LEU A 1 1053 ? 4.718 9.438 -22.222 1.00 75.88 1053 LEU A CA 1
ATOM 8165 C C . LEU A 1 1053 ? 5.461 10.776 -22.326 1.00 75.88 1053 LEU A C 1
ATOM 8167 O O . LEU A 1 1053 ? 4.971 11.788 -21.828 1.00 75.88 1053 LEU A O 1
ATOM 8171 N N . GLU A 1 1054 ? 6.597 10.803 -23.028 1.00 67.25 1054 GLU A N 1
ATOM 8172 C CA . GLU A 1 1054 ? 7.400 12.014 -23.233 1.00 67.25 1054 GLU A CA 1
ATOM 8173 C C . GLU A 1 1054 ? 6.624 13.092 -24.005 1.00 67.25 1054 GLU A C 1
ATOM 8175 O O . GLU A 1 1054 ? 6.678 14.273 -23.659 1.00 67.25 1054 GLU A O 1
ATOM 8180 N N . ALA A 1 1055 ? 5.868 12.698 -25.034 1.00 62.09 1055 ALA A N 1
ATOM 8181 C CA . ALA A 1 1055 ? 5.139 13.635 -25.883 1.00 62.09 1055 ALA A CA 1
ATOM 8182 C C . ALA A 1 1055 ? 3.872 14.212 -25.232 1.00 62.09 1055 ALA A C 1
ATOM 8184 O O . ALA A 1 1055 ? 3.471 15.328 -25.569 1.00 62.09 1055 ALA A O 1
ATOM 8185 N N . THR A 1 1056 ? 3.214 13.457 -24.349 1.00 69.31 1056 THR A N 1
ATOM 8186 C CA . THR A 1 1056 ? 1.873 13.799 -23.840 1.00 69.31 1056 THR A CA 1
ATOM 8187 C C . THR A 1 1056 ? 1.832 14.111 -22.348 1.00 69.31 1056 THR A C 1
ATOM 8189 O O . THR A 1 1056 ? 0.880 14.742 -21.891 1.00 69.31 1056 THR A O 1
ATOM 8192 N N . GLY A 1 1057 ? 2.842 13.690 -21.581 1.00 66.69 1057 GLY A N 1
ATOM 8193 C CA . GLY A 1 1057 ? 2.803 13.729 -20.119 1.00 66.69 1057 GLY A CA 1
ATOM 8194 C C . GLY A 1 1057 ? 1.772 12.769 -19.516 1.00 66.69 1057 GLY A C 1
ATOM 8195 O O . GLY A 1 1057 ? 1.346 12.974 -18.378 1.00 66.69 1057 GLY A O 1
ATOM 8196 N N . HIS A 1 1058 ? 1.331 11.754 -20.271 1.00 72.62 1058 HIS A N 1
ATOM 8197 C CA . HIS A 1 1058 ? 0.421 10.723 -19.780 1.00 72.62 1058 HIS A CA 1
ATOM 8198 C C . HIS A 1 1058 ? 1.017 9.996 -18.560 1.00 72.62 1058 HIS A C 1
ATOM 8200 O O . HIS A 1 1058 ? 2.231 9.901 -18.394 1.00 72.62 1058 HIS A O 1
ATOM 8206 N N . ARG A 1 1059 ? 0.153 9.466 -17.687 1.00 80.56 1059 ARG A N 1
ATOM 8207 C CA . ARG A 1 1059 ? 0.555 8.675 -16.514 1.00 80.56 1059 ARG A CA 1
ATOM 8208 C C . ARG A 1 1059 ? 1.334 7.419 -16.927 1.00 80.56 1059 ARG A C 1
ATOM 8210 O O . ARG A 1 1059 ? 0.929 6.709 -17.849 1.00 80.56 1059 ARG A O 1
ATOM 8217 N N . GLU A 1 1060 ? 2.386 7.099 -16.182 1.00 76.19 1060 GLU A N 1
ATOM 8218 C CA . GLU A 1 1060 ? 3.125 5.846 -16.344 1.00 76.19 1060 GLU A CA 1
ATOM 8219 C C . GLU A 1 1060 ? 2.258 4.604 -16.017 1.00 76.19 1060 GLU A C 1
ATOM 8221 O O . GLU A 1 1060 ? 1.437 4.643 -15.091 1.00 76.19 1060 GLU A O 1
ATOM 8226 N N . PRO A 1 1061 ? 2.428 3.481 -16.740 1.00 79.38 1061 PRO A N 1
ATOM 8227 C CA . PRO A 1 1061 ? 1.779 2.208 -16.418 1.00 79.38 1061 PRO A CA 1
ATOM 8228 C C . PRO A 1 1061 ? 2.116 1.690 -15.008 1.00 79.38 1061 PRO A C 1
ATOM 8230 O O . PRO A 1 1061 ? 3.203 1.927 -14.486 1.00 79.38 1061 PRO A O 1
ATOM 8233 N N . ASP A 1 1062 ? 1.233 0.888 -14.400 1.00 66.19 1062 ASP A N 1
ATOM 8234 C CA . ASP A 1 1062 ? 1.391 0.422 -13.003 1.00 66.19 1062 ASP A CA 1
ATOM 8235 C C . ASP A 1 1062 ? 2.666 -0.422 -12.758 1.00 66.19 1062 ASP A C 1
ATOM 8237 O O . ASP A 1 1062 ? 3.101 -0.590 -11.616 1.00 66.19 1062 ASP A O 1
ATOM 8241 N N . SER A 1 1063 ? 3.259 -0.976 -13.819 1.00 65.81 1063 SER A N 1
ATOM 8242 C CA . SER A 1 1063 ? 4.479 -1.799 -13.787 1.00 65.81 1063 SER A CA 1
ATOM 8243 C C . SER A 1 1063 ? 5.687 -1.123 -14.450 1.00 65.81 1063 SER A C 1
ATOM 8245 O O . SER A 1 1063 ? 6.714 -1.766 -14.636 1.00 65.81 1063 SER A O 1
ATOM 8247 N N . TRP A 1 1064 ? 5.597 0.169 -14.779 1.00 74.50 1064 TRP A N 1
ATOM 8248 C CA . TRP A 1 1064 ? 6.644 0.912 -15.492 1.00 74.50 1064 TRP A CA 1
ATOM 8249 C C . TRP A 1 1064 ? 7.976 0.991 -14.731 1.00 74.50 1064 TRP A C 1
ATOM 8251 O O . TRP A 1 1064 ? 9.056 0.891 -15.309 1.00 74.50 1064 TRP A O 1
ATOM 8261 N N . GLY A 1 1065 ? 7.912 1.108 -13.404 1.00 47.31 1065 GLY A N 1
ATOM 8262 C CA . GLY A 1 1065 ? 9.097 1.117 -12.543 1.00 47.31 1065 GLY A CA 1
ATOM 8263 C C . GLY A 1 1065 ? 9.687 -0.268 -12.253 1.00 47.31 1065 GLY A C 1
ATOM 8264 O O . GLY A 1 1065 ? 10.782 -0.345 -11.704 1.00 47.31 1065 GLY A O 1
ATOM 8265 N N . ASP A 1 1066 ? 8.993 -1.354 -12.603 1.00 55.25 1066 ASP A N 1
ATOM 8266 C CA . ASP A 1 1066 ? 9.395 -2.717 -12.250 1.00 55.25 1066 ASP A CA 1
ATOM 8267 C C . ASP A 1 1066 ? 10.436 -3.256 -13.242 1.00 55.25 1066 ASP A C 1
ATOM 8269 O O . ASP A 1 1066 ? 10.175 -3.399 -14.441 1.00 55.25 1066 ASP A O 1
ATOM 8273 N N . ARG A 1 1067 ? 11.628 -3.585 -12.732 1.00 55.91 1067 ARG A N 1
ATOM 8274 C CA . ARG A 1 1067 ? 12.754 -4.089 -13.533 1.00 55.91 1067 ARG A CA 1
ATOM 8275 C C . ARG A 1 1067 ? 12.453 -5.397 -14.266 1.00 55.91 1067 ARG A C 1
ATOM 8277 O O . ARG A 1 1067 ? 13.124 -5.697 -15.253 1.0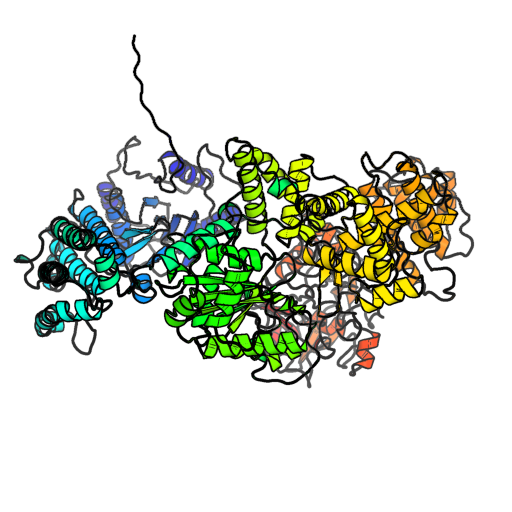0 55.91 1067 ARG A O 1
ATOM 8284 N N . GLU A 1 1068 ? 11.478 -6.185 -13.813 1.00 62.22 1068 GLU A N 1
ATOM 8285 C CA . GLU A 1 1068 ? 11.071 -7.403 -14.519 1.00 62.22 1068 GLU A CA 1
ATOM 8286 C C . GLU A 1 1068 ? 10.303 -7.106 -15.816 1.00 62.22 1068 GLU A C 1
ATOM 8288 O O . GLU A 1 1068 ? 10.274 -7.961 -16.707 1.00 62.22 1068 GLU A O 1
ATOM 8293 N N . PHE A 1 1069 ? 9.726 -5.904 -15.940 1.00 71.44 1069 PHE A N 1
ATOM 8294 C CA . PHE A 1 1069 ? 8.766 -5.548 -16.987 1.00 71.44 1069 PHE A CA 1
ATOM 8295 C C . PHE A 1 1069 ? 9.108 -4.283 -17.781 1.00 71.44 1069 PHE A C 1
ATOM 8297 O O . PHE A 1 1069 ? 8.400 -3.986 -18.739 1.00 71.44 1069 PHE A O 1
ATOM 8304 N N . ASN A 1 1070 ? 10.155 -3.541 -17.412 1.00 69.56 1070 ASN A N 1
ATOM 8305 C CA . ASN A 1 1070 ? 10.452 -2.214 -17.965 1.00 69.56 1070 ASN A CA 1
ATOM 8306 C C . ASN A 1 1070 ? 11.602 -2.168 -18.982 1.00 69.56 1070 ASN A C 1
ATOM 8308 O O . ASN A 1 1070 ? 12.091 -1.090 -19.328 1.00 69.56 1070 ASN A O 1
ATOM 8312 N N . SER A 1 1071 ? 12.055 -3.317 -19.493 1.00 75.50 1071 SER A N 1
ATOM 8313 C CA . SER A 1 1071 ? 13.068 -3.304 -20.552 1.00 75.50 1071 SER A CA 1
ATOM 8314 C C . SER A 1 1071 ? 12.472 -2.707 -21.839 1.00 75.50 1071 SER A C 1
ATOM 8316 O O . SER A 1 1071 ? 11.352 -3.067 -22.199 1.00 75.50 1071 SER A O 1
ATOM 8318 N N . PRO A 1 1072 ? 13.201 -1.867 -22.600 1.00 69.00 1072 PRO A N 1
ATOM 8319 C CA . PRO A 1 1072 ? 12.669 -1.153 -23.763 1.00 69.00 1072 PRO A CA 1
ATOM 8320 C C . PRO A 1 1072 ? 12.035 -2.056 -24.821 1.00 69.00 1072 PRO A C 1
ATOM 8322 O O . PRO A 1 1072 ? 11.052 -1.670 -25.431 1.00 69.00 1072 PRO A O 1
ATOM 8325 N N . GLN A 1 1073 ? 12.585 -3.258 -25.023 1.00 80.00 1073 GLN A N 1
ATOM 8326 C CA . GLN A 1 1073 ? 12.104 -4.232 -26.012 1.00 80.00 1073 GLN A CA 1
ATOM 8327 C C . GLN A 1 1073 ? 11.102 -5.246 -25.439 1.00 80.00 1073 GLN A C 1
ATOM 8329 O O . GLN A 1 1073 ? 10.684 -6.154 -26.151 1.00 80.00 1073 GLN A O 1
ATOM 8334 N N . GLN A 1 1074 ? 10.734 -5.147 -24.160 1.00 87.62 1074 GLN A N 1
ATOM 8335 C CA . GLN A 1 1074 ? 9.599 -5.897 -23.621 1.00 87.62 1074 GLN A CA 1
ATOM 8336 C C . GLN A 1 1074 ? 8.289 -5.203 -24.016 1.00 87.62 1074 GLN A C 1
ATOM 8338 O O . GLN A 1 1074 ? 8.278 -3.982 -24.212 1.00 87.62 1074 GLN A O 1
ATOM 8343 N N . PRO A 1 1075 ? 7.186 -5.961 -24.126 1.00 94.88 1075 PRO A N 1
ATOM 8344 C CA . PRO A 1 1075 ? 5.870 -5.365 -24.278 1.00 94.88 1075 PRO A CA 1
ATOM 8345 C C . PRO A 1 1075 ? 5.545 -4.496 -23.060 1.00 94.88 1075 PRO A C 1
ATOM 8347 O O . PRO A 1 1075 ? 5.846 -4.880 -21.926 1.00 94.88 1075 PRO A O 1
ATOM 8350 N N . VAL A 1 1076 ? 4.909 -3.348 -23.297 1.00 94.00 1076 VAL A N 1
ATOM 8351 C CA . VAL A 1 1076 ? 4.372 -2.527 -22.212 1.00 94.00 1076 VAL A CA 1
ATOM 8352 C C . VAL A 1 1076 ? 3.278 -3.302 -21.482 1.00 94.00 1076 VAL A C 1
ATOM 8354 O O . VAL A 1 1076 ? 2.428 -3.947 -22.102 1.00 94.00 1076 VAL A O 1
ATOM 8357 N N . VAL A 1 1077 ? 3.313 -3.253 -20.152 1.00 90.44 1077 VAL A N 1
ATOM 8358 C CA . VAL A 1 1077 ? 2.341 -3.921 -19.283 1.00 90.44 1077 VAL A CA 1
ATOM 8359 C C . VAL A 1 1077 ? 1.844 -3.001 -18.178 1.00 90.44 1077 VAL A C 1
ATOM 8361 O O . VAL A 1 1077 ? 2.460 -1.984 -17.870 1.00 90.44 1077 VAL A O 1
ATOM 8364 N N . GLY A 1 1078 ? 0.725 -3.360 -17.548 1.00 83.56 1078 GLY A N 1
ATOM 8365 C CA . GLY A 1 1078 ? 0.094 -2.500 -16.546 1.00 83.56 1078 GLY A CA 1
ATOM 8366 C C . GLY A 1 1078 ? -0.709 -1.366 -17.179 1.00 83.56 1078 GLY A C 1
ATOM 8367 O O . GLY A 1 1078 ? -0.905 -0.336 -16.538 1.00 83.56 1078 GLY A O 1
ATOM 8368 N N . VAL A 1 1079 ? -1.162 -1.563 -18.420 1.00 89.31 1079 VAL A N 1
ATOM 8369 C CA . VAL A 1 1079 ? -1.981 -0.615 -19.181 1.00 89.31 1079 VAL A CA 1
ATOM 8370 C C . VAL A 1 1079 ? -3.430 -1.089 -19.253 1.00 89.31 1079 VAL A C 1
ATOM 8372 O O . VAL A 1 1079 ? -3.723 -2.285 -19.359 1.00 89.31 1079 VAL A O 1
ATOM 8375 N N . SER A 1 1080 ? -4.345 -0.134 -19.156 1.00 91.88 1080 SER A N 1
ATOM 8376 C CA . SER A 1 1080 ? -5.780 -0.344 -19.318 1.00 91.88 1080 SER A CA 1
ATOM 8377 C C . SER A 1 1080 ? -6.197 -0.196 -20.775 1.00 91.88 1080 SER A C 1
ATOM 8379 O O . SER A 1 1080 ? -5.423 0.272 -21.611 1.00 91.88 1080 SER A O 1
ATOM 8381 N N . TRP A 1 1081 ? -7.436 -0.579 -21.079 1.00 95.06 1081 TRP A N 1
ATOM 8382 C CA . TRP A 1 1081 ? -8.008 -0.357 -22.405 1.00 95.06 1081 TRP A CA 1
ATOM 8383 C C . TRP A 1 1081 ? -8.061 1.140 -22.738 1.00 95.06 1081 TRP A C 1
ATOM 8385 O O . TRP A 1 1081 ? -7.773 1.527 -23.866 1.00 95.06 1081 TRP A O 1
ATOM 8395 N N . ASP A 1 1082 ? -8.366 1.978 -21.740 1.00 92.56 1082 ASP A N 1
ATOM 8396 C CA . ASP A 1 1082 ? -8.376 3.435 -21.892 1.00 92.56 1082 ASP A CA 1
ATOM 8397 C C . ASP A 1 1082 ? -6.969 3.973 -22.232 1.00 92.56 1082 ASP A C 1
ATOM 8399 O O . ASP A 1 1082 ? -6.824 4.714 -23.201 1.00 92.56 1082 ASP A O 1
ATOM 8403 N N . ASP A 1 1083 ? -5.920 3.515 -21.534 1.00 94.00 1083 ASP A N 1
ATOM 8404 C CA . ASP A 1 1083 ? -4.530 3.917 -21.834 1.00 94.00 1083 ASP A CA 1
ATOM 8405 C C . ASP A 1 1083 ? -4.106 3.478 -23.252 1.00 94.00 1083 ASP A C 1
ATOM 8407 O O . ASP A 1 1083 ? -3.451 4.216 -23.990 1.00 94.00 1083 ASP A O 1
ATOM 8411 N N . ALA A 1 1084 ? -4.500 2.264 -23.653 1.00 96.12 1084 ALA A N 1
ATOM 8412 C CA . ALA A 1 1084 ? -4.197 1.718 -24.970 1.00 96.12 1084 ALA A CA 1
ATOM 8413 C C . ALA A 1 1084 ? -4.876 2.514 -26.099 1.00 96.12 1084 ALA A C 1
ATOM 8415 O O . ALA A 1 1084 ? -4.273 2.723 -27.155 1.00 96.12 1084 ALA A O 1
ATOM 8416 N N . GLN A 1 1085 ? -6.101 3.000 -25.870 1.00 95.06 1085 GLN A N 1
ATOM 8417 C CA . GLN A 1 1085 ? -6.804 3.877 -26.805 1.00 95.06 1085 GLN A CA 1
ATOM 8418 C C . GLN A 1 1085 ? -6.147 5.250 -26.921 1.00 95.06 1085 GLN A C 1
ATOM 8420 O O . GLN A 1 1085 ? -6.005 5.757 -28.032 1.00 95.06 1085 GLN A O 1
ATOM 8425 N N . GLU A 1 1086 ? -5.714 5.843 -25.807 1.00 94.25 1086 GLU A N 1
ATOM 8426 C CA . GLU A 1 1086 ? -5.014 7.131 -25.825 1.00 94.25 1086 GLU A CA 1
ATOM 8427 C C . GLU A 1 1086 ? -3.680 7.041 -26.574 1.00 94.25 1086 GLU A C 1
ATOM 8429 O O . GLU A 1 1086 ? -3.396 7.888 -27.426 1.00 94.25 1086 GLU A O 1
ATOM 8434 N N . TYR A 1 1087 ? -2.915 5.966 -26.350 1.00 93.50 1087 TYR A N 1
ATOM 8435 C CA . TYR A 1 1087 ? -1.712 5.683 -27.131 1.00 93.50 1087 TYR A CA 1
ATOM 8436 C C . TYR A 1 1087 ? -2.032 5.542 -28.623 1.00 93.50 1087 TYR A C 1
ATOM 8438 O O . TYR A 1 1087 ? -1.372 6.158 -29.462 1.00 93.50 1087 TYR A O 1
ATOM 8446 N N . CYS A 1 1088 ? -3.045 4.738 -28.972 1.00 93.88 1088 CYS A N 1
ATOM 8447 C CA . CYS A 1 1088 ? -3.421 4.523 -30.366 1.00 93.88 1088 CYS A CA 1
ATOM 8448 C C . CYS A 1 1088 ? -3.834 5.842 -31.028 1.00 93.88 1088 CYS A C 1
ATOM 8450 O O . CYS A 1 1088 ? -3.322 6.170 -32.096 1.00 93.88 1088 CYS A O 1
ATOM 8452 N N . ALA A 1 1089 ? -4.673 6.642 -30.369 1.00 90.56 1089 ALA A N 1
ATOM 8453 C CA . ALA A 1 1089 ? -5.103 7.942 -30.867 1.00 90.56 1089 ALA A CA 1
ATOM 8454 C C . ALA A 1 1089 ? -3.920 8.898 -31.093 1.00 90.56 1089 ALA A C 1
ATOM 8456 O O . ALA A 1 1089 ? -3.850 9.538 -32.144 1.00 90.56 1089 ALA A O 1
ATOM 8457 N N . TRP A 1 1090 ? -2.970 8.959 -30.153 1.00 90.25 1090 TRP A N 1
ATOM 8458 C CA . TRP A 1 1090 ? -1.744 9.749 -30.292 1.00 90.25 1090 TRP A CA 1
ATOM 8459 C C . TRP A 1 1090 ? -0.888 9.287 -31.476 1.00 90.25 1090 TRP A C 1
ATOM 8461 O O . TRP A 1 1090 ? -0.446 10.104 -32.284 1.00 90.25 1090 TRP A O 1
ATOM 8471 N N . ALA A 1 1091 ? -0.708 7.975 -31.626 1.00 84.06 1091 ALA A N 1
ATOM 8472 C CA . ALA A 1 1091 ? 0.080 7.403 -32.710 1.00 84.06 1091 ALA A CA 1
ATOM 8473 C C . ALA A 1 1091 ? -0.605 7.528 -34.087 1.00 84.06 1091 ALA A C 1
ATOM 8475 O O . ALA A 1 1091 ? 0.055 7.330 -35.107 1.00 84.06 1091 ALA A O 1
ATOM 8476 N N . GLY A 1 1092 ? -1.902 7.861 -34.148 1.00 87.00 1092 GLY A N 1
ATOM 8477 C CA . GLY A 1 1092 ? -2.701 7.840 -35.380 1.00 87.00 1092 GLY A CA 1
ATOM 8478 C C . GLY A 1 1092 ? -3.156 6.429 -35.783 1.00 87.00 1092 GLY A C 1
ATOM 8479 O O . GLY A 1 1092 ? -3.261 6.119 -36.971 1.00 87.00 1092 GLY A O 1
ATOM 8480 N N . LEU A 1 1093 ? -3.382 5.576 -34.787 1.00 92.56 1093 LEU A N 1
ATOM 8481 C CA . LEU A 1 1093 ? -3.760 4.165 -34.859 1.00 92.56 1093 LEU A CA 1
ATOM 8482 C C . LEU A 1 1093 ? -5.087 3.908 -34.132 1.00 92.56 1093 LEU A C 1
ATOM 8484 O O . LEU A 1 1093 ? -5.678 4.805 -33.535 1.00 92.56 1093 LEU A O 1
ATOM 8488 N N . ARG A 1 1094 ? -5.533 2.650 -34.149 1.00 95.44 1094 ARG A N 1
ATOM 8489 C CA . ARG A 1 1094 ? -6.645 2.130 -33.338 1.00 95.44 1094 ARG A CA 1
ATOM 8490 C C . ARG A 1 1094 ? -6.291 0.774 -32.736 1.00 95.44 1094 ARG A C 1
ATOM 8492 O O . ARG A 1 1094 ? -5.356 0.123 -33.202 1.00 95.44 1094 ARG A O 1
ATOM 8499 N N . LEU A 1 1095 ? -7.058 0.302 -31.759 1.00 97.62 1095 LEU A N 1
ATOM 8500 C CA . LEU A 1 1095 ? -7.004 -1.111 -31.388 1.00 97.62 1095 LEU A CA 1
ATOM 8501 C C . LEU A 1 1095 ? -7.560 -1.987 -32.534 1.00 97.62 1095 LEU A C 1
ATOM 8503 O O . LEU A 1 1095 ? -8.432 -1.543 -33.294 1.00 97.62 1095 LEU A O 1
ATOM 8507 N N . PRO A 1 1096 ? -7.055 -3.223 -32.714 1.00 97.44 1096 PRO A N 1
ATOM 8508 C CA . PRO A 1 1096 ? -7.671 -4.177 -33.628 1.00 97.44 1096 PRO A CA 1
ATOM 8509 C C . PRO A 1 1096 ? -9.065 -4.551 -33.123 1.00 97.44 1096 PRO A C 1
ATOM 8511 O O . PRO A 1 1096 ? -9.307 -4.587 -31.913 1.00 97.44 1096 PRO A O 1
ATOM 8514 N N . THR A 1 1097 ? -9.973 -4.881 -34.037 1.00 96.81 1097 THR A N 1
ATOM 8515 C CA . THR A 1 1097 ? -11.208 -5.559 -33.638 1.00 96.81 1097 THR A CA 1
ATOM 8516 C C . THR A 1 1097 ? -10.882 -6.973 -33.178 1.00 96.81 1097 THR A C 1
ATOM 8518 O O . THR A 1 1097 ? -9.862 -7.569 -33.532 1.00 96.81 1097 THR A O 1
ATOM 8521 N N . GLU A 1 1098 ? -11.766 -7.545 -32.383 1.00 96.00 1098 GLU A N 1
ATOM 8522 C CA . GLU A 1 1098 ? -11.638 -8.907 -31.906 1.00 96.00 1098 GLU A CA 1
ATOM 8523 C C . GLU A 1 1098 ? -11.542 -9.921 -33.060 1.00 96.00 1098 GLU A C 1
ATOM 8525 O O . GLU A 1 1098 ? -10.720 -10.842 -33.037 1.00 96.00 1098 GLU A O 1
ATOM 8530 N N . ALA A 1 1099 ? -12.358 -9.707 -34.092 1.00 95.81 1099 ALA A N 1
ATOM 8531 C CA . ALA A 1 1099 ? -12.360 -10.479 -35.327 1.00 95.81 1099 ALA A CA 1
ATOM 8532 C C . ALA A 1 1099 ? -11.041 -10.344 -36.105 1.00 95.81 1099 ALA A C 1
ATOM 8534 O O . ALA A 1 1099 ? -10.489 -11.345 -36.566 1.00 95.81 1099 ALA A O 1
ATOM 8535 N N . GLU A 1 1100 ? -10.524 -9.119 -36.238 1.00 97.06 1100 GLU A N 1
ATOM 8536 C CA . GLU A 1 1100 ? -9.228 -8.844 -36.865 1.00 97.06 1100 GLU A CA 1
ATOM 8537 C C . GLU A 1 1100 ? -8.088 -9.542 -36.128 1.00 97.06 1100 GLU A C 1
ATOM 8539 O O . GLU A 1 1100 ? -7.229 -10.156 -36.764 1.00 97.06 1100 GLU A O 1
ATOM 8544 N N . TRP A 1 1101 ? -8.103 -9.489 -34.795 1.00 97.94 1101 TRP A N 1
ATOM 8545 C CA . TRP A 1 1101 ? -7.090 -10.117 -33.961 1.00 97.94 1101 TRP A CA 1
ATOM 8546 C C . TRP A 1 1101 ? -7.091 -11.642 -34.128 1.00 97.94 1101 TRP A C 1
ATOM 8548 O O . TRP A 1 1101 ? -6.039 -12.227 -34.386 1.00 97.94 1101 TRP A O 1
ATOM 8558 N N . GLU A 1 1102 ? -8.255 -12.305 -34.049 1.00 97.12 1102 GLU A N 1
ATOM 8559 C CA . GLU A 1 1102 ? -8.328 -13.769 -34.195 1.00 97.12 1102 GLU A CA 1
ATOM 8560 C C . GLU A 1 1102 ? -7.920 -14.220 -35.601 1.00 97.12 1102 GLU A C 1
ATOM 8562 O O . GLU A 1 1102 ? -7.153 -15.176 -35.751 1.00 97.12 1102 GLU A O 1
ATOM 8567 N N . TYR A 1 1103 ? -8.382 -13.511 -36.633 1.00 97.19 1103 TYR A N 1
ATOM 8568 C CA . TYR A 1 1103 ? -7.991 -13.770 -38.016 1.00 97.19 1103 TYR A CA 1
ATOM 8569 C C . TYR A 1 1103 ? -6.473 -13.677 -38.200 1.00 97.19 1103 TYR A C 1
ATOM 8571 O O . TYR A 1 1103 ? -5.844 -14.568 -38.784 1.00 97.19 1103 TYR A O 1
ATOM 8579 N N . ALA A 1 1104 ? -5.884 -12.610 -37.658 1.00 97.44 1104 ALA A N 1
ATOM 8580 C CA . ALA A 1 1104 ? -4.460 -12.349 -37.719 1.00 97.44 1104 ALA A CA 1
ATOM 8581 C C . ALA A 1 1104 ? -3.644 -13.388 -36.940 1.00 97.44 1104 ALA A C 1
ATOM 8583 O O . ALA A 1 1104 ? -2.614 -13.838 -37.440 1.00 97.44 1104 ALA A O 1
ATOM 8584 N N . CYS A 1 1105 ? -4.115 -13.812 -35.763 1.00 97.00 1105 CYS A N 1
ATOM 8585 C CA . CYS A 1 1105 ? -3.501 -14.862 -34.951 1.00 97.00 1105 CYS A CA 1
ATOM 8586 C C . CYS A 1 1105 ? -3.492 -16.208 -35.696 1.00 97.00 1105 CYS A C 1
ATOM 8588 O O . CYS A 1 1105 ? -2.431 -16.819 -35.848 1.00 97.00 1105 CYS A O 1
ATOM 8590 N N . ARG A 1 1106 ? -4.645 -16.622 -36.249 1.00 95.62 1106 ARG A N 1
ATOM 8591 C CA . ARG A 1 1106 ? -4.813 -17.894 -36.975 1.00 95.62 1106 ARG A CA 1
ATOM 8592 C C . ARG A 1 1106 ? -3.991 -17.974 -38.255 1.00 95.62 1106 ARG A C 1
ATOM 8594 O O . ARG A 1 1106 ? -3.556 -19.067 -38.617 1.00 95.62 1106 ARG A O 1
ATOM 8601 N N . ALA A 1 1107 ? -3.827 -16.859 -38.967 1.00 95.38 1107 ALA A N 1
ATOM 8602 C CA . ALA A 1 1107 ? -3.046 -16.760 -40.203 1.00 95.38 1107 ALA A CA 1
ATOM 8603 C C . ALA A 1 1107 ? -3.316 -17.892 -41.222 1.00 95.38 1107 ALA A C 1
ATOM 8605 O O . ALA A 1 1107 ? -2.398 -18.453 -41.820 1.00 95.38 1107 ALA A O 1
ATOM 8606 N N . GLY A 1 1108 ? -4.596 -18.245 -41.401 1.00 92.75 1108 GLY A N 1
ATOM 8607 C CA . GLY A 1 1108 ? -5.055 -19.283 -42.335 1.00 92.75 1108 GLY A CA 1
ATOM 8608 C C . GLY A 1 1108 ? -5.180 -20.698 -41.755 1.00 92.75 1108 GLY A C 1
ATOM 8609 O O . GLY A 1 1108 ? -5.583 -21.610 -42.476 1.00 92.75 1108 GLY A O 1
ATOM 8610 N N . THR A 1 1109 ? -4.871 -20.900 -40.474 1.00 94.00 1109 THR A N 1
ATOM 8611 C CA . THR A 1 1109 ? -5.024 -22.193 -39.788 1.00 94.00 1109 THR A CA 1
ATOM 8612 C C . THR A 1 1109 ? -6.369 -22.323 -39.065 1.00 94.00 1109 THR A C 1
ATOM 8614 O O . THR A 1 1109 ? -7.036 -21.336 -38.752 1.00 94.00 1109 THR A O 1
ATOM 8617 N N . THR A 1 1110 ? -6.773 -23.564 -38.782 1.00 90.06 1110 THR A N 1
ATOM 8618 C CA . THR A 1 1110 ? -7.985 -23.895 -38.006 1.00 90.06 1110 THR A CA 1
ATOM 8619 C C . THR A 1 1110 ? -7.664 -24.533 -36.653 1.00 90.06 1110 THR A C 1
ATOM 8621 O O . THR A 1 1110 ? -8.566 -24.999 -35.966 1.00 90.06 1110 THR A O 1
ATOM 8624 N N . THR A 1 1111 ? -6.386 -24.604 -36.291 1.00 92.12 1111 THR A N 1
ATOM 8625 C CA . THR A 1 1111 ? -5.875 -25.240 -35.072 1.00 92.12 1111 THR A CA 1
ATOM 8626 C C . THR A 1 1111 ? -5.954 -24.300 -33.862 1.00 92.12 1111 THR A C 1
ATOM 8628 O O . THR A 1 1111 ? -6.220 -23.102 -34.012 1.00 92.12 1111 THR A O 1
ATOM 8631 N N . SER A 1 1112 ? -5.743 -24.841 -32.657 1.00 89.81 1112 SER A N 1
ATOM 8632 C CA . SER A 1 1112 ? -5.815 -24.077 -31.399 1.00 89.81 1112 SER A CA 1
ATOM 8633 C C . SER A 1 1112 ? -4.721 -23.012 -31.299 1.00 89.81 1112 SER A C 1
ATOM 8635 O O . SER A 1 1112 ? -4.956 -21.938 -30.754 1.00 89.81 1112 SER A O 1
ATOM 8637 N N . TYR A 1 1113 ? -3.553 -23.290 -31.876 1.00 94.50 1113 TYR A N 1
ATOM 8638 C CA . TYR A 1 1113 ? -2.434 -22.373 -32.079 1.00 94.50 1113 TYR A CA 1
ATOM 8639 C C . TYR A 1 1113 ? -2.091 -22.348 -33.571 1.00 94.50 1113 TYR A C 1
ATOM 8641 O O . TYR A 1 1113 ? -2.327 -23.335 -34.269 1.00 94.50 1113 TYR A O 1
ATOM 8649 N N . TRP A 1 1114 ? -1.484 -21.283 -34.100 1.00 94.81 1114 TRP A N 1
ATOM 8650 C CA . TRP A 1 1114 ? -1.129 -21.267 -35.532 1.00 94.81 1114 TRP A CA 1
ATOM 8651 C C . TRP A 1 1114 ? -0.112 -22.361 -35.908 1.00 94.81 1114 TRP A C 1
ATOM 8653 O O . TRP A 1 1114 ? 0.008 -22.741 -37.071 1.00 94.81 1114 TRP A O 1
ATOM 8663 N N . SER A 1 1115 ? 0.617 -22.889 -34.925 1.00 94.38 1115 SER A N 1
ATOM 8664 C CA . SER A 1 1115 ? 1.627 -23.935 -35.082 1.00 94.38 1115 SER A CA 1
ATOM 8665 C C . SER A 1 1115 ? 1.111 -25.368 -34.909 1.00 94.38 1115 SER A C 1
ATOM 8667 O O . SER A 1 1115 ? 1.890 -26.294 -35.149 1.00 94.38 1115 SER A O 1
ATOM 8669 N N . GLY A 1 1116 ? -0.144 -25.560 -34.485 1.00 93.88 1116 GLY A N 1
ATOM 8670 C CA . GLY A 1 1116 ? -0.729 -26.863 -34.149 1.00 93.88 1116 GLY A CA 1
ATOM 8671 C C . GLY A 1 1116 ? -1.755 -26.775 -33.014 1.00 93.88 1116 GLY A C 1
ATOM 8672 O O . GLY A 1 1116 ? -2.266 -25.696 -32.725 1.00 93.88 1116 GLY A O 1
ATOM 8673 N N . SER A 1 1117 ? -2.093 -27.896 -32.377 1.00 92.31 1117 SER A N 1
ATOM 8674 C CA . SER A 1 1117 ? -3.177 -27.942 -31.373 1.00 92.31 1117 SER A CA 1
ATOM 8675 C C . SER A 1 1117 ? -2.735 -28.371 -29.974 1.00 92.31 1117 SER A C 1
ATOM 8677 O O . SER A 1 1117 ? -3.530 -28.247 -29.045 1.00 92.31 1117 SER A O 1
ATOM 8679 N N . ASP A 1 1118 ? -1.485 -28.808 -29.801 1.00 90.94 1118 ASP A N 1
ATOM 8680 C CA . ASP A 1 1118 ? -0.974 -29.286 -28.515 1.00 90.94 1118 ASP A CA 1
ATOM 8681 C C . ASP A 1 1118 ? 0.045 -28.308 -27.901 1.00 90.94 1118 ASP A C 1
ATOM 8683 O O . ASP A 1 1118 ? 0.657 -27.480 -28.578 1.00 90.94 1118 ASP A O 1
ATOM 8687 N N . GLU A 1 1119 ? 0.282 -28.419 -26.595 1.00 87.75 1119 GLU A N 1
ATOM 8688 C CA . GLU A 1 1119 ? 1.215 -27.559 -25.849 1.00 87.75 1119 GLU A CA 1
ATOM 8689 C C . GLU A 1 1119 ? 2.664 -27.535 -26.402 1.00 87.75 1119 GLU A C 1
ATOM 8691 O O . GLU A 1 1119 ? 3.275 -26.461 -26.416 1.00 87.75 1119 GLU A O 1
ATOM 8696 N N . PRO A 1 1120 ? 3.237 -28.634 -26.942 1.00 91.25 1120 PRO A N 1
ATOM 8697 C CA . PRO A 1 1120 ? 4.528 -28.577 -27.630 1.00 91.25 1120 PRO A CA 1
ATOM 8698 C C . PRO A 1 1120 ? 4.531 -27.692 -28.882 1.00 91.25 1120 PRO A C 1
ATOM 8700 O O . PRO A 1 1120 ? 5.582 -27.164 -29.248 1.00 91.25 1120 PRO A O 1
ATOM 8703 N N . ASP A 1 1121 ? 3.388 -27.523 -29.551 1.00 91.94 1121 ASP A N 1
ATOM 8704 C CA . ASP A 1 1121 ? 3.266 -26.612 -30.687 1.00 91.94 1121 ASP A CA 1
ATOM 8705 C C . ASP A 1 1121 ? 3.256 -25.156 -30.214 1.00 91.94 1121 ASP A C 1
ATOM 8707 O O . ASP A 1 1121 ? 3.937 -24.323 -30.822 1.00 91.94 1121 ASP A O 1
ATOM 8711 N N . LEU A 1 1122 ? 2.578 -24.865 -29.095 1.00 93.94 1122 LEU A N 1
ATOM 8712 C CA . LEU A 1 1122 ? 2.623 -23.562 -28.426 1.00 93.94 1122 LEU A CA 1
ATOM 8713 C C . LEU A 1 1122 ? 4.044 -23.214 -27.963 1.00 93.94 1122 LEU A C 1
ATOM 8715 O O . LEU A 1 1122 ? 4.514 -22.109 -28.216 1.00 93.94 1122 LEU A O 1
ATOM 8719 N N . ALA A 1 1123 ? 4.766 -24.151 -27.343 1.00 90.31 1123 ALA A N 1
ATOM 8720 C CA . ALA A 1 1123 ? 6.114 -23.911 -26.818 1.00 90.31 1123 ALA A CA 1
ATOM 8721 C C . ALA A 1 1123 ? 7.132 -23.452 -27.877 1.00 90.31 1123 ALA A C 1
ATOM 8723 O O . ALA A 1 1123 ? 8.137 -22.834 -27.526 1.00 90.31 1123 ALA A O 1
ATOM 8724 N N . ARG A 1 1124 ? 6.881 -23.728 -29.167 1.00 90.31 1124 ARG A N 1
ATOM 8725 C CA . ARG A 1 1124 ? 7.717 -23.248 -30.280 1.00 90.31 1124 ARG A CA 1
ATOM 8726 C C . ARG A 1 1124 ? 7.448 -21.793 -30.665 1.00 90.31 1124 ARG A C 1
ATOM 8728 O O . ARG A 1 1124 ? 8.277 -21.218 -31.365 1.00 90.31 1124 ARG A O 1
ATOM 8735 N N . VAL A 1 1125 ? 6.293 -21.235 -30.296 1.00 91.00 1125 VAL A N 1
ATOM 8736 C CA . VAL A 1 1125 ? 5.764 -19.990 -30.886 1.00 91.00 1125 VAL A CA 1
ATOM 8737 C C . VAL A 1 1125 ? 5.174 -19.005 -29.881 1.00 91.00 1125 VAL A C 1
ATOM 8739 O O . VAL A 1 1125 ? 4.792 -17.909 -30.283 1.00 91.00 1125 VAL A O 1
ATOM 8742 N N . GLY A 1 1126 ? 5.086 -19.373 -28.602 1.00 92.06 1126 GLY A N 1
ATOM 8743 C CA . GLY A 1 1126 ? 4.486 -18.537 -27.575 1.00 92.06 1126 GLY A CA 1
ATOM 8744 C C . GLY A 1 1126 ? 5.182 -18.554 -26.220 1.00 92.06 1126 GLY A C 1
ATOM 8745 O O . GLY A 1 1126 ? 5.853 -19.522 -25.856 1.00 92.06 1126 GLY A O 1
ATOM 8746 N N . TRP A 1 1127 ? 4.984 -17.470 -25.468 1.00 94.38 1127 TRP A N 1
ATOM 8747 C CA . TRP A 1 1127 ? 5.527 -17.260 -24.123 1.00 94.38 1127 TRP A CA 1
ATOM 8748 C C . TRP A 1 1127 ? 4.430 -17.392 -23.068 1.00 94.38 1127 TRP A C 1
ATOM 8750 O O . TRP A 1 1127 ? 3.588 -16.510 -22.927 1.00 94.38 1127 TRP A O 1
ATOM 8760 N N . TYR A 1 1128 ? 4.449 -18.473 -22.302 1.00 90.44 1128 TYR A N 1
ATOM 8761 C CA . TYR A 1 1128 ? 3.442 -18.799 -21.290 1.00 90.44 1128 TYR A CA 1
ATOM 8762 C C . TYR A 1 1128 ? 4.127 -19.317 -20.021 1.00 90.44 1128 TYR A C 1
ATOM 8764 O O . TYR A 1 1128 ? 5.357 -19.366 -19.945 1.00 90.44 1128 TYR A O 1
ATOM 8772 N N . ASP A 1 1129 ? 3.359 -19.667 -18.994 1.00 78.62 1129 ASP A N 1
ATOM 8773 C CA . ASP A 1 1129 ? 3.899 -19.910 -17.653 1.00 78.62 1129 ASP A CA 1
ATOM 8774 C C . ASP A 1 1129 ? 5.008 -20.975 -17.573 1.00 78.62 1129 ASP A C 1
ATOM 8776 O O . ASP A 1 1129 ? 5.894 -20.859 -16.724 1.00 78.62 1129 ASP A O 1
ATOM 8780 N N . ALA A 1 1130 ? 5.004 -21.972 -18.461 1.00 77.81 1130 ALA A N 1
ATOM 8781 C CA . ALA A 1 1130 ? 6.004 -23.035 -18.466 1.00 77.81 1130 ALA A CA 1
ATOM 8782 C C . ALA A 1 1130 ? 7.366 -22.617 -19.051 1.00 77.81 1130 ALA A C 1
ATOM 8784 O O . ALA A 1 1130 ? 8.380 -23.218 -18.697 1.00 77.81 1130 ALA A O 1
ATOM 8785 N N . ASN A 1 1131 ? 7.419 -21.618 -19.943 1.00 80.81 1131 ASN A N 1
ATOM 8786 C CA . ASN A 1 1131 ? 8.648 -21.248 -20.666 1.00 80.81 1131 ASN A CA 1
ATOM 8787 C C . ASN A 1 1131 ? 9.057 -19.770 -20.533 1.00 80.81 1131 ASN A C 1
ATOM 8789 O O . ASN A 1 1131 ? 10.169 -19.419 -20.921 1.00 80.81 1131 ASN A O 1
ATOM 8793 N N . SER A 1 1132 ? 8.210 -18.912 -19.960 1.00 74.38 1132 SER A N 1
ATOM 8794 C CA . SER A 1 1132 ? 8.471 -17.473 -19.828 1.00 74.38 1132 SER A CA 1
ATOM 8795 C C . SER A 1 1132 ? 9.403 -17.104 -18.672 1.00 74.38 1132 SER A C 1
ATOM 8797 O O . SER A 1 1132 ? 9.891 -15.977 -18.604 1.00 74.38 1132 SER A O 1
ATOM 8799 N N . GLY A 1 1133 ? 9.623 -18.016 -17.721 1.00 74.81 1133 GLY A N 1
ATOM 8800 C CA . GLY A 1 1133 ? 10.348 -17.708 -16.486 1.00 74.81 1133 GLY A CA 1
ATOM 8801 C C . GLY A 1 1133 ? 9.608 -16.736 -15.560 1.00 74.81 1133 GLY A C 1
ATOM 8802 O O . GLY A 1 1133 ? 10.243 -16.131 -14.703 1.00 74.81 1133 GLY A O 1
ATOM 8803 N N . GLY A 1 1134 ? 8.289 -16.575 -15.726 1.00 73.25 1134 GLY A N 1
ATOM 8804 C CA . GLY A 1 1134 ? 7.457 -15.748 -14.847 1.00 73.25 1134 GLY A CA 1
ATOM 8805 C C . GLY A 1 1134 ? 7.514 -14.244 -15.124 1.00 73.25 1134 GLY A C 1
ATOM 8806 O O . GLY A 1 1134 ? 7.059 -13.475 -14.282 1.00 73.25 1134 GLY A O 1
ATOM 8807 N N . ARG A 1 1135 ? 8.027 -13.829 -16.288 1.00 79.56 1135 ARG A N 1
ATOM 8808 C CA . ARG A 1 1135 ? 8.116 -12.426 -16.724 1.00 79.56 1135 ARG A CA 1
ATOM 8809 C C . ARG A 1 1135 ? 7.863 -12.281 -18.225 1.00 79.56 1135 ARG A C 1
ATOM 8811 O O . ARG A 1 1135 ? 7.916 -13.272 -18.956 1.00 79.56 1135 ARG A O 1
ATOM 8818 N N . THR A 1 1136 ? 7.635 -11.054 -18.693 1.00 83.94 1136 THR A N 1
ATOM 8819 C CA . THR A 1 1136 ? 7.579 -10.773 -20.134 1.00 83.94 1136 THR A CA 1
ATOM 8820 C C . THR A 1 1136 ? 8.942 -11.010 -20.782 1.00 83.94 1136 THR A C 1
ATOM 8822 O O . THR A 1 1136 ? 9.995 -10.818 -20.169 1.00 83.94 1136 THR A O 1
ATOM 8825 N N . GLN A 1 1137 ? 8.936 -11.432 -22.040 1.00 90.25 1137 GLN A N 1
ATOM 8826 C CA . GLN A 1 1137 ? 10.148 -11.581 -22.844 1.00 90.25 1137 GLN A CA 1
ATOM 8827 C C . GLN A 1 1137 ? 10.248 -10.432 -23.842 1.00 90.25 1137 GLN A C 1
ATOM 8829 O O . GLN A 1 1137 ? 9.237 -9.819 -24.198 1.00 90.25 1137 GLN A O 1
ATOM 8834 N N . ALA A 1 1138 ? 11.468 -10.133 -24.295 1.00 85.06 1138 ALA A N 1
ATOM 8835 C CA . ALA A 1 1138 ? 11.640 -9.162 -25.368 1.00 85.06 1138 ALA A CA 1
ATOM 8836 C C . ALA A 1 1138 ? 10.877 -9.633 -26.615 1.00 85.06 1138 ALA A C 1
ATOM 8838 O O . ALA A 1 1138 ? 10.867 -10.829 -26.927 1.00 85.06 1138 ALA A O 1
ATOM 8839 N N . VAL A 1 1139 ? 10.229 -8.700 -27.306 1.00 84.56 1139 VAL A N 1
ATOM 8840 C CA . VAL A 1 1139 ? 9.373 -9.019 -28.447 1.00 84.56 1139 VAL A CA 1
ATOM 8841 C C . VAL A 1 1139 ? 10.179 -9.625 -29.598 1.00 84.56 1139 VAL A C 1
ATOM 8843 O O . VAL A 1 1139 ? 11.353 -9.311 -29.804 1.00 84.56 1139 VAL A O 1
ATOM 8846 N N . GLY A 1 1140 ? 9.555 -10.526 -30.354 1.00 85.06 1140 GLY A N 1
ATOM 8847 C CA . GLY A 1 1140 ? 10.138 -11.095 -31.570 1.00 85.06 1140 GLY A CA 1
ATOM 8848 C C . GLY A 1 1140 ? 11.180 -12.194 -31.367 1.00 85.06 1140 GLY A C 1
ATOM 8849 O O . GLY A 1 1140 ? 11.844 -12.575 -32.330 1.00 85.06 1140 GLY A O 1
ATOM 8850 N N . GLN A 1 1141 ? 11.327 -12.732 -30.153 1.00 83.19 1141 GLN A N 1
ATOM 8851 C CA . GLN A 1 1141 ? 12.268 -13.828 -29.884 1.00 83.19 1141 GLN A CA 1
ATOM 8852 C C . GLN A 1 1141 ? 11.823 -15.190 -30.445 1.00 83.19 1141 GLN A C 1
ATOM 8854 O O . GLN A 1 1141 ? 12.664 -16.066 -30.653 1.00 83.19 1141 GLN A O 1
ATOM 8859 N N . LEU A 1 1142 ? 10.522 -15.380 -30.688 1.00 86.56 1142 LEU A N 1
ATOM 8860 C CA . LEU A 1 1142 ? 9.956 -16.604 -31.263 1.00 86.56 1142 LEU A CA 1
ATOM 8861 C C . LEU A 1 1142 ? 9.508 -16.390 -32.721 1.00 86.56 1142 LEU A C 1
ATOM 8863 O O . LEU A 1 1142 ? 9.293 -15.245 -33.135 1.00 86.56 1142 LEU A O 1
ATOM 8867 N N . PRO A 1 1143 ? 9.388 -17.468 -33.525 1.00 91.06 1143 PRO A N 1
ATOM 8868 C CA . PRO A 1 1143 ? 9.007 -17.374 -34.931 1.00 91.06 1143 PRO A CA 1
ATOM 8869 C C . PRO A 1 1143 ? 7.682 -16.638 -35.149 1.00 91.06 1143 PRO A C 1
ATOM 8871 O O . PRO A 1 1143 ? 6.738 -16.795 -34.377 1.00 91.06 1143 PRO A O 1
ATOM 8874 N N . ALA A 1 1144 ? 7.604 -15.881 -36.242 1.00 92.06 1144 ALA A N 1
ATOM 8875 C CA . ALA A 1 1144 ? 6.362 -15.255 -36.676 1.00 92.06 1144 ALA A CA 1
ATOM 8876 C C . ALA A 1 1144 ? 5.394 -16.264 -37.311 1.00 92.06 1144 ALA A C 1
ATOM 8878 O O . ALA A 1 1144 ? 5.827 -17.257 -37.904 1.00 92.06 1144 ALA A O 1
ATOM 8879 N N . ASN A 1 1145 ? 4.096 -15.959 -37.270 1.00 96.12 1145 ASN A N 1
ATOM 8880 C CA . ASN A 1 1145 ? 3.088 -16.691 -38.036 1.00 96.12 1145 ASN A CA 1
ATOM 8881 C C . ASN A 1 1145 ? 3.147 -16.355 -39.546 1.00 96.12 1145 ASN A C 1
ATOM 8883 O O . ASN A 1 1145 ? 3.967 -15.549 -39.994 1.00 96.12 1145 ASN A O 1
ATOM 8887 N N . ALA A 1 1146 ? 2.263 -16.950 -40.358 1.00 94.62 1146 ALA A N 1
ATOM 8888 C CA . ALA A 1 1146 ? 2.277 -16.783 -41.819 1.00 94.62 1146 ALA A CA 1
ATOM 8889 C C . ALA A 1 1146 ? 2.027 -15.338 -42.307 1.00 94.62 1146 ALA A C 1
ATOM 8891 O O . ALA A 1 1146 ? 2.337 -15.025 -43.457 1.00 94.62 1146 ALA A O 1
ATOM 8892 N N . PHE A 1 1147 ? 1.511 -14.452 -41.449 1.00 94.00 1147 PHE A N 1
ATOM 8893 C CA . PHE A 1 1147 ? 1.339 -13.024 -41.737 1.00 94.00 1147 PHE A CA 1
ATOM 8894 C C . PHE A 1 1147 ? 2.490 -12.148 -41.214 1.00 94.00 1147 PHE A C 1
ATOM 8896 O O . PHE A 1 1147 ? 2.469 -10.931 -41.386 1.00 94.00 1147 PHE A O 1
ATOM 8903 N N . GLY A 1 1148 ? 3.526 -12.748 -40.623 1.00 90.25 1148 GLY A N 1
ATOM 8904 C CA . GLY A 1 1148 ? 4.699 -12.027 -40.128 1.00 90.25 1148 GLY A CA 1
ATOM 8905 C C . GLY A 1 1148 ? 4.520 -11.411 -38.738 1.00 90.25 1148 GLY A C 1
ATOM 8906 O O . GLY A 1 1148 ? 5.324 -10.562 -38.357 1.00 90.25 1148 GLY A O 1
ATOM 8907 N N . LEU A 1 1149 ? 3.498 -11.830 -37.985 1.00 94.94 1149 LEU A N 1
ATOM 8908 C CA . LEU A 1 1149 ? 3.238 -11.372 -36.620 1.00 94.94 1149 LEU A CA 1
ATOM 8909 C C . LEU A 1 1149 ? 3.971 -12.243 -35.604 1.00 94.94 1149 LEU A C 1
ATOM 8911 O O . LEU A 1 1149 ? 3.922 -13.472 -35.690 1.00 94.94 1149 LEU A O 1
ATOM 8915 N N . HIS A 1 1150 ? 4.597 -11.604 -34.622 1.00 95.38 1150 HIS A N 1
ATOM 8916 C CA . HIS A 1 1150 ? 5.235 -12.269 -33.490 1.00 95.38 1150 HIS A CA 1
ATOM 8917 C C . HIS A 1 1150 ? 4.384 -12.127 -32.221 1.00 95.38 1150 HIS A C 1
ATOM 8919 O O . HIS A 1 1150 ? 3.499 -11.266 -32.136 1.00 95.38 1150 HIS A O 1
ATOM 8925 N N . ASP A 1 1151 ? 4.661 -12.996 -31.245 1.00 95.06 1151 ASP A N 1
ATOM 8926 C CA . ASP A 1 1151 ? 4.084 -12.963 -29.895 1.00 95.06 1151 ASP A CA 1
ATOM 8927 C C . ASP A 1 1151 ? 2.544 -12.902 -29.880 1.00 95.06 1151 ASP A C 1
ATOM 8929 O O . ASP A 1 1151 ? 1.944 -12.281 -29.017 1.00 95.06 1151 ASP A O 1
ATOM 8933 N N . VAL A 1 1152 ? 1.886 -13.536 -30.860 1.00 95.94 1152 VAL A N 1
ATOM 8934 C CA . VAL A 1 1152 ? 0.410 -13.661 -30.932 1.00 95.94 1152 VAL A CA 1
ATOM 8935 C C . VAL A 1 1152 ? -0.141 -14.776 -30.030 1.00 95.94 1152 VAL A C 1
ATOM 8937 O O . VAL A 1 1152 ? -1.350 -14.980 -29.961 1.00 95.94 1152 VAL A O 1
ATOM 8940 N N . HIS A 1 1153 ? 0.753 -15.509 -29.363 1.00 95.56 1153 HIS A N 1
ATOM 8941 C CA . HIS A 1 1153 ? 0.452 -16.545 -28.383 1.00 95.56 1153 HIS A CA 1
ATOM 8942 C C . HIS A 1 1153 ? 1.278 -16.284 -27.116 1.00 95.56 1153 HIS A C 1
ATOM 8944 O O . HIS A 1 1153 ? 2.439 -16.669 -27.022 1.00 95.56 1153 HIS A O 1
ATOM 8950 N N . GLY A 1 1154 ? 0.697 -15.625 -26.126 1.00 91.38 1154 GLY A N 1
ATOM 8951 C CA . GLY A 1 1154 ? 1.335 -15.328 -24.854 1.00 91.38 1154 GLY A CA 1
ATOM 8952 C C . GLY A 1 1154 ? 2.116 -14.015 -24.852 1.00 91.38 1154 GLY A C 1
ATOM 8953 O O . GLY A 1 1154 ? 1.792 -13.071 -25.558 1.00 91.38 1154 GLY A O 1
ATOM 8954 N N . ASN A 1 1155 ? 3.155 -13.953 -24.021 1.00 94.69 1155 ASN A N 1
ATOM 8955 C CA . ASN A 1 1155 ? 3.871 -12.745 -23.603 1.00 94.69 1155 ASN A CA 1
ATOM 8956 C C . ASN A 1 1155 ? 2.953 -11.789 -22.828 1.00 94.69 1155 ASN A C 1
ATOM 8958 O O . ASN A 1 1155 ? 3.100 -11.693 -21.616 1.00 94.69 1155 ASN A O 1
ATOM 8962 N N . VAL A 1 1156 ? 1.939 -11.191 -23.453 1.00 96.56 1156 VAL A N 1
ATOM 8963 C CA . VAL A 1 1156 ? 0.939 -10.335 -22.793 1.00 96.56 1156 VAL A CA 1
ATOM 8964 C C . VAL A 1 1156 ? -0.451 -10.582 -23.362 1.00 96.56 1156 VAL A C 1
ATOM 8966 O O . VAL A 1 1156 ? -0.598 -10.810 -24.557 1.00 96.56 1156 VAL A O 1
ATOM 8969 N N . PHE A 1 1157 ? -1.476 -10.483 -22.513 1.00 96.62 1157 PHE A N 1
ATOM 8970 C CA . PHE A 1 1157 ? -2.840 -10.345 -23.009 1.00 96.62 1157 PHE A CA 1
ATOM 8971 C C . PHE A 1 1157 ? -2.971 -9.007 -23.714 1.00 96.62 1157 PHE A C 1
ATOM 8973 O O . PHE A 1 1157 ? -2.473 -8.000 -23.217 1.00 96.62 1157 PHE A O 1
ATOM 8980 N N . GLU A 1 1158 ? -3.685 -8.988 -24.828 1.00 97.88 1158 GLU A N 1
ATOM 8981 C CA . GLU A 1 1158 ? -3.792 -7.799 -25.657 1.00 97.88 1158 GLU A CA 1
ATOM 8982 C C . GLU A 1 1158 ? -5.219 -7.290 -25.710 1.00 97.88 1158 GLU A C 1
ATOM 8984 O O . GLU A 1 1158 ? -6.130 -8.027 -26.098 1.00 97.88 1158 GLU A O 1
ATOM 8989 N N . TRP A 1 1159 ? -5.399 -6.025 -25.334 1.00 98.00 1159 TRP A N 1
ATOM 8990 C CA . TRP A 1 1159 ? -6.661 -5.316 -25.505 1.00 98.00 1159 TRP A CA 1
ATOM 8991 C C . TRP A 1 1159 ? -7.064 -5.241 -26.982 1.00 98.00 1159 TRP A C 1
ATOM 8993 O O . TRP A 1 1159 ? -6.240 -4.945 -27.849 1.00 98.00 1159 TRP A O 1
ATOM 9003 N N . VAL A 1 1160 ? -8.351 -5.473 -27.248 1.00 97.44 1160 VAL A N 1
ATOM 9004 C CA . VAL A 1 1160 ? -8.995 -5.244 -28.551 1.00 97.44 1160 VAL A CA 1
ATOM 9005 C C . VAL A 1 1160 ? -10.132 -4.228 -28.394 1.00 97.44 1160 VAL A C 1
ATOM 9007 O O . VAL A 1 1160 ? -10.533 -3.901 -27.277 1.00 97.44 1160 VAL A O 1
ATOM 9010 N N . GLU A 1 1161 ? -10.652 -3.707 -29.501 1.00 96.19 1161 GLU A N 1
ATOM 9011 C CA . GLU A 1 1161 ? -11.690 -2.662 -29.504 1.00 96.19 1161 GLU A CA 1
ATOM 9012 C C . GLU A 1 1161 ? -13.020 -3.124 -28.865 1.00 96.19 1161 GLU A C 1
ATOM 9014 O O . GLU A 1 1161 ? -13.742 -2.333 -28.259 1.00 96.19 1161 GLU A O 1
ATOM 9019 N N . ASP A 1 1162 ? -13.341 -4.415 -28.978 1.00 94.62 1162 ASP A N 1
ATOM 9020 C CA . ASP A 1 1162 ? -14.658 -4.971 -28.665 1.00 94.62 1162 ASP A CA 1
ATOM 9021 C C . ASP A 1 1162 ? -15.062 -4.913 -27.178 1.00 94.62 1162 ASP A C 1
ATOM 9023 O O . ASP A 1 1162 ? -14.296 -5.182 -26.242 1.00 94.62 1162 ASP A O 1
ATOM 9027 N N . SER A 1 1163 ? -16.352 -4.646 -26.970 1.00 93.12 1163 SER A N 1
ATOM 9028 C CA . SER A 1 1163 ? -17.051 -4.827 -25.698 1.00 93.12 1163 SER A CA 1
ATOM 9029 C C . SER A 1 1163 ? -17.232 -6.311 -25.386 1.00 93.12 1163 SER A C 1
ATOM 9031 O O . SER A 1 1163 ? -17.445 -7.137 -26.275 1.00 93.12 1163 SER A O 1
ATOM 9033 N N . TRP A 1 1164 ? -17.186 -6.671 -24.103 1.00 88.69 1164 TRP A N 1
ATOM 9034 C CA . TRP A 1 1164 ? -17.426 -8.056 -23.706 1.00 88.69 1164 TRP A CA 1
ATOM 9035 C C . TRP A 1 1164 ? -18.885 -8.459 -23.956 1.00 88.69 1164 TRP A C 1
ATOM 9037 O O . TRP A 1 1164 ? -19.804 -7.762 -23.525 1.00 88.69 1164 TRP A O 1
ATOM 9047 N N . SER A 1 1165 ? -19.080 -9.627 -24.569 1.00 87.50 1165 SER A N 1
ATOM 9048 C CA . SER A 1 1165 ? -20.367 -10.321 -24.696 1.00 87.50 1165 SER A CA 1
ATOM 9049 C C . SER A 1 1165 ? -20.253 -11.723 -24.098 1.00 87.50 1165 SER A C 1
ATOM 9051 O O . SER A 1 1165 ? -19.204 -12.358 -24.179 1.00 87.50 1165 SER A O 1
ATOM 9053 N N . SER A 1 1166 ? -21.331 -12.211 -23.478 1.00 82.00 1166 SER A N 1
ATOM 9054 C CA . SER A 1 1166 ? -21.333 -13.517 -22.794 1.00 82.00 1166 SER A CA 1
ATOM 9055 C C . SER A 1 1166 ? -21.170 -14.717 -23.735 1.00 82.00 1166 SER A C 1
ATOM 9057 O O . SER A 1 1166 ? -20.850 -15.807 -23.272 1.00 82.00 1166 SER A O 1
ATOM 9059 N N . ASN A 1 1167 ? -21.417 -14.513 -25.029 1.00 84.81 1167 ASN A N 1
ATOM 9060 C CA . ASN A 1 1167 ? -21.202 -15.441 -26.133 1.00 84.81 1167 ASN A CA 1
ATOM 9061 C C . ASN A 1 1167 ? -21.227 -14.658 -27.459 1.00 84.81 1167 ASN A C 1
ATOM 9063 O O . ASN A 1 1167 ? -21.561 -13.469 -27.478 1.00 84.81 1167 ASN A O 1
ATOM 9067 N N . TYR A 1 1168 ? -20.894 -15.311 -28.573 1.00 84.12 1168 TYR A N 1
ATOM 9068 C CA . TYR A 1 1168 ? -20.860 -14.660 -29.881 1.00 84.12 1168 TYR A CA 1
ATOM 9069 C C . TYR A 1 1168 ? -22.231 -14.388 -30.496 1.00 84.12 1168 TYR A C 1
ATOM 9071 O O . TYR A 1 1168 ? -22.284 -13.697 -31.500 1.00 84.12 1168 TYR A O 1
ATOM 9079 N N . SER A 1 1169 ? -23.347 -14.879 -29.951 1.00 82.81 1169 SER A N 1
ATOM 9080 C CA . SER A 1 1169 ? -24.669 -14.660 -30.568 1.00 82.81 1169 SER A CA 1
ATOM 9081 C C . SER A 1 1169 ? -25.028 -13.173 -30.641 1.00 82.81 1169 SER A C 1
ATOM 9083 O O . SER A 1 1169 ? -25.568 -12.724 -31.651 1.00 82.81 1169 SER A O 1
ATOM 9085 N N . ASP A 1 1170 ? -24.668 -12.408 -29.607 1.00 74.25 1170 ASP A N 1
ATOM 9086 C CA . ASP A 1 1170 ? -24.950 -10.970 -29.521 1.00 74.25 1170 ASP A CA 1
ATOM 9087 C C . ASP A 1 1170 ? -23.963 -10.129 -30.349 1.00 74.25 1170 ASP A C 1
ATOM 9089 O O . ASP A 1 1170 ? -24.323 -9.077 -30.876 1.00 74.25 1170 ASP A O 1
ATOM 9093 N N . SER A 1 1171 ? -22.727 -10.611 -30.521 1.00 78.50 1171 SER A N 1
ATOM 9094 C CA . SER A 1 1171 ? -21.663 -9.937 -31.280 1.00 78.50 1171 SER A CA 1
ATOM 9095 C C . SER A 1 1171 ? -21.550 -10.392 -32.741 1.00 78.50 1171 SER A C 1
ATOM 9097 O O . SER A 1 1171 ? -20.918 -9.714 -33.554 1.00 78.50 1171 SER A O 1
ATOM 9099 N N . GLN A 1 1172 ? -22.260 -11.462 -33.124 1.00 77.88 1172 GLN A N 1
ATOM 9100 C CA . GLN A 1 1172 ? -22.163 -12.119 -34.431 1.00 77.88 1172 GLN A CA 1
ATOM 9101 C C . GLN A 1 1172 ? -22.394 -11.166 -35.605 1.00 77.88 1172 GLN A C 1
ATOM 9103 O O . GLN A 1 1172 ? -21.786 -11.317 -36.663 1.00 77.88 1172 GLN A O 1
ATOM 9108 N N . VAL A 1 1173 ? -23.318 -10.212 -35.459 1.00 76.00 1173 VAL A N 1
ATOM 9109 C CA . VAL A 1 1173 ? -23.657 -9.268 -36.534 1.00 76.00 1173 VAL A CA 1
ATOM 9110 C C . VAL A 1 1173 ? -22.487 -8.328 -36.818 1.00 76.00 1173 VAL A C 1
ATOM 9112 O O . VAL A 1 1173 ? -22.154 -8.128 -37.983 1.00 76.00 1173 VAL A O 1
ATOM 9115 N N . ALA A 1 1174 ? -21.842 -7.800 -35.773 1.00 68.94 1174 ALA A N 1
ATOM 9116 C CA . ALA A 1 1174 ? -20.662 -6.950 -35.912 1.00 68.94 1174 ALA A CA 1
ATOM 9117 C C . ALA A 1 1174 ? -19.469 -7.757 -36.448 1.00 68.94 1174 ALA A C 1
ATOM 9119 O O . ALA A 1 1174 ? -18.841 -7.367 -37.436 1.00 68.94 1174 ALA A O 1
ATOM 9120 N N . HIS A 1 1175 ? -19.238 -8.941 -35.872 1.00 81.44 1175 HIS A N 1
ATOM 9121 C CA . HIS A 1 1175 ? -18.145 -9.828 -36.262 1.00 81.44 1175 HIS A CA 1
ATOM 9122 C C . HIS A 1 1175 ? -18.250 -10.297 -37.709 1.00 81.44 1175 HIS A C 1
ATOM 9124 O O . HIS A 1 1175 ? -17.231 -10.331 -38.383 1.00 81.44 1175 HIS A O 1
ATOM 9130 N N . ARG A 1 1176 ? -19.445 -10.575 -38.256 1.00 78.31 1176 ARG A N 1
ATOM 9131 C CA . ARG A 1 1176 ? -19.612 -10.975 -39.673 1.00 78.31 1176 ARG A CA 1
ATOM 9132 C C . ARG A 1 1176 ? -18.959 -10.014 -40.667 1.00 78.31 1176 ARG A C 1
ATOM 9134 O O . ARG A 1 1176 ? -18.483 -10.466 -41.708 1.00 78.31 1176 ARG A O 1
ATOM 9141 N N . GLU A 1 1177 ? -18.941 -8.724 -40.348 1.00 78.06 1177 GLU A N 1
ATOM 9142 C CA . GLU A 1 1177 ? -18.344 -7.669 -41.174 1.00 78.06 1177 GLU A CA 1
ATOM 9143 C C . GLU A 1 1177 ? -16.946 -7.237 -40.692 1.00 78.06 1177 GLU A C 1
ATOM 9145 O O . GLU A 1 1177 ? -16.425 -6.229 -41.166 1.00 78.06 1177 GLU A O 1
ATOM 9150 N N . GLY A 1 1178 ? -16.354 -7.959 -39.733 1.00 80.25 1178 GLY A N 1
ATOM 9151 C CA . GLY A 1 1178 ? -15.058 -7.629 -39.136 1.00 80.25 1178 GLY A CA 1
ATOM 9152 C C . GLY A 1 1178 ? -15.071 -6.363 -38.271 1.00 80.25 1178 GLY A C 1
ATOM 9153 O O . GLY A 1 1178 ? -14.007 -5.833 -37.960 1.00 80.25 1178 GLY A O 1
ATOM 9154 N N . ARG A 1 1179 ? -16.256 -5.862 -37.896 1.00 88.19 1179 ARG A N 1
ATOM 9155 C CA . ARG A 1 1179 ? -16.439 -4.642 -37.095 1.00 88.19 1179 ARG A CA 1
ATOM 9156 C C . ARG A 1 1179 ? -16.389 -4.956 -35.599 1.00 88.19 1179 ARG A C 1
ATOM 9158 O O . ARG A 1 1179 ? -16.769 -6.065 -35.216 1.00 88.19 1179 ARG A O 1
ATOM 9165 N N . PRO A 1 1180 ? -15.992 -3.989 -34.752 1.00 90.75 1180 PRO A N 1
ATOM 9166 C CA . PRO A 1 1180 ? -16.010 -4.201 -33.316 1.00 90.75 1180 PRO A CA 1
ATOM 9167 C C . PRO A 1 1180 ? -17.452 -4.261 -32.809 1.00 90.75 1180 PRO A C 1
ATOM 9169 O O . PRO A 1 1180 ? -18.316 -3.487 -33.235 1.00 90.75 1180 PRO A O 1
ATOM 9172 N N . PHE A 1 1181 ? -17.719 -5.166 -31.877 1.00 91.19 1181 PHE A N 1
ATOM 9173 C CA . PHE A 1 1181 ? -18.950 -5.156 -31.103 1.00 91.19 1181 PHE A CA 1
ATOM 9174 C C . PHE A 1 1181 ? -18.879 -4.066 -30.025 1.00 91.19 1181 PHE A C 1
ATOM 9176 O O . PHE A 1 1181 ? -18.002 -4.091 -29.163 1.00 91.19 1181 PHE A O 1
ATOM 9183 N N . VAL A 1 1182 ? -19.811 -3.112 -30.057 1.00 86.75 1182 VAL A N 1
ATOM 9184 C CA . VAL A 1 1182 ? -19.868 -1.991 -29.108 1.00 86.75 1182 VAL A CA 1
ATOM 9185 C C . VAL A 1 1182 ? -21.177 -2.050 -28.332 1.00 86.75 1182 VAL A C 1
ATOM 9187 O O . VAL A 1 1182 ? -22.254 -2.007 -28.923 1.00 86.75 1182 VAL A O 1
ATOM 9190 N N . ASP A 1 1183 ? -21.067 -2.133 -27.008 1.00 83.19 1183 ASP A N 1
ATOM 9191 C CA . ASP A 1 1183 ? -22.186 -2.043 -26.074 1.00 83.19 1183 ASP A CA 1
ATOM 9192 C C . ASP A 1 1183 ? -21.853 -0.999 -25.000 1.00 83.19 1183 ASP A C 1
ATOM 9194 O O . ASP A 1 1183 ? -21.040 -1.245 -24.105 1.00 83.19 1183 ASP A O 1
ATOM 9198 N N . ASP A 1 1184 ? -22.490 0.172 -25.094 1.00 63.62 1184 ASP A N 1
ATOM 9199 C CA . ASP A 1 1184 ? -22.297 1.300 -24.172 1.00 63.62 1184 ASP A CA 1
ATOM 9200 C C . ASP A 1 1184 ? -22.730 0.977 -22.727 1.00 63.62 1184 ASP A C 1
ATOM 9202 O O . ASP A 1 1184 ? -22.351 1.687 -21.793 1.00 63.62 1184 ASP A O 1
ATOM 9206 N N . GLY A 1 1185 ? -23.504 -0.098 -22.521 1.00 61.28 1185 GLY A N 1
ATOM 9207 C CA . GLY A 1 1185 ? -23.865 -0.619 -21.202 1.00 61.28 1185 GLY A CA 1
ATOM 9208 C C . GLY A 1 1185 ? -22.842 -1.597 -20.610 1.00 61.28 1185 GLY A C 1
ATOM 9209 O O . GLY A 1 1185 ? -22.875 -1.860 -19.405 1.00 61.28 1185 GLY A O 1
ATOM 9210 N N . SER A 1 1186 ? -21.918 -2.127 -21.419 1.00 70.88 1186 SER A N 1
ATOM 9211 C CA . SER A 1 1186 ? -20.917 -3.102 -20.983 1.00 70.88 1186 SER A CA 1
ATOM 9212 C C . SER A 1 1186 ? -19.688 -2.401 -20.399 1.00 70.88 1186 SER A C 1
ATOM 9214 O O . SER A 1 1186 ? -18.890 -1.780 -21.102 1.00 70.88 1186 SER A O 1
ATOM 9216 N N . GLY A 1 1187 ? -19.493 -2.533 -19.082 1.00 75.88 1187 GLY A N 1
ATOM 9217 C CA . GLY A 1 1187 ? -18.299 -2.035 -18.380 1.00 75.88 1187 GLY A CA 1
ATOM 9218 C C . GLY A 1 1187 ? -17.013 -2.830 -18.662 1.00 75.88 1187 GLY A C 1
ATOM 9219 O O . GLY A 1 1187 ? -15.956 -2.491 -18.122 1.00 75.88 1187 GLY A O 1
ATOM 9220 N N . TYR A 1 1188 ? -17.093 -3.884 -19.481 1.00 85.31 1188 TYR A N 1
ATOM 9221 C CA . TYR A 1 1188 ? -16.013 -4.830 -19.749 1.00 85.31 1188 TYR A CA 1
ATOM 9222 C C . TYR A 1 1188 ? -15.578 -4.802 -21.220 1.00 85.31 1188 TYR A C 1
ATOM 9224 O O . TYR A 1 1188 ? -16.371 -4.578 -22.137 1.00 85.31 1188 TYR A O 1
ATOM 9232 N N . ARG A 1 1189 ? -14.291 -5.065 -21.434 1.00 92.81 1189 ARG A N 1
ATOM 9233 C CA . ARG A 1 1189 ? -13.617 -5.137 -22.731 1.00 92.81 1189 ARG A CA 1
ATOM 9234 C C . ARG A 1 1189 ? -12.960 -6.501 -22.904 1.00 92.81 1189 ARG A C 1
ATOM 9236 O O . ARG A 1 1189 ? -12.702 -7.206 -21.921 1.00 92.81 1189 ARG A O 1
ATOM 9243 N N . VAL A 1 1190 ? -12.734 -6.871 -24.157 1.00 95.25 1190 VAL A N 1
ATOM 9244 C CA . VAL A 1 1190 ? -12.109 -8.140 -24.533 1.00 95.25 1190 VAL A CA 1
ATOM 9245 C C . VAL A 1 1190 ? -10.583 -7.996 -24.560 1.00 95.25 1190 VAL A C 1
ATOM 9247 O O . VAL A 1 1190 ? -10.042 -6.989 -25.014 1.00 95.25 1190 VAL A O 1
ATOM 9250 N N . MET A 1 1191 ? -9.891 -9.044 -24.118 1.00 96.06 1191 MET A N 1
ATOM 9251 C CA . MET A 1 1191 ? -8.471 -9.281 -24.368 1.00 96.06 1191 MET A CA 1
ATOM 9252 C C . MET A 1 1191 ? -8.248 -10.654 -24.994 1.00 96.06 1191 MET A C 1
ATOM 9254 O O . MET A 1 1191 ? -9.014 -11.590 -24.740 1.00 96.06 1191 MET A O 1
ATOM 9258 N N . ARG A 1 1192 ? -7.166 -10.792 -25.765 1.00 96.12 1192 ARG A N 1
ATOM 9259 C CA . ARG A 1 1192 ? -6.792 -12.045 -26.436 1.00 96.12 1192 ARG A CA 1
ATOM 9260 C C . ARG A 1 1192 ? -5.302 -12.357 -26.337 1.00 96.12 1192 ARG A C 1
ATOM 9262 O O . ARG A 1 1192 ? -4.523 -11.539 -25.863 1.00 96.12 1192 ARG A O 1
ATOM 9269 N N . GLY A 1 1193 ? -4.926 -13.571 -26.733 1.00 91.38 1193 GLY A N 1
ATOM 9270 C CA . GLY A 1 1193 ? -3.529 -13.988 -26.888 1.00 91.38 1193 GLY A CA 1
ATOM 9271 C C . GLY A 1 1193 ? -2.916 -14.739 -25.716 1.00 91.38 1193 GLY A C 1
ATOM 9272 O O . GLY A 1 1193 ? -1.992 -15.509 -25.947 1.00 91.38 1193 GLY A O 1
ATOM 9273 N N . GLY A 1 1194 ? -3.443 -14.621 -24.496 1.00 91.62 1194 GLY A N 1
ATOM 9274 C CA . GLY A 1 1194 ? -2.800 -15.193 -23.304 1.00 91.62 1194 GLY A CA 1
ATOM 9275 C C . GLY A 1 1194 ? -1.594 -14.365 -22.859 1.00 91.62 1194 GLY A C 1
ATOM 9276 O O . GLY A 1 1194 ? -1.234 -13.399 -23.511 1.00 91.62 1194 GLY A O 1
ATOM 9277 N N . SER A 1 1195 ? -0.934 -14.728 -21.759 1.00 93.44 1195 SER A N 1
ATOM 9278 C CA . SER A 1 1195 ? 0.253 -13.998 -21.287 1.00 93.44 1195 SER A CA 1
ATOM 9279 C C . SER A 1 1195 ? 1.345 -14.919 -20.757 1.00 93.44 1195 SER A C 1
ATOM 9281 O O . SER A 1 1195 ? 1.114 -16.110 -20.534 1.00 93.44 1195 SER A O 1
ATOM 9283 N N . PHE A 1 1196 ? 2.508 -14.334 -20.456 1.00 89.06 1196 PHE A N 1
ATOM 9284 C CA . PHE A 1 1196 ? 3.629 -15.012 -19.807 1.00 89.06 1196 PHE A CA 1
ATOM 9285 C C . PHE A 1 1196 ? 3.248 -15.742 -18.508 1.00 89.06 1196 PHE A C 1
ATOM 9287 O O . PHE A 1 1196 ? 3.968 -16.650 -18.097 1.00 89.06 1196 PHE A O 1
ATOM 9294 N N . ALA A 1 1197 ? 2.169 -15.329 -17.834 1.00 78.94 1197 ALA A N 1
ATOM 9295 C CA . ALA A 1 1197 ? 1.768 -15.832 -16.522 1.00 78.94 1197 ALA A CA 1
ATOM 9296 C C . ALA A 1 1197 ? 0.707 -16.943 -16.577 1.00 7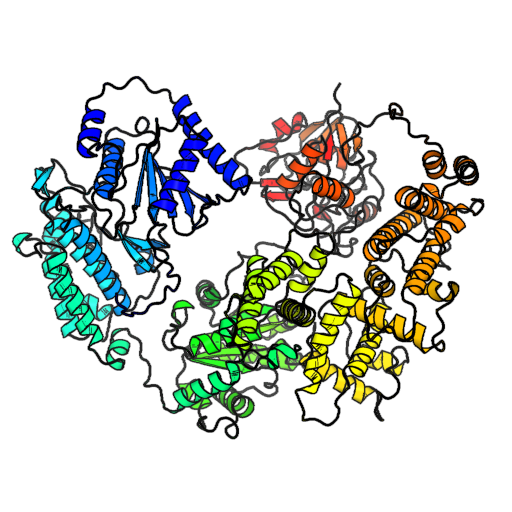8.94 1197 ALA A C 1
ATOM 9298 O O . ALA A 1 1197 ? 0.418 -17.562 -15.549 1.00 78.94 1197 ALA A O 1
ATOM 9299 N N . ASN A 1 1198 ? 0.098 -17.182 -17.741 1.00 83.12 1198 ASN A N 1
ATOM 9300 C CA . ASN A 1 1198 ? -1.032 -18.098 -17.879 1.00 83.12 1198 ASN A CA 1
ATOM 9301 C C . ASN A 1 1198 ? -0.605 -19.455 -18.439 1.00 83.12 1198 ASN A C 1
ATOM 9303 O O . ASN A 1 1198 ? 0.419 -19.567 -19.104 1.00 83.12 1198 ASN A O 1
ATOM 9307 N N . THR A 1 1199 ? -1.414 -20.481 -18.176 1.00 85.50 1199 THR A N 1
ATOM 9308 C CA . THR A 1 1199 ? -1.210 -21.817 -18.746 1.00 85.50 1199 THR A CA 1
ATOM 9309 C C . THR A 1 1199 ? -1.538 -21.833 -20.240 1.00 85.50 1199 THR A C 1
ATOM 9311 O O . THR A 1 1199 ? -2.227 -20.948 -20.758 1.00 85.50 1199 THR A O 1
ATOM 9314 N N . ALA A 1 1200 ? -1.091 -22.878 -20.939 1.00 87.75 1200 ALA A N 1
ATOM 9315 C CA . ALA A 1 1200 ? -1.218 -23.018 -22.390 1.00 87.75 1200 ALA A CA 1
ATOM 9316 C C . ALA A 1 1200 ? -2.641 -22.800 -22.949 1.00 87.75 1200 ALA A C 1
ATOM 9318 O O . ALA A 1 1200 ? -2.804 -22.271 -24.052 1.00 87.75 1200 ALA A O 1
ATOM 9319 N N . GLY A 1 1201 ? -3.683 -23.168 -22.195 1.00 86.38 1201 GLY A N 1
ATOM 9320 C CA . GLY A 1 1201 ? -5.080 -23.053 -22.632 1.00 86.38 1201 GLY A CA 1
ATOM 9321 C C . GLY A 1 1201 ? -5.558 -21.616 -22.877 1.00 86.38 1201 GLY A C 1
ATOM 9322 O O . GLY A 1 1201 ? -6.458 -21.415 -23.691 1.00 86.38 1201 GLY A O 1
ATOM 9323 N N . TYR A 1 1202 ? -4.931 -20.628 -22.230 1.00 89.69 1202 TYR A N 1
ATOM 9324 C CA . TYR A 1 1202 ? -5.259 -19.203 -22.370 1.00 89.69 1202 TYR A CA 1
ATOM 9325 C C . TYR A 1 1202 ? -4.658 -18.572 -23.633 1.00 89.69 1202 TYR A C 1
ATOM 9327 O O . TYR A 1 1202 ? -5.073 -17.490 -24.035 1.00 89.69 1202 TYR A O 1
ATOM 9335 N N . ALA A 1 1203 ? -3.672 -19.228 -24.252 1.00 91.81 1203 ALA A N 1
ATOM 9336 C CA . ALA A 1 1203 ? -2.983 -18.727 -25.438 1.00 91.81 1203 ALA A CA 1
ATOM 9337 C C . ALA A 1 1203 ? -3.606 -19.219 -26.757 1.00 91.81 1203 ALA A C 1
ATOM 9339 O O . ALA A 1 1203 ? -3.028 -19.002 -27.820 1.00 91.81 1203 ALA A O 1
ATOM 9340 N N . ARG A 1 1204 ? -4.755 -19.913 -26.719 1.00 94.06 1204 ARG A N 1
ATOM 9341 C CA . ARG A 1 1204 ? -5.442 -20.393 -27.931 1.00 94.06 1204 ARG A CA 1
ATOM 9342 C C . ARG A 1 1204 ? -5.947 -19.220 -28.775 1.00 94.06 1204 ARG A C 1
ATOM 9344 O O . ARG A 1 1204 ? -6.386 -18.214 -28.228 1.00 94.06 1204 ARG A O 1
ATOM 9351 N N . CYS A 1 1205 ? -5.986 -19.391 -30.097 1.00 93.81 1205 CYS A N 1
ATOM 9352 C CA . CYS A 1 1205 ? -6.511 -18.403 -31.049 1.00 93.81 1205 CYS A CA 1
ATOM 9353 C C . CYS A 1 1205 ? -7.917 -17.900 -30.665 1.00 93.81 1205 CYS A C 1
ATOM 9355 O O . CYS A 1 1205 ? -8.196 -16.703 -30.732 1.00 93.81 1205 CYS A O 1
ATOM 9357 N N . GLY A 1 1206 ? -8.798 -18.831 -30.280 1.00 89.94 1206 GLY A N 1
ATOM 9358 C CA . GLY A 1 1206 ? -10.196 -18.553 -29.942 1.00 89.94 1206 GLY A CA 1
ATOM 9359 C C . GLY A 1 1206 ? -10.431 -18.100 -28.501 1.00 89.94 1206 GLY A C 1
ATOM 9360 O O . GLY A 1 1206 ? -11.533 -17.647 -28.206 1.00 89.94 1206 GLY A O 1
ATOM 9361 N N . TYR A 1 1207 ? -9.425 -18.193 -27.620 1.00 92.56 1207 TYR A N 1
ATOM 9362 C CA . TYR A 1 1207 ? -9.599 -17.851 -26.211 1.00 92.56 1207 TYR A CA 1
ATOM 9363 C C . TYR A 1 1207 ? -9.801 -16.346 -26.031 1.00 92.56 1207 TYR A C 1
ATOM 9365 O O . TYR A 1 1207 ? -9.092 -15.522 -26.620 1.00 92.56 1207 TYR A O 1
ATOM 9373 N N . ARG A 1 1208 ? -10.752 -15.995 -25.167 1.00 92.00 1208 ARG A N 1
ATOM 9374 C CA . ARG A 1 1208 ? -11.110 -14.616 -24.841 1.00 92.00 1208 ARG A CA 1
ATOM 9375 C C . ARG A 1 1208 ? -10.996 -14.410 -23.344 1.00 92.00 1208 ARG A C 1
ATOM 9377 O O . ARG A 1 1208 ? -11.355 -15.276 -22.552 1.00 92.00 1208 ARG A O 1
ATOM 9384 N N . PHE A 1 1209 ? -10.548 -13.232 -22.944 1.00 90.44 1209 PHE A N 1
ATOM 9385 C CA . PHE A 1 1209 ? -10.538 -12.829 -21.547 1.00 90.44 1209 PHE A CA 1
ATOM 9386 C C . PHE A 1 1209 ? -11.280 -11.509 -21.372 1.00 90.44 1209 PHE A C 1
ATOM 9388 O O . PHE A 1 1209 ? -11.212 -10.637 -22.236 1.00 90.44 1209 PHE A O 1
ATOM 9395 N N . ARG A 1 1210 ? -11.993 -11.353 -20.254 1.00 89.25 1210 ARG A N 1
ATOM 9396 C CA . ARG A 1 1210 ? -12.740 -10.128 -19.944 1.00 89.25 1210 ARG A CA 1
ATOM 9397 C C . ARG A 1 1210 ? -12.019 -9.309 -18.888 1.00 89.25 1210 ARG A C 1
ATOM 9399 O O . ARG A 1 1210 ? -11.602 -9.851 -17.867 1.00 89.25 1210 ARG A O 1
ATOM 9406 N N . GLY A 1 1211 ? -11.959 -7.998 -19.078 1.00 78.56 1211 GLY A N 1
ATOM 9407 C CA . GLY A 1 1211 ? -11.465 -7.070 -18.061 1.00 78.56 1211 GLY A CA 1
ATOM 9408 C C . GLY A 1 1211 ? -12.265 -5.769 -18.047 1.00 78.56 1211 GLY A C 1
ATOM 9409 O O . GLY A 1 1211 ? -12.755 -5.360 -19.099 1.00 78.56 1211 GLY A O 1
ATOM 9410 N N . PRO A 1 1212 ? -12.455 -5.118 -16.883 1.00 81.62 1212 PRO A N 1
ATOM 9411 C CA . PRO A 1 1212 ? -13.026 -3.773 -16.840 1.00 81.62 1212 PRO A CA 1
ATOM 9412 C C . PRO A 1 1212 ? -12.195 -2.797 -17.680 1.00 81.62 1212 PRO A C 1
ATOM 9414 O O . PRO A 1 1212 ? -10.973 -2.890 -17.667 1.00 81.62 1212 PRO A O 1
ATOM 9417 N N . ARG A 1 1213 ? -12.816 -1.822 -18.352 1.00 84.44 1213 ARG A N 1
ATOM 9418 C CA . ARG A 1 1213 ? -12.090 -0.877 -19.235 1.00 84.44 1213 ARG A CA 1
ATOM 9419 C C . ARG A 1 1213 ? -10.896 -0.158 -18.580 1.00 84.44 1213 ARG A C 1
ATOM 9421 O O . ARG A 1 1213 ? -9.893 0.082 -19.239 1.00 84.44 1213 ARG A O 1
ATOM 9428 N N . SER A 1 1214 ? -10.991 0.139 -17.283 1.00 80.81 1214 SER A N 1
ATOM 9429 C CA . SER A 1 1214 ? -9.997 0.899 -16.512 1.00 80.81 1214 SER A CA 1
ATOM 9430 C C . SER A 1 1214 ? -8.992 0.020 -15.763 1.00 80.81 1214 SER A C 1
ATOM 9432 O O . SER A 1 1214 ? -8.129 0.534 -15.046 1.00 80.81 1214 SER A O 1
ATOM 9434 N N . VAL A 1 1215 ? -9.123 -1.306 -15.873 1.00 74.94 1215 VAL A N 1
ATOM 9435 C CA . VAL A 1 1215 ? -8.286 -2.243 -15.129 1.00 74.94 1215 VAL A CA 1
ATOM 9436 C C . VAL A 1 1215 ? -6.863 -2.243 -15.683 1.00 74.94 1215 VAL A C 1
ATOM 9438 O O . VAL A 1 1215 ? -6.661 -2.209 -16.892 1.00 74.94 1215 VAL A O 1
ATOM 9441 N N . ARG A 1 1216 ? -5.874 -2.334 -14.796 1.00 80.62 1216 ARG A N 1
ATOM 9442 C CA . ARG A 1 1216 ? -4.453 -2.428 -15.140 1.00 80.62 1216 ARG A CA 1
ATOM 9443 C C . ARG A 1 1216 ? -3.867 -3.656 -14.464 1.00 80.62 1216 ARG A C 1
ATOM 9445 O O . ARG A 1 1216 ? -4.090 -3.870 -13.276 1.00 80.62 1216 ARG A O 1
ATOM 9452 N N . PHE A 1 1217 ? -3.136 -4.471 -15.218 1.00 75.19 1217 PHE A N 1
ATOM 9453 C CA . PHE A 1 1217 ? -2.398 -5.610 -14.675 1.00 75.19 1217 PHE A CA 1
ATOM 9454 C C . PHE A 1 1217 ? -1.075 -5.799 -15.402 1.00 75.19 1217 PHE A C 1
ATOM 9456 O O . PHE A 1 1217 ? -0.972 -5.557 -16.601 1.00 75.19 1217 PHE A O 1
ATOM 9463 N N . ARG A 1 1218 ? -0.077 -6.315 -14.680 1.00 78.81 1218 ARG A N 1
ATOM 9464 C CA . ARG A 1 1218 ? 1.305 -6.531 -15.148 1.00 78.81 1218 ARG A CA 1
ATOM 9465 C C . ARG A 1 1218 ? 1.479 -7.535 -16.296 1.00 78.81 1218 ARG A C 1
ATOM 9467 O O . ARG A 1 1218 ? 2.598 -7.839 -16.675 1.00 78.81 1218 ARG A O 1
ATOM 9474 N N . TYR A 1 1219 ? 0.388 -8.085 -16.816 1.00 87.06 1219 TYR A N 1
ATOM 9475 C CA . TYR A 1 1219 ? 0.359 -8.974 -17.977 1.00 87.06 1219 TYR A CA 1
ATOM 9476 C C . TYR A 1 1219 ? -0.681 -8.539 -19.024 1.00 87.06 1219 TYR A C 1
ATOM 9478 O O . TYR A 1 1219 ? -0.969 -9.300 -19.946 1.00 87.06 1219 TYR A O 1
ATOM 9486 N N . PHE A 1 1220 ? -1.244 -7.331 -18.880 1.00 93.06 1220 PHE A N 1
ATOM 9487 C CA . PHE A 1 1220 ? -2.108 -6.676 -19.865 1.00 93.06 1220 PHE A CA 1
ATOM 9488 C C . PHE A 1 1220 ? -1.296 -5.649 -20.642 1.00 93.06 1220 PHE A C 1
ATOM 9490 O O . PHE A 1 1220 ? -0.741 -4.728 -20.044 1.00 93.06 1220 PHE A O 1
ATOM 9497 N N . GLY A 1 1221 ? -1.258 -5.833 -21.953 1.00 96.62 1221 GLY A N 1
ATOM 9498 C CA . GLY A 1 1221 ? -0.673 -4.952 -22.949 1.00 96.62 1221 GLY A CA 1
ATOM 9499 C C . GLY A 1 1221 ? -1.634 -4.800 -24.126 1.00 96.62 1221 GLY A C 1
ATOM 9500 O O . GLY A 1 1221 ? -2.844 -5.004 -23.999 1.00 96.62 1221 GLY A O 1
ATOM 9501 N N . PHE A 1 1222 ? -1.109 -4.426 -25.287 1.00 97.94 1222 PHE A N 1
ATOM 9502 C CA . PHE A 1 1222 ? -1.894 -4.304 -26.513 1.00 97.94 1222 PHE A CA 1
ATOM 9503 C C . PHE A 1 1222 ? -0.984 -4.264 -27.741 1.00 97.94 1222 PHE A C 1
ATOM 9505 O O . PHE A 1 1222 ? 0.220 -4.015 -27.644 1.00 97.94 1222 PHE A O 1
ATOM 9512 N N . ARG A 1 1223 ? -1.583 -4.476 -28.913 1.00 96.81 1223 ARG A N 1
ATOM 9513 C CA . ARG A 1 1223 ? -0.984 -4.148 -30.209 1.00 96.81 1223 ARG A CA 1
ATOM 9514 C C . ARG A 1 1223 ? -1.922 -3.225 -30.970 1.00 96.81 1223 ARG A C 1
ATOM 9516 O O . ARG A 1 1223 ? -3.134 -3.309 -30.793 1.00 96.81 1223 ARG A O 1
ATOM 9523 N N . ALA A 1 1224 ? -1.370 -2.358 -31.808 1.00 95.81 1224 ALA A N 1
ATOM 9524 C CA . ALA A 1 1224 ? -2.154 -1.359 -32.527 1.00 95.81 1224 ALA A CA 1
ATOM 9525 C C . ALA A 1 1224 ? -2.344 -1.726 -34.007 1.00 95.81 1224 ALA A C 1
ATOM 9527 O O . ALA A 1 1224 ? -1.533 -2.439 -34.600 1.00 95.81 1224 ALA A O 1
ATOM 9528 N N . ALA A 1 1225 ? -3.427 -1.240 -34.600 1.00 95.69 1225 ALA A N 1
ATOM 9529 C CA . ALA A 1 1225 ? -3.867 -1.498 -35.964 1.00 95.69 1225 ALA A CA 1
ATOM 9530 C C . ALA A 1 1225 ? -4.139 -0.191 -36.724 1.00 95.69 1225 ALA A C 1
ATOM 9532 O O . ALA A 1 1225 ? -4.321 0.876 -36.133 1.00 95.69 1225 ALA A O 1
ATOM 9533 N N . GLN A 1 1226 ? -4.181 -0.279 -38.051 1.00 92.94 1226 GLN A N 1
ATOM 9534 C CA . GLN A 1 1226 ? -4.518 0.832 -38.936 1.00 92.94 1226 GLN A CA 1
ATOM 9535 C C . GLN A 1 1226 ? -5.311 0.330 -40.144 1.00 92.94 1226 GLN A C 1
ATOM 9537 O O . GLN A 1 1226 ? -4.938 -0.657 -40.778 1.00 92.94 1226 GLN A O 1
ATOM 9542 N N . ASP A 1 1227 ? -6.375 1.043 -40.502 1.00 87.88 1227 ASP A N 1
ATOM 9543 C CA . ASP A 1 1227 ? -7.138 0.756 -41.715 1.00 87.88 1227 ASP A CA 1
ATOM 9544 C C . ASP A 1 1227 ? -6.326 1.089 -42.973 1.00 87.88 1227 ASP A C 1
ATOM 9546 O O . ASP A 1 1227 ? -5.661 2.125 -43.051 1.00 87.88 1227 ASP A O 1
ATOM 9550 N N . ILE A 1 1228 ? -6.402 0.228 -43.991 1.00 82.62 1228 ILE A N 1
ATOM 9551 C CA . ILE A 1 1228 ? -5.874 0.548 -45.320 1.00 82.62 1228 ILE A CA 1
ATOM 9552 C C . ILE A 1 1228 ? -6.932 1.409 -46.013 1.00 82.62 1228 ILE A C 1
ATOM 9554 O O . ILE A 1 1228 ? -7.923 0.896 -46.532 1.00 82.62 1228 ILE A O 1
ATOM 9558 N N . THR A 1 1229 ? -6.753 2.730 -45.993 1.00 55.91 1229 THR A N 1
ATOM 9559 C CA . THR A 1 1229 ? -7.586 3.634 -46.791 1.00 55.91 1229 THR A CA 1
ATOM 9560 C C . THR A 1 1229 ? -7.374 3.352 -48.280 1.00 55.91 1229 THR A C 1
ATOM 9562 O O . THR A 1 1229 ? -6.238 3.240 -48.744 1.00 55.91 1229 THR A O 1
ATOM 9565 N N . ALA A 1 1230 ? -8.484 3.184 -49.005 1.00 31.56 1230 ALA A N 1
ATOM 9566 C CA . ALA A 1 1230 ? -8.505 2.975 -50.453 1.00 31.56 1230 ALA A CA 1
ATOM 9567 C C . ALA A 1 1230 ? -8.021 4.203 -51.236 1.00 31.56 1230 ALA A C 1
ATOM 9569 O O . ALA A 1 1230 ? -8.308 5.339 -50.788 1.00 31.56 1230 ALA A O 1
#

pLDDT: mean 73.71, std 19.25, range [24.64, 98.0]

Organism: NCBI:txid2528011

Radius of gyration: 37.01 Å; Cα contacts (8 Å, |Δi|>4): 2016; chains: 1; bounding box: 106×88×92 Å

Solvent-accessible surface area (backbone atoms only — not comparable to full-atom values): 67479 Å² total; per-residue (Å²): 141,82,91,81,92,87,86,89,81,87,71,92,66,93,72,76,69,79,54,72,66,58,56,48,51,58,52,49,50,50,39,72,78,37,70,80,41,59,71,68,86,76,71,90,66,90,80,85,80,79,92,69,54,67,67,69,48,53,58,53,58,76,69,52,88,80,79,87,85,58,72,68,59,58,50,50,52,51,51,48,49,54,48,52,55,48,51,51,55,73,62,68,72,74,70,83,64,102,64,79,83,71,51,63,73,48,79,74,48,77,54,101,82,28,38,32,29,34,39,36,98,61,29,26,37,38,35,31,66,41,62,85,80,45,60,70,67,56,40,49,31,57,52,44,19,51,53,54,45,61,71,42,67,92,28,46,48,37,58,77,46,68,45,47,44,84,68,37,42,33,35,39,28,54,35,62,69,48,36,48,49,60,51,62,73,76,45,91,71,45,63,66,56,41,43,49,51,50,44,40,49,33,49,25,51,24,36,36,52,65,33,99,61,30,34,29,49,52,63,58,46,48,83,37,29,29,25,34,81,86,67,52,57,24,40,50,80,50,50,63,43,45,40,50,71,44,68,38,68,70,57,64,80,45,86,58,27,55,34,77,64,47,72,43,71,51,38,61,40,50,46,40,42,44,26,16,12,48,15,26,49,51,42,22,63,62,43,73,41,64,60,51,81,76,72,95,62,54,62,71,61,38,55,76,75,44,41,71,56,54,60,67,45,42,54,60,42,38,39,68,61,20,76,53,54,53,68,71,55,43,54,44,51,45,51,52,33,51,31,23,47,37,90,53,66,87,66,24,39,76,33,35,60,65,45,37,56,56,49,49,48,47,45,46,60,52,66,72,41,52,74,69,53,45,31,39,26,55,68,40,72,64,71,78,79,46,72,51,56,59,21,43,49,52,47,51,45,72,68,58,42,53,64,76,63,75,18,38,47,68,72,72,64,34,84,49,72,55,49,38,79,67,55,64,64,90,56,39,27,27,51,46,44,71,84,65,51,68,86,70,74,90,78,98,81,53,99,81,62,60,94,78,52,85,68,85,50,55,78,72,40,54,57,65,47,45,47,45,54,18,42,74,67,77,62,29,48,18,34,35,40,27,32,59,88,50,62,45,65,66,59,49,50,48,47,54,40,51,49,54,66,47,93,54,68,39,50,80,39,57,41,60,79,66,50,43,65,46,80,38,71,36,60,79,52,85,79,66,88,66,57,70,28,56,52,39,41,54,41,39,59,70,76,49,31,51,93,84,30,74,57,47,55,88,66,50,19,53,51,50,51,70,68,43,33,32,33,41,34,38,38,37,55,47,56,34,63,53,68,68,57,31,28,49,45,36,31,43,54,35,49,49,55,64,76,38,74,64,34,34,40,36,37,32,33,33,53,60,50,61,36,75,65,40,51,68,63,12,44,41,76,76,41,27,36,51,28,34,53,52,68,58,50,72,73,51,46,42,50,40,46,46,32,51,32,29,50,58,18,48,40,72,74,41,61,52,66,74,36,48,66,62,29,50,54,50,40,54,48,44,31,94,88,38,63,88,70,12,41,55,46,30,59,52,40,32,28,61,50,48,36,50,42,48,55,46,46,30,73,72,62,76,53,68,60,91,45,70,45,47,38,50,47,46,41,52,50,40,25,43,53,36,70,71,75,71,78,82,69,99,78,78,74,53,58,73,55,50,49,51,46,51,8,45,52,23,34,57,33,60,74,39,89,90,40,63,64,44,37,67,65,58,52,49,49,28,43,73,72,62,71,38,74,76,57,89,92,64,59,55,102,45,53,64,62,41,51,51,57,48,50,57,46,38,43,74,51,29,63,54,32,32,72,58,35,84,55,29,35,26,51,65,42,68,66,56,34,30,40,26,22,22,48,36,52,51,49,55,56,40,66,78,41,83,56,45,82,80,59,53,82,77,41,43,77,63,24,60,41,57,42,37,80,88,43,46,59,23,52,47,35,55,41,48,67,68,69,81,86,81,50,83,60,60,73,49,75,59,53,31,54,36,48,53,35,23,39,67,70,38,66,67,60,63,94,86,67,91,79,75,54,74,65,58,43,49,53,30,46,50,39,30,47,53,51,50,54,52,46,27,62,76,70,71,59,77,76,59,64,56,35,48,57,51,62,68,49,82,64,82,91,43,68,64,57,48,55,46,34,42,54,31,51,55,51,34,60,73,77,40,50,88,74,64,46,74,68,59,33,57,56,38,41,70,37,91,56,64,67,46,14,53,78,44,63,68,69,98,64,101,70,92,80,88,86,83,92,72,86,87,39,72,70,71,78,61,63,37,72,42,82,46,50,74,48,72,46,46,29,95,90,50,57,70,53,24,23,66,66,40,70,26,36,33,72,50,30,29,35,36,29,40,54,46,23,32,49,52,50,47,51,50,33,74,74,68,70,54,83,80,39,82,31,53,66,37,82,72,45,46,47,49,56,16,43,35,29,11,40,20,52,59,53,53,46,54,51,18,55,71,36,73,36,34,54,30,22,54,51,46,46,36,51,59,44,25,45,90,50,90,50,44,33,68,72,35,72,50,67,76,33,41,65,63,37,34,29,22,42,90,75,30,83,73,32,57,53,55,63,66,80,42,61,54,48,85,59,59,37,20,56,58,23,6,36,35,22,23,42,32,62,16,36,53,59,83,26,33,76,85,36,42,74,33,31,37,64,31,40,52,33,82,46,97,85,45,67,31,24,31,27,34,20,18,17,7,79,33,60,72,77,44,27,21,47,47,35,76,41,78,41,49,39,82,48,60,38,78,46,25,26,35,38,46,20,41,80,64,80,129

Nearest PDB structures (foldseek):
  4bn1-assembly1_A  TM=7.443E-01  e=1.795E-09  Homo sapiens
  3niz-assembly1_A  TM=7.349E-01  e=8.801E-09  Cryptosporidium parvum Iowa II
  5vcy-assembly1_A  TM=7.389E-01  e=1.994E-08  Homo sapiens
  4mne-assembly1_C  TM=7.243E-01  e=1.686E-07  Homo sapiens
  3tnh-assembly1_A  TM=7.036E-01  e=9.052E-07  Homo sapiens

Secondary structure (DSSP, 8-state):
-------------TT----HHHHHHHHHHHHHH-TTS------SS---S----HHHHHHHHHHSPPPPP-HHHHHHHHHHHHHHHHHHHHH------SS------EEEEEETTEEEEEEETTEEEEEEPPTTTS-HHHHHHHHHHHHHHHTTTTSSBSEEEEEE-SS-EEEEEEPEEEEHHHHHHHS---HHHHHHHHHHHHHHHHHHHTSTT-EE-S---GGGEEEETTS-EEE--GGG-EETT-B-SS----TTTS-GGGGSTTPBP-HHHHHHHHHHHHHHHHHSS-SS---SS-HHHHHHHTHHHHHHHHHHHHHHHSTT--HHHHHHHHHHHHHHT-SSGGGS-SSHHHHHHHHHHHHHHHHTS-HHHHHHHTT-------HHHHHHHHHHHHHHSB---TT-GGGSS-SS--BHHHH----EEEE-SHHHHTTS---S--TTTSSS--SS-PPPEEGGGHHHHHHHTT--SEEEEE--TTS-HHHHHHHHHHHHHTT--GGGGTS-TT-EEEEEESTT-TT--S-HHHHHHHHHHHHS-TTT-TTPPTTHHHHHHHH--EEEEEE-GGG--SHHHHHHHHHHHHHHHHH-TT-EEEEEE-GGGS-HHHHHHH-HHHHEEEEEEPPPPHHHHHHHHHHHHHHHHHHTT--TTTTHHHHHHHHHHHSTTS-HHHHHHHHHTTSHHHHHHHHHHHHHHSS--SSHHHHHHHHHHHHHGGGGT---SS----HHHHHHHHHHHHHHHHTSTT--EEEHHHHHHHHHTTSS-PPTT---S-HHHHHHHHHHHIIIIISSEEE-SSSEEEESSHHHHHHHHHHHHHHHHHHTTTTPPPPGGGGHHHHTTTT-TTTHHHHHHHHS---TTS-SS--HHHHHHHHHHHHHHS-SS-TT-----HHHHHHHHHHHHHHHHHHHHHHT---SHHHHHHHHS--TT-HHHHHHHHHHHHHHHHH-GGGS-HHHHHHHHT-SSHHHHHHHH----S----SSS----TT---EEEEPPEEEEES-TTS-GGG-S-EEEEEPPEEEESSSPBHHHHHHHHHHH-PPPPTTTT-TTT--TTSBP-S--HHHHHHHHHHHT-BPPPHHHHHHHHHTT--SSBTTBSSHHHHHTT-B-TTTSTTS---TT-S---TTS----SBSSEEEEEEEP-SSHHHHHHHHHTTPPP--TT--EEEEES--TTS-GGGGSTT--EEEETT---TTEEE--EEE---

InterPro domains:
  IPR000719 Protein kinase domain [PF00069] (159-299)
  IPR000719 Protein kinase domain [PS50011] (102-366)
  IPR000719 Protein kinase domain [SM00220] (102-360)
  IPR005532 Sulfatase-modifying factor enzyme-like domain [PF03781] (1006-1225)
  IPR007111 NACHT nucleoside triphosphatase [PF05729] (480-646)
  IPR011009 Protein kinase-like domain superfamily [SSF56112] (99-357)
  IPR016187 C-type lectin fold [SSF56436] (1004-1228)
  IPR027417 P-loop containing nucleoside triphosphate hydrolase [G3DSA:3.40.50.300] (391-615)
  IPR027417 P-loop containing nucleoside triphosphate hydrolase [SSF52540] (465-640)
  IPR042095 Sulfatase-modifying factor enzyme superfamily [G3DSA:3.90.1580.10] (996-1229)
  IPR051043 Sulfatase Modifying Factor and Kinase [PTHR23150] (904-1228)

Mean predicted aligned error: 21.38 Å

Sequence (1230 aa):
MTKGTDQEGDAEEPGRALSAPGLLDVLGWIHKHQPDLVLEHLVAGDTKPSRIDPAQWFDRMESAHRPAWDPQRGRASIEALDAALRSVAANGQAMAPSNGTYRLRQVLGRGGQGTVIGVHPAWVLKLIEPLRSLPREISIAEAHEGRVAAGVAEVKTSLNLVVRGKEYFALLVERLRAKLADRLDEEGWSLEQRLTALVEVVEAVQGLHRSPDQLCHLDLKPANIGQNYAGDWKLFDLGSALSAGTGEEKLHRSAGFSAPEQEIDGAIVDPRMDVFSLGAIAYWILTRRSFWPGGDDRYFEWLQGSHAQRLGEFGAECRRAFPNVTTALVDSFESIVRRAASLDSGGRYPTARDMLDDVKHARELFRTLSRTEQHQVQGRLAPSETDSIRGYRRSAQAKYAQLRLLGIPRANELTVRPALEDFYVPLTARPDVEALVERGVRGAAMGRKLATSAVEGGEAFDLVTLFRRAAERGGRRGALLLGDPGMGKTTHLLHLLLWLLGDNDPTDLGLPSDVLPVFVPLKDCAHTTQGLSDLLEVTFATELPADRFPQMPAGLGAELARRGNLLVLLDGLDEVRDPVQRQAVGRWITGLAEDNATCRFVATCRVAGFTDELRRESQLETQFFVASLTPLSDERRERFVRNWYRVAALDRGLPEDTFAGEADDLVATVGPTASDRSARIAELTRTPLLLAALCVVHTLEQDLPNRRAELYGACVEALLHEWQGAKGLEVGFEPGVARRILARIAHWMHSAQGRDRISRAELIEALESGALVLPDGTAGPDPRATLGAFLDRVVDESGLLVGWSQDRIGFAHLAFQEYLTSFDLRVEFVEQRSFAVPERGTLAPLAGRAGDPWWQEVLLCFASPLARPWAETCQTDDLFERLFGAIVESPLVPTGVTRSTADQRRTVRDARRQWLDLAIADRGGCPAEPLLGLLERAAGADEDLWLRQLSALQLMRAHHRDRLDARLLARLAEHPLAEIARLTSDRPTSDATHRSTRPALQGGYELVPIPGGTFTMGDPDGHGDEQPNHPVNVSPFLLGRFPVTNADYALFLEATGHREPDSWGDREFNSPQQPVVGVSWDDAQEYCAWAGLRLPTEAEWEYACRAGTTTSYWSGSDEPDLARVGWYDANSGGRTQAVGQLPANAFGLHDVHGNVFEWVEDSWSSNYSDSQVAHREGRPFVDDGSGYRVMRGGSFANTAGYARCGYRFRGPRSVRFRYFGFRAAQDITA